Protein AF-0000000084532686 (afdb_homodimer)

InterPro domains:
  IPR003342 ArnT-like, N-terminal domain [PF02366] (97-217)

Foldseek 3Di:
DVVVVVQCPDPVPLVVLLVVLLVVQLVLLLVLLPPQQAAQDPQAQLQLCQLLLVLLVAAHFDRQVQANFFNLLSNQLSVLVNVDLALRSSQSSSLSSLSNQLSLQLVLLLVQLVVLPHDNLLSNLQSSLLSLQQLSSVPSSGSALLSNLLVLVSLLLSLLLQLLDDDDLVRNLVSLLSNLLSLLSSVSRGVLSVVSLVLNVVVLVVCCVVVSGDVVSSVSNVVSNCVSVVVSVVSSVVSCVSDDGHHDCLVVLLVVLVPDVVCVLQLVLLLLLQVLLLCLSLLNLLLLLLQVLVVLLVDPVDDPSSNSSSVSLNCSSSVQSSSLSSNDDPPLELLSSNFHRRNSSSNSVSNSSSLSCLQDPDLVVLVVSSVVSLVSSVVSLVSNCVSCPCSQPPGHYDQSRRLSLCLQLVHSDGGDSVSSSVSSNVLSVVSSVCCNVPNNVCSSVNSVVSSVVSSVSNSVSSVSPVNVSSVVCCCLAVVCCVQVVPDQAAAEEEEPPADSSSLSRCCSNSPNYHYHYDQVQPDPDDPSHFKYKAFADPDPPDDSCVSRVVDDPQKDFDDDDVVRGMTMIGGD/DVVVVVQCPDPVPLVVLLVVLLVVQLVLLLVLLPPQQAAQDPQAQLQLCQLLCVLLVAAHFDRQVQANFFNLLSNQLSVLVNVDLALRSSQSSSLSSLSNQLSLQLVLLLLQLVVLPHDNLLSNLQSSLLSLQQLSSVPSSGSALLSNLLVLVSLLLSLLLQLLDDDDLVRNLVSLLSNLLSLLSSVSRGVLSVVSLVLNVVVLVVCCVVVSGDVNSSVSNVVSNCVSNVVSVVSSVVSCVSDDGHHDCLVVLLVVLVPDVVCVLQLVLLLLLQVLLLCLSLLNLLLLLLQVLVVLLVDPVDDPSSNSSSVSLNCSLSVQSSSLSSNDDPPLELLSSNFHRRNSSSSSVSNSSSLSCLQDPDLVVLVVSSVVSLVSSVVSLVSNCVSCPCSQPPGHYDQSRRLSLCLQLVHSDGGDSVSSSVSSNVLSVVSSVCCNVPNNVCSSVNSVVSSVVSSVSNSVSSVSPVNVSSVVCCCLAVVCCVQVVPDLAAAEEEEPPADSSSLSRVCSNNPNYHYHYDQVQPDPDDPSHFKYKAFADPDPPDDRCVSRVPDDPQKDFDDDDVVRGMTMIGGD

Solvent-accessible surface area (backbone atoms only — not comparable to full-atom values): 56724 Å² total; per-residue (Å²): 113,69,64,60,55,58,51,63,68,39,84,64,39,60,63,51,50,50,52,51,50,40,50,50,47,24,50,52,47,54,60,71,45,60,88,60,56,64,88,60,53,75,38,61,25,39,34,39,50,42,54,11,38,36,72,46,71,43,76,64,56,48,52,59,73,53,42,44,65,51,47,41,41,22,58,71,44,10,63,31,57,66,73,39,84,47,58,47,60,23,46,45,44,35,46,50,51,28,23,58,50,39,30,45,31,22,63,52,37,22,51,45,26,41,73,65,68,38,55,69,68,50,14,52,44,45,7,48,28,44,41,41,29,40,68,55,46,59,47,25,72,46,64,48,48,63,19,47,43,32,39,37,46,41,49,21,52,46,18,46,36,47,32,53,38,90,74,55,66,66,58,21,22,52,18,19,27,46,20,14,36,28,24,9,46,34,31,12,28,30,74,70,16,49,53,45,38,52,51,50,50,51,51,46,50,49,33,57,76,69,59,71,49,63,62,68,28,46,48,40,15,51,50,26,26,49,52,22,41,49,50,25,50,50,51,40,51,55,53,45,68,66,47,90,50,50,67,63,55,62,69,55,38,27,54,51,30,70,66,37,67,91,46,40,68,58,24,52,37,16,20,38,16,22,52,33,39,52,20,43,64,44,30,38,38,22,26,38,26,48,55,49,25,62,51,31,59,77,35,86,86,46,56,64,38,58,23,52,48,35,37,50,52,50,48,49,48,53,48,47,27,40,42,49,31,29,43,53,76,91,76,58,46,34,31,63,42,36,38,46,69,86,58,34,38,48,44,52,50,30,36,44,48,17,50,43,46,68,73,64,48,54,64,70,60,45,53,51,42,50,50,50,28,52,52,52,45,52,50,29,48,50,51,30,51,67,71,54,44,67,47,61,72,69,36,44,77,49,57,84,43,38,52,59,50,22,59,51,40,59,31,85,82,58,82,46,67,65,53,18,46,50,43,16,45,44,50,37,51,32,55,52,39,33,39,66,45,29,38,77,62,20,47,58,33,51,28,53,34,50,34,49,48,23,51,52,50,36,55,51,40,37,63,69,41,55,50,50,52,37,58,75,40,37,55,52,42,65,42,36,42,62,74,71,62,62,53,62,80,39,15,38,32,32,27,72,82,32,60,66,68,42,57,27,40,38,46,47,68,41,56,76,20,37,36,40,82,44,41,71,80,81,38,84,74,61,88,79,50,51,31,36,40,37,44,50,44,90,49,85,87,52,57,70,58,65,62,43,72,81,56,58,89,56,50,44,81,72,48,75,39,80,90,78,41,35,31,35,32,30,68,118,113,70,66,59,54,58,51,64,69,39,85,65,39,60,62,50,49,50,52,51,51,40,49,50,46,25,51,52,47,53,61,70,46,61,88,60,56,62,86,60,55,76,37,60,26,38,33,38,50,42,51,11,36,36,71,48,70,44,75,65,56,46,52,59,72,54,40,43,64,50,46,42,39,22,58,72,45,9,62,30,58,64,73,40,84,46,57,46,60,22,45,45,43,34,46,50,51,28,23,59,51,39,32,44,32,22,65,53,37,23,52,46,27,43,72,67,68,37,55,68,69,51,15,51,44,45,9,48,28,46,42,40,30,38,69,54,46,59,47,25,73,46,64,46,48,63,19,48,44,32,38,36,47,40,49,21,52,46,17,47,35,45,31,53,39,89,75,55,66,66,59,21,23,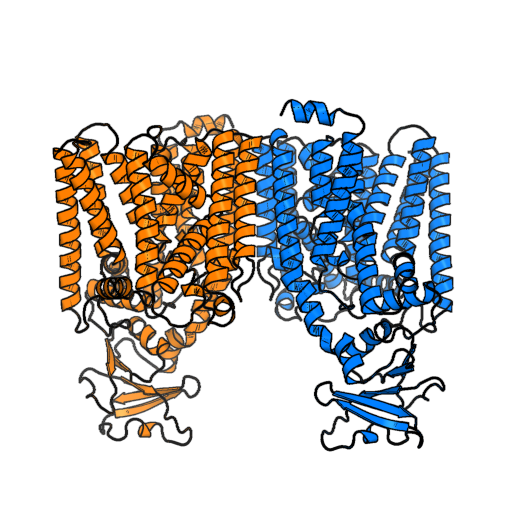51,17,20,28,46,20,14,36,27,23,9,47,34,32,12,30,31,75,71,15,50,54,46,39,52,50,50,50,50,52,44,50,50,33,56,75,68,58,70,48,64,62,68,27,46,49,38,15,50,50,28,26,49,52,22,41,48,51,24,51,50,50,40,53,55,53,44,70,67,48,90,48,50,65,63,55,63,68,56,37,27,54,52,29,71,68,37,68,90,47,41,67,59,21,50,38,16,19,40,17,22,51,33,40,53,21,43,64,42,31,38,38,22,25,36,26,48,54,50,26,62,52,30,58,78,34,87,87,46,56,66,38,59,23,52,49,34,36,49,53,51,50,50,50,55,49,47,28,39,42,49,31,30,43,52,75,89,76,56,44,35,31,64,41,35,38,45,70,85,57,34,40,49,46,53,51,29,37,46,47,17,50,42,45,70,74,64,49,54,66,70,59,44,52,52,43,49,51,51,28,52,52,52,44,51,50,30,50,50,50,30,51,67,71,55,44,66,48,61,74,71,35,46,78,48,58,86,43,38,50,59,51,23,56,50,42,59,31,84,82,57,82,48,68,66,52,18,46,51,44,16,44,41,51,37,50,32,56,52,39,34,38,67,46,28,38,78,62,21,46,59,33,50,29,53,35,49,34,49,47,23,51,52,49,37,54,51,40,38,63,70,40,54,49,50,51,36,58,75,41,38,56,50,45,63,43,37,41,63,74,72,63,61,52,60,78,39,16,37,31,32,25,74,84,32,61,64,67,41,58,27,40,39,46,47,68,40,56,78,21,36,37,42,81,44,42,71,79,82,38,84,75,63,87,78,50,49,30,37,39,36,45,49,45,89,50,85,87,51,57,70,58,65,64,43,72,82,57,57,88,54,51,44,83,71,48,74,38,81,89,79,40,31,32,36,31,31,67,116

Nearest PDB structures (foldseek):
  5f15-assembly1_A  TM=5.894E-01  e=6.248E-10  Cupriavidus metallidurans CH34
  5ezm-assembly1_A  TM=6.067E-01  e=1.596E-09  Cupriavidus metallidurans CH34
  6p25-assembly1_B  TM=7.201E-01  e=2.537E-04  Saccharomyces cerevisiae W303
  5n2r-assembly1_A  TM=1.045E-01  e=9.083E-01  Homo sapiens
  5f15-assembly1_A  TM=5.950E-01  e=4.902E-10  Cupriavidus metallidurans CH34

Secondary structure (DSSP, 8-state):
-HHHHHHHTSTTHHHHHHHHHHHHHHHHHHHHTTT--S--STTHHHHHHHHHHHHTTPPP---TTSSBPP-HHHHHHHHHHHH-S-HHHHHHHHHHHHHHHHTTHHHHHHHHHHHTT--HHHHHHHHHHHHH-HHHHGGGGSSSGGGTHHHHHHHHHHHHHHHHSSS-HHHHHHHHHHHHHHHHHHHHH-THHHHHHHHHHHHHHHHHHHT-S-HHHHHHHHHHHHHHHHHHHHHHHHHHTT-SSPBP-HHHHHHHHHH-GGGHHHHHHHHHHHHHHHHHHTTTHHHHHHHHHHHHTT-TTS-HHHHHHHHHHHHHHHHHHHHHHHHS----BSGGGS--STTGGGHHHHHHHHHHHHHHS-HHHHHHHHHHHHHHHHHHHHHHHHHHTTHHHHSB--GGG-HHHHHHTT-SSS--HHHHHHHHHHHHHHHHHHHHHHGGGGHHHHHHHHHHHHHHHHHHHIIIIIHHHHHTTTIIIIIHHHHHT--TT--EEE-TTS-HHHHHHHHHHS-SS-EEE--TTTSPPPTT--EEEEEPPSSTTS-GGGGSTT--TTEEEEEEETTTTEEEEEE-/-HHHHHHHTSTTHHHHHHHHHHHHHHHHHHHHTTT--S--STTHHHHHHHHHHHHTTPPP---TTSSBPP-HHHHHHHHHHHH-S-HHHHHHHHHHHHHHHHTTHHHHHHHHHHHTT--HHHHHHHHHHHHH-HHHHGGGGSSSGGGTHHHHHHHHHHHHHHHHSSS-HHHHHHHHHHHHHHHHHHHHH-THHHHHHHHHHHHHHHHHHHT-S-HHHHHHHHHHHHHHHHHHHHHHHHHHTT-SSPBP-HHHHHHHHHH-GGGHHHHHHHHHHHHHHHHHHTTTHHHHHHHHHHHHTT-TTS-HHHHHHHHHHHHHHHHHHHHHHHHS----BGGGGS--STTGGGHHHHHHHHHHHHHHS-HHHHHHHHHHHHHHHHHHHHHHHHHHTTHHHHSB--GGG-HHHHHHTT-SSS--HHHHHHHHHHHHHHHHHHHHHHGGGGHHHHHHHHHHHHHHHHHHHIIIIIHHHHHTTTIIIIIHHHHHT--TT--EEE-TTS-HHHHHHHHHHS-SS-EEE--TTTSPPPTT--EEEEEPPSSTTS-GGGGSTT--TTEEEEEEETTTTEEEEEE-

Radius of gyration: 34.55 Å; Cα contacts (8 Å, |Δi|>4): 1970; chains: 2; bounding box: 85×90×76 Å

Structure (mmCIF, N/CA/C/O backbone):
data_AF-0000000084532686-model_v1
#
loop_
_entity.id
_entity.type
_entity.pdbx_description
1 polymer 'Glycosyl transferase family 39/83 domain-containing protein'
#
loop_
_atom_site.group_PDB
_atom_site.id
_atom_site.type_symbol
_atom_site.label_atom_id
_atom_site.label_alt_id
_atom_site.label_comp_id
_atom_site.label_asym_id
_atom_site.label_entity_id
_atom_site.label_seq_id
_atom_site.pdbx_PDB_ins_code
_atom_site.Cartn_x
_atom_site.Cartn_y
_atom_site.Cartn_z
_atom_site.occupancy
_atom_site.B_iso_or_equiv
_atom_site.auth_seq_id
_atom_site.auth_comp_id
_atom_site.auth_asym_id
_atom_site.auth_atom_id
_atom_site.pdbx_PDB_model_num
ATOM 1 N N . MET A 1 1 ? 33.688 -8.32 8.867 1 61.5 1 MET A N 1
ATOM 2 C CA . MET A 1 1 ? 33.75 -8.43 7.414 1 61.5 1 MET A CA 1
ATOM 3 C C . MET A 1 1 ? 34.812 -9.438 6.996 1 61.5 1 MET A C 1
ATOM 5 O O . MET A 1 1 ? 34.594 -10.258 6.105 1 61.5 1 MET A O 1
ATOM 9 N N . ARG A 1 2 ? 36.062 -9.547 7.766 1 61.72 2 ARG A N 1
ATOM 10 C CA . ARG A 1 2 ? 37.125 -10.477 7.438 1 61.72 2 ARG A CA 1
ATOM 11 C C . ARG A 1 2 ? 36.75 -11.914 7.754 1 61.72 2 ARG A C 1
ATOM 13 O O . ARG A 1 2 ? 37 -12.82 6.961 1 61.72 2 ARG A O 1
ATOM 20 N N . ARG A 1 3 ? 36.062 -12.07 8.828 1 68.31 3 ARG A N 1
ATOM 21 C CA . ARG A 1 3 ? 35.656 -13.414 9.227 1 68.31 3 ARG A CA 1
ATOM 22 C C . ARG A 1 3 ? 34.625 -14 8.266 1 68.31 3 ARG A C 1
ATOM 24 O O . ARG A 1 3 ? 34.688 -15.188 7.934 1 68.31 3 ARG A O 1
ATOM 31 N N . PHE A 1 4 ? 33.656 -13.148 7.785 1 77.94 4 PHE A N 1
ATOM 32 C CA . PHE A 1 4 ? 32.656 -13.602 6.816 1 77.94 4 PHE A CA 1
ATOM 33 C C . PHE A 1 4 ? 33.344 -14.016 5.508 1 77.94 4 PHE A C 1
ATOM 35 O O . PHE A 1 4 ? 32.938 -15.008 4.895 1 77.94 4 PHE A O 1
ATOM 42 N N . ASP A 1 5 ? 34.312 -13.398 5.219 1 79.75 5 ASP A N 1
ATOM 43 C CA . ASP A 1 5 ? 35.062 -13.695 3.996 1 79.75 5 ASP A CA 1
ATOM 44 C C . ASP A 1 5 ? 35.781 -15.031 4.117 1 79.75 5 ASP A C 1
ATOM 46 O O . ASP A 1 5 ? 35.906 -15.773 3.143 1 79.75 5 ASP A O 1
ATOM 50 N N . GLU A 1 6 ? 36.312 -15.273 5.23 1 83.62 6 GLU A N 1
ATOM 51 C CA . GLU A 1 6 ? 37 -16.531 5.457 1 83.62 6 GLU A CA 1
ATOM 52 C C . GLU A 1 6 ? 36.031 -17.719 5.453 1 83.62 6 GLU A C 1
ATOM 54 O O . GLU A 1 6 ? 36.312 -18.766 4.887 1 83.62 6 GLU A O 1
ATOM 59 N N . ILE A 1 7 ? 34.938 -17.5 6.051 1 85 7 ILE A N 1
ATOM 60 C CA . ILE A 1 7 ? 33.969 -18.578 6.199 1 85 7 ILE A CA 1
ATOM 61 C C . ILE A 1 7 ? 33.312 -18.875 4.852 1 85 7 ILE A C 1
ATOM 63 O O . ILE A 1 7 ? 33.031 -20.031 4.543 1 85 7 ILE A O 1
ATOM 67 N N . ARG A 1 8 ? 33.125 -17.922 4.035 1 85.69 8 ARG A N 1
ATOM 68 C CA . ARG A 1 8 ? 32.438 -18.109 2.768 1 85.69 8 ARG A CA 1
ATOM 69 C C . ARG A 1 8 ? 33.281 -18.844 1.754 1 85.69 8 ARG A C 1
ATOM 71 O O . ARG A 1 8 ? 32.781 -19.344 0.743 1 85.69 8 ARG A O 1
ATOM 78 N N . THR A 1 9 ? 34.531 -18.953 2.043 1 87.06 9 THR A N 1
ATOM 79 C CA . THR A 1 9 ? 35.438 -19.641 1.132 1 87.06 9 THR A CA 1
ATOM 80 C C . THR A 1 9 ? 35.5 -21.125 1.437 1 87.06 9 THR A C 1
ATOM 82 O O . THR A 1 9 ? 36.031 -21.906 0.65 1 87.06 9 THR A O 1
ATOM 85 N N . ARG A 1 10 ? 34.906 -21.438 2.523 1 90 10 ARG A N 1
ATOM 86 C CA . ARG A 1 10 ? 34.906 -22.859 2.869 1 90 10 ARG A CA 1
ATOM 87 C C . ARG A 1 10 ? 33.969 -23.641 1.931 1 90 10 ARG A C 1
ATOM 89 O O . ARG A 1 10 ? 32.938 -23.125 1.496 1 90 10 ARG A O 1
ATOM 96 N N . ARG A 1 11 ? 34.219 -24.875 1.67 1 90.31 11 ARG A N 1
ATOM 97 C CA . ARG A 1 11 ? 33.531 -25.688 0.676 1 90.31 11 ARG A CA 1
ATOM 98 C C . ARG A 1 11 ? 32.125 -26 1.119 1 90.31 11 ARG A C 1
ATOM 100 O O . ARG A 1 11 ? 31.234 -26.188 0.285 1 90.31 11 ARG A O 1
ATOM 107 N N . TRP A 1 12 ? 31.891 -26.109 2.445 1 92.56 12 TRP A N 1
ATOM 108 C CA . TRP A 1 12 ? 30.578 -26.516 2.951 1 92.56 12 TRP A CA 1
ATOM 109 C C . TRP A 1 12 ? 29.641 -25.312 3.043 1 92.56 12 TRP A C 1
ATOM 111 O O . TRP A 1 12 ? 28.438 -25.469 3.213 1 92.56 12 TRP A O 1
ATOM 121 N N . PHE A 1 13 ? 30.094 -24.156 2.961 1 93.12 13 PHE A N 1
ATOM 122 C CA . PHE A 1 13 ? 29.344 -22.938 3.281 1 93.12 13 PHE A CA 1
ATOM 123 C C . PHE A 1 13 ? 28.172 -22.766 2.32 1 93.12 13 PHE A C 1
ATOM 125 O O . PHE A 1 13 ? 27.031 -22.594 2.752 1 93.12 13 PHE A O 1
ATOM 132 N N . TRP A 1 14 ? 28.391 -22.781 1.083 1 94 14 TRP A N 1
ATOM 133 C CA . TRP A 1 14 ? 27.359 -22.438 0.099 1 94 14 TRP A CA 1
ATOM 134 C C . TRP A 1 14 ? 26.281 -23.516 0.041 1 94 14 TRP A C 1
ATOM 136 O O . TRP A 1 14 ? 25.094 -23.203 -0.009 1 94 14 TRP A O 1
ATOM 146 N N . PRO A 1 15 ? 26.625 -24.844 0.061 1 95.75 15 PRO A N 1
ATOM 147 C CA . PRO A 1 15 ? 25.562 -25.859 0.152 1 95.75 15 PRO A CA 1
ATOM 148 C C . PRO A 1 15 ? 24.703 -25.688 1.401 1 95.75 15 PRO A C 1
ATOM 150 O O . PRO A 1 15 ? 23.484 -25.828 1.332 1 95.75 15 PRO A O 1
ATOM 153 N N . VAL A 1 16 ? 25.328 -25.438 2.512 1 96.56 16 VAL A N 1
ATOM 154 C CA . VAL A 1 16 ? 24.594 -25.234 3.754 1 96.56 16 VAL A CA 1
ATOM 155 C C . VAL A 1 16 ? 23.719 -23.984 3.648 1 96.56 16 VAL A C 1
ATOM 157 O O . VAL A 1 16 ? 22.562 -23.984 4.074 1 96.56 16 VAL A O 1
ATOM 160 N N . ALA A 1 17 ? 24.281 -22.906 3.078 1 97.19 17 ALA A N 1
ATOM 161 C CA . ALA A 1 17 ? 23.547 -21.656 2.893 1 97.19 17 ALA A CA 1
ATOM 162 C C . ALA A 1 17 ? 22.312 -21.891 2.02 1 97.19 17 ALA A C 1
ATOM 164 O O . ALA A 1 17 ? 21.234 -21.328 2.289 1 97.19 17 ALA A O 1
ATOM 165 N N . LEU A 1 18 ? 22.438 -22.656 0.98 1 98.19 18 LEU A N 1
ATOM 166 C CA . LEU A 1 18 ? 21.328 -22.938 0.077 1 98.19 18 LEU A CA 1
ATOM 167 C C . LEU A 1 18 ? 20.25 -23.75 0.782 1 98.19 18 LEU A C 1
ATOM 169 O O . LEU A 1 18 ? 19.062 -23.5 0.591 1 98.19 18 LEU A O 1
ATOM 173 N N . VAL A 1 19 ? 20.641 -24.703 1.573 1 98.38 19 VAL A N 1
ATOM 174 C CA . VAL A 1 19 ? 19.688 -25.531 2.314 1 98.38 19 VAL A CA 1
ATOM 175 C C . VAL A 1 19 ? 18.938 -24.672 3.334 1 98.38 19 VAL A C 1
ATOM 177 O O . VAL A 1 19 ? 17.719 -24.781 3.475 1 98.38 19 VAL A O 1
ATOM 180 N N . VAL A 1 20 ? 19.688 -23.828 4.023 1 98.38 20 VAL A N 1
ATOM 181 C CA . VAL A 1 20 ? 19.094 -22.953 5.023 1 98.38 20 VAL A CA 1
ATOM 182 C C . VAL A 1 20 ? 18.141 -21.969 4.34 1 98.38 20 VAL A C 1
ATOM 184 O O . VAL A 1 20 ? 17.031 -21.719 4.828 1 98.38 20 VAL A O 1
ATOM 187 N N . GLY A 1 21 ? 18.625 -21.359 3.203 1 98.69 21 GLY A N 1
ATOM 188 C CA . GLY A 1 21 ? 17.75 -20.469 2.445 1 98.69 21 GLY A CA 1
ATOM 189 C C . GLY A 1 21 ? 16.484 -21.141 1.972 1 98.69 21 GLY A C 1
ATOM 190 O O . GLY A 1 21 ? 15.398 -20.562 2.057 1 98.69 21 GLY A O 1
ATOM 191 N N . TYR A 1 22 ? 16.656 -22.344 1.455 1 98.75 22 TYR A N 1
ATOM 192 C CA . TYR A 1 22 ? 15.508 -23.125 1.017 1 98.75 22 TYR A CA 1
ATOM 193 C C . TYR A 1 22 ? 14.555 -23.391 2.176 1 98.75 22 TYR A C 1
ATOM 195 O O . TYR A 1 22 ? 13.336 -23.234 2.035 1 98.75 22 TYR A O 1
ATOM 203 N N . ALA A 1 23 ? 15.062 -23.781 3.326 1 98.81 23 ALA A N 1
ATOM 204 C CA . ALA A 1 23 ? 14.25 -24.047 4.512 1 98.81 23 ALA A CA 1
ATOM 205 C C . ALA A 1 23 ? 13.5 -22.797 4.965 1 98.81 23 ALA A C 1
ATOM 207 O O . ALA A 1 23 ? 12.344 -22.875 5.387 1 98.81 23 ALA A O 1
ATOM 208 N N . LEU A 1 24 ? 14.164 -21.641 4.891 1 98.75 24 LEU A N 1
ATOM 209 C CA . LEU A 1 24 ? 13.523 -20.375 5.262 1 98.75 24 LEU A CA 1
ATOM 210 C C . LEU A 1 24 ? 12.391 -20.047 4.301 1 98.75 24 LEU A C 1
ATOM 212 O O . LEU A 1 24 ? 11.336 -19.547 4.723 1 98.75 24 LEU A O 1
ATOM 216 N N . GLU A 1 25 ? 12.656 -20.312 2.982 1 98.81 25 GLU A N 1
ATOM 217 C CA . GLU A 1 25 ? 11.617 -20.125 1.976 1 98.81 25 GLU A CA 1
ATOM 218 C C . GLU A 1 25 ? 10.398 -21 2.252 1 98.81 25 GLU A C 1
ATOM 220 O O . GLU A 1 25 ? 9.258 -20.547 2.139 1 98.81 25 GLU A O 1
ATOM 225 N N . VAL A 1 26 ? 10.609 -22.203 2.592 1 98.81 26 VAL A N 1
ATOM 226 C CA . VAL A 1 26 ? 9.547 -23.156 2.904 1 98.81 26 VAL A CA 1
ATOM 227 C C . VAL A 1 26 ? 8.805 -22.703 4.16 1 98.81 26 VAL A C 1
ATOM 229 O O . VAL A 1 26 ? 7.574 -22.656 4.18 1 98.81 26 VAL A O 1
ATOM 232 N N . ALA A 1 27 ? 9.547 -22.359 5.215 1 98.81 27 ALA A N 1
ATOM 233 C CA . ALA A 1 27 ? 8.953 -21.922 6.48 1 98.81 27 ALA A CA 1
ATOM 234 C C . ALA A 1 27 ? 8.07 -20.703 6.293 1 98.81 27 ALA A C 1
ATOM 236 O O . ALA A 1 27 ? 6.992 -20.609 6.883 1 98.81 27 ALA A O 1
ATOM 237 N N . PHE A 1 28 ? 8.57 -19.781 5.523 1 98.81 28 PHE A N 1
ATOM 238 C CA . PHE A 1 28 ? 7.805 -18.562 5.277 1 98.81 28 PHE A CA 1
ATOM 239 C C . PHE A 1 28 ? 6.477 -18.875 4.598 1 98.81 28 PHE A C 1
ATOM 241 O O . PHE A 1 28 ? 5.438 -18.344 4.969 1 98.81 28 PHE A O 1
ATOM 248 N N . ARG A 1 29 ? 6.492 -19.766 3.578 1 98.81 29 ARG A N 1
ATOM 249 C CA . ARG A 1 29 ? 5.273 -20.188 2.887 1 98.81 29 ARG A CA 1
ATOM 250 C C . ARG A 1 29 ? 4.312 -20.891 3.84 1 98.81 29 ARG A C 1
ATOM 252 O O . ARG A 1 29 ? 3.1 -20.703 3.756 1 98.81 29 ARG A O 1
ATOM 259 N N . LEU A 1 30 ? 4.859 -21.656 4.746 1 98.69 30 LEU A N 1
ATOM 260 C CA . LEU A 1 30 ? 4.023 -22.375 5.707 1 98.69 30 LEU A CA 1
ATOM 261 C C . LEU A 1 30 ? 3.365 -21.406 6.684 1 98.69 30 LEU A C 1
ATOM 263 O O . LEU A 1 30 ? 2.223 -21.609 7.094 1 98.69 30 LEU A O 1
ATOM 267 N N . VAL A 1 31 ? 4.078 -20.344 7.039 1 98.38 31 VAL A N 1
ATOM 268 C CA . VAL A 1 31 ? 3.518 -19.344 7.926 1 98.38 31 VAL A CA 1
ATOM 269 C C . VAL A 1 31 ? 2.357 -18.625 7.23 1 98.38 31 VAL A C 1
ATOM 271 O O . VAL A 1 31 ? 1.341 -18.328 7.859 1 98.38 31 VAL A O 1
ATOM 274 N N . LEU A 1 32 ? 2.465 -18.344 5.98 1 98.5 32 LEU A N 1
ATOM 275 C CA . LEU A 1 32 ? 1.458 -17.609 5.227 1 98.5 32 LEU A CA 1
ATOM 276 C C . LEU A 1 32 ? 0.156 -18.391 5.141 1 98.5 32 LEU A C 1
ATOM 278 O O . LEU A 1 32 ? -0.929 -17.812 5.125 1 98.5 32 LEU A O 1
ATOM 282 N N . VAL A 1 33 ? 0.236 -19.75 5.113 1 98.19 33 VAL A N 1
ATOM 283 C CA . VAL A 1 33 ? -0.959 -20.531 4.82 1 98.19 33 VAL A CA 1
ATOM 284 C C . VAL A 1 33 ? -1.559 -21.062 6.121 1 98.19 33 VAL A C 1
ATOM 286 O O . VAL A 1 33 ? -2.484 -21.875 6.098 1 98.19 33 VAL A O 1
ATOM 289 N N . ARG A 1 34 ? -1.01 -20.578 7.238 1 96.12 34 ARG A N 1
ATOM 290 C CA . ARG A 1 34 ? -1.62 -20.938 8.516 1 96.12 34 ARG A CA 1
ATOM 291 C C . ARG A 1 34 ? -3.072 -20.469 8.57 1 96.12 34 ARG A C 1
ATOM 293 O O . ARG A 1 34 ? -3.385 -19.344 8.203 1 96.12 34 ARG A O 1
ATOM 300 N N . GLY A 1 35 ? -3.912 -21.344 8.906 1 93.75 35 GLY A N 1
ATOM 301 C CA . GLY A 1 35 ? -5.316 -21 9.055 1 93.75 35 GLY A CA 1
ATOM 302 C C . GLY A 1 35 ? -6.141 -21.297 7.816 1 93.75 35 GLY A C 1
ATOM 303 O O . GLY A 1 35 ? -7.359 -21.125 7.82 1 93.75 35 GLY A O 1
ATOM 304 N N . LEU A 1 36 ? -5.516 -21.672 6.711 1 96.38 36 LEU A N 1
ATOM 305 C CA . LEU A 1 36 ? -6.25 -22.125 5.535 1 96.38 36 LEU A CA 1
ATOM 306 C C . LEU A 1 36 ? -6.578 -23.625 5.641 1 96.38 36 LEU A C 1
ATOM 308 O O . LEU A 1 36 ? -5.727 -24.469 5.359 1 96.38 36 LEU A O 1
ATOM 312 N N . ASP A 1 37 ? -7.84 -23.953 5.867 1 95.31 37 ASP A N 1
ATOM 313 C CA . ASP A 1 37 ? -8.172 -25.281 6.336 1 95.31 37 ASP A CA 1
ATOM 314 C C . ASP A 1 37 ? -8.922 -26.078 5.262 1 95.31 37 ASP A C 1
ATOM 316 O O . ASP A 1 37 ? -9.203 -27.266 5.438 1 95.31 37 ASP A O 1
ATOM 320 N N . PHE A 1 38 ? -9.312 -25.484 4.188 1 94.81 38 PHE A N 1
ATOM 321 C CA . PHE A 1 38 ? -10.086 -26.109 3.123 1 94.81 38 PHE A CA 1
ATOM 322 C C . PHE A 1 38 ? -9.875 -25.375 1.8 1 94.81 38 PHE A C 1
ATOM 324 O O . PHE A 1 38 ? -9.438 -24.234 1.78 1 94.81 38 PHE A O 1
ATOM 331 N N . PRO A 1 39 ? -10.094 -26.094 0.667 1 95.56 39 PRO A N 1
ATOM 332 C CA . PRO A 1 39 ? -9.984 -25.391 -0.62 1 95.56 39 PRO A CA 1
ATOM 333 C C . PRO A 1 39 ? -11 -24.266 -0.769 1 95.56 39 PRO A C 1
ATOM 335 O O . PRO A 1 39 ? -12.141 -24.391 -0.306 1 95.56 39 PRO A O 1
ATOM 338 N N . SER A 1 40 ? -10.609 -23.172 -1.444 1 94.62 40 SER A N 1
ATOM 339 C CA . SER A 1 40 ? -11.477 -22.016 -1.501 1 94.62 40 SER A CA 1
ATOM 340 C C . SER A 1 40 ? -11.633 -21.5 -2.932 1 94.62 40 SER A C 1
ATOM 342 O O . SER A 1 40 ? -12.516 -20.703 -3.219 1 94.62 40 SER A O 1
ATOM 344 N N . VAL A 1 41 ? -10.875 -21.969 -3.885 1 94.88 41 VAL A N 1
ATOM 345 C CA . VAL A 1 41 ? -10.953 -21.516 -5.27 1 94.88 41 VAL A CA 1
ATOM 346 C C . VAL A 1 41 ? -11.68 -22.562 -6.113 1 94.88 41 VAL A C 1
ATOM 348 O O . VAL A 1 41 ? -11.055 -23.484 -6.652 1 94.88 41 VAL A O 1
ATOM 351 N N . HIS A 1 42 ? -12.969 -22.375 -6.344 1 92.12 42 HIS A N 1
ATOM 352 C CA . HIS A 1 42 ? -13.82 -23.328 -7.035 1 92.12 42 HIS A CA 1
ATOM 353 C C . HIS A 1 42 ? -13.977 -22.969 -8.508 1 92.12 42 HIS A C 1
ATOM 355 O O . HIS A 1 42 ? -13.953 -21.781 -8.867 1 92.12 42 HIS A O 1
ATOM 361 N N . PRO A 1 43 ? -14.008 -23.828 -9.398 1 92.25 43 PRO A N 1
ATOM 362 C CA . PRO A 1 43 ? -13.852 -25.266 -9.141 1 92.25 43 PRO A CA 1
ATOM 363 C C . PRO A 1 43 ? -12.414 -25.75 -9.344 1 92.25 43 PRO A C 1
ATOM 365 O O . PRO A 1 43 ? -12.164 -26.953 -9.359 1 92.25 43 PRO A O 1
ATOM 368 N N . ASP A 1 44 ? -11.516 -24.875 -9.453 1 91.69 44 ASP A N 1
ATOM 369 C CA . ASP A 1 44 ? -10.156 -25.203 -9.867 1 91.69 44 ASP A CA 1
ATOM 370 C C . ASP A 1 44 ? -9.477 -26.125 -8.844 1 91.69 44 ASP A C 1
ATOM 372 O O . ASP A 1 44 ? -9.031 -27.219 -9.188 1 91.69 44 ASP A O 1
ATOM 376 N N . GLU A 1 45 ? -9.461 -25.734 -7.641 1 95.69 45 GLU A N 1
ATOM 377 C CA . GLU A 1 45 ? -8.805 -26.531 -6.605 1 95.69 45 GLU A CA 1
ATOM 378 C C . GLU A 1 45 ? -9.453 -27.906 -6.469 1 95.69 45 GLU A C 1
ATOM 380 O O . GLU A 1 45 ? -8.758 -28.922 -6.398 1 95.69 45 GLU A O 1
ATOM 385 N N . ASP A 1 46 ? -10.758 -27.891 -6.496 1 95 46 ASP A N 1
ATOM 386 C CA . ASP A 1 46 ? -11.516 -29.109 -6.254 1 95 46 ASP A CA 1
ATOM 387 C C . ASP A 1 46 ? -11.211 -30.156 -7.324 1 95 46 ASP A C 1
ATOM 389 O O . ASP A 1 46 ? -11.109 -31.359 -7.023 1 95 46 ASP A O 1
ATOM 393 N N . THR A 1 47 ? -11.094 -29.656 -8.469 1 95.31 47 THR A N 1
ATOM 394 C CA . THR A 1 47 ? -10.852 -30.578 -9.57 1 95.31 47 THR A CA 1
ATOM 395 C C . THR A 1 47 ? -9.484 -31.234 -9.43 1 95.31 47 THR A C 1
ATOM 397 O O . THR A 1 47 ? -9.359 -32.438 -9.633 1 95.31 47 THR A O 1
ATOM 400 N N . TYR A 1 48 ? -8.484 -30.5 -9.086 1 96.88 48 TYR A N 1
ATOM 401 C CA . TYR A 1 48 ? -7.168 -31.078 -8.844 1 96.88 48 TYR A CA 1
ATOM 402 C C . TYR A 1 48 ? -7.219 -32.094 -7.695 1 96.88 48 TYR A C 1
ATOM 404 O O . TYR A 1 48 ? -6.566 -33.125 -7.75 1 96.88 48 TYR A O 1
ATOM 412 N N . LEU A 1 49 ? -7.984 -31.766 -6.719 1 96.38 49 LEU A N 1
ATOM 413 C CA . LEU A 1 49 ? -8.07 -32.625 -5.535 1 96.38 49 LEU A CA 1
ATOM 414 C C . LEU A 1 49 ? -8.805 -33.906 -5.844 1 96.38 49 LEU A C 1
ATOM 416 O O . LEU A 1 49 ? -8.438 -34.969 -5.34 1 96.38 49 LEU A O 1
ATOM 420 N N . VAL A 1 50 ? -9.805 -33.875 -6.68 1 95.62 50 VAL A N 1
ATOM 421 C CA . VAL A 1 50 ? -10.555 -35.031 -7.094 1 95.62 50 VAL A CA 1
ATOM 422 C C . VAL A 1 50 ? -9.641 -36 -7.871 1 95.62 50 VAL A C 1
ATOM 424 O O . VAL A 1 50 ? -9.656 -37.188 -7.641 1 95.62 50 VAL A O 1
ATOM 427 N N . LEU A 1 51 ? -8.883 -35.438 -8.742 1 96.38 51 LEU A N 1
ATOM 428 C CA . LEU A 1 51 ? -7.953 -36.281 -9.516 1 96.38 51 LEU A CA 1
ATOM 429 C C . LEU A 1 51 ? -6.898 -36.875 -8.602 1 96.38 51 LEU A C 1
ATOM 431 O O . LEU A 1 51 ? -6.516 -38.031 -8.781 1 96.38 51 LEU A O 1
ATOM 435 N N . SER A 1 52 ? -6.457 -36.125 -7.66 1 96.44 52 SER A N 1
ATOM 436 C CA . SER A 1 52 ? -5.453 -36.625 -6.719 1 96.44 52 SER A CA 1
ATOM 437 C C . SER A 1 52 ? -5.988 -37.781 -5.895 1 96.44 52 SER A C 1
ATOM 439 O O . SER A 1 52 ? -5.246 -38.719 -5.566 1 96.44 52 SER A O 1
ATOM 441 N N . ARG A 1 53 ? -7.215 -37.688 -5.574 1 94.12 53 ARG A N 1
ATOM 442 C CA . ARG A 1 53 ? -7.879 -38.75 -4.824 1 94.12 53 ARG A CA 1
ATOM 443 C C . ARG A 1 53 ? -7.82 -40.062 -5.578 1 94.12 53 ARG A C 1
ATOM 445 O O . ARG A 1 53 ? -7.492 -41.094 -5 1 94.12 53 ARG A O 1
ATOM 452 N N . VAL A 1 54 ? -8.094 -40 -6.797 1 94.75 54 VAL A N 1
ATOM 453 C CA . VAL A 1 54 ? -8.094 -41.188 -7.641 1 94.75 54 VAL A CA 1
ATOM 454 C C . VAL A 1 54 ? -6.668 -41.719 -7.766 1 94.75 54 VAL A C 1
ATOM 456 O O . VAL A 1 54 ? -6.449 -42.938 -7.695 1 94.75 54 VAL A O 1
ATOM 459 N N . LEU A 1 55 ? -5.773 -40.875 -7.906 1 96.31 55 LEU A N 1
ATOM 460 C CA . LEU A 1 55 ? -4.367 -41.281 -8.023 1 96.31 55 LEU A CA 1
ATOM 461 C C . LEU A 1 55 ? -3.854 -41.875 -6.719 1 96.31 55 LEU A C 1
ATOM 463 O O . LEU A 1 55 ? -2.885 -42.625 -6.719 1 96.31 55 LEU A O 1
ATOM 467 N N . ALA A 1 56 ? -4.461 -41.5 -5.656 1 95.38 56 ALA A N 1
ATOM 468 C CA . ALA A 1 56 ? -4.098 -42.062 -4.352 1 95.38 56 ALA A CA 1
ATOM 469 C C . ALA A 1 56 ? -4.727 -43.438 -4.129 1 95.38 56 ALA A C 1
ATOM 471 O O . ALA A 1 56 ? -4.477 -44.062 -3.107 1 95.38 56 ALA A O 1
ATOM 472 N N . GLY A 1 57 ? -5.551 -43.844 -5.059 1 91.75 57 GLY A N 1
ATOM 473 C CA . GLY A 1 57 ? -6.156 -45.188 -4.969 1 91.75 57 GLY A CA 1
ATOM 474 C C . GLY A 1 57 ? -7.559 -45.156 -4.395 1 91.75 57 GLY A C 1
ATOM 475 O O . GLY A 1 57 ? -8.117 -46.188 -4.066 1 91.75 57 GLY A O 1
ATOM 476 N N . ARG A 1 58 ? -8.031 -44.031 -4.297 1 89.44 58 ARG A N 1
ATOM 477 C CA . ARG A 1 58 ? -9.383 -43.906 -3.764 1 89.44 58 ARG A CA 1
ATOM 478 C C . ARG A 1 58 ? -10.414 -43.844 -4.887 1 89.44 58 ARG A C 1
ATOM 480 O O . ARG A 1 58 ? -10.047 -43.812 -6.066 1 89.44 58 ARG A O 1
ATOM 487 N N . SER A 1 59 ? -11.68 -43.938 -4.492 1 86.06 59 SER A N 1
ATOM 488 C CA . SER A 1 59 ? -12.758 -44 -5.48 1 86.06 59 SER A CA 1
ATOM 489 C C . SER A 1 59 ? -12.93 -42.656 -6.191 1 86.06 59 SER A C 1
ATOM 491 O O . SER A 1 59 ? -12.688 -41.594 -5.609 1 86.06 59 SER A O 1
ATOM 493 N N . ALA A 1 60 ? -13.367 -42.781 -7.398 1 90.56 60 ALA A N 1
ATOM 494 C CA . ALA A 1 60 ? -13.68 -41.594 -8.172 1 90.56 60 ALA A CA 1
ATOM 495 C C . ALA A 1 60 ? -14.914 -40.875 -7.621 1 90.56 60 ALA A C 1
ATOM 497 O O . ALA A 1 60 ? -15.711 -41.469 -6.898 1 90.56 60 ALA A O 1
ATOM 498 N N . THR A 1 61 ? -15.016 -39.656 -7.855 1 92.06 61 THR A N 1
ATOM 499 C CA . THR A 1 61 ? -16.156 -38.812 -7.508 1 92.06 61 THR A CA 1
ATOM 500 C C . THR A 1 61 ? -16.406 -37.781 -8.602 1 92.06 61 THR A C 1
ATOM 502 O O . THR A 1 61 ? -15.781 -37.812 -9.656 1 92.06 61 THR A O 1
ATOM 505 N N . GLU A 1 62 ? -17.438 -37 -8.398 1 91.81 62 GLU A N 1
ATOM 506 C CA . GLU A 1 62 ? -17.812 -36 -9.391 1 91.81 62 GLU A CA 1
ATOM 507 C C . GLU A 1 62 ? -16.656 -35.031 -9.648 1 91.81 62 GLU A C 1
ATOM 509 O O . GLU A 1 62 ? -15.953 -34.656 -8.719 1 91.81 62 GLU A O 1
ATOM 514 N N . VAL A 1 63 ? -16.438 -34.656 -10.922 1 92.38 63 VAL A N 1
ATOM 515 C CA . VAL A 1 63 ? -15.445 -33.656 -11.305 1 92.38 63 VAL A CA 1
ATOM 516 C C . VAL A 1 63 ? -16.109 -32.312 -11.445 1 92.38 63 VAL A C 1
ATOM 518 O O . VAL A 1 63 ? -16.844 -32.062 -12.414 1 92.38 63 VAL A O 1
ATOM 521 N N . PRO A 1 64 ? -15.766 -31.391 -10.641 1 90.62 64 PRO A N 1
ATOM 522 C CA . PRO A 1 64 ? -16.516 -30.125 -10.586 1 90.62 64 PRO A CA 1
ATOM 523 C C . PRO A 1 64 ? -16.406 -29.312 -11.875 1 90.62 64 PRO A C 1
ATOM 525 O O . PRO A 1 64 ? -17.375 -28.719 -12.32 1 90.62 64 PRO A O 1
ATOM 528 N N . VAL A 1 65 ? -15.242 -29.234 -12.5 1 88.56 65 VAL A N 1
ATOM 529 C CA . VAL A 1 65 ? -15.047 -28.438 -13.703 1 88.56 65 VAL A CA 1
ATOM 530 C C . VAL A 1 65 ? -15.719 -29.125 -14.891 1 88.56 65 VAL A C 1
ATOM 532 O O . VAL A 1 65 ? -15.984 -28.484 -15.914 1 88.56 65 VAL A O 1
ATOM 535 N N . GLY A 1 66 ? -15.969 -30.438 -14.797 1 88.69 66 GLY A N 1
ATOM 536 C CA . GLY A 1 66 ? -16.688 -31.172 -15.828 1 88.69 66 GLY A CA 1
ATOM 537 C C . GLY A 1 66 ? -15.781 -31.75 -16.891 1 88.69 66 GLY A C 1
ATOM 538 O O . GLY A 1 66 ? -16.25 -32.25 -17.922 1 88.69 66 GLY A O 1
ATOM 539 N N . VAL A 1 67 ? -14.5 -31.625 -16.734 1 91.06 67 VAL A N 1
ATOM 540 C CA . VAL A 1 67 ? -13.523 -32.188 -17.641 1 91.06 67 VAL A CA 1
ATOM 541 C C . VAL A 1 67 ? -12.344 -32.75 -16.859 1 91.06 67 VAL A C 1
ATOM 543 O O . VAL A 1 67 ? -12.102 -32.344 -15.719 1 91.06 67 VAL A O 1
ATOM 546 N N . VAL A 1 68 ? -11.688 -33.688 -17.484 1 93.44 68 VAL A N 1
ATOM 547 C CA . VAL A 1 68 ? -10.461 -34.188 -16.891 1 93.44 68 VAL A CA 1
ATOM 548 C C . VAL A 1 68 ? -9.289 -33.312 -17.281 1 93.44 68 VAL A C 1
ATOM 550 O O . VAL A 1 68 ? -8.984 -33.156 -18.469 1 93.44 68 VAL A O 1
ATOM 553 N N . ILE A 1 69 ? -8.711 -32.719 -16.344 1 93.81 69 ILE A N 1
ATOM 554 C CA . ILE A 1 69 ? -7.562 -31.844 -16.578 1 93.81 69 ILE A CA 1
ATOM 555 C C . ILE A 1 69 ? -6.266 -32.625 -16.391 1 93.81 69 ILE A C 1
ATOM 557 O O . ILE A 1 69 ? -6.285 -33.75 -15.898 1 93.81 69 ILE A O 1
ATOM 561 N N . PRO A 1 70 ? -5.094 -32.062 -16.797 1 94.69 70 PRO A N 1
ATOM 562 C CA . PRO A 1 70 ? -3.824 -32.781 -16.703 1 94.69 70 PRO A CA 1
ATOM 563 C C . PRO A 1 70 ? -3.506 -33.219 -15.266 1 94.69 70 PRO A C 1
ATOM 565 O O . PRO A 1 70 ? -3.768 -32.469 -14.32 1 94.69 70 PRO A O 1
ATOM 568 N N . GLY A 1 71 ? -2.842 -34.375 -15.133 1 97 71 GLY A N 1
ATOM 569 C CA . GLY A 1 71 ? -2.752 -35.031 -13.828 1 97 71 GLY A CA 1
ATOM 570 C C . GLY A 1 71 ? -1.393 -34.844 -13.172 1 97 71 GLY A C 1
ATOM 571 O O . GLY A 1 71 ? -1.158 -35.375 -12.078 1 97 71 GLY A O 1
ATOM 572 N N . GLY A 1 72 ? -0.487 -34.125 -13.844 1 97.94 72 GLY A N 1
ATOM 573 C CA . GLY A 1 72 ? 0.864 -34 -13.312 1 97.94 72 GLY A CA 1
ATOM 574 C C . GLY A 1 72 ? 0.908 -33.438 -11.906 1 97.94 72 GLY A C 1
ATOM 575 O O . GLY A 1 72 ? 1.64 -33.938 -11.055 1 97.94 72 GLY A O 1
ATOM 576 N N . TYR A 1 73 ? 0.21 -32.375 -11.594 1 98.19 73 TYR A N 1
ATOM 577 C CA . TYR A 1 73 ? 0.164 -31.781 -10.258 1 98.19 73 TYR A CA 1
ATOM 578 C C . TYR A 1 73 ? -0.593 -32.688 -9.289 1 98.19 73 TYR A C 1
ATOM 580 O O . TYR A 1 73 ? -0.109 -32.969 -8.195 1 98.19 73 TYR A O 1
ATOM 588 N N . PRO A 1 74 ? -1.79 -33.188 -9.641 1 98.19 74 PRO A N 1
ATOM 589 C CA . PRO A 1 74 ? -2.48 -34.156 -8.781 1 98.19 74 PRO A CA 1
ATOM 590 C C . PRO A 1 74 ? -1.591 -35.312 -8.367 1 98.19 74 PRO A C 1
ATOM 592 O O . PRO A 1 74 ? -1.685 -35.812 -7.234 1 98.19 74 PRO A O 1
ATOM 595 N N . LEU A 1 75 ? -0.822 -35.75 -9.273 1 98.12 75 LEU A N 1
ATOM 596 C CA . LEU A 1 75 ? 0.096 -36.844 -8.969 1 98.12 75 LEU A CA 1
ATOM 597 C C . LEU A 1 75 ? 1.034 -36.469 -7.828 1 98.12 75 LEU A C 1
ATOM 599 O O . LEU A 1 75 ? 1.303 -37.281 -6.945 1 98.12 75 LEU A O 1
ATOM 603 N N . LEU A 1 76 ? 1.548 -35.281 -7.809 1 98.25 76 LEU A N 1
ATOM 604 C CA . LEU A 1 76 ? 2.516 -34.844 -6.816 1 98.25 76 LEU A CA 1
ATOM 605 C C . LEU A 1 76 ? 1.868 -34.719 -5.441 1 98.25 76 LEU A C 1
ATOM 607 O O . LEU A 1 76 ? 2.523 -34.906 -4.422 1 98.25 76 LEU A O 1
ATOM 611 N N . ILE A 1 77 ? 0.604 -34.375 -5.383 1 98.19 77 ILE A N 1
ATOM 612 C CA . ILE A 1 77 ? -0.017 -34.094 -4.09 1 98.19 77 ILE A CA 1
ATOM 613 C C . ILE A 1 77 ? -0.77 -35.344 -3.623 1 98.19 77 ILE A C 1
ATOM 615 O O . ILE A 1 77 ? -1.208 -35.406 -2.473 1 98.19 77 ILE A O 1
ATOM 619 N N . SER A 1 78 ? -0.898 -36.406 -4.402 1 97.38 78 SER A N 1
ATOM 620 C CA . SER A 1 78 ? -1.679 -37.625 -4.113 1 97.38 78 SER A CA 1
ATOM 621 C C . SER A 1 78 ? -1.158 -38.312 -2.871 1 97.38 78 SER A C 1
ATOM 623 O O . SER A 1 78 ? -1.929 -38.938 -2.135 1 97.38 78 SER A O 1
ATOM 625 N N . PRO A 1 79 ? 0.164 -38.281 -2.58 1 97.19 79 PRO A N 1
ATOM 626 C CA . PRO A 1 79 ? 0.63 -38.938 -1.36 1 97.19 79 PRO A CA 1
ATOM 627 C C . PRO A 1 79 ? -0.022 -38.375 -0.097 1 97.19 79 PRO A C 1
ATOM 629 O O . PRO A 1 79 ? -0.195 -39.125 0.885 1 97.19 79 PRO A O 1
ATOM 632 N N . ALA A 1 80 ? -0.363 -37.125 -0.121 1 96.75 80 ALA A N 1
ATOM 633 C CA . ALA A 1 80 ? -1.022 -36.5 1.031 1 96.75 80 ALA A CA 1
ATOM 634 C C . ALA A 1 80 ? -2.342 -37.219 1.343 1 96.75 80 ALA A C 1
ATOM 636 O O . ALA A 1 80 ? -2.715 -37.344 2.51 1 96.75 80 ALA A O 1
ATOM 637 N N . MET A 1 81 ? -2.98 -37.656 0.355 1 93.44 81 MET A N 1
ATOM 638 C CA . MET A 1 81 ? -4.301 -38.25 0.493 1 93.44 81 MET A CA 1
ATOM 639 C C . MET A 1 81 ? -4.188 -39.688 0.979 1 93.44 81 MET A C 1
ATOM 641 O O . MET A 1 81 ? -5.168 -40.281 1.441 1 93.44 81 MET A O 1
ATOM 645 N N . ARG A 1 82 ? -3.014 -40.219 0.982 1 93.5 82 ARG A N 1
ATOM 646 C CA . ARG A 1 82 ? -2.773 -41.562 1.507 1 93.5 82 ARG A CA 1
ATOM 647 C C . ARG A 1 82 ? -2.412 -41.531 2.986 1 93.5 82 ARG A C 1
ATOM 649 O O . ARG A 1 82 ? -2.572 -42.5 3.703 1 93.5 82 ARG A O 1
ATOM 656 N N . LEU A 1 83 ? -2.012 -40.438 3.43 1 94 83 LEU A N 1
ATOM 657 C CA . LEU A 1 83 ? -1.438 -40.312 4.766 1 94 83 LEU A CA 1
ATOM 658 C C . LEU A 1 83 ? -2.523 -40.031 5.801 1 94 83 LEU A C 1
ATOM 660 O O . LEU A 1 83 ? -2.338 -40.312 6.988 1 94 83 LEU A O 1
ATOM 664 N N . SER A 1 84 ? -3.596 -39.406 5.398 1 91.19 84 SER A N 1
ATOM 665 C CA . SER A 1 84 ? -4.676 -39.094 6.332 1 91.19 84 SER A CA 1
ATOM 666 C C . SER A 1 84 ? -6.035 -39.219 5.652 1 91.19 84 SER A C 1
ATOM 668 O O . SER A 1 84 ? -6.133 -39.125 4.426 1 91.19 84 SER A O 1
ATOM 670 N N . SER A 1 85 ? -7.031 -39.438 6.434 1 87.06 85 SER A N 1
ATOM 671 C CA . SER A 1 85 ? -8.406 -39.469 5.938 1 87.06 85 SER A CA 1
ATOM 672 C C . SER A 1 85 ? -9.188 -38.25 6.383 1 87.06 85 SER A C 1
ATOM 674 O O . SER A 1 85 ? -10.359 -38.094 6.027 1 87.06 85 SER A O 1
ATOM 676 N N . ASP A 1 86 ? -8.578 -37.375 7.168 1 89.31 86 ASP A N 1
ATOM 677 C CA . ASP A 1 86 ? -9.188 -36.125 7.562 1 89.31 86 ASP A CA 1
ATOM 678 C C . ASP A 1 86 ? -8.945 -35.062 6.5 1 89.31 86 ASP A C 1
ATOM 680 O O . ASP A 1 86 ? -7.801 -34.688 6.207 1 89.31 86 ASP A O 1
ATOM 684 N N . PRO A 1 87 ? -10.008 -34.594 5.941 1 91.25 87 PRO A N 1
ATOM 685 C CA . PRO A 1 87 ? -9.852 -33.625 4.836 1 91.25 87 PRO A CA 1
ATOM 686 C C . PRO A 1 87 ? -9.016 -32.406 5.215 1 91.25 87 PRO A C 1
ATOM 688 O O . PRO A 1 87 ? -8.227 -31.922 4.402 1 91.25 87 PRO A O 1
ATOM 691 N N . THR A 1 88 ? -9.211 -31.844 6.434 1 93.12 88 THR A N 1
ATOM 692 C CA . THR A 1 88 ? -8.453 -30.672 6.867 1 93.12 88 THR A CA 1
ATOM 693 C C . THR A 1 88 ? -6.961 -31 6.949 1 93.12 88 THR A C 1
ATOM 695 O O . THR A 1 88 ? -6.129 -30.219 6.473 1 93.12 88 THR A O 1
ATOM 698 N N . THR A 1 89 ? -6.641 -32.125 7.559 1 95.19 89 THR A N 1
ATOM 699 C CA . THR A 1 89 ? -5.25 -32.531 7.668 1 95.19 89 THR A CA 1
ATOM 700 C C . THR A 1 89 ? -4.645 -32.781 6.289 1 95.19 89 THR A C 1
ATOM 702 O O . THR A 1 89 ? -3.502 -32.375 6.031 1 95.19 89 THR A O 1
ATOM 705 N N . VAL A 1 90 ? -5.395 -33.469 5.391 1 95.62 90 VAL A N 1
ATOM 706 C CA . VAL A 1 90 ? -4.926 -33.75 4.035 1 95.62 90 VAL A CA 1
ATOM 707 C C . VAL A 1 90 ? -4.629 -32.438 3.32 1 95.62 90 VAL A C 1
ATOM 709 O O . VAL A 1 90 ? -3.592 -32.281 2.666 1 95.62 90 VAL A O 1
ATOM 712 N N . TYR A 1 91 ? -5.562 -31.484 3.465 1 96.75 91 TYR A N 1
ATOM 713 C CA . TYR A 1 91 ? -5.375 -30.188 2.812 1 96.75 91 TYR A CA 1
ATOM 714 C C . TYR A 1 91 ? -4.117 -29.5 3.326 1 96.75 91 TYR A C 1
ATOM 716 O O . TYR A 1 91 ? -3.359 -28.922 2.547 1 96.75 91 TYR A O 1
ATOM 724 N N . HIS A 1 92 ? -3.861 -29.562 4.668 1 97.94 92 HIS A N 1
ATOM 725 C CA . HIS A 1 92 ? -2.654 -28.984 5.242 1 97.94 92 HIS A CA 1
ATOM 726 C C . HIS A 1 92 ? -1.401 -29.656 4.688 1 97.94 92 HIS A C 1
ATOM 728 O O . HIS A 1 92 ? -0.398 -28.984 4.43 1 97.94 92 HIS A O 1
ATOM 734 N N . LEU A 1 93 ? -1.465 -30.938 4.551 1 98.12 93 LEU A N 1
ATOM 735 C CA . LEU A 1 93 ? -0.343 -31.672 3.977 1 98.12 93 LEU A CA 1
ATOM 736 C C . LEU A 1 93 ? -0.086 -31.234 2.537 1 98.12 93 LEU A C 1
ATOM 738 O O . LEU A 1 93 ? 1.066 -31.109 2.121 1 98.12 93 LEU A O 1
ATOM 742 N N . ILE A 1 94 ? -1.133 -31.062 1.798 1 98.44 94 ILE A N 1
ATOM 743 C CA . ILE A 1 94 ? -1.018 -30.609 0.413 1 98.44 94 ILE A CA 1
ATOM 744 C C . ILE A 1 94 ? -0.357 -29.234 0.367 1 98.44 94 ILE A C 1
ATOM 746 O O . ILE A 1 94 ? 0.538 -29 -0.448 1 98.44 94 ILE A O 1
ATOM 750 N N . LEU A 1 95 ? -0.773 -28.328 1.242 1 98.56 95 LEU A N 1
ATOM 751 C CA . LEU A 1 95 ? -0.158 -27 1.305 1 98.56 95 LEU A CA 1
ATOM 752 C C . LEU A 1 95 ? 1.312 -27.109 1.697 1 98.56 95 LEU A C 1
ATOM 754 O O . LEU A 1 95 ? 2.135 -26.297 1.246 1 98.56 95 LEU A O 1
ATOM 758 N N . GLY A 1 96 ? 1.604 -28.062 2.559 1 98.62 96 GLY A N 1
ATOM 759 C CA . GLY A 1 96 ? 2.998 -28.344 2.865 1 98.62 96 GLY A CA 1
ATOM 760 C C . GLY A 1 96 ? 3.795 -28.797 1.656 1 98.62 96 GLY A C 1
ATOM 761 O O . GLY A 1 96 ? 4.914 -28.328 1.434 1 98.62 96 GLY A O 1
ATOM 762 N N . ILE A 1 97 ? 3.238 -29.688 0.854 1 98.69 97 ILE A N 1
ATOM 763 C CA . ILE A 1 97 ? 3.867 -30.141 -0.379 1 98.69 97 ILE A CA 1
ATOM 764 C C . ILE A 1 97 ? 4.059 -28.969 -1.332 1 98.69 97 ILE A C 1
ATOM 766 O O . ILE A 1 97 ? 5.113 -28.828 -1.955 1 98.69 97 ILE A O 1
ATOM 770 N N . ASN A 1 98 ? 3 -28.125 -1.414 1 98.81 98 ASN A N 1
ATOM 771 C CA . ASN A 1 98 ? 3.1 -26.922 -2.229 1 98.81 98 ASN A CA 1
ATOM 772 C C . ASN A 1 98 ? 4.289 -26.062 -1.813 1 98.81 98 ASN A C 1
ATOM 774 O O . ASN A 1 98 ? 5.031 -25.562 -2.664 1 98.81 98 ASN A O 1
ATOM 778 N N . ALA A 1 99 ? 4.426 -25.859 -0.497 1 98.81 99 ALA A N 1
ATOM 779 C CA . ALA A 1 99 ? 5.523 -25.047 0.019 1 98.81 99 ALA A CA 1
ATOM 780 C C . ALA A 1 99 ? 6.875 -25.625 -0.378 1 98.81 99 ALA A C 1
ATOM 782 O O . ALA A 1 99 ? 7.766 -24.891 -0.816 1 98.81 99 ALA A O 1
ATOM 783 N N . LEU A 1 100 ? 7.031 -26.922 -0.27 1 98.75 100 LEU A N 1
ATOM 784 C CA . LEU A 1 100 ? 8.273 -27.625 -0.605 1 98.75 100 LEU A CA 1
ATOM 785 C C . LEU A 1 100 ? 8.586 -27.484 -2.092 1 98.75 100 LEU A C 1
ATOM 787 O O . LEU A 1 100 ? 9.727 -27.188 -2.465 1 98.75 100 LEU A O 1
ATOM 791 N N . LEU A 1 101 ? 7.598 -27.672 -2.898 1 98.75 101 LEU A N 1
ATOM 792 C CA . LEU A 1 101 ? 7.797 -27.656 -4.344 1 98.75 101 LEU A CA 1
ATOM 793 C C . LEU A 1 101 ? 8.031 -26.25 -4.852 1 98.75 101 LEU A C 1
ATOM 795 O O . LEU A 1 101 ? 8.961 -26 -5.617 1 98.75 101 LEU A O 1
ATOM 799 N N . ASN A 1 102 ? 7.164 -25.297 -4.422 1 98.88 102 ASN A N 1
ATOM 800 C CA . ASN A 1 102 ? 7.246 -23.922 -4.91 1 98.88 102 ASN A CA 1
ATOM 801 C C . ASN A 1 102 ? 8.555 -23.266 -4.492 1 98.88 102 ASN A C 1
ATOM 803 O O . ASN A 1 102 ? 9.109 -22.453 -5.234 1 98.88 102 ASN A O 1
ATOM 807 N N . ALA A 1 103 ? 9.078 -23.609 -3.295 1 98.88 103 ALA A N 1
ATOM 808 C CA . ALA A 1 103 ? 10.305 -23.016 -2.766 1 98.88 103 ALA A CA 1
ATOM 809 C C . ALA A 1 103 ? 11.508 -23.422 -3.609 1 98.88 103 ALA A C 1
ATOM 811 O O . ALA A 1 103 ? 12.57 -22.797 -3.514 1 98.88 103 ALA A O 1
ATOM 812 N N . LEU A 1 104 ? 11.336 -24.391 -4.496 1 98.88 104 LEU A N 1
ATOM 813 C CA . LEU A 1 104 ? 12.43 -24.828 -5.363 1 98.88 104 LEU A CA 1
ATOM 814 C C . LEU A 1 104 ? 12.797 -23.734 -6.359 1 98.88 104 LEU A C 1
ATOM 816 O O . LEU A 1 104 ? 13.867 -23.781 -6.98 1 98.88 104 LEU A O 1
ATOM 820 N N . VAL A 1 105 ? 11.969 -22.719 -6.473 1 98.88 105 VAL A N 1
ATOM 821 C CA . VAL A 1 105 ? 12.297 -21.562 -7.301 1 98.88 105 VAL A CA 1
ATOM 822 C C . VAL A 1 105 ? 13.602 -20.938 -6.816 1 98.88 105 VAL A C 1
ATOM 824 O O . VAL A 1 105 ? 14.406 -20.469 -7.621 1 98.88 105 VAL A O 1
ATOM 827 N N . PHE A 1 106 ? 13.859 -21 -5.508 1 98.88 106 PHE A N 1
ATOM 828 C CA . PHE A 1 106 ? 15.016 -20.344 -4.906 1 98.88 106 PHE A CA 1
ATOM 829 C C . PHE A 1 106 ? 16.312 -20.984 -5.402 1 98.88 106 PHE A C 1
ATOM 831 O O . PHE A 1 106 ? 17.125 -20.328 -6.055 1 98.88 106 PHE A O 1
ATOM 838 N N . PRO A 1 107 ? 16.594 -22.281 -5.191 1 98.75 107 PRO A N 1
ATOM 839 C CA . PRO A 1 107 ? 17.844 -22.844 -5.676 1 98.75 107 PRO A CA 1
ATOM 840 C C . PRO A 1 107 ? 17.969 -22.812 -7.199 1 98.75 107 PRO A C 1
ATOM 842 O O . PRO A 1 107 ? 19.078 -22.656 -7.73 1 98.75 107 PRO A O 1
ATOM 845 N N . LEU A 1 108 ? 16.859 -22.938 -7.93 1 98.81 108 LEU A N 1
ATOM 846 C CA . LEU A 1 108 ? 16.938 -22.875 -9.383 1 98.81 108 LEU A CA 1
ATOM 847 C C . LEU A 1 108 ? 17.281 -21.469 -9.852 1 98.81 108 LEU A C 1
ATOM 849 O O . LEU A 1 108 ? 18.047 -21.297 -10.805 1 98.81 108 LEU A O 1
ATOM 853 N N . ALA A 1 109 ? 16.672 -20.484 -9.195 1 98.88 109 ALA A N 1
ATOM 854 C CA . ALA A 1 109 ? 17 -19.094 -9.523 1 98.88 109 ALA A CA 1
ATOM 855 C C . ALA A 1 109 ? 18.469 -18.797 -9.234 1 98.88 109 ALA A C 1
ATOM 857 O O . ALA A 1 109 ? 19.141 -18.094 -10 1 98.88 109 ALA A O 1
ATOM 858 N N . TYR A 1 110 ? 18.953 -19.281 -8.07 1 98.75 110 TYR A N 1
ATOM 859 C CA . TYR A 1 110 ? 20.359 -19.141 -7.73 1 98.75 110 TYR A CA 1
ATOM 860 C C . TYR A 1 110 ? 21.25 -19.703 -8.836 1 98.75 110 TYR A C 1
ATOM 862 O O . TYR A 1 110 ? 22.172 -19.031 -9.297 1 98.75 110 TYR A O 1
ATOM 870 N N . LEU A 1 111 ? 20.953 -20.938 -9.305 1 98.25 111 LEU A N 1
ATOM 871 C CA . LEU A 1 111 ? 21.734 -21.594 -10.344 1 98.25 111 LEU A CA 1
ATOM 872 C C . LEU A 1 111 ? 21.656 -20.828 -11.648 1 98.25 111 LEU A C 1
ATOM 874 O O . LEU A 1 111 ? 22.672 -20.688 -12.359 1 98.25 111 LEU A O 1
ATOM 878 N N . ALA A 1 112 ? 20.484 -20.359 -11.977 1 98.56 112 ALA A N 1
ATOM 879 C CA . ALA A 1 112 ? 20.312 -19.594 -13.211 1 98.56 112 ALA A CA 1
ATOM 880 C C . ALA A 1 112 ? 21.125 -18.312 -13.18 1 98.56 112 ALA A C 1
ATOM 882 O O . ALA A 1 112 ? 21.766 -17.953 -14.18 1 98.56 112 ALA A O 1
ATOM 883 N N . LEU A 1 113 ? 21.062 -17.625 -12.07 1 98.62 113 LEU A N 1
ATOM 884 C CA . LEU A 1 113 ? 21.828 -16.391 -11.945 1 98.62 113 LEU A CA 1
ATOM 885 C C . LEU A 1 113 ? 23.328 -16.672 -12.039 1 98.62 113 LEU A C 1
ATOM 887 O O . LEU A 1 113 ? 24.062 -15.906 -12.68 1 98.62 113 LEU A O 1
ATOM 891 N N . ARG A 1 114 ? 23.812 -17.734 -11.438 1 97.38 114 ARG A N 1
ATOM 892 C CA . ARG A 1 114 ? 25.219 -18.125 -11.547 1 97.38 114 ARG A CA 1
ATOM 893 C C . ARG A 1 114 ? 25.609 -18.375 -13 1 97.38 114 ARG A C 1
ATOM 895 O O . ARG A 1 114 ? 26.672 -17.953 -13.453 1 97.38 114 ARG A O 1
ATOM 902 N N . ARG A 1 115 ? 24.75 -19.047 -13.656 1 95.62 115 ARG A N 1
ATOM 903 C CA . ARG A 1 115 ? 25 -19.359 -15.055 1 95.62 115 ARG A CA 1
ATOM 904 C C . ARG A 1 115 ? 25.062 -18.094 -15.906 1 95.62 115 ARG A C 1
ATOM 906 O O . ARG A 1 115 ? 25.797 -18.047 -16.891 1 95.62 115 ARG A O 1
ATOM 913 N N . LEU A 1 116 ? 24.312 -17.125 -15.508 1 96.12 116 LEU A N 1
ATOM 914 C CA . LEU A 1 116 ? 24.281 -15.867 -16.25 1 96.12 116 LEU A CA 1
ATOM 915 C C . LEU A 1 116 ? 25.406 -14.945 -15.82 1 96.12 116 LEU A C 1
ATOM 917 O O . LEU A 1 116 ? 25.438 -13.766 -16.188 1 96.12 116 LEU A O 1
ATOM 921 N N . GLY A 1 117 ? 26.281 -15.43 -14.984 1 95.5 117 GLY A N 1
ATOM 922 C CA . GLY A 1 117 ? 27.5 -14.711 -14.68 1 95.5 117 GLY A CA 1
ATOM 923 C C . GLY A 1 117 ? 27.391 -13.828 -13.453 1 95.5 117 GLY A C 1
ATOM 924 O O . GLY A 1 117 ? 28.25 -12.969 -13.211 1 95.5 117 GLY A O 1
ATOM 925 N N . VAL A 1 118 ? 26.375 -13.992 -12.672 1 97.19 118 VAL A N 1
ATOM 926 C CA . VAL A 1 118 ? 26.188 -13.211 -11.453 1 97.19 118 VAL A CA 1
ATOM 927 C C . VAL A 1 118 ? 27.016 -13.82 -10.32 1 97.19 118 VAL A C 1
ATOM 929 O O . VAL A 1 118 ? 27.094 -15.047 -10.195 1 97.19 118 VAL A O 1
ATOM 932 N N . ARG A 1 119 ? 27.656 -13.031 -9.508 1 96 119 ARG A N 1
ATOM 933 C CA . ARG A 1 119 ? 28.484 -13.492 -8.406 1 96 119 ARG A CA 1
ATOM 934 C C . ARG A 1 119 ? 27.688 -14.289 -7.395 1 96 119 ARG A C 1
ATOM 936 O O . ARG A 1 119 ? 26.484 -14.062 -7.238 1 96 119 ARG A O 1
ATOM 943 N N . ARG A 1 120 ? 28.297 -15.141 -6.656 1 95.75 120 ARG A N 1
ATOM 944 C CA . ARG A 1 120 ? 27.656 -16.125 -5.781 1 95.75 120 ARG A CA 1
ATOM 945 C C . ARG A 1 120 ? 26.766 -15.438 -4.75 1 95.75 120 ARG A C 1
ATOM 947 O O . ARG A 1 120 ? 25.609 -15.844 -4.555 1 95.75 120 ARG A O 1
ATOM 954 N N . LEU A 1 121 ? 27.266 -14.414 -4.07 1 95.44 121 LEU A N 1
ATOM 955 C CA . LEU A 1 121 ? 26.5 -13.75 -3.021 1 95.44 121 LEU A CA 1
ATOM 956 C C . LEU A 1 121 ? 25.25 -13.094 -3.594 1 95.44 121 LEU A C 1
ATOM 958 O O . LEU A 1 121 ? 24.172 -13.195 -3.012 1 95.44 121 LEU A O 1
ATOM 962 N N . LEU A 1 122 ? 25.469 -12.398 -4.699 1 97.56 122 LEU A N 1
ATOM 963 C CA . LEU A 1 122 ? 24.344 -11.727 -5.332 1 97.56 122 LEU A CA 1
ATOM 964 C C . LEU A 1 122 ? 23.328 -12.734 -5.859 1 97.56 122 LEU A C 1
ATOM 966 O O . LEU A 1 122 ? 22.125 -12.508 -5.785 1 97.56 122 LEU A O 1
ATOM 970 N N . ALA A 1 123 ? 23.812 -13.805 -6.41 1 98.5 123 ALA A N 1
ATOM 971 C CA . ALA A 1 123 ? 22.938 -14.867 -6.883 1 98.5 123 ALA A CA 1
ATOM 972 C C . ALA A 1 123 ? 22.094 -15.438 -5.738 1 98.5 123 ALA A C 1
ATOM 974 O O . ALA A 1 123 ? 20.922 -15.75 -5.91 1 98.5 123 ALA A O 1
ATOM 975 N N . TYR A 1 124 ? 22.734 -15.633 -4.594 1 98.38 124 TYR A N 1
ATOM 976 C CA . TYR A 1 124 ? 22.031 -16.125 -3.408 1 98.38 124 TYR A CA 1
ATOM 977 C C . TYR A 1 124 ? 20.938 -15.164 -2.975 1 98.38 124 TYR A C 1
ATOM 979 O O . TYR A 1 124 ? 19.797 -15.578 -2.752 1 98.38 124 TYR A O 1
ATOM 987 N N . VAL A 1 125 ? 21.281 -13.852 -2.918 1 98.44 125 VAL A N 1
ATOM 988 C CA . VAL A 1 125 ? 20.359 -12.836 -2.438 1 98.44 125 VAL A CA 1
ATOM 989 C C . VAL A 1 125 ? 19.188 -12.695 -3.416 1 98.44 125 VAL A C 1
ATOM 991 O O . VAL A 1 125 ? 18.031 -12.781 -3.023 1 98.44 125 VAL A O 1
ATOM 994 N N . PHE A 1 126 ? 19.484 -12.578 -4.688 1 98.81 126 PHE A N 1
ATOM 995 C CA . PHE A 1 126 ? 18.438 -12.312 -5.672 1 98.81 126 PHE A CA 1
ATOM 996 C C . PHE A 1 126 ? 17.688 -13.586 -6.023 1 98.81 126 PHE A C 1
ATOM 998 O O . PHE A 1 126 ? 16.562 -13.531 -6.508 1 98.81 126 PHE A O 1
ATOM 1005 N N . GLY A 1 127 ? 18.375 -14.781 -5.902 1 98.88 127 GLY A N 1
ATOM 1006 C CA . GLY A 1 127 ? 17.594 -16 -5.941 1 98.88 127 GLY A CA 1
ATOM 1007 C C . GLY A 1 127 ? 16.5 -16.047 -4.895 1 98.88 127 GLY A C 1
ATOM 1008 O O . GLY A 1 127 ? 15.375 -16.469 -5.18 1 98.88 127 GLY A O 1
ATOM 1009 N N . GLY A 1 128 ? 16.844 -15.602 -3.676 1 98.81 128 GLY A N 1
ATOM 1010 C CA . GLY A 1 128 ? 15.852 -15.484 -2.613 1 98.81 128 GLY A CA 1
ATOM 1011 C C . GLY A 1 128 ? 14.742 -14.508 -2.93 1 98.81 128 GLY A C 1
ATOM 1012 O O . GLY A 1 128 ? 13.57 -14.789 -2.693 1 98.81 128 GLY A O 1
ATOM 1013 N N . VAL A 1 129 ? 15.102 -13.344 -3.49 1 98.81 129 VAL A N 1
ATOM 1014 C CA . VAL A 1 129 ? 14.109 -12.344 -3.871 1 98.81 129 VAL A CA 1
ATOM 1015 C C . VAL A 1 129 ? 13.141 -12.938 -4.898 1 98.81 129 VAL A C 1
ATOM 1017 O O . VAL A 1 129 ? 11.93 -12.75 -4.805 1 98.81 129 VAL A O 1
ATOM 1020 N N . THR A 1 130 ? 13.656 -13.625 -5.867 1 98.88 130 THR A N 1
ATOM 1021 C CA . THR A 1 130 ? 12.859 -14.219 -6.934 1 98.88 130 THR A CA 1
ATOM 1022 C C . THR A 1 130 ? 11.805 -15.156 -6.359 1 98.88 130 THR A C 1
ATOM 1024 O O . THR A 1 130 ? 10.641 -15.117 -6.77 1 98.88 130 THR A O 1
ATOM 1027 N N . ALA A 1 131 ? 12.266 -15.938 -5.43 1 98.88 131 ALA A N 1
ATOM 1028 C CA . ALA A 1 131 ? 11.367 -16.922 -4.84 1 98.88 131 ALA A CA 1
ATOM 1029 C C . ALA A 1 131 ? 10.336 -16.266 -3.934 1 98.88 131 ALA A C 1
ATOM 1031 O O . ALA A 1 131 ? 9.289 -16.844 -3.643 1 98.88 131 ALA A O 1
ATOM 1032 N N . LEU A 1 132 ? 10.586 -15 -3.506 1 98.81 132 LEU A N 1
ATOM 1033 C CA . LEU A 1 132 ? 9.719 -14.305 -2.562 1 98.81 132 LEU A CA 1
ATOM 1034 C C . LEU A 1 132 ? 8.719 -13.422 -3.297 1 98.81 132 LEU A C 1
ATOM 1036 O O . LEU A 1 132 ? 7.844 -12.82 -2.674 1 98.81 132 LEU A O 1
ATOM 1040 N N . LEU A 1 133 ? 8.844 -13.328 -4.625 1 98.75 133 LEU A N 1
ATOM 1041 C CA . LEU A 1 133 ? 7.934 -12.477 -5.379 1 98.75 133 LEU A CA 1
ATOM 1042 C C . LEU A 1 133 ? 6.484 -12.891 -5.145 1 98.75 133 LEU A C 1
ATOM 1044 O O . LEU A 1 133 ? 6.164 -14.078 -5.141 1 98.75 133 LEU A O 1
ATOM 1048 N N . PRO A 1 134 ? 5.645 -11.93 -5.004 1 98.38 134 PRO A N 1
ATOM 1049 C CA . PRO A 1 134 ? 4.246 -12.242 -4.699 1 98.38 134 PRO A CA 1
ATOM 1050 C C . PRO A 1 134 ? 3.602 -13.141 -5.75 1 98.38 134 PRO A C 1
ATOM 1052 O O . PRO A 1 134 ? 2.932 -14.117 -5.402 1 98.38 134 PRO A O 1
ATOM 1055 N N . PRO A 1 135 ? 3.781 -12.906 -7.047 1 97.69 135 PRO A N 1
ATOM 1056 C CA . PRO A 1 135 ? 3.139 -13.789 -8.023 1 97.69 135 PRO A CA 1
ATOM 1057 C C . PRO A 1 135 ? 3.674 -15.219 -7.969 1 97.69 135 PRO A C 1
ATOM 1059 O O . PRO A 1 135 ? 3.023 -16.141 -8.461 1 97.69 135 PRO A O 1
ATOM 1062 N N . VAL A 1 136 ? 4.848 -15.406 -7.41 1 98.38 136 VAL A N 1
ATOM 1063 C CA . VAL A 1 136 ? 5.41 -16.75 -7.277 1 98.38 136 VAL A CA 1
ATOM 1064 C C . VAL A 1 136 ? 4.746 -17.469 -6.109 1 98.38 136 VAL A C 1
ATOM 1066 O O . VAL A 1 136 ? 4.336 -18.625 -6.242 1 98.38 136 VAL A O 1
ATOM 1069 N N . ILE A 1 137 ? 4.582 -16.797 -5.012 1 98.69 137 ILE A N 1
ATOM 1070 C CA . ILE A 1 137 ? 4.125 -17.422 -3.779 1 98.69 137 ILE A CA 1
ATOM 1071 C C . ILE A 1 137 ? 2.6 -17.484 -3.762 1 98.69 137 ILE A C 1
ATOM 1073 O O . ILE A 1 137 ? 2.012 -18.438 -3.24 1 98.69 137 ILE A O 1
ATOM 1077 N N . PHE A 1 138 ? 1.896 -16.5 -4.289 1 98.44 138 PHE A N 1
ATOM 1078 C CA . PHE A 1 138 ? 0.462 -16.312 -4.109 1 98.44 138 PHE A CA 1
ATOM 1079 C C . PHE A 1 138 ? -0.308 -17.562 -4.523 1 98.44 138 PHE A C 1
ATOM 1081 O O . PHE A 1 138 ? -1.123 -18.078 -3.758 1 98.44 138 PHE A O 1
ATOM 1088 N N . TYR A 1 139 ? -0.029 -18.141 -5.641 1 96.62 139 TYR A N 1
ATOM 1089 C CA . TYR A 1 139 ? -0.811 -19.25 -6.168 1 96.62 139 TYR A CA 1
ATOM 1090 C C . TYR A 1 139 ? -0.431 -20.547 -5.48 1 96.62 139 TYR A C 1
ATOM 1092 O O . TYR A 1 139 ? -1.164 -21.547 -5.562 1 96.62 139 TYR A O 1
ATOM 1100 N N . SER A 1 140 ? 0.688 -20.562 -4.801 1 97.88 140 SER A N 1
ATOM 1101 C CA . SER A 1 140 ? 1.085 -21.75 -4.059 1 97.88 140 SER A CA 1
ATOM 1102 C C . SER A 1 140 ? 0.268 -21.906 -2.781 1 97.88 140 SER A C 1
ATOM 1104 O O . SER A 1 140 ? 0.338 -22.938 -2.113 1 97.88 140 SER A O 1
ATOM 1106 N N . GLN A 1 141 ? -0.515 -20.859 -2.455 1 98.44 141 GLN A N 1
ATOM 1107 C CA . GLN A 1 141 ? -1.359 -20.906 -1.267 1 98.44 141 GLN A CA 1
ATOM 1108 C C . GLN A 1 141 ? -2.641 -21.688 -1.53 1 98.44 141 GLN A C 1
ATOM 1110 O O . GLN A 1 141 ? -3.453 -21.891 -0.624 1 98.44 141 GLN A O 1
ATOM 1115 N N . PHE A 1 142 ? -2.805 -22.188 -2.76 1 97.81 142 PHE A N 1
ATOM 1116 C CA . PHE A 1 142 ? -3.965 -22.953 -3.191 1 97.81 142 PHE A CA 1
ATOM 1117 C C . PHE A 1 142 ? -3.531 -24.25 -3.85 1 97.81 142 PHE A C 1
ATOM 1119 O O . PHE A 1 142 ? -2.402 -24.375 -4.328 1 97.81 142 PHE A O 1
ATOM 1126 N N . ALA A 1 143 ? -4.391 -25.234 -3.84 1 97.69 143 ALA A N 1
ATOM 1127 C CA . ALA A 1 143 ? -4.094 -26.5 -4.492 1 97.69 143 ALA A CA 1
ATOM 1128 C C . ALA A 1 143 ? -4.27 -26.391 -6.004 1 97.69 143 ALA A C 1
ATOM 1130 O O . ALA A 1 143 ? -5.242 -26.906 -6.559 1 97.69 143 ALA A O 1
ATOM 1131 N N . MET A 1 144 ? -3.283 -25.859 -6.602 1 96.69 144 MET A N 1
ATOM 1132 C CA . MET A 1 144 ? -3.355 -25.625 -8.039 1 96.69 144 MET A CA 1
ATOM 1133 C C . MET A 1 144 ? -2.002 -25.875 -8.703 1 96.69 144 MET A C 1
ATOM 1135 O O . MET A 1 144 ? -0.96 -25.75 -8.055 1 96.69 144 MET A O 1
ATOM 1139 N N . ALA A 1 145 ? -2.043 -26.125 -10 1 97.38 145 ALA A N 1
ATOM 1140 C CA . ALA A 1 145 ? -0.856 -26.484 -10.773 1 97.38 145 ALA A CA 1
ATOM 1141 C C . ALA A 1 145 ? 0.111 -25.312 -10.859 1 97.38 145 ALA A C 1
ATOM 1143 O O . ALA A 1 145 ? 1.306 -25.484 -11.102 1 97.38 145 ALA A O 1
ATOM 1144 N N . ASP A 1 146 ? -0.342 -24.047 -10.617 1 96.88 146 ASP A N 1
ATOM 1145 C CA . ASP A 1 146 ? 0.467 -22.828 -10.695 1 96.88 146 ASP A CA 1
ATOM 1146 C C . ASP A 1 146 ? 1.587 -22.859 -9.656 1 96.88 146 ASP A C 1
ATOM 1148 O O . ASP A 1 146 ? 2.547 -22.094 -9.758 1 96.88 146 ASP A O 1
ATOM 1152 N N . THR A 1 147 ? 1.482 -23.781 -8.719 1 97.19 147 THR A N 1
ATOM 1153 C CA . THR A 1 147 ? 2.492 -23.953 -7.68 1 97.19 147 THR A CA 1
ATOM 1154 C C . THR A 1 147 ? 3.781 -24.516 -8.266 1 97.19 147 THR A C 1
ATOM 1156 O O . THR A 1 147 ? 4.879 -24.094 -7.898 1 97.19 147 THR A O 1
ATOM 1159 N N . VAL A 1 148 ? 3.666 -25.422 -9.219 1 97.88 148 VAL A N 1
ATOM 1160 C CA . VAL A 1 148 ? 4.809 -26.203 -9.664 1 97.88 148 VAL A CA 1
ATOM 1161 C C . VAL A 1 148 ? 5.309 -25.688 -11.008 1 97.88 148 VAL A C 1
ATOM 1163 O O . VAL A 1 148 ? 6.492 -25.797 -11.328 1 97.88 148 VAL A O 1
ATOM 1166 N N . LEU A 1 149 ? 4.457 -25.047 -11.727 1 97.88 149 LEU A N 1
ATOM 1167 C CA . LEU A 1 149 ? 4.762 -24.656 -13.094 1 97.88 149 LEU A CA 1
ATOM 1168 C C . LEU A 1 149 ? 5.965 -23.719 -13.148 1 97.88 149 LEU A C 1
ATOM 1170 O O . LEU A 1 149 ? 6.84 -23.875 -14 1 97.88 149 LEU A O 1
ATOM 1174 N N . PRO A 1 150 ? 6.035 -22.703 -12.234 1 98.12 150 PRO A N 1
ATOM 1175 C CA . PRO A 1 150 ? 7.199 -21.812 -12.305 1 98.12 150 PRO A CA 1
ATOM 1176 C C . PRO A 1 150 ? 8.516 -22.562 -12.086 1 98.12 150 PRO A C 1
ATOM 1178 O O . PRO A 1 150 ? 9.539 -22.188 -12.656 1 98.12 150 PRO A O 1
ATOM 1181 N N . VAL A 1 151 ? 8.508 -23.578 -11.297 1 98.69 151 VAL A N 1
ATOM 1182 C CA . VAL A 1 151 ? 9.688 -24.391 -11.031 1 98.69 151 VAL A CA 1
ATOM 1183 C C . VAL A 1 151 ? 10.078 -25.156 -12.297 1 98.69 151 VAL A C 1
ATOM 1185 O O . VAL A 1 151 ? 11.242 -25.141 -12.703 1 98.69 151 VAL A O 1
ATOM 1188 N N . LEU A 1 152 ? 9.109 -25.766 -12.922 1 98.69 152 LEU A N 1
ATOM 1189 C CA . LEU A 1 152 ? 9.344 -26.562 -14.117 1 98.69 152 LEU A CA 1
ATOM 1190 C C . LEU A 1 152 ? 9.852 -25.688 -15.266 1 98.69 152 LEU A C 1
ATOM 1192 O O . LEU A 1 152 ? 10.781 -26.078 -15.977 1 98.69 152 LEU A O 1
ATOM 1196 N N . ILE A 1 153 ? 9.266 -24.531 -15.375 1 98.44 153 ILE A N 1
ATOM 1197 C CA . ILE A 1 153 ? 9.609 -23.672 -16.5 1 98.44 153 ILE A CA 1
ATOM 1198 C C . ILE A 1 153 ? 11 -23.078 -16.281 1 98.44 153 ILE A C 1
ATOM 1200 O O . ILE A 1 153 ? 11.781 -22.953 -17.219 1 98.44 153 ILE A O 1
ATOM 1204 N N . LEU A 1 154 ? 11.273 -22.688 -15.07 1 98.62 154 LEU A N 1
ATOM 1205 C CA . LEU A 1 154 ? 12.617 -22.203 -14.773 1 98.62 154 LEU A CA 1
ATOM 1206 C C . LEU A 1 154 ? 13.656 -23.281 -15.023 1 98.62 154 LEU A C 1
ATOM 1208 O O . LEU A 1 154 ? 14.719 -23 -15.586 1 98.62 154 LEU A O 1
ATOM 1212 N N . ALA A 1 155 ? 13.414 -24.516 -14.602 1 98.69 155 ALA A N 1
ATOM 1213 C CA . ALA A 1 155 ? 14.305 -25.641 -14.875 1 98.69 155 ALA A CA 1
ATOM 1214 C C . ALA A 1 155 ? 14.445 -25.891 -16.375 1 98.69 155 ALA A C 1
ATOM 1216 O O . ALA A 1 155 ? 15.539 -26.156 -16.875 1 98.69 155 ALA A O 1
ATOM 1217 N N . TRP A 1 156 ? 13.305 -25.844 -17.062 1 98.75 156 TRP A N 1
ATOM 1218 C CA . TRP A 1 156 ? 13.258 -26.047 -18.5 1 98.75 156 TRP A CA 1
ATOM 1219 C C . TRP A 1 156 ? 14.164 -25.047 -19.234 1 98.75 156 TRP A C 1
ATOM 1221 O O . TRP A 1 156 ? 15.008 -25.453 -20.031 1 98.75 156 TRP A O 1
ATOM 1231 N N . LEU A 1 157 ? 14.039 -23.781 -18.891 1 98.62 157 LEU A N 1
ATOM 1232 C CA . LEU A 1 157 ? 14.844 -22.734 -19.516 1 98.62 157 LEU A CA 1
ATOM 1233 C C . LEU A 1 157 ? 16.312 -22.875 -19.125 1 98.62 157 LEU A C 1
ATOM 1235 O O . LEU A 1 157 ? 17.203 -22.641 -19.953 1 98.62 157 LEU A O 1
ATOM 1239 N N . LEU A 1 158 ? 16.562 -23.172 -17.875 1 98.25 158 LEU A N 1
ATOM 1240 C CA . LEU A 1 158 ? 17.922 -23.359 -17.406 1 98.25 158 LEU A CA 1
ATOM 1241 C C . LEU A 1 158 ? 18.609 -24.516 -18.141 1 98.25 158 LEU A C 1
ATOM 1243 O O . LEU A 1 158 ? 19.766 -24.391 -18.547 1 98.25 158 LEU A O 1
ATOM 1247 N N . CYS A 1 159 ? 17.953 -25.594 -18.312 1 98.44 159 CYS A N 1
ATOM 1248 C CA . CYS A 1 159 ? 18.484 -26.75 -19.031 1 98.44 159 CYS A CA 1
ATOM 1249 C C . CYS A 1 159 ? 18.703 -26.422 -20.5 1 98.44 159 CYS A C 1
ATOM 1251 O O . CYS A 1 159 ? 19.688 -26.859 -21.109 1 98.44 159 CYS A O 1
ATOM 1253 N N . MET A 1 160 ? 17.75 -25.719 -21.094 1 98.44 160 MET A N 1
ATOM 1254 C CA . MET A 1 160 ? 17.906 -25.297 -22.484 1 98.44 160 MET A CA 1
ATOM 1255 C C . MET A 1 160 ? 19.172 -24.469 -22.656 1 98.44 160 MET A C 1
ATOM 1257 O O . MET A 1 160 ? 19.938 -24.688 -23.594 1 98.44 160 MET A O 1
ATOM 1261 N N . HIS A 1 161 ? 19.359 -23.547 -21.781 1 97.94 161 HIS A N 1
ATOM 1262 C CA . HIS A 1 161 ? 20.547 -22.703 -21.812 1 97.94 161 HIS A CA 1
ATOM 1263 C C . HIS A 1 161 ? 21.812 -23.531 -21.656 1 97.94 161 HIS A C 1
ATOM 1265 O O . HIS A 1 161 ? 22.797 -23.312 -22.375 1 97.94 161 HIS A O 1
ATOM 1271 N N . GLY A 1 162 ? 21.828 -24.484 -20.734 1 97.19 162 GLY A N 1
ATOM 1272 C CA . GLY A 1 162 ? 22.953 -25.359 -20.516 1 97.19 162 GLY A CA 1
ATOM 1273 C C . GLY A 1 162 ? 23.266 -26.234 -21.719 1 97.19 162 GLY A C 1
ATOM 1274 O O . GLY A 1 162 ? 24.438 -26.484 -22.031 1 97.19 162 GLY A O 1
ATOM 1275 N N . TRP A 1 163 ? 22.234 -26.703 -22.344 1 97.88 163 TRP A N 1
ATOM 1276 C CA . TRP A 1 163 ? 22.375 -27.547 -23.531 1 97.88 163 TRP A CA 1
ATOM 1277 C C . TRP A 1 163 ? 23 -26.75 -24.672 1 97.88 163 TRP A C 1
ATOM 1279 O O . TRP A 1 163 ? 23.891 -27.25 -25.375 1 97.88 163 TRP A O 1
ATOM 1289 N N . LEU A 1 164 ? 22.641 -25.5 -24.812 1 97.06 164 LEU A N 1
ATOM 1290 C CA . LEU A 1 164 ? 23.078 -24.656 -25.922 1 97.06 164 LEU A CA 1
ATOM 1291 C C . LEU A 1 164 ? 24.469 -24.094 -25.656 1 97.06 164 LEU A C 1
ATOM 1293 O O . LEU A 1 164 ? 25.156 -23.641 -26.578 1 97.06 164 LEU A O 1
ATOM 1297 N N . THR A 1 165 ? 24.812 -24.031 -24.375 1 96.06 165 THR A N 1
ATOM 1298 C CA . THR A 1 165 ? 26.109 -23.484 -24 1 96.06 165 THR A CA 1
ATOM 1299 C C . THR A 1 165 ? 27.219 -24.5 -24.266 1 96.06 165 THR A C 1
ATOM 1301 O O . THR A 1 165 ? 27.078 -25.688 -23.953 1 96.06 165 THR A O 1
ATOM 1304 N N . GLU A 1 166 ? 28.344 -24.062 -24.734 1 93.88 166 GLU A N 1
ATOM 1305 C CA . GLU A 1 166 ? 29.469 -24.938 -25.047 1 93.88 166 GLU A CA 1
ATOM 1306 C C . GLU A 1 166 ? 29.984 -25.656 -23.812 1 93.88 166 GLU A C 1
ATOM 1308 O O . GLU A 1 166 ? 29.953 -25.094 -22.703 1 93.88 166 GLU A O 1
ATOM 1313 N N . GLY A 1 167 ? 30.375 -26.891 -24.031 1 93.56 167 GLY A N 1
ATOM 1314 C CA . GLY A 1 167 ? 30.891 -27.75 -22.984 1 93.56 167 GLY A CA 1
ATOM 1315 C C . GLY A 1 167 ? 31.031 -29.203 -23.391 1 93.56 167 GLY A C 1
ATOM 1316 O O . GLY A 1 167 ? 31.078 -29.516 -24.594 1 93.56 167 GLY A O 1
ATOM 1317 N N . THR A 1 168 ? 31.125 -30.062 -22.406 1 95.81 168 THR A N 1
ATOM 1318 C CA . THR A 1 168 ? 31.281 -31.484 -22.703 1 95.81 168 THR A CA 1
ATOM 1319 C C . THR A 1 168 ? 29.984 -32.062 -23.266 1 95.81 168 THR A C 1
ATOM 1321 O O . THR A 1 168 ? 28.891 -31.594 -22.922 1 95.81 168 THR A O 1
ATOM 1324 N N . VAL A 1 169 ? 30.062 -33.031 -24.062 1 95.69 169 VAL A N 1
ATOM 1325 C CA . VAL A 1 169 ? 28.922 -33.688 -24.656 1 95.69 169 VAL A CA 1
ATOM 1326 C C . VAL A 1 169 ? 28.031 -34.281 -23.578 1 95.69 169 VAL A C 1
ATOM 1328 O O . VAL A 1 169 ? 26.797 -34.219 -23.656 1 95.69 169 VAL A O 1
ATOM 1331 N N . LYS A 1 170 ? 28.656 -34.812 -22.594 1 96.69 170 LYS A N 1
ATOM 1332 C CA . LYS A 1 170 ? 27.922 -35.438 -21.5 1 96.69 170 LYS A CA 1
ATOM 1333 C C . LYS A 1 170 ? 27.062 -34.406 -20.766 1 96.69 170 LYS A C 1
ATOM 1335 O O . LYS A 1 170 ? 25.875 -34.656 -20.5 1 96.69 170 LYS A O 1
ATOM 1340 N N . ARG A 1 171 ? 27.656 -33.344 -20.469 1 96.38 171 ARG A N 1
ATOM 1341 C CA . ARG A 1 171 ? 26.938 -32.312 -19.766 1 96.38 171 ARG A CA 1
ATOM 1342 C C . ARG A 1 171 ? 25.781 -31.766 -20.609 1 96.38 171 ARG A C 1
ATOM 1344 O O . ARG A 1 171 ? 24.672 -31.578 -20.109 1 96.38 171 ARG A O 1
ATOM 1351 N N . ARG A 1 172 ? 26.078 -31.453 -21.844 1 97.12 172 ARG A N 1
ATOM 1352 C CA . ARG A 1 172 ? 25.078 -30.938 -22.75 1 97.12 172 ARG A CA 1
ATOM 1353 C C . ARG A 1 172 ? 23.938 -31.938 -22.953 1 97.12 172 ARG A C 1
ATOM 1355 O O . ARG A 1 172 ? 22.781 -31.547 -23.047 1 97.12 172 ARG A O 1
ATOM 1362 N N . ALA A 1 173 ? 24.266 -33.219 -22.984 1 97.31 173 ALA A N 1
ATOM 1363 C CA . ALA A 1 173 ? 23.25 -34.25 -23.125 1 97.31 173 ALA A CA 1
ATOM 1364 C C . ALA A 1 173 ? 22.312 -34.281 -21.922 1 97.31 173 ALA A C 1
ATOM 1366 O O . ALA A 1 173 ? 21.109 -34.406 -22.062 1 97.31 173 ALA A O 1
ATOM 1367 N N . TRP A 1 174 ? 22.891 -34.219 -20.75 1 97.81 174 TRP A N 1
ATOM 1368 C CA . TRP A 1 174 ? 22.078 -34.219 -19.547 1 97.81 174 TRP A CA 1
ATOM 1369 C C . TRP A 1 174 ? 21.172 -33 -19.484 1 97.81 174 TRP A C 1
ATOM 1371 O O . TRP A 1 174 ? 20.016 -33.062 -19.031 1 97.81 174 TRP A O 1
ATOM 1381 N N . CYS A 1 175 ? 21.672 -31.859 -19.922 1 98.19 175 CYS A N 1
ATOM 1382 C CA . CYS A 1 175 ? 20.859 -30.656 -19.984 1 98.19 175 CYS A CA 1
ATOM 1383 C C . CYS A 1 175 ? 19.734 -30.812 -21 1 98.19 175 CYS A C 1
ATOM 1385 O O . CYS A 1 175 ? 18.594 -30.406 -20.75 1 98.19 175 CYS A O 1
ATOM 1387 N N . ALA A 1 176 ? 20.047 -31.406 -22.094 1 98.31 176 ALA A N 1
ATOM 1388 C CA . ALA A 1 176 ? 19.031 -31.656 -23.109 1 98.31 176 ALA A CA 1
ATOM 1389 C C . ALA A 1 176 ? 17.953 -32.594 -22.594 1 98.31 176 ALA A C 1
ATOM 1391 O O . ALA A 1 176 ? 16.766 -32.375 -22.844 1 98.31 176 ALA A O 1
ATOM 1392 N N . VAL A 1 177 ? 18.344 -33.625 -21.906 1 98.38 177 VAL A N 1
ATOM 1393 C CA . VAL A 1 177 ? 17.406 -34.594 -21.312 1 98.38 177 VAL A CA 1
ATOM 1394 C C . VAL A 1 177 ? 16.547 -33.875 -20.281 1 98.38 177 VAL A C 1
ATOM 1396 O O . VAL A 1 177 ? 15.32 -34.031 -20.266 1 98.38 177 VAL A O 1
ATOM 1399 N N . GLY A 1 178 ? 17.203 -33.094 -19.406 1 98.56 178 GLY A N 1
ATOM 1400 C CA . GLY A 1 178 ? 16.453 -32.312 -18.422 1 98.56 178 GLY A CA 1
ATOM 1401 C C . GLY A 1 178 ? 15.438 -31.391 -19.062 1 98.56 178 GLY A C 1
ATOM 1402 O O . GLY A 1 178 ? 14.328 -31.234 -18.547 1 98.56 178 GLY A O 1
ATOM 1403 N N . MET A 1 179 ? 15.828 -30.75 -20.125 1 98.56 179 MET A N 1
ATOM 1404 C CA . MET A 1 179 ? 14.938 -29.859 -20.859 1 98.56 179 MET A CA 1
ATOM 1405 C C . MET A 1 179 ? 13.727 -30.625 -21.391 1 98.56 179 MET A C 1
ATOM 1407 O O . MET A 1 179 ? 12.586 -30.188 -21.203 1 98.56 179 MET A O 1
ATOM 1411 N N . GLY A 1 180 ? 13.977 -31.734 -22.016 1 98.06 180 GLY A N 1
ATOM 1412 C CA . GLY A 1 180 ? 12.898 -32.562 -22.562 1 98.06 180 GLY A CA 1
ATOM 1413 C C . GLY A 1 180 ? 11.953 -33.062 -21.484 1 98.06 180 GLY A C 1
ATOM 1414 O O . GLY A 1 180 ? 10.734 -33.031 -21.656 1 98.06 180 GLY A O 1
ATOM 1415 N N . LEU A 1 181 ? 12.523 -33.531 -20.391 1 98.38 181 LEU A N 1
ATOM 1416 C CA . LEU A 1 181 ? 11.703 -34.094 -19.312 1 98.38 181 LEU A CA 1
ATOM 1417 C C . LEU A 1 181 ? 10.898 -32.969 -18.641 1 98.38 181 LEU A C 1
ATOM 1419 O O . LEU A 1 181 ? 9.75 -33.188 -18.266 1 98.38 181 LEU A O 1
ATOM 1423 N N . ALA A 1 182 ? 11.531 -31.844 -18.453 1 98.56 182 ALA A N 1
ATOM 1424 C CA . ALA A 1 182 ? 10.82 -30.703 -17.859 1 98.56 182 ALA A CA 1
ATOM 1425 C C . ALA A 1 182 ? 9.656 -30.266 -18.75 1 98.56 182 ALA A C 1
ATOM 1427 O O . ALA A 1 182 ? 8.57 -29.969 -18.25 1 98.56 182 ALA A O 1
ATOM 1428 N N . ALA A 1 183 ? 9.891 -30.188 -20 1 98.19 183 ALA A N 1
ATOM 1429 C CA . ALA A 1 183 ? 8.82 -29.859 -20.938 1 98.19 183 ALA A CA 1
ATOM 1430 C C . ALA A 1 183 ? 7.699 -30.891 -20.875 1 98.19 183 ALA A C 1
ATOM 1432 O O . ALA A 1 183 ? 6.523 -30.531 -20.797 1 98.19 183 ALA A O 1
ATOM 1433 N N . GLY A 1 184 ? 8.055 -32.156 -20.938 1 97.75 184 GLY A N 1
ATOM 1434 C CA . GLY A 1 184 ? 7.066 -33.219 -20.844 1 97.75 184 GLY A CA 1
ATOM 1435 C C . GLY A 1 184 ? 6.25 -33.156 -19.562 1 97.75 184 GLY A C 1
ATOM 1436 O O . GLY A 1 184 ? 5.031 -33.344 -19.594 1 97.75 184 GLY A O 1
ATOM 1437 N N . TYR A 1 185 ? 6.906 -32.938 -18.484 1 98.25 185 TYR A N 1
ATOM 1438 C CA . TYR A 1 185 ? 6.176 -32.906 -17.219 1 98.25 185 TYR A CA 1
ATOM 1439 C C . TYR A 1 185 ? 5.309 -31.656 -17.125 1 98.25 185 TYR A C 1
ATOM 1441 O O . TYR A 1 185 ? 4.27 -31.656 -16.469 1 98.25 185 TYR A O 1
ATOM 1449 N N . SER A 1 186 ? 5.805 -30.547 -17.703 1 97.75 186 SER A N 1
ATOM 1450 C CA . SER A 1 186 ? 4.938 -29.375 -17.75 1 97.75 186 SER A CA 1
ATOM 1451 C C . SER A 1 186 ? 3.637 -29.672 -18.484 1 97.75 186 SER A C 1
ATOM 1453 O O . SER A 1 186 ? 2.572 -29.188 -18.094 1 97.75 186 SER A O 1
ATOM 1455 N N . MET A 1 187 ? 3.701 -30.469 -19.531 1 96.06 187 MET A N 1
ATOM 1456 C CA . MET A 1 187 ? 2.512 -30.906 -20.25 1 96.06 187 MET A CA 1
ATOM 1457 C C . MET A 1 187 ? 1.619 -31.781 -19.375 1 96.06 187 MET A C 1
ATOM 1459 O O . MET A 1 187 ? 0.392 -31.688 -19.453 1 96.06 187 MET A O 1
ATOM 1463 N N . ALA A 1 188 ? 2.229 -32.562 -18.594 1 97.38 188 ALA A N 1
ATOM 1464 C CA . ALA A 1 188 ? 1.469 -33.406 -17.656 1 97.38 188 ALA A CA 1
ATOM 1465 C C . ALA A 1 188 ? 0.815 -32.562 -16.562 1 97.38 188 ALA A C 1
ATOM 1467 O O . ALA A 1 188 ? -0.147 -33 -15.93 1 97.38 188 ALA A O 1
ATOM 1468 N N . THR A 1 189 ? 1.311 -31.375 -16.375 1 96.88 189 THR A N 1
ATOM 1469 C CA . THR A 1 189 ? 0.899 -30.562 -15.242 1 96.88 189 THR A CA 1
ATOM 1470 C C . THR A 1 189 ? -0.221 -29.609 -15.648 1 96.88 189 THR A C 1
ATOM 1472 O O . THR A 1 189 ? -1.143 -29.359 -14.867 1 96.88 189 THR A O 1
ATOM 1475 N N . HIS A 1 190 ? -0.138 -29.047 -16.781 1 94.69 190 HIS A N 1
ATOM 1476 C CA . HIS A 1 190 ? -1.117 -28.078 -17.25 1 94.69 190 HIS A CA 1
ATOM 1477 C C . HIS A 1 190 ? -1.138 -27.984 -18.766 1 94.69 190 HIS A C 1
ATOM 1479 O O . HIS A 1 190 ? -0.13 -28.266 -19.422 1 94.69 190 HIS A O 1
ATOM 1485 N N . ASP A 1 191 ? -2.18 -27.562 -19.328 1 89.5 191 ASP A N 1
ATOM 1486 C CA . ASP A 1 191 ? -2.336 -27.469 -20.781 1 89.5 191 ASP A CA 1
ATOM 1487 C C . ASP A 1 191 ? -1.333 -26.484 -21.375 1 89.5 191 ASP A C 1
ATOM 1489 O O . ASP A 1 191 ? -0.9 -26.641 -22.516 1 89.5 191 ASP A O 1
ATOM 1493 N N . ARG A 1 192 ? -0.896 -25.516 -20.672 1 89.31 192 ARG A N 1
ATOM 1494 C CA . ARG A 1 192 ? 0.144 -24.594 -21.109 1 89.31 192 ARG A CA 1
ATOM 1495 C C . ARG A 1 192 ? 1.44 -25.328 -21.406 1 89.31 192 ARG A C 1
ATOM 1497 O O . ARG A 1 192 ? 2.244 -24.875 -22.234 1 89.31 192 ARG A O 1
ATOM 1504 N N . GLY A 1 193 ? 1.557 -26.453 -20.766 1 91.44 193 GLY A N 1
ATOM 1505 C CA . GLY A 1 193 ? 2.74 -27.266 -20.984 1 91.44 193 GLY A CA 1
ATOM 1506 C C . GLY A 1 193 ? 2.811 -27.828 -22.391 1 91.44 193 GLY A C 1
ATOM 1507 O O . GLY A 1 193 ? 3.895 -28.156 -22.891 1 91.44 193 GLY A O 1
ATOM 1508 N N . GLY A 1 194 ? 1.621 -27.953 -23.062 1 88.56 194 GLY A N 1
ATOM 1509 C CA . GLY A 1 194 ? 1.634 -28.375 -24.453 1 88.56 194 GLY A CA 1
ATOM 1510 C C . GLY A 1 194 ? 2.391 -27.406 -25.359 1 88.56 194 GLY A C 1
ATOM 1511 O O . GLY A 1 194 ? 3.096 -27.844 -26.266 1 88.56 194 GLY A O 1
ATOM 1512 N N . VAL A 1 195 ? 2.281 -26.172 -25.047 1 88.88 195 VAL A N 1
ATOM 1513 C CA . VAL A 1 195 ? 3 -25.156 -25.797 1 88.88 195 VAL A CA 1
ATOM 1514 C C . VAL A 1 195 ? 4.5 -25.281 -25.531 1 88.88 195 VAL A C 1
ATOM 1516 O O . VAL A 1 195 ? 5.312 -25.125 -26.453 1 88.88 195 VAL A O 1
ATOM 1519 N N . VAL A 1 196 ? 4.844 -25.562 -24.328 1 94.75 196 VAL A N 1
ATOM 1520 C CA . VAL A 1 196 ? 6.242 -25.719 -23.953 1 94.75 196 VAL A CA 1
ATOM 1521 C C . VAL A 1 196 ? 6.855 -26.891 -24.719 1 94.75 196 VAL A C 1
ATOM 1523 O O . VAL A 1 196 ? 7.977 -26.797 -25.219 1 94.75 196 VAL A O 1
ATOM 1526 N N . VAL A 1 197 ? 6.102 -27.938 -24.828 1 95.06 197 VAL A N 1
ATOM 1527 C CA . VAL A 1 197 ? 6.559 -29.109 -25.562 1 95.06 197 VAL A CA 1
ATOM 1528 C C . VAL A 1 197 ? 6.746 -28.766 -27.047 1 95.06 197 VAL A C 1
ATOM 1530 O O . VAL A 1 197 ? 7.766 -29.109 -27.641 1 95.06 197 VAL A O 1
ATOM 1533 N N . ALA A 1 198 ? 5.758 -28.062 -27.609 1 91.5 198 ALA A N 1
ATOM 1534 C CA . ALA A 1 198 ? 5.836 -27.672 -29.016 1 91.5 198 ALA A CA 1
ATOM 1535 C C . ALA A 1 198 ? 7.043 -26.766 -29.266 1 91.5 198 ALA A C 1
ATOM 1537 O O . ALA A 1 198 ? 7.785 -26.969 -30.234 1 91.5 198 ALA A O 1
ATOM 1538 N N . VAL A 1 199 ? 7.23 -25.812 -28.406 1 94.56 199 VAL A N 1
ATOM 1539 C CA . VAL A 1 199 ? 8.344 -24.875 -28.547 1 94.56 199 VAL A CA 1
ATOM 1540 C C . VAL A 1 199 ? 9.664 -25.625 -28.391 1 94.56 199 VAL A C 1
ATOM 1542 O O . VAL A 1 199 ? 10.633 -25.359 -29.125 1 94.56 199 VAL A O 1
ATOM 1545 N N . THR A 1 200 ? 9.727 -26.547 -27.453 1 96.31 200 THR A N 1
ATOM 1546 C CA . THR A 1 200 ? 10.922 -27.359 -27.266 1 96.31 200 THR A CA 1
ATOM 1547 C C . THR A 1 200 ? 11.242 -28.141 -28.547 1 96.31 200 THR A C 1
ATOM 1549 O O . THR A 1 200 ? 12.398 -28.219 -28.969 1 96.31 200 THR A O 1
ATOM 1552 N N . GLY A 1 201 ? 10.156 -28.719 -29.125 1 95.88 201 GLY A N 1
ATOM 1553 C CA . GLY A 1 201 ? 10.344 -29.438 -30.375 1 95.88 201 GLY A CA 1
ATOM 1554 C C . GLY A 1 201 ? 10.898 -28.562 -31.484 1 95.88 201 GLY A C 1
ATOM 1555 O O . GLY A 1 201 ? 11.828 -28.953 -32.188 1 95.88 201 GLY A O 1
ATOM 1556 N N . VAL A 1 202 ? 10.367 -27.375 -31.609 1 95.06 202 VAL A N 1
ATOM 1557 C CA . VAL A 1 202 ? 10.797 -26.438 -32.656 1 95.06 202 VAL A CA 1
ATOM 1558 C C . VAL A 1 202 ? 12.258 -26.062 -32.406 1 95.06 202 VAL A C 1
ATOM 1560 O O . VAL A 1 202 ? 13.047 -26.016 -33.375 1 95.06 202 VAL A O 1
ATOM 1563 N N . VAL A 1 203 ? 12.633 -25.781 -31.203 1 96.69 203 VAL A N 1
ATOM 1564 C CA . VAL A 1 203 ? 14.008 -25.391 -30.891 1 96.69 203 VAL A CA 1
ATOM 1565 C C . VAL A 1 203 ? 14.961 -26.547 -31.172 1 96.69 203 VAL A C 1
ATOM 1567 O O . VAL A 1 203 ? 16.016 -26.359 -31.766 1 96.69 203 VAL A O 1
ATOM 1570 N N . LEU A 1 204 ? 14.609 -27.75 -30.797 1 96.56 204 LEU A N 1
ATOM 1571 C CA . LEU A 1 204 ? 15.453 -28.922 -31.016 1 96.56 204 LEU A CA 1
ATOM 1572 C C . LEU A 1 204 ? 15.641 -29.203 -32.5 1 96.56 204 LEU A C 1
ATOM 1574 O O . LEU A 1 204 ? 16.766 -29.438 -32.938 1 96.56 204 LEU A O 1
ATOM 1578 N N . VAL A 1 205 ? 14.586 -29.141 -33.219 1 95.75 205 VAL A N 1
ATOM 1579 C CA . VAL A 1 205 ? 14.656 -29.391 -34.656 1 95.75 205 VAL A CA 1
ATOM 1580 C C . VAL A 1 205 ? 15.445 -28.281 -35.344 1 95.75 205 VAL A C 1
ATOM 1582 O O . VAL A 1 205 ? 16.281 -28.547 -36.219 1 95.75 205 VAL A O 1
ATOM 1585 N N . GLY A 1 206 ? 15.133 -27.078 -35 1 95.62 206 GLY A N 1
ATOM 1586 C CA . GLY A 1 206 ? 15.883 -25.969 -35.562 1 95.62 206 GLY A CA 1
ATOM 1587 C C . GLY A 1 206 ? 17.375 -26.062 -35.312 1 95.62 206 GLY A C 1
ATOM 1588 O O . GLY A 1 206 ? 18.172 -25.844 -36.219 1 95.62 206 GLY A O 1
ATOM 1589 N N . VAL A 1 207 ? 17.719 -26.391 -34.094 1 95.31 207 VAL A N 1
ATOM 1590 C CA . VAL A 1 207 ? 19.125 -26.5 -33.719 1 95.31 207 VAL A CA 1
ATOM 1591 C C . VAL A 1 207 ? 19.766 -27.672 -34.438 1 95.31 207 VAL A C 1
ATOM 1593 O O . VAL A 1 207 ? 20.938 -27.609 -34.844 1 95.31 207 VAL A O 1
ATOM 1596 N N . LEU A 1 208 ? 19.016 -28.734 -34.656 1 93.75 208 LEU A N 1
ATOM 1597 C CA . LEU A 1 208 ? 19.5 -29.891 -35.406 1 93.75 208 LEU A CA 1
ATOM 1598 C C . LEU A 1 208 ? 19.781 -29.516 -36.875 1 93.75 208 LEU A C 1
ATOM 1600 O O . LEU A 1 208 ? 20.828 -29.859 -37.406 1 93.75 208 LEU A O 1
ATOM 1604 N N . VAL A 1 209 ? 18.891 -28.766 -37.469 1 95.31 209 VAL A N 1
ATOM 1605 C CA . VAL A 1 209 ? 19 -28.391 -38.875 1 95.31 209 VAL A CA 1
ATOM 1606 C C . VAL A 1 209 ? 20.125 -27.375 -39.062 1 95.31 209 VAL A C 1
ATOM 1608 O O . VAL A 1 209 ? 20.875 -27.453 -40.031 1 95.31 209 VAL A O 1
ATOM 1611 N N . LEU A 1 210 ? 20.25 -26.5 -38.125 1 94.69 210 LEU A N 1
ATOM 1612 C CA . LEU A 1 210 ? 21.234 -25.422 -38.25 1 94.69 210 LEU A CA 1
ATOM 1613 C C . LEU A 1 210 ? 22.578 -25.859 -37.656 1 94.69 210 LEU A C 1
ATOM 1615 O O . LEU A 1 210 ? 23.578 -25.141 -37.781 1 94.69 210 LEU A O 1
ATOM 1619 N N . ARG A 1 211 ? 22.656 -27 -36.969 1 93.5 211 ARG A N 1
ATOM 1620 C CA . ARG A 1 211 ? 23.875 -27.594 -36.438 1 93.5 211 ARG A CA 1
ATOM 1621 C C . ARG A 1 211 ? 24.516 -26.703 -35.375 1 93.5 211 ARG A C 1
ATOM 1623 O O . ARG A 1 211 ? 25.719 -26.438 -35.438 1 93.5 211 ARG A O 1
ATOM 1630 N N . TRP A 1 212 ? 23.672 -26.172 -34.531 1 93.19 212 TRP A N 1
ATOM 1631 C CA . TRP A 1 212 ? 24.141 -25.266 -33.5 1 93.19 212 TRP A CA 1
ATOM 1632 C C . TRP A 1 212 ? 24.594 -26.031 -32.281 1 93.19 212 TRP A C 1
ATOM 1634 O O . TRP A 1 212 ? 25.25 -25.469 -31.375 1 93.19 212 TRP A O 1
ATOM 1644 N N . ALA A 1 213 ? 24.281 -27.344 -32.125 1 93.69 213 ALA A N 1
ATOM 1645 C CA . ALA A 1 213 ? 24.703 -28.25 -31.031 1 93.69 213 ALA A CA 1
ATOM 1646 C C . ALA A 1 213 ? 24.984 -29.656 -31.562 1 93.69 213 ALA A C 1
ATOM 1648 O O . ALA A 1 213 ? 24.531 -30 -32.656 1 93.69 213 ALA A O 1
ATOM 1649 N N . PRO A 1 214 ? 25.781 -30.406 -30.844 1 94.81 214 PRO A N 1
ATOM 1650 C CA . PRO A 1 214 ? 26.031 -31.781 -31.312 1 94.81 214 PRO A CA 1
ATOM 1651 C C . PRO A 1 214 ? 24.75 -32.594 -31.484 1 94.81 214 PRO A C 1
ATOM 1653 O O . PRO A 1 214 ? 23.859 -32.531 -30.625 1 94.81 214 PRO A O 1
ATOM 1656 N N . TRP A 1 215 ? 24.672 -33.344 -32.562 1 94.81 215 TRP A N 1
ATOM 1657 C CA . TRP A 1 215 ? 23.453 -34.062 -32.906 1 94.81 215 TRP A CA 1
ATOM 1658 C C . TRP A 1 215 ? 23.094 -35.094 -31.859 1 94.81 215 TRP A C 1
ATOM 1660 O O . TRP A 1 215 ? 21.906 -35.375 -31.609 1 94.81 215 TRP A O 1
ATOM 1670 N N . ARG A 1 216 ? 24 -35.719 -31.156 1 95.56 216 ARG A N 1
ATOM 1671 C CA . ARG A 1 216 ? 23.75 -36.719 -30.141 1 95.56 216 ARG A CA 1
ATOM 1672 C C . ARG A 1 216 ? 23.016 -36.125 -28.938 1 95.56 216 ARG A C 1
ATOM 1674 O O . ARG A 1 216 ? 22.141 -36.781 -28.359 1 95.56 216 ARG A O 1
ATOM 1681 N N . THR A 1 217 ? 23.453 -34.938 -28.609 1 97.19 217 THR A N 1
ATOM 1682 C CA . THR A 1 217 ? 22.797 -34.281 -27.484 1 97.19 217 THR A CA 1
ATOM 1683 C C . THR A 1 217 ? 21.391 -33.844 -27.859 1 97.19 217 THR A C 1
ATOM 1685 O O . THR A 1 217 ? 20.469 -33.938 -27.047 1 97.19 217 THR A O 1
ATOM 1688 N N . THR A 1 218 ? 21.219 -33.375 -29.078 1 97.12 218 THR A N 1
ATOM 1689 C CA . THR A 1 218 ? 19.906 -32.969 -29.578 1 97.12 218 THR A CA 1
ATOM 1690 C C . THR A 1 218 ? 18.953 -34.156 -29.641 1 97.12 218 THR A C 1
ATOM 1692 O O . THR A 1 218 ? 17.781 -34.062 -29.297 1 97.12 218 THR A O 1
ATOM 1695 N N . LEU A 1 219 ? 19.438 -35.312 -30.062 1 96.31 219 LEU A N 1
ATOM 1696 C CA . LEU A 1 219 ? 18.625 -36.5 -30.125 1 96.31 219 LEU A CA 1
ATOM 1697 C C . LEU A 1 219 ? 18.25 -36.969 -28.719 1 96.31 219 LEU A C 1
ATOM 1699 O O . LEU A 1 219 ? 17.156 -37.5 -28.516 1 96.31 219 LEU A O 1
ATOM 1703 N N . ALA A 1 220 ? 19.188 -36.844 -27.812 1 97.44 220 ALA A N 1
ATOM 1704 C CA . ALA A 1 220 ? 18.875 -37.188 -26.422 1 97.44 220 ALA A CA 1
ATOM 1705 C C . ALA A 1 220 ? 17.734 -36.312 -25.906 1 97.44 220 ALA A C 1
ATOM 1707 O O . ALA A 1 220 ? 16.859 -36.812 -25.172 1 97.44 220 ALA A O 1
ATOM 1708 N N . GLY A 1 221 ? 17.828 -35.031 -26.234 1 97.94 221 GLY A N 1
ATOM 1709 C CA . GLY A 1 221 ? 16.75 -34.125 -25.859 1 97.94 221 GLY A CA 1
ATOM 1710 C C . GLY A 1 221 ? 15.414 -34.5 -26.5 1 97.94 221 GLY A C 1
ATOM 1711 O O . GLY A 1 221 ? 14.375 -34.469 -25.844 1 97.94 221 GLY A O 1
ATOM 1712 N N . LEU A 1 222 ? 15.43 -34.844 -27.766 1 97.19 222 LEU A N 1
ATOM 1713 C CA . LEU A 1 222 ? 14.227 -35.25 -28.484 1 97.19 222 LEU A CA 1
ATOM 1714 C C . LEU A 1 222 ? 13.656 -36.531 -27.891 1 97.19 222 LEU A C 1
ATOM 1716 O O . LEU A 1 222 ? 12.438 -36.656 -27.766 1 97.19 222 LEU A O 1
ATOM 1720 N N . GLY A 1 223 ? 14.539 -37.469 -27.625 1 97.62 223 GLY A N 1
ATOM 1721 C CA . GLY A 1 223 ? 14.102 -38.688 -26.969 1 97.62 223 GLY A CA 1
ATOM 1722 C C . GLY A 1 223 ? 13.453 -38.438 -25.609 1 97.62 223 GLY A C 1
ATOM 1723 O O . GLY A 1 223 ? 12.406 -39.031 -25.312 1 97.62 223 GLY A O 1
ATOM 1724 N N . ALA A 1 224 ? 14.109 -37.625 -24.797 1 98.44 224 ALA A N 1
ATOM 1725 C CA . ALA A 1 224 ? 13.562 -37.281 -23.484 1 98.44 224 ALA A CA 1
ATOM 1726 C C . ALA A 1 224 ? 12.219 -36.594 -23.609 1 98.44 224 ALA A C 1
ATOM 1728 O O . ALA A 1 224 ? 11.312 -36.781 -22.812 1 98.44 224 ALA A O 1
ATOM 1729 N N . LEU A 1 225 ? 12.148 -35.656 -24.578 1 98.12 225 LEU A N 1
ATOM 1730 C CA . LEU A 1 225 ? 10.891 -34.969 -24.859 1 98.12 225 LEU A CA 1
ATOM 1731 C C . LEU A 1 225 ? 9.797 -35.969 -25.219 1 98.12 225 LEU A C 1
ATOM 1733 O O . LEU A 1 225 ? 8.664 -35.875 -24.75 1 98.12 225 LEU A O 1
ATOM 1737 N N . GLY A 1 226 ? 10.07 -36.875 -26.094 1 97.69 226 GLY A N 1
ATOM 1738 C CA . GLY A 1 226 ? 9.133 -37.906 -26.469 1 97.69 226 GLY A CA 1
ATOM 1739 C C . GLY A 1 226 ? 8.672 -38.75 -25.297 1 97.69 226 GLY A C 1
ATOM 1740 O O . GLY A 1 226 ? 7.48 -39.031 -25.156 1 97.69 226 GLY A O 1
ATOM 1741 N N . VAL A 1 227 ? 9.633 -39.188 -24.5 1 97.94 227 VAL A N 1
ATOM 1742 C CA . VAL A 1 227 ? 9.32 -39.969 -23.312 1 97.94 227 VAL A CA 1
ATOM 1743 C C . VAL A 1 227 ? 8.438 -39.188 -22.359 1 97.94 227 VAL A C 1
ATOM 1745 O O . VAL A 1 227 ? 7.438 -39.688 -21.844 1 97.94 227 VAL A O 1
ATOM 1748 N N . GLY A 1 228 ? 8.883 -37.938 -22.125 1 97.69 228 GLY A N 1
ATOM 1749 C CA . GLY A 1 228 ? 8.102 -37.094 -21.25 1 97.69 228 GLY A CA 1
ATOM 1750 C C . GLY A 1 228 ? 6.695 -36.844 -21.75 1 97.69 228 GLY A C 1
ATOM 1751 O O . GLY A 1 228 ? 5.727 -36.969 -21 1 97.69 228 GLY A O 1
ATOM 1752 N N . ALA A 1 229 ? 6.582 -36.438 -22.984 1 97.31 229 ALA A N 1
ATOM 1753 C CA . ALA A 1 229 ? 5.277 -36.156 -23.594 1 97.31 229 ALA A CA 1
ATOM 1754 C C . ALA A 1 229 ? 4.434 -37.438 -23.641 1 97.31 229 ALA A C 1
ATOM 1756 O O . ALA A 1 229 ? 3.223 -37.406 -23.422 1 97.31 229 ALA A O 1
ATOM 1757 N N . GLY A 1 230 ? 5.031 -38.531 -24 1 97.38 230 GLY A N 1
ATOM 1758 C CA . GLY A 1 230 ? 4.332 -39.812 -23.984 1 97.38 230 GLY A CA 1
ATOM 1759 C C . GLY A 1 230 ? 3.807 -40.188 -22.609 1 97.38 230 GLY A C 1
ATOM 1760 O O . GLY A 1 230 ? 2.676 -40.656 -22.484 1 97.38 230 GLY A O 1
ATOM 1761 N N . ALA A 1 231 ? 4.656 -40.031 -21.641 1 97.81 231 ALA A N 1
ATOM 1762 C CA . ALA A 1 231 ? 4.234 -40.312 -20.266 1 97.81 231 ALA A CA 1
ATOM 1763 C C . ALA A 1 231 ? 3.076 -39.406 -19.859 1 97.81 231 ALA A C 1
ATOM 1765 O O . ALA A 1 231 ? 2.164 -39.844 -19.141 1 97.81 231 ALA A O 1
ATOM 1766 N N . ALA A 1 232 ? 3.197 -38.156 -20.219 1 97.31 232 ALA A N 1
ATOM 1767 C CA . ALA A 1 232 ? 2.117 -37.219 -19.938 1 97.31 232 ALA A CA 1
ATOM 1768 C C . ALA A 1 232 ? 0.809 -37.688 -20.578 1 97.31 232 ALA A C 1
ATOM 1770 O O . ALA A 1 232 ? -0.248 -37.625 -19.938 1 97.31 232 ALA A O 1
ATOM 1771 N N . LYS A 1 233 ? 0.871 -38.094 -21.797 1 95.88 233 LYS A N 1
ATOM 1772 C CA . LYS A 1 233 ? -0.311 -38.562 -22.516 1 95.88 233 LYS A CA 1
ATOM 1773 C C . LYS A 1 233 ? -0.841 -39.844 -21.906 1 95.88 233 LYS A C 1
ATOM 1775 O O . LYS A 1 233 ? -2.053 -40.062 -21.844 1 95.88 233 LYS A O 1
ATOM 1780 N N . ALA A 1 234 ? 0.048 -40.719 -21.516 1 97.38 234 ALA A N 1
ATOM 1781 C CA . ALA A 1 234 ? -0.354 -41.969 -20.875 1 97.38 234 ALA A CA 1
ATOM 1782 C C . ALA A 1 234 ? -1.087 -41.688 -19.562 1 97.38 234 ALA A C 1
ATOM 1784 O O . ALA A 1 234 ? -2.092 -42.344 -19.266 1 97.38 234 ALA A O 1
ATOM 1785 N N . LEU A 1 235 ? -0.534 -40.781 -18.812 1 97 235 LEU A N 1
ATOM 1786 C CA . LEU A 1 235 ? -1.179 -40.406 -17.562 1 97 235 LEU A CA 1
ATOM 1787 C C . LEU A 1 235 ? -2.564 -39.844 -17.812 1 97 235 LEU A C 1
ATOM 1789 O O . LEU A 1 235 ? -3.521 -40.188 -17.109 1 97 235 LEU A O 1
ATOM 1793 N N . ALA A 1 236 ? -2.635 -38.969 -18.75 1 95.12 236 ALA A N 1
ATOM 1794 C CA . ALA A 1 236 ? -3.92 -38.375 -19.109 1 95.12 236 ALA A CA 1
ATOM 1795 C C . ALA A 1 236 ? -4.918 -39.438 -19.547 1 95.12 236 ALA A C 1
ATOM 1797 O O . ALA A 1 236 ? -6.082 -39.406 -19.156 1 95.12 236 ALA A O 1
ATOM 1798 N N . TRP A 1 237 ? -4.445 -40.312 -20.359 1 94.69 237 TRP A N 1
ATOM 1799 C CA . TRP A 1 237 ? -5.27 -41.406 -20.859 1 94.69 237 TRP A CA 1
ATOM 1800 C C . TRP A 1 237 ? -5.785 -42.25 -19.719 1 94.69 237 TRP A C 1
ATOM 1802 O O . TRP A 1 237 ? -6.965 -42.625 -19.688 1 94.69 237 TRP A O 1
ATOM 1812 N N . TRP A 1 238 ? -4.93 -42.562 -18.891 1 96.12 238 TRP A N 1
ATOM 1813 C CA . TRP A 1 238 ? -5.312 -43.375 -17.734 1 96.12 238 TRP A CA 1
ATOM 1814 C C . TRP A 1 238 ? -6.352 -42.625 -16.891 1 96.12 238 TRP A C 1
ATOM 1816 O O . TRP A 1 238 ? -7.344 -43.25 -16.469 1 96.12 238 TRP A O 1
ATOM 1826 N N . LEU A 1 239 ? -6.156 -41.438 -16.594 1 95.62 239 LEU A N 1
ATOM 1827 C CA . LEU A 1 239 ? -7.07 -40.625 -15.766 1 95.62 239 LEU A CA 1
ATOM 1828 C C . LEU A 1 239 ? -8.43 -40.5 -16.438 1 95.62 239 LEU A C 1
ATOM 1830 O O . LEU A 1 239 ? -9.469 -40.531 -15.781 1 95.62 239 LEU A O 1
ATOM 1834 N N . GLU A 1 240 ? -8.391 -40.25 -17.719 1 94.56 240 GLU A N 1
ATOM 1835 C CA . GLU A 1 240 ? -9.625 -40.094 -18.484 1 94.56 240 GLU A CA 1
ATOM 1836 C C . GLU A 1 240 ? -10.5 -41.312 -18.391 1 94.56 240 GLU A C 1
ATOM 1838 O O . GLU A 1 240 ? -11.727 -41.219 -18.453 1 94.56 240 GLU A O 1
ATOM 1843 N N . ARG A 1 241 ? -9.953 -42.406 -18.188 1 94.06 241 ARG A N 1
ATOM 1844 C CA . ARG A 1 241 ? -10.688 -43.656 -18.109 1 94.06 241 ARG A CA 1
ATOM 1845 C C . ARG A 1 241 ? -11.305 -43.844 -16.734 1 94.06 241 ARG A C 1
ATOM 1847 O O . ARG A 1 241 ? -12.148 -44.719 -16.547 1 94.06 241 ARG A O 1
ATOM 1854 N N . GLN A 1 242 ? -10.797 -43.094 -15.812 1 93.19 242 GLN A N 1
ATOM 1855 C CA . GLN A 1 242 ? -11.328 -43.219 -14.453 1 93.19 242 GLN A CA 1
ATOM 1856 C C . GLN A 1 242 ? -12.617 -42.406 -14.289 1 93.19 242 GLN A C 1
ATOM 1858 O O . GLN A 1 242 ? -13.344 -42.594 -13.312 1 93.19 242 GLN A O 1
ATOM 1863 N N . PHE A 1 243 ? -12.898 -41.594 -15.219 1 92.94 243 PHE A N 1
ATOM 1864 C CA . PHE A 1 243 ? -14.039 -40.688 -15.109 1 92.94 243 PHE A CA 1
ATOM 1865 C C . PHE A 1 243 ? -14.922 -40.75 -16.344 1 92.94 243 PHE A C 1
ATOM 1867 O O . PHE A 1 243 ? -14.531 -41.344 -17.359 1 92.94 243 PHE A O 1
ATOM 1874 N N . THR A 1 244 ? -16.141 -40.156 -16.266 1 86.81 244 THR A N 1
ATOM 1875 C CA . THR A 1 244 ? -17.109 -40.188 -17.375 1 86.81 244 THR A CA 1
ATOM 1876 C C . THR A 1 244 ? -17.141 -38.844 -18.094 1 86.81 244 THR A C 1
ATOM 1878 O O . THR A 1 244 ? -17.797 -38.719 -19.141 1 86.81 244 THR A O 1
ATOM 1881 N N . VAL A 1 245 ? -16.469 -37.969 -17.562 1 87.81 245 VAL A N 1
ATOM 1882 C CA . VAL A 1 245 ? -16.469 -36.625 -18.172 1 87.81 245 VAL A CA 1
ATOM 1883 C C . VAL A 1 245 ? -15.414 -36.562 -19.281 1 87.81 245 VAL A C 1
ATOM 1885 O O . VAL A 1 245 ? -14.469 -37.344 -19.297 1 87.81 245 VAL A O 1
ATOM 1888 N N . PRO A 1 246 ? -15.609 -35.594 -20.188 1 86.38 246 PRO A N 1
ATOM 1889 C CA . PRO A 1 246 ? -14.664 -35.469 -21.312 1 86.38 246 PRO A CA 1
ATOM 1890 C C . PRO A 1 246 ? -13.312 -34.906 -20.891 1 86.38 246 PRO A C 1
ATOM 1892 O O . PRO A 1 246 ? -13.164 -34.406 -19.766 1 86.38 246 PRO A O 1
ATOM 1895 N N . PRO A 1 247 ? -12.305 -35.031 -21.812 1 85.44 247 PRO A N 1
ATOM 1896 C CA . PRO A 1 247 ? -11 -34.438 -21.547 1 85.44 247 PRO A CA 1
ATOM 1897 C C . PRO A 1 247 ? -11.023 -32.906 -21.641 1 85.44 247 PRO A C 1
ATOM 1899 O O . PRO A 1 247 ? -12.016 -32.344 -22.094 1 85.44 247 PRO A O 1
ATOM 1902 N N . SER A 1 248 ? -9.914 -32.312 -21.266 1 83.81 248 SER A N 1
ATOM 1903 C CA . SER A 1 248 ? -9.773 -30.844 -21.281 1 83.81 248 SER A CA 1
ATOM 1904 C C . SER A 1 248 ? -10.008 -30.281 -22.672 1 83.81 248 SER A C 1
ATOM 1906 O O . SER A 1 248 ? -9.578 -30.875 -23.672 1 83.81 248 SER A O 1
ATOM 1908 N N . GLN A 1 249 ? -10.664 -29.141 -22.719 1 73.81 249 GLN A N 1
ATOM 1909 C CA . GLN A 1 249 ? -11.047 -28.531 -23.984 1 73.81 249 GLN A CA 1
ATOM 1910 C C . GLN A 1 249 ? -10.32 -27.203 -24.203 1 73.81 249 GLN A C 1
ATOM 1912 O O . GLN A 1 249 ? -10.75 -26.375 -25.016 1 73.81 249 GLN A O 1
ATOM 1917 N N . VAL A 1 250 ? -9.328 -26.969 -23.484 1 74.12 250 VAL A N 1
ATOM 1918 C CA . VAL A 1 250 ? -8.617 -25.703 -23.547 1 74.12 250 VAL A CA 1
ATOM 1919 C C . VAL A 1 250 ? -8.055 -25.484 -24.953 1 74.12 250 VAL A C 1
ATOM 1921 O O . VAL A 1 250 ? -8.125 -24.375 -25.5 1 74.12 250 VAL A O 1
ATOM 1924 N N . GLY A 1 251 ? -7.488 -26.484 -25.531 1 71.81 251 GLY A N 1
ATOM 1925 C CA . GLY A 1 251 ? -6.969 -26.391 -26.891 1 71.81 251 GLY A CA 1
ATOM 1926 C C . GLY A 1 251 ? -8.023 -26 -27.906 1 71.81 251 GLY A C 1
ATOM 1927 O O . GLY A 1 251 ? -7.766 -25.203 -28.797 1 71.81 251 GLY A O 1
ATOM 1928 N N . THR A 1 252 ? -9.148 -26.562 -27.734 1 70.5 252 THR A N 1
ATOM 1929 C CA . THR A 1 252 ? -10.25 -26.25 -28.625 1 70.5 252 THR A CA 1
ATOM 1930 C C . THR A 1 252 ? -10.695 -24.797 -28.453 1 70.5 252 THR A C 1
ATOM 1932 O O . THR A 1 252 ? -10.914 -24.094 -29.438 1 70.5 252 THR A O 1
ATOM 1935 N N . PHE A 1 253 ? -10.789 -24.453 -27.281 1 73.25 253 PHE A N 1
ATOM 1936 C CA . PHE A 1 253 ? -11.188 -23.062 -27.016 1 73.25 253 PHE A CA 1
ATOM 1937 C C . PHE A 1 253 ? -10.172 -22.094 -27.594 1 73.25 253 PHE A C 1
ATOM 1939 O O . PHE A 1 253 ? -10.547 -21.031 -28.109 1 73.25 253 PHE A O 1
ATOM 1946 N N . LEU A 1 254 ? -8.977 -22.438 -27.469 1 75.31 254 LEU A N 1
ATOM 1947 C CA . LEU A 1 254 ? -7.902 -21.609 -28.016 1 75.31 254 LEU A CA 1
ATOM 1948 C C . LEU A 1 254 ? -8.039 -21.469 -29.531 1 75.31 254 LEU A C 1
ATOM 1950 O O . LEU A 1 254 ? -8.008 -20.359 -30.062 1 75.31 254 LEU A O 1
ATOM 1954 N N . MET A 1 255 ? -8.273 -22.562 -30.203 1 77.88 255 MET A N 1
ATOM 1955 C CA . MET A 1 255 ? -8.352 -22.547 -31.656 1 77.88 255 MET A CA 1
ATOM 1956 C C . MET A 1 255 ? -9.602 -21.812 -32.125 1 77.88 255 MET A C 1
ATOM 1958 O O . MET A 1 255 ? -9.562 -21.062 -33.094 1 77.88 255 MET A O 1
ATOM 1962 N N . ASP A 1 256 ? -10.633 -22 -31.422 1 79.25 256 ASP A N 1
ATOM 1963 C CA . ASP A 1 256 ? -11.867 -21.312 -31.75 1 79.25 256 ASP A CA 1
ATOM 1964 C C . ASP A 1 256 ? -11.719 -19.797 -31.531 1 79.25 256 ASP A C 1
ATOM 1966 O O . ASP A 1 256 ? -12.211 -19 -32.344 1 79.25 256 ASP A O 1
ATOM 1970 N N . GLY A 1 257 ? -11.055 -19.5 -30.531 1 77.44 257 GLY A N 1
ATOM 1971 C CA . GLY A 1 257 ? -10.828 -18.094 -30.25 1 77.44 257 GLY A CA 1
ATOM 1972 C C . GLY A 1 257 ? -9.945 -17.406 -31.266 1 77.44 257 GLY A C 1
ATOM 1973 O O . GLY A 1 257 ? -10.227 -16.281 -31.688 1 77.44 257 GLY A O 1
ATOM 1974 N N . LEU A 1 258 ? -9.008 -18.062 -31.688 1 78.69 258 LEU A N 1
ATOM 1975 C CA . LEU A 1 258 ? -8.062 -17.484 -32.625 1 78.69 258 LEU A CA 1
ATOM 1976 C C . LEU A 1 258 ? -8.695 -17.359 -34.031 1 78.69 258 LEU A C 1
ATOM 1978 O O . LEU A 1 258 ? -8.336 -16.469 -34.781 1 78.69 258 LEU A O 1
ATOM 1982 N N . LYS A 1 259 ? -9.695 -18.156 -34.219 1 80.75 259 LYS A N 1
ATOM 1983 C CA . LYS A 1 259 ? -10.352 -18.141 -35.531 1 80.75 259 LYS A CA 1
ATOM 1984 C C . LYS A 1 259 ? -11.477 -17.109 -35.562 1 80.75 259 LYS A C 1
ATOM 1986 O O . LYS A 1 259 ? -11.938 -16.734 -36.656 1 80.75 259 LYS A O 1
ATOM 1991 N N . ASP A 1 260 ? -11.898 -16.781 -34.406 1 82.75 260 ASP A N 1
ATOM 1992 C CA . ASP A 1 260 ? -13.008 -15.828 -34.344 1 82.75 260 ASP A CA 1
ATOM 1993 C C . ASP A 1 260 ? -12.5 -14.391 -34.406 1 82.75 260 ASP A C 1
ATOM 1995 O O . ASP A 1 260 ? -12.172 -13.789 -33.375 1 82.75 260 ASP A O 1
ATOM 1999 N N . PHE A 1 261 ? -12.555 -13.773 -35.531 1 81.25 261 PHE A N 1
ATOM 2000 C CA . PHE A 1 261 ? -12.016 -12.438 -35.75 1 81.25 261 PHE A CA 1
ATOM 2001 C C . PHE A 1 261 ? -12.922 -11.375 -35.156 1 81.25 261 PHE A C 1
ATOM 2003 O O . PHE A 1 261 ? -12.508 -10.227 -34.969 1 81.25 261 PHE A O 1
ATOM 2010 N N . SER A 1 262 ? -14.141 -11.773 -34.781 1 80.62 262 SER A N 1
ATOM 2011 C CA . SER A 1 262 ? -15.062 -10.805 -34.219 1 80.62 262 SER A CA 1
ATOM 2012 C C . SER A 1 262 ? -14.617 -10.375 -32.812 1 80.62 262 SER A C 1
ATOM 2014 O O . SER A 1 262 ? -14.992 -9.297 -32.344 1 80.62 262 SER A O 1
ATOM 2016 N N . ILE A 1 263 ? -13.766 -11.234 -32.281 1 86.81 263 ILE A N 1
ATOM 2017 C CA . ILE A 1 263 ? -13.359 -10.891 -30.906 1 86.81 263 ILE A CA 1
ATOM 2018 C C . ILE A 1 263 ? -11.883 -10.516 -30.906 1 86.81 263 ILE A C 1
ATOM 2020 O O . ILE A 1 263 ? -11.242 -10.516 -29.844 1 86.81 263 ILE A O 1
ATOM 2024 N N . LEU A 1 264 ? -11.383 -10.273 -32 1 87.88 264 LEU A N 1
ATOM 2025 C CA . LEU A 1 264 ? -9.953 -10 -32.156 1 87.88 264 LEU A CA 1
ATOM 2026 C C . LEU A 1 264 ? -9.539 -8.812 -31.312 1 87.88 264 LEU A C 1
ATOM 2028 O O . LEU A 1 264 ? -8.484 -8.852 -30.656 1 87.88 264 LEU A O 1
ATOM 2032 N N . ARG A 1 265 ? -10.297 -7.746 -31.344 1 89.31 265 ARG A N 1
ATOM 2033 C CA . ARG A 1 265 ? -9.961 -6.562 -30.562 1 89.31 265 ARG A CA 1
ATOM 2034 C C . ARG A 1 265 ? -9.891 -6.891 -29.078 1 89.31 265 ARG A C 1
ATOM 2036 O O . ARG A 1 265 ? -8.969 -6.465 -28.391 1 89.31 265 ARG A O 1
ATOM 2043 N N . ARG A 1 266 ? -10.805 -7.586 -28.609 1 92.25 266 ARG A N 1
ATOM 2044 C CA . ARG A 1 266 ? -10.836 -8 -27.203 1 92.25 266 ARG A CA 1
ATOM 2045 C C . ARG A 1 266 ? -9.641 -8.883 -26.875 1 92.25 266 ARG A C 1
ATOM 2047 O O . ARG A 1 266 ? -9 -8.703 -25.828 1 92.25 266 ARG A O 1
ATOM 2054 N N . THR A 1 267 ? -9.406 -9.844 -27.766 1 92.75 267 THR A N 1
ATOM 2055 C CA . THR A 1 267 ? -8.297 -10.773 -27.562 1 92.75 267 THR A CA 1
ATOM 2056 C C . THR A 1 267 ? -6.973 -10.031 -27.484 1 92.75 267 THR A C 1
ATOM 2058 O O . THR A 1 267 ? -6.152 -10.289 -26.609 1 92.75 267 THR A O 1
ATOM 2061 N N . LEU A 1 268 ? -6.789 -9.094 -28.344 1 94.25 268 LEU A N 1
ATOM 2062 C CA . LEU A 1 268 ? -5.547 -8.336 -28.375 1 94.25 268 LEU A CA 1
ATOM 2063 C C . LEU A 1 268 ? -5.434 -7.438 -27.141 1 94.25 268 LEU A C 1
ATOM 2065 O O . LEU A 1 268 ? -4.352 -7.301 -26.562 1 94.25 268 LEU A O 1
ATOM 2069 N N . THR A 1 269 ? -6.516 -6.82 -26.75 1 96 269 THR A N 1
ATOM 2070 C CA . THR A 1 269 ? -6.516 -5.969 -25.562 1 96 269 THR A CA 1
ATOM 2071 C C . THR A 1 269 ? -6.172 -6.781 -24.312 1 96 269 THR A C 1
ATOM 2073 O O . THR A 1 269 ? -5.371 -6.344 -23.484 1 96 269 THR A O 1
ATOM 2076 N N . ARG A 1 270 ? -6.754 -7.93 -24.234 1 96.19 270 ARG A N 1
ATOM 2077 C CA . ARG A 1 270 ? -6.488 -8.805 -23.094 1 96.19 270 ARG A CA 1
ATOM 2078 C C . ARG A 1 270 ? -5.043 -9.281 -23.094 1 96.19 270 ARG A C 1
ATOM 2080 O O . ARG A 1 270 ? -4.438 -9.461 -22.031 1 96.19 270 ARG A O 1
ATOM 2087 N N . THR A 1 271 ? -4.531 -9.531 -24.25 1 96.12 271 THR A N 1
ATOM 2088 C CA . THR A 1 271 ? -3.129 -9.922 -24.375 1 96.12 271 THR A CA 1
ATOM 2089 C C . THR A 1 271 ? -2.217 -8.812 -23.859 1 96.12 271 THR A C 1
ATOM 2091 O O . THR A 1 271 ? -1.325 -9.062 -23.047 1 96.12 271 THR A O 1
ATOM 2094 N N . VAL A 1 272 ? -2.475 -7.609 -24.328 1 97.25 272 VAL A N 1
ATOM 2095 C CA . VAL A 1 272 ? -1.717 -6.434 -23.922 1 97.25 272 VAL A CA 1
ATOM 2096 C C . VAL A 1 272 ? -1.838 -6.238 -22.406 1 97.25 272 VAL A C 1
ATOM 2098 O O . VAL A 1 272 ? -0.853 -5.926 -21.734 1 97.25 272 VAL A O 1
ATOM 2101 N N . GLY A 1 273 ? -3.006 -6.426 -21.922 1 98.25 273 GLY A N 1
ATOM 2102 C CA . GLY A 1 273 ? -3.244 -6.273 -20.5 1 98.25 273 GLY A CA 1
ATOM 2103 C C . GLY A 1 273 ? -2.471 -7.266 -19.656 1 98.25 273 GLY A C 1
ATOM 2104 O O . GLY A 1 273 ? -1.959 -6.918 -18.594 1 98.25 273 GLY A O 1
ATOM 2105 N N . GLN A 1 274 ? -2.393 -8.5 -20.109 1 98 274 GLN A N 1
ATOM 2106 C CA . GLN A 1 274 ? -1.667 -9.531 -19.375 1 98 274 GLN A CA 1
ATOM 2107 C C . GLN A 1 274 ? -0.168 -9.242 -19.359 1 98 274 GLN A C 1
ATOM 2109 O O . GLN A 1 274 ? 0.506 -9.484 -18.359 1 98 274 GLN A O 1
ATOM 2114 N N . VAL A 1 275 ? 0.345 -8.742 -20.406 1 98.31 275 VAL A N 1
ATOM 2115 C CA . VAL A 1 275 ? 1.76 -8.391 -20.469 1 98.31 275 VAL A CA 1
ATOM 2116 C C . VAL A 1 275 ? 2.039 -7.199 -19.547 1 98.31 275 VAL A C 1
ATOM 2118 O O . VAL A 1 275 ? 3.057 -7.168 -18.859 1 98.31 275 VAL A O 1
ATOM 2121 N N . TRP A 1 276 ? 1.159 -6.215 -19.609 1 98.62 276 TRP A N 1
ATOM 2122 C CA . TRP A 1 276 ? 1.278 -5.09 -18.688 1 98.62 276 TRP A CA 1
ATOM 2123 C C . TRP A 1 276 ? 1.339 -5.574 -17.234 1 98.62 276 TRP A C 1
ATOM 2125 O O . TRP A 1 276 ? 2.227 -5.176 -16.484 1 98.62 276 TRP A O 1
ATOM 2135 N N . TYR A 1 277 ? 0.368 -6.426 -16.859 1 98.62 277 TYR A N 1
ATOM 2136 C CA . TYR A 1 277 ? 0.307 -6.945 -15.508 1 98.62 277 TYR A CA 1
ATOM 2137 C C . TYR A 1 277 ? 1.597 -7.668 -15.141 1 98.62 277 TYR A C 1
ATOM 2139 O O . TYR A 1 277 ? 2.1 -7.527 -14.023 1 98.62 277 TYR A O 1
ATOM 2147 N N . PHE A 1 278 ? 2.104 -8.43 -16.109 1 98.38 278 PHE A N 1
ATOM 2148 C CA . PHE A 1 278 ? 3.336 -9.188 -15.938 1 98.38 278 PHE A CA 1
ATOM 2149 C C . PHE A 1 278 ? 4.492 -8.273 -15.562 1 98.38 278 PHE A C 1
ATOM 2151 O O . PHE A 1 278 ? 5.238 -8.547 -14.625 1 98.38 278 PHE A O 1
ATOM 2158 N N . ILE A 1 279 ? 4.621 -7.156 -16.219 1 98.69 279 ILE A N 1
ATOM 2159 C CA . ILE A 1 279 ? 5.711 -6.211 -16 1 98.69 279 ILE A CA 1
ATOM 2160 C C . ILE A 1 279 ? 5.535 -5.527 -14.641 1 98.69 279 ILE A C 1
ATOM 2162 O O . ILE A 1 279 ? 6.48 -5.449 -13.852 1 98.69 279 ILE A O 1
ATOM 2166 N N . VAL A 1 280 ? 4.336 -5.109 -14.344 1 98.5 280 VAL A N 1
ATOM 2167 C CA . VAL A 1 280 ? 4.051 -4.359 -13.125 1 98.5 280 VAL A CA 1
ATOM 2168 C C . VAL A 1 280 ? 4.215 -5.266 -11.906 1 98.5 280 VAL A C 1
ATOM 2170 O O . VAL A 1 280 ? 4.723 -4.836 -10.867 1 98.5 280 VAL A O 1
ATOM 2173 N N . SER A 1 281 ? 3.883 -6.551 -12.016 1 98.06 281 SER A N 1
ATOM 2174 C CA . SER A 1 281 ? 3.945 -7.48 -10.898 1 98.06 281 SER A CA 1
ATOM 2175 C C . SER A 1 281 ? 5.387 -7.855 -10.57 1 98.06 281 SER A C 1
ATOM 2177 O O . SER A 1 281 ? 5.664 -8.398 -9.492 1 98.06 281 SER A O 1
ATOM 2179 N N . THR A 1 282 ? 6.305 -7.531 -11.445 1 98.25 282 THR A N 1
ATOM 2180 C CA . THR A 1 282 ? 7.727 -7.742 -11.203 1 98.25 282 THR A CA 1
ATOM 2181 C C . THR A 1 282 ? 8.43 -6.418 -10.922 1 98.25 282 THR A C 1
ATOM 2183 O O . THR A 1 282 ? 9.648 -6.312 -11.07 1 98.25 282 THR A O 1
ATOM 2186 N N . TRP A 1 283 ? 7.641 -5.391 -10.672 1 98.44 283 TRP A N 1
ATOM 2187 C CA . TRP A 1 283 ? 8.094 -4.055 -10.297 1 98.44 283 TRP A CA 1
ATOM 2188 C C . TRP A 1 283 ? 8.961 -3.445 -11.391 1 98.44 283 TRP A C 1
ATOM 2190 O O . TRP A 1 283 ? 9.891 -2.689 -11.109 1 98.44 283 TRP A O 1
ATOM 2200 N N . GLY A 1 284 ? 8.789 -3.922 -12.648 1 98.38 284 GLY A N 1
ATOM 2201 C CA . GLY A 1 284 ? 9.508 -3.387 -13.797 1 98.38 284 GLY A CA 1
ATOM 2202 C C . GLY A 1 284 ? 10.766 -4.16 -14.125 1 98.38 284 GLY A C 1
ATOM 2203 O O . GLY A 1 284 ? 11.289 -4.066 -15.242 1 98.38 284 GLY A O 1
ATOM 2204 N N . ILE A 1 285 ? 11.281 -4.965 -13.227 1 98.5 285 ILE A N 1
ATOM 2205 C CA . ILE A 1 285 ? 12.531 -5.691 -13.43 1 98.5 285 ILE A CA 1
ATOM 2206 C C . ILE A 1 285 ? 12.336 -6.777 -14.484 1 98.5 285 ILE A C 1
ATOM 2208 O O . ILE A 1 285 ? 13.195 -6.988 -15.336 1 98.5 285 ILE A O 1
ATOM 2212 N N . GLY A 1 286 ? 11.172 -7.492 -14.414 1 98.25 286 GLY A N 1
ATOM 2213 C CA . GLY A 1 286 ? 10.844 -8.422 -15.477 1 98.25 286 GLY A CA 1
ATOM 2214 C C . GLY A 1 286 ? 10.672 -7.746 -16.828 1 98.25 286 GLY A C 1
ATOM 2215 O O . GLY A 1 286 ? 10.953 -8.344 -17.875 1 98.25 286 GLY A O 1
ATOM 2216 N N . GLY A 1 287 ? 10.172 -6.469 -16.812 1 98.31 287 GLY A N 1
ATOM 2217 C CA . GLY A 1 287 ? 10.047 -5.699 -18.031 1 98.31 287 GLY A CA 1
ATOM 2218 C C . GLY A 1 287 ? 11.375 -5.383 -18.688 1 98.31 287 GLY A C 1
ATOM 2219 O O . GLY A 1 287 ? 11.484 -5.371 -19.906 1 98.31 287 GLY A O 1
ATOM 2220 N N . LEU A 1 288 ? 12.406 -5.172 -17.844 1 98.19 288 LEU A N 1
ATOM 2221 C CA . LEU A 1 288 ? 13.758 -4.98 -18.344 1 98.19 288 LEU A CA 1
ATOM 2222 C C . LEU A 1 288 ? 14.203 -6.184 -19.172 1 98.19 288 LEU A C 1
ATOM 2224 O O . LEU A 1 288 ? 14.789 -6.023 -20.25 1 98.19 288 LEU A O 1
ATOM 2228 N N . ALA A 1 289 ? 13.898 -7.359 -18.625 1 98.25 289 ALA A N 1
ATOM 2229 C CA . ALA A 1 289 ? 14.25 -8.594 -19.312 1 98.25 289 ALA A CA 1
ATOM 2230 C C . ALA A 1 289 ? 13.523 -8.703 -20.656 1 98.25 289 ALA A C 1
ATOM 2232 O O . ALA A 1 289 ? 14.133 -9.062 -21.672 1 98.25 289 ALA A O 1
ATOM 2233 N N . ILE A 1 290 ? 12.266 -8.375 -20.672 1 98.12 290 ILE A N 1
ATOM 2234 C CA . ILE A 1 290 ? 11.453 -8.492 -21.875 1 98.12 290 ILE A CA 1
ATOM 2235 C C . ILE A 1 290 ? 12.008 -7.566 -22.953 1 98.12 290 ILE A C 1
ATOM 2237 O O . ILE A 1 290 ? 12.25 -7.996 -24.078 1 98.12 290 ILE A O 1
ATOM 2241 N N . VAL A 1 291 ? 12.258 -6.332 -22.609 1 97.69 291 VAL A N 1
ATOM 2242 C CA . VAL A 1 291 ? 12.695 -5.32 -23.562 1 97.69 291 VAL A CA 1
ATOM 2243 C C . VAL A 1 291 ? 14.062 -5.699 -24.125 1 97.69 291 VAL A C 1
ATOM 2245 O O . VAL A 1 291 ? 14.273 -5.668 -25.344 1 97.69 291 VAL A O 1
ATOM 2248 N N . VAL A 1 292 ? 14.969 -6.109 -23.297 1 97.5 292 VAL A N 1
ATOM 2249 C CA . VAL A 1 292 ? 16.328 -6.414 -23.719 1 97.5 292 VAL A CA 1
ATOM 2250 C C . VAL A 1 292 ? 16.328 -7.707 -24.531 1 97.5 292 VAL A C 1
ATOM 2252 O O . VAL A 1 292 ? 17.047 -7.82 -25.531 1 97.5 292 VAL A O 1
ATOM 2255 N N . CYS A 1 293 ? 15.547 -8.695 -24.141 1 97.19 293 CYS A N 1
ATOM 2256 C CA . CYS A 1 293 ? 15.508 -9.961 -24.859 1 97.19 293 CYS A CA 1
ATOM 2257 C C . CYS A 1 293 ? 14.906 -9.781 -26.25 1 97.19 293 CYS A C 1
ATOM 2259 O O . CYS A 1 293 ? 15.312 -10.453 -27.203 1 97.19 293 CYS A O 1
ATOM 2261 N N . ILE A 1 294 ? 13.961 -8.844 -26.391 1 96.19 294 ILE A N 1
ATOM 2262 C CA . ILE A 1 294 ? 13.398 -8.539 -27.703 1 96.19 294 ILE A CA 1
ATOM 2263 C C . ILE A 1 294 ? 14.492 -7.969 -28.609 1 96.19 294 ILE A C 1
ATOM 2265 O O . ILE A 1 294 ? 14.617 -8.375 -29.766 1 96.19 294 ILE A O 1
ATOM 2269 N N . VAL A 1 295 ? 15.305 -7.145 -28.047 1 94.5 295 VAL A N 1
ATOM 2270 C CA . VAL A 1 295 ? 16.375 -6.527 -28.828 1 94.5 295 VAL A CA 1
ATOM 2271 C C . VAL A 1 295 ? 17.484 -7.551 -29.078 1 94.5 295 VAL A C 1
ATOM 2273 O O . VAL A 1 295 ? 18.078 -7.582 -30.156 1 94.5 295 VAL A O 1
ATOM 2276 N N . ALA A 1 296 ? 17.734 -8.391 -28.141 1 94.19 296 ALA A N 1
ATOM 2277 C CA . ALA A 1 296 ? 18.844 -9.352 -28.188 1 94.19 296 ALA A CA 1
ATOM 2278 C C . ALA A 1 296 ? 18.641 -10.352 -29.312 1 94.19 296 ALA A C 1
ATOM 2280 O O . ALA A 1 296 ? 19.625 -10.82 -29.922 1 94.19 296 ALA A O 1
ATOM 2281 N N . VAL A 1 297 ? 17.453 -10.703 -29.625 1 92.44 297 VAL A N 1
ATOM 2282 C CA . VAL A 1 297 ? 17.156 -11.688 -30.672 1 92.44 297 VAL A CA 1
ATOM 2283 C C . VAL A 1 297 ? 17.719 -11.203 -32 1 92.44 297 VAL A C 1
ATOM 2285 O O . VAL A 1 297 ? 18.141 -12.008 -32.844 1 92.44 297 VAL A O 1
ATOM 2288 N N . PHE A 1 298 ? 17.828 -9.891 -32.125 1 91.56 298 PHE A N 1
ATOM 2289 C CA . PHE A 1 298 ? 18.234 -9.328 -33.406 1 91.56 298 PHE A CA 1
ATOM 2290 C C . PHE A 1 298 ? 19.656 -8.758 -33.344 1 91.56 298 PHE A C 1
ATOM 2292 O O . PHE A 1 298 ? 20.109 -8.102 -34.281 1 91.56 298 PHE A O 1
ATOM 2299 N N . SER A 1 299 ? 20.266 -8.969 -32.25 1 91.94 299 SER A N 1
ATOM 2300 C CA . SER A 1 299 ? 21.594 -8.383 -32.062 1 91.94 299 SER A CA 1
ATOM 2301 C C . SER A 1 299 ? 22.672 -9.461 -31.969 1 91.94 299 SER A C 1
ATOM 2303 O O . SER A 1 299 ? 22.547 -10.398 -31.172 1 91.94 299 SER A O 1
ATOM 2305 N N . SER A 1 300 ? 23.719 -9.336 -32.625 1 90.56 300 SER A N 1
ATOM 2306 C CA . SER A 1 300 ? 24.812 -10.297 -32.625 1 90.56 300 SER A CA 1
ATOM 2307 C C . SER A 1 300 ? 25.766 -10.047 -31.453 1 90.56 300 SER A C 1
ATOM 2309 O O . SER A 1 300 ? 26.703 -10.812 -31.25 1 90.56 300 SER A O 1
ATOM 2311 N N . ARG A 1 301 ? 25.406 -9.062 -30.609 1 88.56 301 ARG A N 1
ATOM 2312 C CA . ARG A 1 301 ? 26.25 -8.742 -29.453 1 88.56 301 ARG A CA 1
ATOM 2313 C C . ARG A 1 301 ? 26.016 -9.734 -28.312 1 88.56 301 ARG A C 1
ATOM 2315 O O . ARG A 1 301 ? 26.859 -9.867 -27.422 1 88.56 301 ARG A O 1
ATOM 2322 N N . PHE A 1 302 ? 24.891 -10.375 -28.375 1 92.69 302 PHE A N 1
ATOM 2323 C CA . PHE A 1 302 ? 24.562 -11.359 -27.359 1 92.69 302 PHE A CA 1
ATOM 2324 C C . PHE A 1 302 ? 24.953 -12.758 -27.812 1 92.69 302 PHE A C 1
ATOM 2326 O O . PHE A 1 302 ? 24.922 -13.062 -29 1 92.69 302 PHE A O 1
ATOM 2333 N N . ARG A 1 303 ? 25.391 -13.547 -26.891 1 91.81 303 ARG A N 1
ATOM 2334 C CA . ARG A 1 303 ? 25.734 -14.93 -27.203 1 91.81 303 ARG A CA 1
ATOM 2335 C C . ARG A 1 303 ? 24.516 -15.711 -27.688 1 91.81 303 ARG A C 1
ATOM 2337 O O . ARG A 1 303 ? 23.406 -15.445 -27.266 1 91.81 303 ARG A O 1
ATOM 2344 N N . ARG A 1 304 ? 24.641 -16.656 -28.453 1 93.06 304 ARG A N 1
ATOM 2345 C CA . ARG A 1 304 ? 23.578 -17.406 -29.094 1 93.06 304 ARG A CA 1
ATOM 2346 C C . ARG A 1 304 ? 22.641 -18.031 -28.062 1 93.06 304 ARG A C 1
ATOM 2348 O O . ARG A 1 304 ? 21.422 -17.922 -28.172 1 93.06 304 ARG A O 1
ATOM 2355 N N . PRO A 1 305 ? 23.141 -18.812 -26.984 1 95.19 305 PRO A N 1
ATOM 2356 C CA . PRO A 1 305 ? 22.219 -19.375 -26 1 95.19 305 PRO A CA 1
ATOM 2357 C C . PRO A 1 305 ? 21.328 -18.312 -25.344 1 95.19 305 PRO A C 1
ATOM 2359 O O . PRO A 1 305 ? 20.156 -18.578 -25.078 1 95.19 305 PRO A O 1
ATOM 2362 N N . ASP A 1 306 ? 21.938 -17.109 -25.078 1 95.81 306 ASP A N 1
ATOM 2363 C CA . ASP A 1 306 ? 21.172 -16.016 -24.469 1 95.81 306 ASP A CA 1
ATOM 2364 C C . ASP A 1 306 ? 20.062 -15.531 -25.406 1 95.81 306 ASP A C 1
ATOM 2366 O O . ASP A 1 306 ? 18.953 -15.25 -24.969 1 95.81 306 ASP A O 1
ATOM 2370 N N . ARG A 1 307 ? 20.359 -15.453 -26.656 1 95.62 307 ARG A N 1
ATOM 2371 C CA . ARG A 1 307 ? 19.391 -14.984 -27.641 1 95.62 307 ARG A CA 1
ATOM 2372 C C . ARG A 1 307 ? 18.25 -15.977 -27.797 1 95.62 307 ARG A C 1
ATOM 2374 O O . ARG A 1 307 ? 17.078 -15.586 -27.828 1 95.62 307 ARG A O 1
ATOM 2381 N N . ILE A 1 308 ? 18.625 -17.234 -27.906 1 95.56 308 ILE A N 1
ATOM 2382 C CA . ILE A 1 308 ? 17.625 -18.266 -28.141 1 95.56 308 ILE A CA 1
ATOM 2383 C C . ILE A 1 308 ? 16.734 -18.406 -26.906 1 95.56 308 ILE A C 1
ATOM 2385 O O . ILE A 1 308 ? 15.508 -18.344 -27.016 1 95.56 308 ILE A O 1
ATOM 2389 N N . VAL A 1 309 ? 17.312 -18.562 -25.703 1 97.56 309 VAL A N 1
ATOM 2390 C CA . VAL A 1 309 ? 16.547 -18.766 -24.469 1 97.56 309 VAL A CA 1
ATOM 2391 C C . VAL A 1 309 ? 15.727 -17.531 -24.156 1 97.56 309 VAL A C 1
ATOM 2393 O O . VAL A 1 309 ? 14.57 -17.625 -23.75 1 97.56 309 VAL A O 1
ATOM 2396 N N . GLY A 1 310 ? 16.359 -16.312 -24.328 1 97.5 310 GLY A N 1
ATOM 2397 C CA . GLY A 1 310 ? 15.609 -15.078 -24.156 1 97.5 310 GLY A CA 1
ATOM 2398 C C . GLY A 1 310 ? 14.453 -14.945 -25.125 1 97.5 310 GLY A C 1
ATOM 2399 O O . GLY A 1 310 ? 13.359 -14.516 -24.75 1 97.5 310 GLY A O 1
ATOM 2400 N N . GLY A 1 311 ? 14.703 -15.266 -26.391 1 96.88 311 GLY A N 1
ATOM 2401 C CA . GLY A 1 311 ? 13.648 -15.25 -27.391 1 96.88 311 GLY A CA 1
ATOM 2402 C C . GLY A 1 311 ? 12.523 -16.219 -27.078 1 96.88 311 GLY A C 1
ATOM 2403 O O . GLY A 1 311 ? 11.344 -15.883 -27.25 1 96.88 311 GLY A O 1
ATOM 2404 N N . VAL A 1 312 ? 12.859 -17.406 -26.625 1 97.56 312 VAL A N 1
ATOM 2405 C CA . VAL A 1 312 ? 11.875 -18.438 -26.281 1 97.56 312 VAL A CA 1
ATOM 2406 C C . VAL A 1 312 ? 11.031 -17.953 -25.094 1 97.56 312 VAL A C 1
ATOM 2408 O O . VAL A 1 312 ? 9.812 -18.125 -25.094 1 97.56 312 VAL A O 1
ATOM 2411 N N . MET A 1 313 ? 11.656 -17.359 -24.078 1 97.69 313 MET A N 1
ATOM 2412 C CA . MET A 1 313 ? 10.953 -16.844 -22.922 1 97.69 313 MET A CA 1
ATOM 2413 C C . MET A 1 313 ? 9.938 -15.781 -23.328 1 97.69 313 MET A C 1
ATOM 2415 O O . MET A 1 313 ? 8.789 -15.812 -22.891 1 97.69 313 MET A O 1
ATOM 2419 N N . VAL A 1 314 ? 10.344 -14.812 -24.172 1 97.25 314 VAL A N 1
ATOM 2420 C CA . VAL A 1 314 ? 9.484 -13.719 -24.625 1 97.25 314 VAL A CA 1
ATOM 2421 C C . VAL A 1 314 ? 8.359 -14.266 -25.5 1 97.25 314 VAL A C 1
ATOM 2423 O O . VAL A 1 314 ? 7.203 -13.867 -25.344 1 97.25 314 VAL A O 1
ATOM 2426 N N . ALA A 1 315 ? 8.695 -15.211 -26.406 1 95 315 ALA A N 1
ATOM 2427 C CA . ALA A 1 315 ? 7.68 -15.828 -27.266 1 95 315 ALA A CA 1
ATOM 2428 C C . ALA A 1 315 ? 6.645 -16.578 -26.438 1 95 315 ALA A C 1
ATOM 2430 O O . ALA A 1 315 ? 5.449 -16.531 -26.734 1 95 315 ALA A O 1
ATOM 2431 N N . LEU A 1 316 ? 7.117 -17.266 -25.469 1 96.19 316 LEU A N 1
ATOM 2432 C CA . LEU A 1 316 ? 6.211 -18.016 -24.594 1 96.19 316 LEU A CA 1
ATOM 2433 C C . LEU A 1 316 ? 5.312 -17.062 -23.812 1 96.19 316 LEU A C 1
ATOM 2435 O O . LEU A 1 316 ? 4.137 -17.344 -23.594 1 96.19 316 LEU A O 1
ATOM 2439 N N . LEU A 1 317 ? 5.863 -15.914 -23.312 1 96.38 317 LEU A N 1
ATOM 2440 C CA . LEU A 1 317 ? 5.07 -14.914 -22.609 1 96.38 317 LEU A CA 1
ATOM 2441 C C . LEU A 1 317 ? 3.943 -14.391 -23.484 1 96.38 317 LEU A C 1
ATOM 2443 O O . LEU A 1 317 ? 2.773 -14.445 -23.109 1 96.38 317 LEU A O 1
ATOM 2447 N N . PHE A 1 318 ? 4.258 -13.953 -24.672 1 94.25 318 PHE A N 1
ATOM 2448 C CA . PHE A 1 318 ? 3.268 -13.375 -25.578 1 94.25 318 PHE A CA 1
ATOM 2449 C C . PHE A 1 318 ? 2.324 -14.445 -26.109 1 94.25 318 PHE A C 1
ATOM 2451 O O . PHE A 1 318 ? 1.124 -14.203 -26.25 1 94.25 318 PHE A O 1
ATOM 2458 N N . GLY A 1 319 ? 2.879 -15.617 -26.391 1 90.38 319 GLY A N 1
ATOM 2459 C CA . GLY A 1 319 ? 2.045 -16.719 -26.844 1 90.38 319 GLY A CA 1
ATOM 2460 C C . GLY A 1 319 ? 1.035 -17.172 -25.812 1 90.38 319 GLY A C 1
ATOM 2461 O O . GLY A 1 319 ? -0.13 -17.406 -26.141 1 90.38 319 GLY A O 1
ATOM 2462 N N . THR A 1 320 ? 1.481 -17.297 -24.578 1 92.88 320 THR A N 1
ATOM 2463 C CA . THR A 1 320 ? 0.583 -17.688 -23.5 1 92.88 320 THR A CA 1
ATOM 2464 C C . THR A 1 320 ? -0.465 -16.609 -23.25 1 92.88 320 THR A C 1
ATOM 2466 O O . THR A 1 320 ? -1.641 -16.922 -23.031 1 92.88 320 THR A O 1
ATOM 2469 N N . ALA A 1 321 ? -0.033 -15.352 -23.25 1 94.06 321 ALA A N 1
ATOM 2470 C CA . ALA A 1 321 ? -0.974 -14.25 -23.062 1 94.06 321 ALA A CA 1
ATOM 2471 C C . ALA A 1 321 ? -2.045 -14.258 -24.141 1 94.06 321 ALA A C 1
ATOM 2473 O O . ALA A 1 321 ? -3.23 -14.07 -23.859 1 94.06 321 ALA A O 1
ATOM 2474 N N . LEU A 1 322 ? -1.63 -14.484 -25.359 1 90.5 322 LEU A N 1
ATOM 2475 C CA . LEU A 1 322 ? -2.559 -14.516 -26.484 1 90.5 322 LEU A CA 1
ATOM 2476 C C . LEU A 1 322 ? -3.51 -15.703 -26.375 1 90.5 322 LEU A C 1
ATOM 2478 O O . LEU A 1 322 ? -4.719 -15.555 -26.578 1 90.5 322 LEU A O 1
ATOM 2482 N N . ALA A 1 323 ? -2.965 -16.844 -26.078 1 87.94 323 ALA A N 1
ATOM 2483 C CA . ALA A 1 323 ? -3.773 -18.047 -25.969 1 87.94 323 ALA A CA 1
ATOM 2484 C C . ALA A 1 323 ? -4.805 -17.922 -24.844 1 87.94 323 ALA A C 1
ATOM 2486 O O . ALA A 1 323 ? -5.969 -18.297 -25.031 1 87.94 323 ALA A O 1
ATOM 2487 N N . SER A 1 324 ? -4.363 -17.469 -23.75 1 89.5 324 SER A N 1
ATOM 2488 C CA . SER A 1 324 ? -5.27 -17.297 -22.625 1 89.5 324 SER A CA 1
ATOM 2489 C C . SER A 1 324 ? -6.328 -16.234 -22.922 1 89.5 324 SER A C 1
ATOM 2491 O O . SER A 1 324 ? -7.492 -16.391 -22.547 1 89.5 324 SER A O 1
ATOM 2493 N N . ALA A 1 325 ? -5.93 -15.156 -23.562 1 90.75 325 ALA A N 1
ATOM 2494 C CA . ALA A 1 325 ? -6.855 -14.086 -23.922 1 90.75 325 ALA A CA 1
ATOM 2495 C C . ALA A 1 325 ? -7.945 -14.602 -24.875 1 90.75 325 ALA A C 1
ATOM 2497 O O . ALA A 1 325 ? -9.102 -14.18 -24.781 1 90.75 325 ALA A O 1
ATOM 2498 N N . ALA A 1 326 ? -7.551 -15.516 -25.719 1 86.94 326 ALA A N 1
ATOM 2499 C CA . ALA A 1 326 ? -8.484 -16.062 -26.703 1 86.94 326 ALA A CA 1
ATOM 2500 C C . ALA A 1 326 ? -9.414 -17.094 -26.062 1 86.94 326 ALA A C 1
ATOM 2502 O O . ALA A 1 326 ? -10.562 -17.234 -26.469 1 86.94 326 ALA A O 1
ATOM 2503 N N . ALA A 1 327 ? -8.914 -17.734 -25.094 1 83.88 327 ALA A N 1
ATOM 2504 C CA . ALA A 1 327 ? -9.656 -18.844 -24.5 1 83.88 327 ALA A CA 1
ATOM 2505 C C . ALA A 1 327 ? -10.594 -18.359 -23.406 1 83.88 327 ALA A C 1
ATOM 2507 O O . ALA A 1 327 ? -11.609 -19 -23.109 1 83.88 327 ALA A O 1
ATOM 2508 N N . LEU A 1 328 ? -10.297 -17.25 -22.766 1 83.31 328 LEU A N 1
ATOM 2509 C CA . LEU A 1 328 ? -11.117 -16.75 -21.656 1 83.31 328 LEU A CA 1
ATOM 2510 C C . LEU A 1 328 ? -12.492 -16.312 -22.156 1 83.31 328 LEU A C 1
ATOM 2512 O O . LEU A 1 328 ? -12.594 -15.648 -23.188 1 83.31 328 LEU A O 1
ATOM 2516 N N . PRO A 1 329 ? -13.492 -16.719 -21.422 1 82.31 329 PRO A N 1
ATOM 2517 C CA . PRO A 1 329 ? -14.852 -16.344 -21.828 1 82.31 329 PRO A CA 1
ATOM 2518 C C . PRO A 1 329 ? -15.156 -14.875 -21.562 1 82.31 329 PRO A C 1
ATOM 2520 O O . PRO A 1 329 ? -14.359 -14.18 -20.938 1 82.31 329 PRO A O 1
ATOM 2523 N N . ASP A 1 330 ? -16.188 -14.422 -22.156 1 83 330 ASP A N 1
ATOM 2524 C CA . ASP A 1 330 ? -16.656 -13.062 -21.922 1 83 330 ASP A CA 1
ATOM 2525 C C . ASP A 1 330 ? -17.609 -13.016 -20.719 1 83 330 ASP A C 1
ATOM 2527 O O . ASP A 1 330 ? -18.828 -12.867 -20.891 1 83 330 ASP A O 1
ATOM 2531 N N . ASP A 1 331 ? -17.172 -13.055 -19.562 1 87.19 331 ASP A N 1
ATOM 2532 C CA . ASP A 1 331 ? -17.969 -13.117 -18.344 1 87.19 331 ASP A CA 1
ATOM 2533 C C . ASP A 1 331 ? -18.109 -11.742 -17.688 1 87.19 331 ASP A C 1
ATOM 2535 O O . ASP A 1 331 ? -18.5 -11.633 -16.531 1 87.19 331 ASP A O 1
ATOM 2539 N N . ALA A 1 332 ? -17.703 -10.703 -18.391 1 91.88 332 ALA A N 1
ATOM 2540 C CA . ALA A 1 332 ? -17.859 -9.328 -17.938 1 91.88 332 ALA A CA 1
ATOM 2541 C C . ALA A 1 332 ? -17.109 -9.102 -16.625 1 91.88 332 ALA A C 1
ATOM 2543 O O . ALA A 1 332 ? -17.672 -8.562 -15.664 1 91.88 332 ALA A O 1
ATOM 2544 N N . ARG A 1 333 ? -15.922 -9.602 -16.578 1 94.31 333 ARG A N 1
ATOM 2545 C CA . ARG A 1 333 ? -15.055 -9.414 -15.422 1 94.31 333 ARG A CA 1
ATOM 2546 C C . ARG A 1 333 ? -13.914 -8.453 -15.742 1 94.31 333 ARG A C 1
ATOM 2548 O O . ARG A 1 333 ? -13.336 -8.5 -16.828 1 94.31 333 ARG A O 1
ATOM 2555 N N . ILE A 1 334 ? -13.633 -7.594 -14.82 1 95.5 334 ILE A N 1
ATOM 2556 C CA . ILE A 1 334 ? -12.578 -6.594 -14.992 1 95.5 334 ILE A CA 1
ATOM 2557 C C . ILE A 1 334 ? -11.219 -7.285 -15.078 1 95.5 334 ILE A C 1
ATOM 2559 O O . ILE A 1 334 ? -10.359 -6.883 -15.859 1 95.5 334 ILE A O 1
ATOM 2563 N N . ASP A 1 335 ? -10.961 -8.352 -14.258 1 94.62 335 ASP A N 1
ATOM 2564 C CA . ASP A 1 335 ? -9.656 -9 -14.188 1 94.62 335 ASP A CA 1
ATOM 2565 C C . ASP A 1 335 ? -9.312 -9.703 -15.5 1 94.62 335 ASP A C 1
ATOM 2567 O O . ASP A 1 335 ? -8.141 -9.953 -15.789 1 94.62 335 ASP A O 1
ATOM 2571 N N . ASP A 1 336 ? -10.281 -9.977 -16.344 1 94.31 336 ASP A N 1
ATOM 2572 C CA . ASP A 1 336 ? -10.031 -10.641 -17.625 1 94.31 336 ASP A CA 1
ATOM 2573 C C . ASP A 1 336 ? -9.211 -9.75 -18.547 1 94.31 336 ASP A C 1
ATOM 2575 O O . ASP A 1 336 ? -8.555 -10.242 -19.469 1 94.31 336 ASP A O 1
ATOM 2579 N N . TRP A 1 337 ? -9.273 -8.445 -18.312 1 95.31 337 TRP A N 1
ATOM 2580 C CA . TRP A 1 337 ? -8.562 -7.504 -19.188 1 95.31 337 TRP A CA 1
ATOM 2581 C C . TRP A 1 337 ? -7.074 -7.492 -18.875 1 95.31 337 TRP A C 1
ATOM 2583 O O . TRP A 1 337 ? -6.258 -7.129 -19.719 1 95.31 337 TRP A O 1
ATOM 2593 N N . VAL A 1 338 ? -6.73 -7.824 -17.594 1 95.88 338 VAL A N 1
ATOM 2594 C CA . VAL A 1 338 ? -5.336 -7.773 -17.156 1 95.88 338 VAL A CA 1
ATOM 2595 C C . VAL A 1 338 ? -4.98 -9.055 -16.406 1 95.88 338 VAL A C 1
ATOM 2597 O O . VAL A 1 338 ? -4.195 -9.031 -15.461 1 95.88 338 VAL A O 1
ATOM 2600 N N . TYR A 1 339 ? -5.438 -10.117 -16.688 1 91 339 TYR A N 1
ATOM 2601 C CA . TYR A 1 339 ? -5.43 -11.383 -15.961 1 91 339 TYR A CA 1
ATOM 2602 C C . TYR A 1 339 ? -4.02 -11.734 -15.5 1 91 339 TYR A C 1
ATOM 2604 O O . TYR A 1 339 ? -3.09 -11.773 -16.312 1 91 339 TYR A O 1
ATOM 2612 N N . ALA A 1 340 ? -3.824 -12.078 -14.273 1 89.75 340 ALA A N 1
ATOM 2613 C CA . ALA A 1 340 ? -2.543 -12.211 -13.586 1 89.75 340 ALA A CA 1
ATOM 2614 C C . ALA A 1 340 ? -1.997 -13.625 -13.711 1 89.75 340 ALA A C 1
ATOM 2616 O O . ALA A 1 340 ? -0.794 -13.82 -13.898 1 89.75 340 ALA A O 1
ATOM 2617 N N . ARG A 1 341 ? -2.744 -14.625 -13.688 1 93.38 341 ARG A N 1
ATOM 2618 C CA . ARG A 1 341 ? -2.412 -15.992 -13.289 1 93.38 341 ARG A CA 1
ATOM 2619 C C . ARG A 1 341 ? -1.671 -16.719 -14.406 1 93.38 341 ARG A C 1
ATOM 2621 O O . ARG A 1 341 ? -0.649 -17.359 -14.164 1 93.38 341 ARG A O 1
ATOM 2628 N N . TYR A 1 342 ? -2.045 -16.578 -15.625 1 92.69 342 TYR A N 1
ATOM 2629 C CA . TYR A 1 342 ? -1.649 -17.531 -16.656 1 92.69 342 TYR A CA 1
ATOM 2630 C C . TYR A 1 342 ? -0.227 -17.25 -17.141 1 92.69 342 TYR A C 1
ATOM 2632 O O . TYR A 1 342 ? 0.461 -18.156 -17.609 1 92.69 342 TYR A O 1
ATOM 2640 N N . THR A 1 343 ? 0.225 -16.047 -16.938 1 95.62 343 THR A N 1
ATOM 2641 C CA . THR A 1 343 ? 1.599 -15.773 -17.344 1 95.62 343 THR A CA 1
ATOM 2642 C C . THR A 1 343 ? 2.535 -15.812 -16.141 1 95.62 343 THR A C 1
ATOM 2644 O O . THR A 1 343 ? 3.75 -15.664 -16.281 1 95.62 343 THR A O 1
ATOM 2647 N N . SER A 1 344 ? 2.049 -16.047 -14.977 1 96.75 344 SER A N 1
ATOM 2648 C CA . SER A 1 344 ? 2.812 -15.922 -13.734 1 96.75 344 SER A CA 1
ATOM 2649 C C . SER A 1 344 ? 3.941 -16.953 -13.68 1 96.75 344 SER A C 1
ATOM 2651 O O . SER A 1 344 ? 4.953 -16.734 -13.008 1 96.75 344 SER A O 1
ATOM 2653 N N . TYR A 1 345 ? 3.809 -18.078 -14.375 1 97.38 345 TYR A N 1
ATOM 2654 C CA . TYR A 1 345 ? 4.805 -19.141 -14.289 1 97.38 345 TYR A CA 1
ATOM 2655 C C . TYR A 1 345 ? 6.125 -18.703 -14.914 1 97.38 345 TYR A C 1
ATOM 2657 O O . TYR A 1 345 ? 7.164 -19.328 -14.695 1 97.38 345 TYR A O 1
ATOM 2665 N N . LEU A 1 346 ? 6.121 -17.594 -15.648 1 98.12 346 LEU A N 1
ATOM 2666 C CA . LEU A 1 346 ? 7.328 -17.094 -16.297 1 98.12 346 LEU A CA 1
ATOM 2667 C C . LEU A 1 346 ? 8.016 -16.031 -15.438 1 98.12 346 LEU A C 1
ATOM 2669 O O . LEU A 1 346 ? 9.117 -15.594 -15.758 1 98.12 346 LEU A O 1
ATOM 2673 N N . ILE A 1 347 ? 7.426 -15.633 -14.367 1 98.5 347 ILE A N 1
ATOM 2674 C CA . ILE A 1 347 ? 7.879 -14.508 -13.555 1 98.5 347 ILE A CA 1
ATOM 2675 C C . ILE A 1 347 ? 9.273 -14.797 -13.008 1 98.5 347 ILE A C 1
ATOM 2677 O O . ILE A 1 347 ? 10.164 -13.945 -13.078 1 98.5 347 ILE A O 1
ATOM 2681 N N . PRO A 1 348 ? 9.531 -16.016 -12.438 1 98.69 348 PRO A N 1
ATOM 2682 C CA . PRO A 1 348 ? 10.891 -16.234 -11.938 1 98.69 348 PRO A CA 1
ATOM 2683 C C . PRO A 1 348 ? 11.953 -16.109 -13.023 1 98.69 348 PRO A C 1
ATOM 2685 O O . PRO A 1 348 ? 13.008 -15.516 -12.789 1 98.69 348 PRO A O 1
ATOM 2688 N N . ALA A 1 349 ? 11.672 -16.594 -14.211 1 98.62 349 ALA A N 1
ATOM 2689 C CA . ALA A 1 349 ? 12.641 -16.547 -15.305 1 98.62 349 ALA A CA 1
ATOM 2690 C C . ALA A 1 349 ? 12.906 -15.102 -15.727 1 98.62 349 ALA A C 1
ATOM 2692 O O . ALA A 1 349 ? 14.062 -14.711 -15.906 1 98.62 349 ALA A O 1
ATOM 2693 N N . ALA A 1 350 ? 11.844 -14.352 -15.859 1 98.62 350 ALA A N 1
ATOM 2694 C CA . ALA A 1 350 ? 11.984 -12.961 -16.281 1 98.62 350 ALA A CA 1
ATOM 2695 C C . ALA A 1 350 ? 12.711 -12.133 -15.211 1 98.62 350 ALA A C 1
ATOM 2697 O O . ALA A 1 350 ? 13.523 -11.273 -15.539 1 98.62 350 ALA A O 1
ATOM 2698 N N . PHE A 1 351 ? 12.359 -12.383 -13.953 1 98.81 351 PHE A N 1
ATOM 2699 C CA . PHE A 1 351 ? 12.992 -11.625 -12.875 1 98.81 351 PHE A CA 1
ATOM 2700 C C . PHE A 1 351 ? 14.469 -11.969 -12.766 1 98.81 351 PHE A C 1
ATOM 2702 O O . PHE A 1 351 ? 15.305 -11.094 -12.531 1 98.81 351 PHE A O 1
ATOM 2709 N N . VAL A 1 352 ? 14.836 -13.219 -12.938 1 98.69 352 VAL A N 1
ATOM 2710 C CA . VAL A 1 352 ? 16.219 -13.672 -12.945 1 98.69 352 VAL A CA 1
ATOM 2711 C C . VAL A 1 352 ? 16.984 -12.984 -14.078 1 98.69 352 VAL A C 1
ATOM 2713 O O . VAL A 1 352 ? 18.078 -12.461 -13.867 1 98.69 352 VAL A O 1
ATOM 2716 N N . ALA A 1 353 ? 16.391 -13.008 -15.234 1 98.56 353 ALA A N 1
ATOM 2717 C CA . ALA A 1 353 ? 17.031 -12.352 -16.375 1 98.56 353 ALA A CA 1
ATOM 2718 C C . ALA A 1 353 ? 17.188 -10.859 -16.125 1 98.56 353 ALA A C 1
ATOM 2720 O O . ALA A 1 353 ? 18.234 -10.273 -16.438 1 98.56 353 ALA A O 1
ATOM 2721 N N . GLY A 1 354 ? 16.109 -10.242 -15.602 1 98.56 354 GLY A N 1
ATOM 2722 C CA . GLY A 1 354 ? 16.188 -8.836 -15.258 1 98.56 354 GLY A CA 1
ATOM 2723 C C . GLY A 1 354 ? 17.281 -8.523 -14.242 1 98.56 354 GLY A C 1
ATOM 2724 O O . GLY A 1 354 ? 17.984 -7.523 -14.367 1 98.56 354 GLY A O 1
ATOM 2725 N N . THR A 1 355 ? 17.422 -9.359 -13.258 1 98.38 355 THR A N 1
ATOM 2726 C CA . THR A 1 355 ? 18.438 -9.203 -12.227 1 98.38 355 THR A CA 1
ATOM 2727 C C . THR A 1 355 ? 19.828 -9.328 -12.836 1 98.38 355 THR A C 1
ATOM 2729 O O . THR A 1 355 ? 20.734 -8.562 -12.477 1 98.38 355 THR A O 1
ATOM 2732 N N . ALA A 1 356 ? 20.031 -10.297 -13.727 1 97.94 356 ALA A N 1
ATOM 2733 C CA . ALA A 1 356 ? 21.312 -10.453 -14.406 1 97.94 356 ALA A CA 1
ATOM 2734 C C . ALA A 1 356 ? 21.672 -9.195 -15.195 1 97.94 356 ALA A C 1
ATOM 2736 O O . ALA A 1 356 ? 22.844 -8.789 -15.242 1 97.94 356 ALA A O 1
ATOM 2737 N N . LEU A 1 357 ? 20.672 -8.617 -15.836 1 97.31 357 LEU A N 1
ATOM 2738 C CA . LEU A 1 357 ? 20.906 -7.395 -16.594 1 97.31 357 LEU A CA 1
ATOM 2739 C C . LEU A 1 357 ? 21.297 -6.246 -15.672 1 97.31 357 LEU A C 1
ATOM 2741 O O . LEU A 1 357 ? 22.203 -5.465 -15.992 1 97.31 357 LEU A O 1
ATOM 2745 N N . LEU A 1 358 ? 20.641 -6.156 -14.516 1 97.5 358 LEU A N 1
ATOM 2746 C CA . LEU A 1 358 ? 21 -5.141 -13.531 1 97.5 358 LEU A CA 1
ATOM 2747 C C . LEU A 1 358 ? 22.453 -5.297 -13.094 1 97.5 358 LEU A C 1
ATOM 2749 O O . LEU A 1 358 ? 23.141 -4.305 -12.867 1 97.5 358 LEU A O 1
ATOM 2753 N N . ALA A 1 359 ? 22.906 -6.508 -13.016 1 96.25 359 ALA A N 1
ATOM 2754 C CA . ALA A 1 359 ? 24.25 -6.809 -12.5 1 96.25 359 ALA A CA 1
ATOM 2755 C C . ALA A 1 359 ? 25.297 -6.617 -13.578 1 96.25 359 ALA A C 1
ATOM 2757 O O . ALA A 1 359 ? 26.469 -6.32 -13.273 1 96.25 359 ALA A O 1
ATOM 2758 N N . ARG A 1 360 ? 24.922 -6.691 -14.852 1 93.44 360 ARG A N 1
ATOM 2759 C CA . ARG A 1 360 ? 25.969 -6.852 -15.852 1 93.44 360 ARG A CA 1
ATOM 2760 C C . ARG A 1 360 ? 25.969 -5.695 -16.844 1 93.44 360 ARG A C 1
ATOM 2762 O O . ARG A 1 360 ? 26.984 -5.383 -17.453 1 93.44 360 ARG A O 1
ATOM 2769 N N . LEU A 1 361 ? 24.859 -5.074 -17.062 1 94 361 LEU A N 1
ATOM 2770 C CA . LEU A 1 361 ? 24.797 -4.008 -18.047 1 94 361 LEU A CA 1
ATOM 2771 C C . LEU A 1 361 ? 25.562 -2.775 -17.578 1 94 361 LEU A C 1
ATOM 2773 O O . LEU A 1 361 ? 25.531 -2.432 -16.391 1 94 361 LEU A O 1
ATOM 2777 N N . PRO A 1 362 ? 26.266 -2.178 -18.547 1 94.44 362 PRO A N 1
ATOM 2778 C CA . PRO A 1 362 ? 26.844 -0.878 -18.203 1 94.44 362 PRO A CA 1
ATOM 2779 C C . PRO A 1 362 ? 25.797 0.166 -17.844 1 94.44 362 PRO A C 1
ATOM 2781 O O . PRO A 1 362 ? 24.656 0.079 -18.312 1 94.44 362 PRO A O 1
ATOM 2784 N N . ARG A 1 363 ? 26.172 1.152 -17.125 1 93 363 ARG A N 1
ATOM 2785 C CA . ARG A 1 363 ? 25.266 2.141 -16.547 1 93 363 ARG A CA 1
ATOM 2786 C C . ARG A 1 363 ? 24.422 2.822 -17.609 1 93 363 ARG A C 1
ATOM 2788 O O . ARG A 1 363 ? 23.203 2.963 -17.453 1 93 363 ARG A O 1
ATOM 2795 N N . ARG A 1 364 ? 25 3.225 -18.719 1 93.56 364 ARG A N 1
ATOM 2796 C CA . ARG A 1 364 ? 24.297 3.953 -19.75 1 93.56 364 ARG A CA 1
ATOM 2797 C C . ARG A 1 364 ? 23.234 3.072 -20.406 1 93.56 364 ARG A C 1
ATOM 2799 O O . ARG A 1 364 ? 22.109 3.518 -20.656 1 93.56 364 ARG A O 1
ATOM 2806 N N . ARG A 1 365 ? 23.578 1.84 -20.672 1 94.88 365 ARG A N 1
ATOM 2807 C CA . ARG A 1 365 ? 22.641 0.911 -21.312 1 94.88 365 ARG A CA 1
ATOM 2808 C C . ARG A 1 365 ? 21.516 0.544 -20.359 1 94.88 365 ARG A C 1
ATOM 2810 O O . ARG A 1 365 ? 20.375 0.327 -20.797 1 94.88 365 ARG A O 1
ATOM 2817 N N . LEU A 1 366 ? 21.891 0.463 -19.125 1 96.06 366 LEU A N 1
ATOM 2818 C CA . LEU A 1 366 ? 20.859 0.183 -18.125 1 96.06 366 LEU A CA 1
ATOM 2819 C C . LEU A 1 366 ? 19.828 1.309 -18.062 1 96.06 366 LEU A C 1
ATOM 2821 O O . LEU A 1 366 ? 18.641 1.054 -17.969 1 96.06 366 LEU A O 1
ATOM 2825 N N . GLY A 1 367 ? 20.312 2.582 -18.109 1 96.12 367 GLY A N 1
ATOM 2826 C CA . GLY A 1 367 ? 19.406 3.723 -18.141 1 96.12 367 GLY A CA 1
ATOM 2827 C C . GLY A 1 367 ? 18.469 3.701 -19.328 1 96.12 367 GLY A C 1
ATOM 2828 O O . GLY A 1 367 ? 17.266 3.916 -19.172 1 96.12 367 GLY A O 1
ATOM 2829 N N . TYR A 1 368 ? 19.016 3.355 -20.516 1 96.25 368 TYR A N 1
ATOM 2830 C CA . TYR A 1 368 ? 18.203 3.293 -21.719 1 96.25 368 TYR A CA 1
ATOM 2831 C C . TYR A 1 368 ? 17.172 2.17 -21.625 1 96.25 368 TYR A C 1
ATOM 2833 O O . TYR A 1 368 ? 16.016 2.344 -22.031 1 96.25 368 TYR A O 1
ATOM 2841 N N . ALA A 1 369 ? 17.625 1.042 -21.141 1 97.44 369 ALA A N 1
ATOM 2842 C CA . ALA A 1 369 ? 16.734 -0.098 -21 1 97.44 369 ALA A CA 1
ATOM 2843 C C . ALA A 1 369 ? 15.594 0.217 -20.031 1 97.44 369 ALA A C 1
ATOM 2845 O O . ALA A 1 369 ? 14.445 -0.186 -20.25 1 97.44 369 ALA A O 1
ATOM 2846 N N . ALA A 1 370 ? 15.906 0.916 -18.953 1 98 370 ALA A N 1
ATOM 2847 C CA . ALA A 1 370 ? 14.891 1.278 -17.953 1 98 370 ALA A CA 1
ATOM 2848 C C . ALA A 1 370 ? 13.867 2.234 -18.547 1 98 370 ALA A C 1
ATOM 2850 O O . ALA A 1 370 ? 12.664 2.09 -18.312 1 98 370 ALA A O 1
ATOM 2851 N N . VAL A 1 371 ? 14.312 3.217 -19.328 1 97.88 371 VAL A N 1
ATOM 2852 C CA . VAL A 1 371 ? 13.422 4.184 -19.953 1 97.88 371 VAL A CA 1
ATOM 2853 C C . VAL A 1 371 ? 12.547 3.479 -20.984 1 97.88 371 VAL A C 1
ATOM 2855 O O . VAL A 1 371 ? 11.344 3.738 -21.078 1 97.88 371 VAL A O 1
ATOM 2858 N N . ALA A 1 372 ? 13.164 2.605 -21.766 1 98.06 372 ALA A N 1
ATOM 2859 C CA . ALA A 1 372 ? 12.406 1.837 -22.75 1 98.06 372 ALA A CA 1
ATOM 2860 C C . ALA A 1 372 ? 11.344 0.973 -22.062 1 98.06 372 ALA A C 1
ATOM 2862 O O . ALA A 1 372 ? 10.234 0.841 -22.578 1 98.06 372 ALA A O 1
ATOM 2863 N N . THR A 1 373 ? 11.703 0.334 -20.984 1 98.5 373 THR A N 1
ATOM 2864 C CA . THR A 1 373 ? 10.766 -0.488 -20.219 1 98.5 373 THR A CA 1
ATOM 2865 C C . THR A 1 373 ? 9.602 0.356 -19.703 1 98.5 373 THR A C 1
ATOM 2867 O O . THR A 1 373 ? 8.445 -0.06 -19.781 1 98.5 373 THR A O 1
ATOM 2870 N N . ALA A 1 374 ? 9.93 1.535 -19.156 1 98.31 374 ALA A N 1
ATOM 2871 C CA . ALA A 1 374 ? 8.898 2.436 -18.656 1 98.31 374 ALA A CA 1
ATOM 2872 C C . ALA A 1 374 ? 7.953 2.865 -19.781 1 98.31 374 ALA A C 1
ATOM 2874 O O . ALA A 1 374 ? 6.73 2.855 -19.609 1 98.31 374 ALA A O 1
ATOM 2875 N N . ALA A 1 375 ? 8.516 3.256 -20.922 1 98.31 375 ALA A N 1
ATOM 2876 C CA . ALA A 1 375 ? 7.711 3.682 -22.062 1 98.31 375 ALA A CA 1
ATOM 2877 C C . ALA A 1 375 ? 6.828 2.543 -22.562 1 98.31 375 ALA A C 1
ATOM 2879 O O . ALA A 1 375 ? 5.652 2.748 -22.875 1 98.31 375 ALA A O 1
ATOM 2880 N N . PHE A 1 376 ? 7.43 1.339 -22.656 1 98.31 376 PHE A N 1
ATOM 2881 C CA . PHE A 1 376 ? 6.699 0.161 -23.109 1 98.31 376 PHE A CA 1
ATOM 2882 C C . PHE A 1 376 ? 5.543 -0.151 -22.172 1 98.31 376 PHE A C 1
ATOM 2884 O O . PHE A 1 376 ? 4.426 -0.418 -22.609 1 98.31 376 PHE A O 1
ATOM 2891 N N . THR A 1 377 ? 5.789 -0.082 -20.875 1 98.56 377 THR A N 1
ATOM 2892 C CA . THR A 1 377 ? 4.773 -0.365 -19.859 1 98.56 377 THR A CA 1
ATOM 2893 C C . THR A 1 377 ? 3.627 0.636 -19.953 1 98.56 377 THR A C 1
ATOM 2895 O O . THR A 1 377 ? 2.457 0.257 -19.859 1 98.56 377 THR A O 1
ATOM 2898 N N . LEU A 1 378 ? 3.955 1.955 -20.109 1 98.5 378 LEU A N 1
ATOM 2899 C CA . LEU A 1 378 ? 2.947 3.004 -20.219 1 98.5 378 LEU A CA 1
ATOM 2900 C C . LEU A 1 378 ? 2.115 2.826 -21.5 1 98.5 378 LEU A C 1
ATOM 2902 O O . LEU A 1 378 ? 0.904 3.057 -21.484 1 98.5 378 LEU A O 1
ATOM 2906 N N . LEU A 1 379 ? 2.785 2.439 -22.578 1 98.19 379 LEU A N 1
ATOM 2907 C CA . LEU A 1 379 ? 2.076 2.195 -23.828 1 98.19 379 LEU A CA 1
ATOM 2908 C C . LEU A 1 379 ? 1.074 1.057 -23.672 1 98.19 379 LEU A C 1
ATOM 2910 O O . LEU A 1 379 ? -0.047 1.136 -24.172 1 98.19 379 LEU A O 1
ATOM 2914 N N . LEU A 1 380 ? 1.474 -0.008 -23.031 1 98.44 380 LEU A N 1
ATOM 2915 C CA . LEU A 1 380 ? 0.582 -1.137 -22.781 1 98.44 380 LEU A CA 1
ATOM 2916 C C . LEU A 1 380 ? -0.606 -0.717 -21.922 1 98.44 380 LEU A C 1
ATOM 2918 O O . LEU A 1 380 ? -1.752 -1.05 -22.234 1 98.44 380 LEU A O 1
ATOM 2922 N N . ALA A 1 381 ? -0.319 -0.007 -20.828 1 98.31 381 ALA A N 1
ATOM 2923 C CA . ALA A 1 381 ? -1.383 0.441 -19.938 1 98.31 381 ALA A CA 1
ATOM 2924 C C . ALA A 1 381 ? -2.393 1.314 -20.672 1 98.31 381 ALA A C 1
ATOM 2926 O O . ALA A 1 381 ? -3.602 1.112 -20.562 1 98.31 381 ALA A O 1
ATOM 2927 N N . GLN A 1 382 ? -1.884 2.299 -21.422 1 97.5 382 GLN A N 1
ATOM 2928 C CA . GLN A 1 382 ? -2.748 3.213 -22.172 1 97.5 382 GLN A CA 1
ATOM 2929 C C . GLN A 1 382 ? -3.553 2.467 -23.234 1 97.5 382 GLN A C 1
ATOM 2931 O O . GLN A 1 382 ? -4.703 2.82 -23.5 1 97.5 382 GLN A O 1
ATOM 2936 N N . GLY A 1 383 ? -2.906 1.473 -23.844 1 97.44 383 GLY A N 1
ATOM 2937 C CA . GLY A 1 383 ? -3.621 0.649 -24.812 1 97.44 383 GLY A CA 1
ATOM 2938 C C . GLY A 1 383 ? -4.832 -0.046 -24.219 1 97.44 383 GLY A C 1
ATOM 2939 O O . GLY A 1 383 ? -5.906 -0.065 -24.812 1 97.44 383 GLY A O 1
ATOM 2940 N N . VAL A 1 384 ? -4.73 -0.589 -23.031 1 98 384 VAL A N 1
ATOM 2941 C CA . VAL A 1 384 ? -5.836 -1.27 -22.359 1 98 384 VAL A CA 1
ATOM 2942 C C . VAL A 1 384 ? -6.906 -0.255 -21.969 1 98 384 VAL A C 1
ATOM 2944 O O . VAL A 1 384 ? -8.102 -0.488 -22.172 1 98 384 VAL A O 1
ATOM 2947 N N . ILE A 1 385 ? -6.492 0.902 -21.391 1 97.19 385 ILE A N 1
ATOM 2948 C CA . ILE A 1 385 ? -7.414 1.919 -20.906 1 97.19 385 ILE A CA 1
ATOM 2949 C C . ILE A 1 385 ? -8.234 2.479 -22.062 1 97.19 385 ILE A C 1
ATOM 2951 O O . ILE A 1 385 ? -9.445 2.668 -21.938 1 97.19 385 ILE A O 1
ATOM 2955 N N . TRP A 1 386 ? -7.574 2.68 -23.172 1 96.25 386 TRP A N 1
ATOM 2956 C CA . TRP A 1 386 ? -8.258 3.246 -24.328 1 96.25 386 TRP A CA 1
ATOM 2957 C C . TRP A 1 386 ? -9.195 2.227 -24.953 1 96.25 386 TRP A C 1
ATOM 2959 O O . TRP A 1 386 ? -10.312 2.568 -25.359 1 96.25 386 TRP A O 1
ATOM 2969 N N . SER A 1 387 ? -8.797 0.993 -25.047 1 95.31 387 SER A N 1
ATOM 2970 C CA . SER A 1 387 ? -9.57 -0.034 -25.734 1 95.31 387 SER A CA 1
ATOM 2971 C C . SER A 1 387 ? -10.727 -0.532 -24.891 1 95.31 387 SER A C 1
ATOM 2973 O O . SER A 1 387 ? -11.867 -0.605 -25.359 1 95.31 387 SER A O 1
ATOM 2975 N N . ALA A 1 388 ? -10.5 -0.875 -23.625 1 95 388 ALA A N 1
ATOM 2976 C CA . ALA A 1 388 ? -11.547 -1.39 -22.75 1 95 388 ALA A CA 1
ATOM 2977 C C . ALA A 1 388 ? -12.453 -0.262 -22.25 1 95 388 ALA A C 1
ATOM 2979 O O . ALA A 1 388 ? -13.648 -0.463 -22.047 1 95 388 ALA A O 1
ATOM 2980 N N . GLY A 1 389 ? -11.93 0.946 -21.969 1 94 389 GLY A N 1
ATOM 2981 C CA . GLY A 1 389 ? -12.695 2.131 -21.609 1 94 389 GLY A CA 1
ATOM 2982 C C . GLY A 1 389 ? -13.484 1.969 -20.328 1 94 389 GLY A C 1
ATOM 2983 O O . GLY A 1 389 ? -12.922 1.592 -19.297 1 94 389 GLY A O 1
ATOM 2984 N N . SER A 1 390 ? -14.742 2.158 -20.422 1 92.94 390 SER A N 1
ATOM 2985 C CA . SER A 1 390 ? -15.617 2.186 -19.25 1 92.94 390 SER A CA 1
ATOM 2986 C C . SER A 1 390 ? -15.805 0.788 -18.672 1 92.94 390 SER A C 1
ATOM 2988 O O . SER A 1 390 ? -16.219 0.64 -17.531 1 92.94 390 SER A O 1
ATOM 2990 N N . LYS A 1 391 ? -15.508 -0.24 -19.422 1 94.25 391 LYS A N 1
ATOM 2991 C CA . LYS A 1 391 ? -15.656 -1.615 -18.953 1 94.25 391 LYS A CA 1
ATOM 2992 C C . LYS A 1 391 ? -14.742 -1.894 -17.766 1 94.25 391 LYS A C 1
ATOM 2994 O O . LYS A 1 391 ? -15 -2.801 -16.969 1 94.25 391 LYS A O 1
ATOM 2999 N N . LEU A 1 392 ? -13.711 -1.094 -17.641 1 95.19 392 LEU A N 1
ATOM 3000 C CA . LEU A 1 392 ? -12.766 -1.249 -16.531 1 95.19 392 LEU A CA 1
ATOM 3001 C C . LEU A 1 392 ? -13.383 -0.771 -15.227 1 95.19 392 LEU A C 1
ATOM 3003 O O . LEU A 1 392 ? -12.836 -1.042 -14.148 1 95.19 392 LEU A O 1
ATOM 3007 N N . ARG A 1 393 ? -14.516 -0.176 -15.266 1 92.19 393 ARG A N 1
ATOM 3008 C CA . ARG A 1 393 ? -15.141 0.361 -14.062 1 92.19 393 ARG A CA 1
ATOM 3009 C C . ARG A 1 393 ? -16.531 -0.223 -13.859 1 92.19 393 ARG A C 1
ATOM 3011 O O . ARG A 1 393 ? -17.078 -0.185 -12.758 1 92.19 393 ARG A O 1
ATOM 3018 N N . THR A 1 394 ? -17.125 -0.787 -14.906 1 92.81 394 THR A N 1
ATOM 3019 C CA . THR A 1 394 ? -18.516 -1.175 -14.828 1 92.81 394 THR A CA 1
ATOM 3020 C C . THR A 1 394 ? -18.656 -2.688 -14.672 1 92.81 394 THR A C 1
ATOM 3022 O O . THR A 1 394 ? -19.688 -3.178 -14.203 1 92.81 394 THR A O 1
ATOM 3025 N N . GLN A 1 395 ? -17.656 -3.387 -15.078 1 94.81 395 GLN A N 1
ATOM 3026 C CA . GLN A 1 395 ? -17.734 -4.84 -15 1 94.81 395 GLN A CA 1
ATOM 3027 C C . GLN A 1 395 ? -17.438 -5.336 -13.586 1 94.81 395 GLN A C 1
ATOM 3029 O O . GLN A 1 395 ? -17.141 -4.539 -12.695 1 94.81 395 GLN A O 1
ATOM 3034 N N . VAL A 1 396 ? -17.609 -6.613 -13.461 1 93.19 396 VAL A N 1
ATOM 3035 C CA . VAL A 1 396 ? -17.516 -7.215 -12.133 1 93.19 396 VAL A CA 1
ATOM 3036 C C . VAL A 1 396 ? -16.062 -7.219 -11.68 1 93.19 396 VAL A C 1
ATOM 3038 O O . VAL A 1 396 ? -15.172 -7.645 -12.422 1 93.19 396 VAL A O 1
ATOM 3041 N N . PHE A 1 397 ? -15.836 -6.777 -10.5 1 93.94 397 PHE A N 1
ATOM 3042 C CA . PHE A 1 397 ? -14.5 -6.727 -9.906 1 93.94 397 PHE A CA 1
ATOM 3043 C C . PHE A 1 397 ? -14.211 -7.996 -9.117 1 93.94 397 PHE A C 1
ATOM 3045 O O . PHE A 1 397 ? -14.875 -8.281 -8.125 1 93.94 397 PHE A O 1
ATOM 3052 N N . VAL A 1 398 ? -13.219 -8.773 -9.562 1 93.38 398 VAL A N 1
ATOM 3053 C CA . VAL A 1 398 ? -12.789 -9.992 -8.891 1 93.38 398 VAL A CA 1
ATOM 3054 C C . VAL A 1 398 ? -11.367 -9.82 -8.359 1 93.38 398 VAL A C 1
ATOM 3056 O O . VAL A 1 398 ? -10.398 -10.039 -9.094 1 93.38 398 VAL A O 1
ATOM 3059 N N . LEU A 1 399 ? -11.227 -9.594 -7.086 1 94.62 399 LEU A N 1
ATOM 3060 C CA . LEU A 1 399 ? -9.969 -9.25 -6.434 1 94.62 399 LEU A CA 1
ATOM 3061 C C . LEU A 1 399 ? -8.953 -10.383 -6.57 1 94.62 399 LEU A C 1
ATOM 3063 O O . LEU A 1 399 ? -7.762 -10.133 -6.766 1 94.62 399 LEU A O 1
ATOM 3067 N N . TRP A 1 400 ? -9.359 -11.625 -6.484 1 94.25 400 TRP A N 1
ATOM 3068 C CA . TRP A 1 400 ? -8.484 -12.789 -6.539 1 94.25 400 TRP A CA 1
ATOM 3069 C C . TRP A 1 400 ? -7.723 -12.836 -7.859 1 94.25 400 TRP A C 1
ATOM 3071 O O . TRP A 1 400 ? -6.602 -13.352 -7.918 1 94.25 400 TRP A O 1
ATOM 3081 N N . GLY A 1 401 ? -8.266 -12.266 -8.914 1 94.19 401 GLY A N 1
ATOM 3082 C CA . GLY A 1 401 ? -7.66 -12.328 -10.234 1 94.19 401 GLY A CA 1
ATOM 3083 C C . GLY A 1 401 ? -6.605 -11.258 -10.453 1 94.19 401 GLY A C 1
ATOM 3084 O O . GLY A 1 401 ? -5.93 -11.25 -11.484 1 94.19 401 GLY A O 1
ATOM 3085 N N . MET A 1 402 ? -6.457 -10.289 -9.492 1 95.75 402 MET A N 1
ATOM 3086 C CA . MET A 1 402 ? -5.488 -9.211 -9.68 1 95.75 402 MET A CA 1
ATOM 3087 C C . MET A 1 402 ? -4.887 -8.781 -8.344 1 95.75 402 MET A C 1
ATOM 3089 O O . MET A 1 402 ? -4.91 -7.602 -8 1 95.75 402 MET A O 1
ATOM 3093 N N . PRO A 1 403 ? -4.297 -9.703 -7.562 1 97.06 403 PRO A N 1
ATOM 3094 C CA . PRO A 1 403 ? -3.848 -9.375 -6.207 1 97.06 403 PRO A CA 1
ATOM 3095 C C . PRO A 1 403 ? -2.676 -8.398 -6.195 1 97.06 403 PRO A C 1
ATOM 3097 O O . PRO A 1 403 ? -2.631 -7.492 -5.359 1 97.06 403 PRO A O 1
ATOM 3100 N N . ASP A 1 404 ? -1.699 -8.523 -7.117 1 97.88 404 ASP A N 1
ATOM 3101 C CA . ASP A 1 404 ? -0.481 -7.719 -7.094 1 97.88 404 ASP A CA 1
ATOM 3102 C C . ASP A 1 404 ? -0.79 -6.25 -7.371 1 97.88 404 ASP A C 1
ATOM 3104 O O . ASP A 1 404 ? -0.269 -5.363 -6.691 1 97.88 404 ASP A O 1
ATOM 3108 N N . VAL A 1 405 ? -1.644 -6.031 -8.359 1 97.69 405 VAL A N 1
ATOM 3109 C CA . VAL A 1 405 ? -1.958 -4.668 -8.766 1 97.69 405 VAL A CA 1
ATOM 3110 C C . VAL A 1 405 ? -2.814 -3.994 -7.695 1 97.69 405 VAL A C 1
ATOM 3112 O O . VAL A 1 405 ? -2.689 -2.791 -7.457 1 97.69 405 VAL A O 1
ATOM 3115 N N . ALA A 1 406 ? -3.697 -4.805 -7.051 1 97.75 406 ALA A N 1
ATOM 3116 C CA . ALA A 1 406 ? -4.477 -4.258 -5.941 1 97.75 406 ALA A CA 1
ATOM 3117 C C . ALA A 1 406 ? -3.568 -3.779 -4.816 1 97.75 406 ALA A C 1
ATOM 3119 O O . ALA A 1 406 ? -3.775 -2.699 -4.258 1 97.75 406 ALA A O 1
ATOM 3120 N N . PHE A 1 407 ? -2.535 -4.539 -4.5 1 98.25 407 PHE A N 1
ATOM 3121 C CA . PHE A 1 407 ? -1.575 -4.16 -3.471 1 98.25 407 PHE A CA 1
ATOM 3122 C C . PHE A 1 407 ? -0.783 -2.93 -3.896 1 98.25 407 PHE A C 1
ATOM 3124 O O . PHE A 1 407 ? -0.658 -1.97 -3.133 1 98.25 407 PHE A O 1
ATOM 3131 N N . LEU A 1 408 ? -0.218 -2.941 -5.121 1 98.12 408 LEU A N 1
ATOM 3132 C CA . LEU A 1 408 ? 0.642 -1.867 -5.602 1 98.12 408 LEU A CA 1
ATOM 3133 C C . LEU A 1 408 ? -0.127 -0.552 -5.688 1 98.12 408 LEU A C 1
ATOM 3135 O O . LEU A 1 408 ? 0.434 0.517 -5.434 1 98.12 408 LEU A O 1
ATOM 3139 N N . SER A 1 409 ? -1.399 -0.599 -6.035 1 97.19 409 SER A N 1
ATOM 3140 C CA . SER A 1 409 ? -2.191 0.622 -6.141 1 97.19 409 SER A CA 1
ATOM 3141 C C . SER A 1 409 ? -2.789 1.014 -4.797 1 97.19 409 SER A C 1
ATOM 3143 O O . SER A 1 409 ? -3.449 2.049 -4.68 1 97.19 409 SER A O 1
ATOM 3145 N N . ALA A 1 410 ? -2.566 0.142 -3.73 1 96.06 410 ALA A N 1
ATOM 3146 C CA . ALA A 1 410 ? -3.15 0.342 -2.406 1 96.06 410 ALA A CA 1
ATOM 3147 C C . ALA A 1 410 ? -4.668 0.49 -2.492 1 96.06 410 ALA A C 1
ATOM 3149 O O . ALA A 1 410 ? -5.246 1.378 -1.863 1 96.06 410 ALA A O 1
ATOM 3150 N N . ASP A 1 411 ? -5.305 -0.25 -3.346 1 96.12 411 ASP A N 1
ATOM 3151 C CA . ASP A 1 411 ? -6.75 -0.233 -3.545 1 96.12 411 ASP A CA 1
ATOM 3152 C C . ASP A 1 411 ? -7.289 -1.643 -3.773 1 96.12 411 ASP A C 1
ATOM 3154 O O . ASP A 1 411 ? -6.988 -2.271 -4.789 1 96.12 411 ASP A O 1
ATOM 3158 N N . TRP A 1 412 ? -8.055 -2.121 -2.852 1 96.75 412 TRP A N 1
ATOM 3159 C CA . TRP A 1 412 ? -8.539 -3.498 -2.893 1 96.75 412 TRP A CA 1
ATOM 3160 C C . TRP A 1 412 ? -9.93 -3.568 -3.508 1 96.75 412 TRP A C 1
ATOM 3162 O O . TRP A 1 412 ? -10.547 -4.637 -3.543 1 96.75 412 TRP A O 1
ATOM 3172 N N . THR A 1 413 ? -10.516 -2.418 -4.043 1 94.44 413 THR A N 1
ATOM 3173 C CA . THR A 1 413 ? -11.922 -2.387 -4.422 1 94.44 413 THR A CA 1
ATOM 3174 C C . THR A 1 413 ? -12.078 -2.043 -5.902 1 94.44 413 THR A C 1
ATOM 3176 O O . THR A 1 413 ? -13.141 -2.24 -6.484 1 94.44 413 THR A O 1
ATOM 3179 N N . LYS A 1 414 ? -11.031 -1.511 -6.488 1 95.25 414 LYS A N 1
ATOM 3180 C CA . LYS A 1 414 ? -11.109 -1.161 -7.902 1 95.25 414 LYS A CA 1
ATOM 3181 C C . LYS A 1 414 ? -9.742 -1.289 -8.57 1 95.25 414 LYS A C 1
ATOM 3183 O O . LYS A 1 414 ? -8.711 -1.281 -7.895 1 95.25 414 LYS A O 1
ATOM 3188 N N . LEU A 1 415 ? -9.781 -1.396 -9.883 1 96.94 415 LEU A N 1
ATOM 3189 C CA . LEU A 1 415 ? -8.555 -1.483 -10.664 1 96.94 415 LEU A CA 1
ATOM 3190 C C . LEU A 1 415 ? -8.031 -0.094 -11.008 1 96.94 415 LEU A C 1
ATOM 3192 O O . LEU A 1 415 ? -8.727 0.704 -11.641 1 96.94 415 LEU A O 1
ATOM 3196 N N . ASN A 1 416 ? -6.879 0.242 -10.508 1 96.81 416 ASN A N 1
ATOM 3197 C CA . ASN A 1 416 ? -6.176 1.474 -10.859 1 96.81 416 ASN A CA 1
ATOM 3198 C C . ASN A 1 416 ? -4.852 1.186 -11.555 1 96.81 416 ASN A C 1
ATOM 3200 O O . ASN A 1 416 ? -3.801 1.154 -10.914 1 96.81 416 ASN A O 1
ATOM 3204 N N . MET A 1 417 ? -4.871 1.125 -12.852 1 97.75 417 MET A N 1
ATOM 3205 C CA . MET A 1 417 ? -3.725 0.687 -13.641 1 97.75 417 MET A CA 1
ATOM 3206 C C . MET A 1 417 ? -2.588 1.701 -13.562 1 97.75 417 MET A C 1
ATOM 3208 O O . MET A 1 417 ? -1.424 1.326 -13.414 1 97.75 417 MET A O 1
ATOM 3212 N N . MET A 1 418 ? -2.902 2.967 -13.586 1 97.44 418 MET A N 1
ATOM 3213 C CA . MET A 1 418 ? -1.86 3.988 -13.617 1 97.44 418 MET A CA 1
ATOM 3214 C C . MET A 1 418 ? -1.177 4.105 -12.258 1 97.44 418 MET A C 1
ATOM 3216 O O . MET A 1 418 ? 0.034 4.32 -12.188 1 97.44 418 MET A O 1
ATOM 3220 N N . ARG A 1 419 ? -1.922 4.047 -11.188 1 97.38 419 ARG A N 1
ATOM 3221 C CA . ARG A 1 419 ? -1.312 4.094 -9.867 1 97.38 419 ARG A CA 1
ATOM 3222 C C . ARG A 1 419 ? -0.409 2.891 -9.633 1 97.38 419 ARG A C 1
ATOM 3224 O O . ARG A 1 419 ? 0.663 3.018 -9.031 1 97.38 419 ARG A O 1
ATOM 3231 N N . ALA A 1 420 ? -0.901 1.675 -10.039 1 98.31 420 ALA A N 1
ATOM 3232 C CA . ALA A 1 420 ? -0.06 0.486 -9.93 1 98.31 420 ALA A CA 1
ATOM 3233 C C . ALA A 1 420 ? 1.225 0.644 -10.734 1 98.31 420 ALA A C 1
ATOM 3235 O O . ALA A 1 420 ? 2.301 0.245 -10.281 1 98.31 420 ALA A O 1
ATOM 3236 N N . THR A 1 421 ? 1.098 1.199 -11.938 1 98.56 421 THR A N 1
ATOM 3237 C CA . THR A 1 421 ? 2.26 1.461 -12.781 1 98.56 421 THR A CA 1
ATOM 3238 C C . THR A 1 421 ? 3.225 2.42 -12.086 1 98.56 421 THR A C 1
ATOM 3240 O O . THR A 1 421 ? 4.438 2.197 -12.086 1 98.56 421 THR A O 1
ATOM 3243 N N . ALA A 1 422 ? 2.662 3.475 -11.469 1 98.19 422 ALA A N 1
ATOM 3244 C CA . ALA A 1 422 ? 3.484 4.449 -10.758 1 98.19 422 ALA A CA 1
ATOM 3245 C C . ALA A 1 422 ? 4.258 3.787 -9.617 1 98.19 422 ALA A C 1
ATOM 3247 O O . ALA A 1 422 ? 5.43 4.098 -9.391 1 98.19 422 ALA A O 1
ATOM 3248 N N . ALA A 1 423 ? 3.611 2.916 -8.883 1 98.25 423 ALA A N 1
ATOM 3249 C CA . ALA A 1 423 ? 4.266 2.205 -7.785 1 98.25 423 ALA A CA 1
ATOM 3250 C C . ALA A 1 423 ? 5.434 1.362 -8.297 1 98.25 423 ALA A C 1
ATOM 3252 O O . ALA A 1 423 ? 6.516 1.369 -7.707 1 98.25 423 ALA A O 1
ATOM 3253 N N . ALA A 1 424 ? 5.219 0.59 -9.383 1 98.31 424 ALA A N 1
ATOM 3254 C CA . ALA A 1 424 ? 6.277 -0.225 -9.984 1 98.31 424 ALA A CA 1
ATOM 3255 C C . ALA A 1 424 ? 7.441 0.643 -10.445 1 98.31 424 ALA A C 1
ATOM 3257 O O . ALA A 1 424 ? 8.602 0.248 -10.32 1 98.31 424 ALA A O 1
ATOM 3258 N N . PHE A 1 425 ? 7.129 1.862 -10.961 1 97.69 425 PHE A N 1
ATOM 3259 C CA . PHE A 1 425 ? 8.148 2.783 -11.445 1 97.69 425 PHE A CA 1
ATOM 3260 C C . PHE A 1 425 ? 8.992 3.322 -10.297 1 97.69 425 PHE A C 1
ATOM 3262 O O . PHE A 1 425 ? 10.188 3.568 -10.461 1 97.69 425 PHE A O 1
ATOM 3269 N N . VAL A 1 426 ? 8.359 3.521 -9.133 1 97.5 426 VAL A N 1
ATOM 3270 C CA . VAL A 1 426 ? 9.117 3.979 -7.973 1 97.5 426 VAL A CA 1
ATOM 3271 C C . VAL A 1 426 ? 10.188 2.947 -7.617 1 97.5 426 VAL A C 1
ATOM 3273 O O . VAL A 1 426 ? 11.344 3.305 -7.352 1 97.5 426 VAL A O 1
ATOM 3276 N N . VAL A 1 427 ? 9.844 1.658 -7.668 1 97.81 427 VAL A N 1
ATOM 3277 C CA . VAL A 1 427 ? 10.789 0.596 -7.344 1 97.81 427 VAL A CA 1
ATOM 3278 C C . VAL A 1 427 ? 11.859 0.505 -8.43 1 97.81 427 VAL A C 1
ATOM 3280 O O . VAL A 1 427 ? 13.055 0.512 -8.125 1 97.81 427 VAL A O 1
ATOM 3283 N N . LEU A 1 428 ? 11.422 0.481 -9.703 1 98.06 428 LEU A N 1
ATOM 3284 C CA . LEU A 1 428 ? 12.359 0.342 -10.812 1 98.06 428 LEU A CA 1
ATOM 3285 C C . LEU A 1 428 ? 13.336 1.519 -10.852 1 98.06 428 LEU A C 1
ATOM 3287 O O . LEU A 1 428 ? 14.547 1.325 -10.961 1 98.06 428 LEU A O 1
ATOM 3291 N N . ALA A 1 429 ? 12.781 2.738 -10.773 1 97.25 429 ALA A N 1
ATOM 3292 C CA . ALA A 1 429 ? 13.617 3.938 -10.789 1 97.25 429 ALA A CA 1
ATOM 3293 C C . ALA A 1 429 ? 14.578 3.951 -9.609 1 97.25 429 ALA A C 1
ATOM 3295 O O . ALA A 1 429 ? 15.742 4.332 -9.758 1 97.25 429 ALA A O 1
ATOM 3296 N N . GLY A 1 430 ? 14.055 3.535 -8.414 1 97.44 430 GLY A N 1
ATOM 3297 C CA . GLY A 1 430 ? 14.922 3.459 -7.254 1 97.44 430 GLY A CA 1
ATOM 3298 C C . GLY A 1 430 ? 16.094 2.52 -7.445 1 97.44 430 GLY A C 1
ATOM 3299 O O . GLY A 1 430 ? 17.25 2.883 -7.168 1 97.44 430 GLY A O 1
ATOM 3300 N N . VAL A 1 431 ? 15.812 1.342 -7.969 1 97.88 431 VAL A N 1
ATOM 3301 C CA . VAL A 1 431 ? 16.844 0.34 -8.188 1 97.88 431 VAL A CA 1
ATOM 3302 C C . VAL A 1 431 ? 17.891 0.873 -9.172 1 97.88 431 VAL A C 1
ATOM 3304 O O . VAL A 1 431 ? 19.094 0.787 -8.93 1 97.88 431 VAL A O 1
ATOM 3307 N N . VAL A 1 432 ? 17.453 1.486 -10.242 1 97.38 432 VAL A N 1
ATOM 3308 C CA . VAL A 1 432 ? 18.344 1.958 -11.305 1 97.38 432 VAL A CA 1
ATOM 3309 C C . VAL A 1 432 ? 19.172 3.145 -10.797 1 97.38 432 VAL A C 1
ATOM 3311 O O . VAL A 1 432 ? 20.375 3.201 -11.008 1 97.38 432 VAL A O 1
ATOM 3314 N N . LEU A 1 433 ? 18.547 4.078 -10.094 1 96.56 433 LEU A N 1
ATOM 3315 C CA . LEU A 1 433 ? 19.25 5.246 -9.57 1 96.56 433 LEU A CA 1
ATOM 3316 C C . LEU A 1 433 ? 20.312 4.836 -8.57 1 96.56 433 LEU A C 1
ATOM 3318 O O . LEU A 1 433 ? 21.422 5.387 -8.578 1 96.56 433 LEU A O 1
ATOM 3322 N N . LEU A 1 434 ? 20.016 3.902 -7.766 1 96.81 434 LEU A N 1
ATOM 3323 C CA . LEU A 1 434 ? 20.969 3.439 -6.758 1 96.81 434 LEU A CA 1
ATOM 3324 C C . LEU A 1 434 ? 22.156 2.742 -7.41 1 96.81 434 LEU A C 1
ATOM 3326 O O . LEU A 1 434 ? 23.281 2.887 -6.957 1 96.81 434 LEU A O 1
ATOM 3330 N N . LEU A 1 435 ? 21.875 2.01 -8.445 1 96.56 435 LEU A N 1
ATOM 3331 C CA . LEU A 1 435 ? 22.969 1.349 -9.156 1 96.56 435 LEU A CA 1
ATOM 3332 C C . LEU A 1 435 ? 23.828 2.365 -9.906 1 96.56 435 LEU A C 1
ATOM 3334 O O . LEU A 1 435 ? 25.047 2.197 -10.008 1 96.56 435 LEU A O 1
ATOM 3338 N N . LEU A 1 436 ? 23.188 3.375 -10.445 1 94.19 436 LEU A N 1
ATOM 3339 C CA . LEU A 1 436 ? 23.938 4.43 -11.109 1 94.19 436 LEU A CA 1
ATOM 3340 C C . LEU A 1 436 ? 24.812 5.184 -10.117 1 94.19 436 LEU A C 1
ATOM 3342 O O . LEU A 1 436 ? 25.938 5.582 -10.453 1 94.19 436 LEU A O 1
ATOM 3346 N N . ALA A 1 437 ? 24.344 5.309 -8.938 1 94.06 437 ALA A N 1
ATOM 3347 C CA . ALA A 1 437 ? 25.031 6.086 -7.914 1 94.06 437 ALA A CA 1
ATOM 3348 C C . ALA A 1 437 ? 26.109 5.246 -7.227 1 94.06 437 ALA A C 1
ATOM 3350 O O . ALA A 1 437 ? 27.234 5.723 -7 1 94.06 437 ALA A O 1
ATOM 3351 N N . GLY A 1 438 ? 25.75 3.998 -6.871 1 93.88 438 GLY A N 1
ATOM 3352 C CA . GLY A 1 438 ? 26.625 3.223 -6.008 1 93.88 438 GLY A CA 1
ATOM 3353 C C . GLY A 1 438 ? 27.328 2.09 -6.738 1 93.88 438 GLY A C 1
ATOM 3354 O O . GLY A 1 438 ? 28.25 1.473 -6.195 1 93.88 438 GLY A O 1
ATOM 3355 N N . GLY A 1 439 ? 26.953 1.831 -7.934 1 92.19 439 GLY A N 1
ATOM 3356 C CA . GLY A 1 439 ? 27.547 0.728 -8.672 1 92.19 439 GLY A CA 1
ATOM 3357 C C . GLY A 1 439 ? 27.172 -0.633 -8.117 1 92.19 439 GLY A C 1
ATOM 3358 O O . GLY A 1 439 ? 26.141 -0.775 -7.457 1 92.19 439 GLY A O 1
ATOM 3359 N N . ARG A 1 440 ? 27.984 -1.623 -8.344 1 89.88 440 ARG A N 1
ATOM 3360 C CA . ARG A 1 440 ? 27.672 -3.01 -8.016 1 89.88 440 ARG A CA 1
ATOM 3361 C C . ARG A 1 440 ? 27.797 -3.254 -6.512 1 89.88 440 ARG A C 1
ATOM 3363 O O . ARG A 1 440 ? 27.25 -4.23 -5.988 1 89.88 440 ARG A O 1
ATOM 3370 N N . LYS A 1 441 ? 28.438 -2.34 -5.855 1 92.12 441 LYS A N 1
ATOM 3371 C CA . LYS A 1 441 ? 28.688 -2.51 -4.426 1 92.12 441 LYS A CA 1
ATOM 3372 C C . LYS A 1 441 ? 27.375 -2.408 -3.633 1 92.12 441 LYS A C 1
ATOM 3374 O O . LYS A 1 441 ? 27.281 -2.922 -2.516 1 92.12 441 LYS A O 1
ATOM 3379 N N . VAL A 1 442 ? 26.359 -1.768 -4.184 1 96.25 442 VAL A N 1
ATOM 3380 C CA . VAL A 1 442 ? 25.125 -1.56 -3.43 1 96.25 442 VAL A CA 1
ATOM 3381 C C . VAL A 1 442 ? 24.109 -2.637 -3.793 1 96.25 442 VAL A C 1
ATOM 3383 O O . VAL A 1 442 ? 23.016 -2.686 -3.225 1 96.25 442 VAL A O 1
ATOM 3386 N N . MET A 1 443 ? 24.422 -3.541 -4.66 1 96.62 443 MET A N 1
ATOM 3387 C CA . MET A 1 443 ? 23.453 -4.484 -5.215 1 96.62 443 MET A CA 1
ATOM 3388 C C . MET A 1 443 ? 22.938 -5.434 -4.137 1 96.62 443 MET A C 1
ATOM 3390 O O . MET A 1 443 ? 21.766 -5.809 -4.141 1 96.62 443 MET A O 1
ATOM 3394 N N . TRP A 1 444 ? 23.891 -5.879 -3.279 1 96.38 444 TRP A N 1
ATOM 3395 C CA . TRP A 1 444 ? 23.422 -6.789 -2.242 1 96.38 444 TRP A CA 1
ATOM 3396 C C . TRP A 1 444 ? 22.406 -6.102 -1.332 1 96.38 444 TRP A C 1
ATOM 3398 O O . TRP A 1 444 ? 21.422 -6.715 -0.901 1 96.38 444 TRP A O 1
ATOM 3408 N N . ALA A 1 445 ? 22.562 -4.762 -0.989 1 97.56 445 ALA A N 1
ATOM 3409 C CA . ALA A 1 445 ? 21.641 -3.996 -0.164 1 97.56 445 ALA A CA 1
ATOM 3410 C C . ALA A 1 445 ? 20.297 -3.807 -0.876 1 97.56 445 ALA A C 1
ATOM 3412 O O . ALA A 1 445 ? 19.234 -3.848 -0.245 1 97.56 445 ALA A O 1
ATOM 3413 N N . ILE A 1 446 ? 20.375 -3.568 -2.205 1 98.25 446 ILE A N 1
ATOM 3414 C CA . ILE A 1 446 ? 19.156 -3.49 -3.016 1 98.25 446 ILE A CA 1
ATOM 3415 C C . ILE A 1 446 ? 18.391 -4.805 -2.916 1 98.25 446 ILE A C 1
ATOM 3417 O O . ILE A 1 446 ? 17.172 -4.801 -2.695 1 98.25 446 ILE A O 1
ATOM 3421 N N . GLY A 1 447 ? 19.094 -5.945 -3.031 1 98.5 447 GLY A N 1
ATOM 3422 C CA . GLY A 1 447 ? 18.469 -7.254 -2.969 1 98.5 447 GLY A CA 1
ATOM 3423 C C . GLY A 1 447 ? 17.797 -7.527 -1.643 1 98.5 447 GLY A C 1
ATOM 3424 O O . GLY A 1 447 ? 16.656 -7.996 -1.61 1 98.5 447 GLY A O 1
ATOM 3425 N N . ILE A 1 448 ? 18.453 -7.199 -0.557 1 98.19 448 ILE A N 1
ATOM 3426 C CA . ILE A 1 448 ? 17.875 -7.43 0.768 1 98.19 448 ILE A CA 1
ATOM 3427 C C . ILE A 1 448 ? 16.656 -6.551 0.963 1 98.19 448 ILE A C 1
ATOM 3429 O O . ILE A 1 448 ? 15.641 -6.996 1.517 1 98.19 448 ILE A O 1
ATOM 3433 N N . THR A 1 449 ? 16.719 -5.297 0.515 1 98 449 THR A N 1
ATOM 3434 C CA . THR A 1 449 ? 15.578 -4.383 0.614 1 98 449 THR A CA 1
ATOM 3435 C C . THR A 1 449 ? 14.391 -4.902 -0.189 1 98 449 THR A C 1
ATOM 3437 O O . THR A 1 449 ? 13.25 -4.867 0.282 1 98 449 THR A O 1
ATOM 3440 N N . LEU A 1 450 ? 14.672 -5.398 -1.406 1 98.5 450 LEU A N 1
ATOM 3441 C CA . LEU A 1 450 ? 13.609 -5.953 -2.24 1 98.5 450 LEU A CA 1
ATOM 3442 C C . LEU A 1 450 ? 13.016 -7.207 -1.605 1 98.5 450 LEU A C 1
ATOM 3444 O O . LEU A 1 450 ? 11.82 -7.469 -1.739 1 98.5 450 LEU A O 1
ATOM 3448 N N . ALA A 1 451 ? 13.875 -8.031 -0.93 1 98.62 451 ALA A N 1
ATOM 3449 C CA . ALA A 1 451 ? 13.383 -9.211 -0.231 1 98.62 451 ALA A CA 1
ATOM 3450 C C . ALA A 1 451 ? 12.406 -8.828 0.877 1 98.62 451 ALA A C 1
ATOM 3452 O O . ALA A 1 451 ? 11.344 -9.445 1.021 1 98.62 451 ALA A O 1
ATOM 3453 N N . PHE A 1 452 ? 12.742 -7.762 1.651 1 98.25 452 PHE A N 1
ATOM 3454 C CA . PHE A 1 452 ? 11.852 -7.277 2.699 1 98.25 452 PHE A CA 1
ATOM 3455 C C . PHE A 1 452 ? 10.547 -6.766 2.105 1 98.25 452 PHE A C 1
ATOM 3457 O O . PHE A 1 452 ? 9.469 -7.016 2.65 1 98.25 452 PHE A O 1
ATOM 3464 N N . PHE A 1 453 ? 10.664 -6.047 1.011 1 98.44 453 PHE A N 1
ATOM 3465 C CA . PHE A 1 453 ? 9.469 -5.512 0.359 1 98.44 453 PHE A CA 1
ATOM 3466 C C . PHE A 1 453 ? 8.586 -6.641 -0.166 1 98.44 453 PHE A C 1
ATOM 3468 O O . PHE A 1 453 ? 7.363 -6.574 -0.057 1 98.44 453 PHE A O 1
ATOM 3475 N N . ALA A 1 454 ? 9.203 -7.688 -0.744 1 98.69 454 ALA A N 1
ATOM 3476 C CA . ALA A 1 454 ? 8.461 -8.836 -1.245 1 98.69 454 ALA A CA 1
ATOM 3477 C C . ALA A 1 454 ? 7.719 -9.547 -0.114 1 98.69 454 ALA A C 1
ATOM 3479 O O . ALA A 1 454 ? 6.547 -9.906 -0.258 1 98.69 454 ALA A O 1
ATOM 3480 N N . CYS A 1 455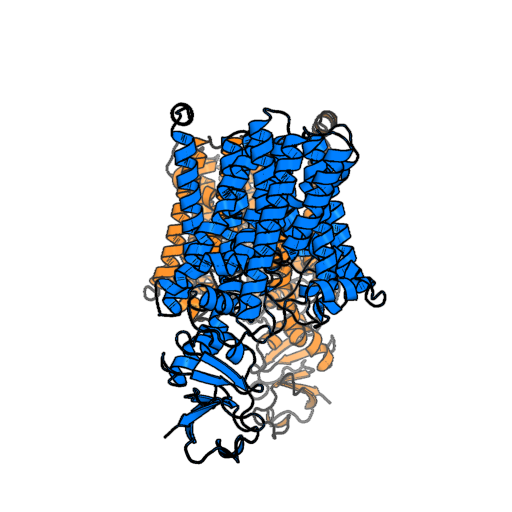 ? 8.398 -9.75 1.031 1 98.5 455 CYS A N 1
ATOM 3481 C CA . CYS A 1 455 ? 7.77 -10.383 2.189 1 98.5 455 CYS A CA 1
ATOM 3482 C C . CYS A 1 455 ? 6.59 -9.555 2.686 1 98.5 455 CYS A C 1
ATOM 3484 O O . CYS A 1 455 ? 5.531 -10.109 2.996 1 98.5 455 CYS A O 1
ATOM 3486 N N . PHE A 1 456 ? 6.828 -8.258 2.713 1 98.31 456 PHE A N 1
ATOM 3487 C CA . PHE A 1 456 ? 5.762 -7.371 3.146 1 98.31 456 PHE A CA 1
ATOM 3488 C C . PHE A 1 456 ? 4.574 -7.445 2.193 1 98.31 456 PHE A C 1
ATOM 3490 O O . PHE A 1 456 ? 3.424 -7.535 2.631 1 98.31 456 PHE A O 1
ATOM 3497 N N . SER A 1 457 ? 4.867 -7.371 0.912 1 98.25 457 SER A N 1
ATOM 3498 C CA . SER A 1 457 ? 3.84 -7.363 -0.123 1 98.25 457 SER A CA 1
ATOM 3499 C C . SER A 1 457 ? 2.998 -8.633 -0.074 1 98.25 457 SER A C 1
ATOM 3501 O O . SER A 1 457 ? 1.77 -8.57 0.012 1 98.25 457 SER A O 1
ATOM 3503 N N . ILE A 1 458 ? 3.637 -9.805 -0.045 1 98.62 458 ILE A N 1
ATOM 3504 C CA . ILE A 1 458 ? 2.902 -11.062 -0.125 1 98.62 458 ILE A CA 1
ATOM 3505 C C . ILE A 1 458 ? 2.158 -11.312 1.186 1 98.62 458 ILE A C 1
ATOM 3507 O O . ILE A 1 458 ? 1.059 -11.867 1.187 1 98.62 458 ILE A O 1
ATOM 3511 N N . SER A 1 459 ? 2.719 -10.922 2.336 1 98.44 459 SER A N 1
ATOM 3512 C CA . SER A 1 459 ? 2.006 -11.039 3.604 1 98.44 459 SER A CA 1
ATOM 3513 C C . SER A 1 459 ? 0.74 -10.195 3.609 1 98.44 459 SER A C 1
ATOM 3515 O O . SER A 1 459 ? -0.302 -10.625 4.105 1 98.44 459 SER A O 1
ATOM 3517 N N . THR A 1 460 ? 0.855 -9.008 3.033 1 98.31 460 THR A N 1
ATOM 3518 C CA . THR A 1 460 ? -0.29 -8.102 2.955 1 98.31 460 THR A CA 1
ATOM 3519 C C . THR A 1 460 ? -1.343 -8.648 1.996 1 98.31 460 THR A C 1
ATOM 3521 O O . THR A 1 460 ? -2.539 -8.609 2.291 1 98.31 460 THR A O 1
ATOM 3524 N N . ILE A 1 461 ? -0.93 -9.172 0.872 1 98.38 461 ILE A N 1
ATOM 3525 C CA . ILE A 1 461 ? -1.833 -9.758 -0.112 1 98.38 461 ILE A CA 1
ATOM 3526 C C . ILE A 1 461 ? -2.557 -10.953 0.5 1 98.38 461 ILE A C 1
ATOM 3528 O O . ILE A 1 461 ? -3.766 -11.117 0.322 1 98.38 461 ILE A O 1
ATOM 3532 N N . THR A 1 462 ? -1.816 -11.766 1.228 1 98.38 462 THR A N 1
ATOM 3533 C CA . THR A 1 462 ? -2.406 -12.93 1.872 1 98.38 462 THR A CA 1
ATOM 3534 C C . THR A 1 462 ? -3.5 -12.516 2.85 1 98.38 462 THR A C 1
ATOM 3536 O O . THR A 1 462 ? -4.578 -13.117 2.877 1 98.38 462 THR A O 1
ATOM 3539 N N . GLU A 1 463 ? -3.324 -11.477 3.557 1 96.81 463 GLU A N 1
ATOM 3540 C CA . GLU A 1 463 ? -4.27 -11.016 4.566 1 96.81 463 GLU A CA 1
ATOM 3541 C C . GLU A 1 463 ? -5.504 -10.391 3.924 1 96.81 463 GLU A C 1
ATOM 3543 O O . GLU A 1 463 ? -6.598 -10.438 4.488 1 96.81 463 GLU A O 1
ATOM 3548 N N . HIS A 1 464 ? -5.316 -9.812 2.717 1 97 464 HIS A N 1
ATOM 3549 C CA . HIS A 1 464 ? -6.422 -9.086 2.107 1 97 464 HIS A CA 1
ATOM 3550 C C . HIS A 1 464 ? -7.141 -9.938 1.067 1 97 464 HIS A C 1
ATOM 3552 O O . HIS A 1 464 ? -8.266 -9.633 0.68 1 97 464 HIS A O 1
ATOM 3558 N N . VAL A 1 465 ? -6.457 -10.953 0.621 1 96.94 465 VAL A N 1
ATOM 3559 C CA . VAL A 1 465 ? -7.039 -11.68 -0.5 1 96.94 465 VAL A CA 1
ATOM 3560 C C . VAL A 1 465 ? -7.254 -13.141 -0.11 1 96.94 465 VAL A C 1
ATOM 3562 O O . VAL A 1 465 ? -8.391 -13.594 0.02 1 96.94 465 VAL A O 1
ATOM 3565 N N . SER A 1 466 ? -6.234 -13.859 0.28 1 97.31 466 SER A N 1
ATOM 3566 C CA . SER A 1 466 ? -6.305 -15.305 0.495 1 97.31 466 SER A CA 1
ATOM 3567 C C . SER A 1 466 ? -7.152 -15.641 1.716 1 97.31 466 SER A C 1
ATOM 3569 O O . SER A 1 466 ? -8.047 -16.484 1.641 1 97.31 466 SER A O 1
ATOM 3571 N N . LYS A 1 467 ? -6.895 -15 2.809 1 95.75 467 LYS A N 1
ATOM 3572 C CA . LYS A 1 467 ? -7.562 -15.359 4.059 1 95.75 467 LYS A CA 1
ATOM 3573 C C . LYS A 1 467 ? -9.039 -14.977 4.023 1 95.75 467 LYS A C 1
ATOM 3575 O O . LYS A 1 467 ? -9.906 -15.805 4.324 1 95.75 467 LYS A O 1
ATOM 3580 N N . PRO A 1 468 ? -9.328 -13.727 3.588 1 94 468 PRO A N 1
ATOM 3581 C CA . PRO A 1 468 ? -10.75 -13.422 3.482 1 94 468 PRO A CA 1
ATOM 3582 C C . PRO A 1 468 ? -11.469 -14.297 2.461 1 94 468 PRO A C 1
ATOM 3584 O O . PRO A 1 468 ? -12.633 -14.672 2.666 1 94 468 PRO A O 1
ATOM 3587 N N . PHE A 1 469 ? -10.812 -14.594 1.367 1 91.62 469 PHE A N 1
ATOM 3588 C CA . PHE A 1 469 ? -11.383 -15.445 0.333 1 91.62 469 PHE A CA 1
ATOM 3589 C C . PHE A 1 469 ? -11.742 -16.812 0.898 1 91.62 469 PHE A C 1
ATOM 3591 O O . PHE A 1 469 ? -12.812 -17.359 0.596 1 91.62 469 PHE A O 1
ATOM 3598 N N . SER A 1 470 ? -10.945 -17.359 1.719 1 92.88 470 SER A N 1
ATOM 3599 C CA . SER A 1 470 ? -11.188 -18.641 2.383 1 92.88 470 SER A CA 1
ATOM 3600 C C . SER A 1 470 ? -12.258 -18.516 3.459 1 92.88 470 SER A C 1
ATOM 3602 O O . SER A 1 470 ? -13.156 -19.359 3.559 1 92.88 470 SER A O 1
ATOM 3604 N N . HIS A 1 471 ? -12.203 -17.438 4.215 1 91.81 471 HIS A N 1
ATOM 3605 C CA . HIS A 1 471 ? -13.133 -17.25 5.324 1 91.81 471 HIS A CA 1
ATOM 3606 C C . HIS A 1 471 ? -14.57 -17.156 4.832 1 91.81 471 HIS A C 1
ATOM 3608 O O . HIS A 1 471 ? -15.484 -17.703 5.457 1 91.81 471 HIS A O 1
ATOM 3614 N N . TRP A 1 472 ? -14.727 -16.531 3.734 1 90.38 472 TRP A N 1
ATOM 3615 C CA . TRP A 1 472 ? -16.062 -16.328 3.18 1 90.38 472 TRP A CA 1
ATOM 3616 C C . TRP A 1 472 ? -16.656 -17.656 2.725 1 90.38 472 TRP A C 1
ATOM 3618 O O . TRP A 1 472 ? -17.875 -17.781 2.568 1 90.38 472 TRP A O 1
ATOM 3628 N N . ARG A 1 473 ? -15.898 -18.656 2.574 1 91.44 473 ARG A N 1
ATOM 3629 C CA . ARG A 1 473 ? -16.359 -19.922 2.014 1 91.44 473 ARG A CA 1
ATOM 3630 C C . ARG A 1 473 ? -16.375 -21.016 3.078 1 91.44 473 ARG A C 1
ATOM 3632 O O . ARG A 1 473 ? -16.594 -22.188 2.766 1 91.44 473 ARG A O 1
ATOM 3639 N N . LYS A 1 474 ? -16.141 -20.641 4.293 1 90.69 474 LYS A N 1
ATOM 3640 C CA . LYS A 1 474 ? -16.094 -21.594 5.402 1 90.69 474 LYS A CA 1
ATOM 3641 C C . LYS A 1 474 ? -17.438 -22.266 5.598 1 90.69 474 LYS A C 1
ATOM 3643 O O . LYS A 1 474 ? -17.516 -23.469 5.832 1 90.69 474 LYS A O 1
ATOM 3648 N N . SER A 1 475 ? -18.531 -21.531 5.457 1 89.44 475 SER A N 1
ATOM 3649 C CA . SER A 1 475 ? -19.859 -22.062 5.695 1 89.44 475 SER A CA 1
ATOM 3650 C C . SER A 1 475 ? -20.219 -23.156 4.688 1 89.44 475 SER A C 1
ATOM 3652 O O . SER A 1 475 ? -20.797 -24.172 5.051 1 89.44 475 SER A O 1
ATOM 3654 N N . ALA A 1 476 ? -19.828 -22.922 3.457 1 89.69 476 ALA A N 1
ATOM 3655 C CA . ALA A 1 476 ? -20.125 -23.906 2.412 1 89.69 476 ALA A CA 1
ATOM 3656 C C . ALA A 1 476 ? -19.188 -25.094 2.496 1 89.69 476 ALA A C 1
ATOM 3658 O O . ALA A 1 476 ? -19.578 -26.219 2.162 1 89.69 476 ALA A O 1
ATOM 3659 N N . ALA A 1 477 ? -18.031 -24.875 2.939 1 91 477 ALA A N 1
ATOM 3660 C CA . ALA A 1 477 ? -17.031 -25.953 3.021 1 91 477 ALA A CA 1
ATOM 3661 C C . ALA A 1 477 ? -17.234 -26.781 4.285 1 91 477 ALA A C 1
ATOM 3663 O O . ALA A 1 477 ? -18.156 -27.609 4.352 1 91 477 ALA A O 1
ATOM 3664 N N . THR A 1 478 ? -16.672 -26.516 5.352 1 87.38 478 THR A N 1
ATOM 3665 C CA . THR A 1 478 ? -16.719 -27.344 6.551 1 87.38 478 THR A CA 1
ATOM 3666 C C . THR A 1 478 ? -17.984 -27.078 7.355 1 87.38 478 THR A C 1
ATOM 3668 O O . THR A 1 478 ? -18.453 -27.953 8.094 1 87.38 478 THR A O 1
ATOM 3671 N N . GLY A 1 479 ? -18.484 -25.922 7.203 1 88.19 479 GLY A N 1
ATOM 3672 C CA . GLY A 1 479 ? -19.719 -25.609 7.91 1 88.19 479 GLY A CA 1
ATOM 3673 C C . GLY A 1 479 ? -20.891 -26.469 7.469 1 88.19 479 GLY A C 1
ATOM 3674 O O . GLY A 1 479 ? -21.688 -26.922 8.297 1 88.19 479 GLY A O 1
ATOM 3675 N N . PHE A 1 480 ? -21.047 -26.672 6.207 1 91.31 480 PHE A N 1
ATOM 3676 C CA . PHE A 1 480 ? -22.141 -27.484 5.645 1 91.31 480 PHE A CA 1
ATOM 3677 C C . PHE A 1 480 ? -22.062 -28.906 6.156 1 91.31 480 PHE A C 1
ATOM 3679 O O . PHE A 1 480 ? -23.062 -29.453 6.629 1 91.31 480 PHE A O 1
ATOM 3686 N N . THR A 1 481 ? -20.953 -29.578 6.07 1 90.62 481 THR A N 1
ATOM 3687 C CA . THR A 1 481 ? -20.828 -30.969 6.461 1 90.62 481 THR A CA 1
ATOM 3688 C C . THR A 1 481 ? -21.203 -31.156 7.926 1 90.62 481 THR A C 1
ATOM 3690 O O . THR A 1 481 ? -21.844 -32.156 8.289 1 90.62 481 THR A O 1
ATOM 3693 N N . LYS A 1 482 ? -20.828 -30.125 8.688 1 89.94 482 LYS A N 1
ATOM 3694 C CA . LYS A 1 482 ? -21.156 -30.188 10.109 1 89.94 482 LYS A CA 1
ATOM 3695 C C . LYS A 1 482 ? -22.641 -30 10.336 1 89.94 482 LYS A C 1
ATOM 3697 O O . LYS A 1 482 ? -23.281 -30.797 11.031 1 89.94 482 LYS A O 1
ATOM 3702 N N . THR A 1 483 ? -23.172 -29.031 9.703 1 92.56 483 THR A N 1
ATOM 3703 C CA . THR A 1 483 ? -24.578 -28.688 9.922 1 92.56 483 THR A CA 1
ATOM 3704 C C . THR A 1 483 ? -25.5 -29.703 9.281 1 92.56 483 THR A C 1
ATOM 3706 O O . THR A 1 483 ? -26.578 -30 9.805 1 92.56 483 THR A O 1
ATOM 3709 N N . ALA A 1 484 ? -25.141 -30.25 8.156 1 93.38 484 ALA A N 1
ATOM 3710 C CA . ALA A 1 484 ? -25.938 -31.219 7.418 1 93.38 484 ALA A CA 1
ATOM 3711 C C . ALA A 1 484 ? -25.781 -32.625 7.996 1 93.38 484 ALA A C 1
ATOM 3713 O O . ALA A 1 484 ? -26.547 -33.531 7.668 1 93.38 484 ALA A O 1
ATOM 3714 N N . GLY A 1 485 ? -24.797 -32.781 8.867 1 91.94 485 GLY A N 1
ATOM 3715 C CA . GLY A 1 485 ? -24.594 -34.094 9.492 1 91.94 485 GLY A CA 1
ATOM 3716 C C . GLY A 1 485 ? -24 -35.125 8.539 1 91.94 485 GLY A C 1
ATOM 3717 O O . GLY A 1 485 ? -24.375 -36.281 8.602 1 91.94 485 GLY A O 1
ATOM 3718 N N . ILE A 1 486 ? -23.297 -34.688 7.617 1 91.31 486 ILE A N 1
ATOM 3719 C CA . ILE A 1 486 ? -22.656 -35.625 6.676 1 91.31 486 ILE A CA 1
ATOM 3720 C C . ILE A 1 486 ? -21.562 -36.406 7.391 1 91.31 486 ILE A C 1
ATOM 3722 O O . ILE A 1 486 ? -20.672 -35.812 8.008 1 91.31 486 ILE A O 1
ATOM 3726 N N . LYS A 1 487 ? -21.625 -37.625 7.297 1 87.5 487 LYS A N 1
ATOM 3727 C CA . LYS A 1 487 ? -20.641 -38.531 7.895 1 87.5 487 LYS A CA 1
ATOM 3728 C C . LYS A 1 487 ? -19.625 -39 6.855 1 87.5 487 LYS A C 1
ATOM 3730 O O . LYS A 1 487 ? -19.875 -38.938 5.652 1 87.5 487 LYS A O 1
ATOM 3735 N N . PRO A 1 488 ? -18.5 -39.531 7.246 1 82 488 PRO A N 1
ATOM 3736 C CA . PRO A 1 488 ? -17.422 -39.906 6.332 1 82 488 PRO A CA 1
ATOM 3737 C C . PRO A 1 488 ? -17.859 -41 5.344 1 82 488 PRO A C 1
ATOM 3739 O O . PRO A 1 488 ? -17.359 -41.031 4.211 1 82 488 PRO A O 1
ATOM 3742 N N . LYS A 1 489 ? -18.781 -41.781 5.695 1 83.19 489 LYS A N 1
ATOM 3743 C CA . LYS A 1 489 ? -19.156 -42.906 4.82 1 83.19 489 LYS A CA 1
ATOM 3744 C C . LYS A 1 489 ? -20.359 -42.531 3.953 1 83.19 489 LYS A C 1
ATOM 3746 O O . LYS A 1 489 ? -20.812 -43.344 3.131 1 83.19 489 LYS A O 1
ATOM 3751 N N . ASP A 1 490 ? -20.766 -41.344 4.082 1 91.75 490 ASP A N 1
ATOM 3752 C CA . ASP A 1 490 ? -21.922 -40.906 3.303 1 91.75 490 ASP A CA 1
ATOM 3753 C C . ASP A 1 490 ? -21.562 -40.719 1.832 1 91.75 490 ASP A C 1
ATOM 3755 O O . ASP A 1 490 ? -20.469 -40.25 1.513 1 91.75 490 ASP A O 1
ATOM 3759 N N . ASN A 1 491 ? -22.391 -41.219 1.009 1 94.75 491 ASN A N 1
ATOM 3760 C CA . ASN A 1 491 ? -22.391 -40.906 -0.417 1 94.75 491 ASN A CA 1
ATOM 3761 C C . ASN A 1 491 ? -23.484 -39.906 -0.769 1 94.75 491 ASN A C 1
ATOM 3763 O O . ASN A 1 491 ? -24.672 -40.188 -0.586 1 94.75 491 ASN A O 1
ATOM 3767 N N . LEU A 1 492 ? -23.062 -38.844 -1.336 1 95.44 492 LEU A N 1
ATOM 3768 C CA . LEU A 1 492 ? -23.953 -37.688 -1.42 1 95.44 492 LEU A CA 1
ATOM 3769 C C . LEU A 1 492 ? -24.328 -37.406 -2.869 1 95.44 492 LEU A C 1
ATOM 3771 O O . LEU A 1 492 ? -23.453 -37.312 -3.732 1 95.44 492 LEU A O 1
ATOM 3775 N N . VAL A 1 493 ? -25.562 -37.344 -3.156 1 96.62 493 VAL A N 1
ATOM 3776 C CA . VAL A 1 493 ? -26.078 -36.844 -4.434 1 96.62 493 VAL A CA 1
ATOM 3777 C C . VAL A 1 493 ? -26.5 -35.375 -4.285 1 96.62 493 VAL A C 1
ATOM 3779 O O . VAL A 1 493 ? -27.266 -35.031 -3.385 1 96.62 493 VAL A O 1
ATOM 3782 N N . ILE A 1 494 ? -26 -34.531 -5.156 1 96.38 494 ILE A N 1
ATOM 3783 C CA . ILE A 1 494 ? -26.312 -33.125 -5.078 1 96.38 494 ILE A CA 1
ATOM 3784 C C . ILE A 1 494 ? -27.094 -32.688 -6.32 1 96.38 494 ILE A C 1
ATOM 3786 O O . ILE A 1 494 ? -26.625 -32.875 -7.445 1 96.38 494 ILE A O 1
ATOM 3790 N N . ALA A 1 495 ? -28.188 -32.062 -6.059 1 95.19 495 ALA A N 1
ATOM 3791 C CA . ALA A 1 495 ? -28.984 -31.531 -7.164 1 95.19 495 ALA A CA 1
ATOM 3792 C C . ALA A 1 495 ? -28.266 -30.375 -7.863 1 95.19 495 ALA A C 1
ATOM 3794 O O . ALA A 1 495 ? -27.547 -29.609 -7.227 1 95.19 495 ALA A O 1
ATOM 3795 N N . TRP A 1 496 ? -28.484 -30.172 -9.125 1 89.25 496 TRP A N 1
ATOM 3796 C CA . TRP A 1 496 ? -27.75 -29.219 -9.953 1 89.25 496 TRP A CA 1
ATOM 3797 C C . TRP A 1 496 ? -28.109 -27.781 -9.586 1 89.25 496 TRP A C 1
ATOM 3799 O O . TRP A 1 496 ? -27.328 -26.859 -9.844 1 89.25 496 TRP A O 1
ATOM 3809 N N . ASP A 1 497 ? -29.234 -27.547 -9.023 1 90.62 497 ASP A N 1
ATOM 3810 C CA . ASP A 1 497 ? -29.688 -26.188 -8.742 1 90.62 497 ASP A CA 1
ATOM 3811 C C . ASP A 1 497 ? -29.219 -25.734 -7.359 1 90.62 497 ASP A C 1
ATOM 3813 O O . ASP A 1 497 ? -29.578 -24.641 -6.91 1 90.62 497 ASP A O 1
ATOM 3817 N N . VAL A 1 498 ? -28.531 -26.625 -6.707 1 93.25 498 VAL A N 1
ATOM 3818 C CA . VAL A 1 498 ? -27.875 -26.203 -5.473 1 93.25 498 VAL A CA 1
ATOM 3819 C C . VAL A 1 498 ? -26.75 -25.219 -5.793 1 93.25 498 VAL A C 1
ATOM 3821 O O . VAL A 1 498 ? -26.25 -25.172 -6.918 1 93.25 498 VAL A O 1
ATOM 3824 N N . ASP A 1 499 ? -26.484 -24.344 -4.816 1 92 499 ASP A N 1
ATOM 3825 C CA . ASP A 1 499 ? -25.438 -23.344 -4.988 1 92 499 ASP A CA 1
ATOM 3826 C C . ASP A 1 499 ? -24.172 -23.969 -5.566 1 92 499 ASP A C 1
ATOM 3828 O O . ASP A 1 499 ? -23.719 -25.016 -5.105 1 92 499 ASP A O 1
ATOM 3832 N N . TRP A 1 500 ? -23.656 -23.297 -6.547 1 90.06 500 TRP A N 1
ATOM 3833 C CA . TRP A 1 500 ? -22.531 -23.797 -7.316 1 90.06 500 TRP A CA 1
ATOM 3834 C C . TRP A 1 500 ? -21.312 -24 -6.422 1 90.06 500 TRP A C 1
ATOM 3836 O O . TRP A 1 500 ? -20.609 -25.016 -6.531 1 90.06 500 TRP A O 1
ATOM 3846 N N . GLY A 1 501 ? -20.953 -23.047 -5.582 1 90.69 501 GLY A N 1
ATOM 3847 C CA . GLY A 1 501 ? -19.812 -23.156 -4.684 1 90.69 501 GLY A CA 1
ATOM 3848 C C . GLY A 1 501 ? -19.938 -24.297 -3.691 1 90.69 501 GLY A C 1
ATOM 3849 O O . GLY A 1 501 ? -18.969 -25 -3.418 1 90.69 501 GLY A O 1
ATOM 3850 N N . LEU A 1 502 ? -21.125 -24.438 -3.225 1 92.25 502 LEU A N 1
ATOM 3851 C CA . LEU A 1 502 ? -21.391 -25.531 -2.299 1 92.25 502 LEU A CA 1
ATOM 3852 C C . LEU A 1 502 ? -21.234 -26.875 -2.986 1 92.25 502 LEU A C 1
ATOM 3854 O O . LEU A 1 502 ? -20.656 -27.797 -2.416 1 92.25 502 LEU A O 1
ATOM 3858 N N . ARG A 1 503 ? -21.703 -26.938 -4.148 1 92.94 503 ARG A N 1
ATOM 3859 C CA . ARG A 1 503 ? -21.578 -28.188 -4.902 1 92.94 503 ARG A CA 1
ATOM 3860 C C . ARG A 1 503 ? -20.109 -28.531 -5.148 1 92.94 503 ARG A C 1
ATOM 3862 O O . ARG A 1 503 ? -19.672 -29.656 -4.898 1 92.94 503 ARG A O 1
ATOM 3869 N N . ALA A 1 504 ? -19.359 -27.578 -5.574 1 93.12 504 ALA A N 1
ATOM 3870 C CA . ALA A 1 504 ? -17.969 -27.797 -5.957 1 93.12 504 ALA A CA 1
ATOM 3871 C C . ALA A 1 504 ? -17.141 -28.219 -4.75 1 93.12 504 ALA A C 1
ATOM 3873 O O . ALA A 1 504 ? -16.312 -29.125 -4.844 1 93.12 504 ALA A O 1
ATOM 3874 N N . THR A 1 505 ? -17.344 -27.609 -3.699 1 92.44 505 THR A N 1
ATOM 3875 C CA . THR A 1 505 ? -16.5 -27.812 -2.525 1 92.44 505 THR A CA 1
ATOM 3876 C C . THR A 1 505 ? -16.734 -29.188 -1.923 1 92.44 505 THR A C 1
ATOM 3878 O O . THR A 1 505 ? -15.812 -29.781 -1.354 1 92.44 505 THR A O 1
ATOM 3881 N N . GLN A 1 506 ? -17.875 -29.734 -2.084 1 92.94 506 GLN A N 1
ATOM 3882 C CA . GLN A 1 506 ? -18.203 -31 -1.421 1 92.94 506 GLN A CA 1
ATOM 3883 C C . GLN A 1 506 ? -17.516 -32.188 -2.105 1 92.94 506 GLN A C 1
ATOM 3885 O O . GLN A 1 506 ? -17.375 -33.25 -1.513 1 92.94 506 GLN A O 1
ATOM 3890 N N . THR A 1 507 ? -17.109 -31.969 -3.293 1 92.69 507 THR A N 1
ATOM 3891 C CA . THR A 1 507 ? -16.375 -33.031 -3.963 1 92.69 507 THR A CA 1
ATOM 3892 C C . THR A 1 507 ? -15.078 -33.375 -3.229 1 92.69 507 THR A C 1
ATOM 3894 O O . THR A 1 507 ? -14.531 -34.469 -3.363 1 92.69 507 THR A O 1
ATOM 3897 N N . TYR A 1 508 ? -14.625 -32.406 -2.512 1 92.19 508 TYR A N 1
ATOM 3898 C CA . TYR A 1 508 ? -13.438 -32.625 -1.696 1 92.19 508 TYR A CA 1
ATOM 3899 C C . TYR A 1 508 ? -13.812 -32.938 -0.247 1 92.19 508 TYR A C 1
ATOM 3901 O O . TYR A 1 508 ? -13.242 -33.812 0.387 1 92.19 508 TYR A O 1
ATOM 3909 N N . GLU A 1 509 ? -14.797 -32.25 0.255 1 91 509 GLU A N 1
ATOM 3910 C CA . GLU A 1 509 ? -15.102 -32.312 1.683 1 91 509 GLU A CA 1
ATOM 3911 C C . GLU A 1 509 ? -15.734 -33.656 2.053 1 91 509 GLU A C 1
ATOM 3913 O O . GLU A 1 509 ? -15.594 -34.125 3.182 1 91 509 GLU A O 1
ATOM 3918 N N . VAL A 1 510 ? -16.484 -34.156 1.077 1 88.88 510 VAL A N 1
ATOM 3919 C CA . VAL A 1 510 ? -16.953 -35.531 1.247 1 88.88 510 VAL A CA 1
ATOM 3920 C C . VAL A 1 510 ? -15.875 -36.5 0.799 1 88.88 510 VAL A C 1
ATOM 3922 O O . VAL A 1 510 ? -15.867 -36.938 -0.353 1 88.88 510 VAL A O 1
ATOM 3925 N N . TYR A 1 511 ? -15.023 -36.875 1.567 1 81.38 511 TYR A N 1
ATOM 3926 C CA . TYR A 1 511 ? -13.711 -37.375 1.16 1 81.38 511 TYR A CA 1
ATOM 3927 C C . TYR A 1 511 ? -13.711 -38.875 1.066 1 81.38 511 TYR A C 1
ATOM 3929 O O . TYR A 1 511 ? -13.336 -39.469 0.036 1 81.38 511 TYR A O 1
ATOM 3937 N N . PRO A 1 512 ? -14.164 -39.594 2.178 1 79.44 512 PRO A N 1
ATOM 3938 C CA . PRO A 1 512 ? -14.219 -41.031 1.896 1 79.44 512 PRO A CA 1
ATOM 3939 C C . PRO A 1 512 ? -15.438 -41.406 1.061 1 79.44 512 PRO A C 1
ATOM 3941 O O . PRO A 1 512 ? -15.383 -42.375 0.304 1 79.44 512 PRO A O 1
ATOM 3944 N N . GLY A 1 513 ? -16.344 -40.625 1.068 1 87.81 513 GLY A N 1
ATOM 3945 C CA . GLY A 1 513 ? -17.547 -40.906 0.308 1 87.81 513 GLY A CA 1
ATOM 3946 C C . GLY A 1 513 ? -17.5 -40.375 -1.108 1 87.81 513 GLY A C 1
ATOM 3947 O O . GLY A 1 513 ? -16.469 -39.812 -1.531 1 87.81 513 GLY A O 1
ATOM 3948 N N . ARG A 1 514 ? -18.547 -40.625 -1.826 1 91.81 514 ARG A N 1
ATOM 3949 C CA . ARG A 1 514 ? -18.656 -40.188 -3.221 1 91.81 514 ARG A CA 1
ATOM 3950 C C . ARG A 1 514 ? -19.734 -39.125 -3.389 1 91.81 514 ARG A C 1
ATOM 3952 O O . ARG A 1 514 ? -20.719 -39.094 -2.646 1 91.81 514 ARG A O 1
ATOM 3959 N N . VAL A 1 515 ? -19.469 -38.281 -4.332 1 94.5 515 VAL A N 1
ATOM 3960 C CA . VAL A 1 515 ? -20.422 -37.219 -4.664 1 94.5 515 VAL A CA 1
ATOM 3961 C C . VAL A 1 515 ? -20.875 -37.375 -6.113 1 94.5 515 VAL A C 1
ATOM 3963 O O . VAL A 1 515 ? -20.078 -37.719 -6.992 1 94.5 515 VAL A O 1
ATOM 3966 N N . TRP A 1 516 ? -22.188 -37.219 -6.363 1 94.31 516 TRP A N 1
ATOM 3967 C CA . TRP A 1 516 ? -22.75 -37.156 -7.707 1 94.31 516 TRP A CA 1
ATOM 3968 C C . TRP A 1 516 ? -23.562 -35.906 -7.898 1 94.31 516 TRP A C 1
ATOM 3970 O O . TRP A 1 516 ? -24.266 -35.469 -6.98 1 94.31 516 TRP A O 1
ATOM 3980 N N . TYR A 1 517 ? -23.422 -35.344 -9.133 1 94.06 517 TYR A N 1
ATOM 3981 C CA . TYR A 1 517 ? -24.359 -34.281 -9.531 1 94.06 517 TYR A CA 1
ATOM 3982 C C . TYR A 1 517 ? -25.531 -34.875 -10.312 1 94.06 517 TYR A C 1
ATOM 3984 O O . TYR A 1 517 ? -25.375 -35.25 -11.484 1 94.06 517 TYR A O 1
ATOM 3992 N N . ARG A 1 518 ? -26.688 -34.938 -9.625 1 92.88 518 ARG A N 1
ATOM 3993 C CA . ARG A 1 518 ? -27.906 -35.469 -10.234 1 92.88 518 ARG A CA 1
ATOM 3994 C C . ARG A 1 518 ? -29.141 -34.812 -9.672 1 92.88 518 ARG A C 1
ATOM 3996 O O . ARG A 1 518 ? -29.219 -34.562 -8.469 1 92.88 518 ARG A O 1
ATOM 4003 N N . ASP A 1 519 ? -30 -34.5 -10.57 1 92.81 519 ASP A N 1
ATOM 4004 C CA . ASP A 1 519 ? -31.312 -34 -10.117 1 92.81 519 ASP A CA 1
ATOM 4005 C C . ASP A 1 519 ? -32.25 -35.156 -9.867 1 92.81 519 ASP A C 1
ATOM 4007 O O . ASP A 1 519 ? -32.719 -35.812 -10.805 1 92.81 519 ASP A O 1
ATOM 4011 N N . PRO A 1 520 ? -32.656 -35.312 -8.57 1 92.31 520 PRO A N 1
ATOM 4012 C CA . PRO A 1 520 ? -33.469 -36.469 -8.25 1 92.31 520 PRO A CA 1
ATOM 4013 C C . PRO A 1 520 ? -34.875 -36.406 -8.844 1 92.31 520 PRO A C 1
ATOM 4015 O O . PRO A 1 520 ? -35.594 -37.406 -8.898 1 92.31 520 PRO A O 1
ATOM 4018 N N . ARG A 1 521 ? -35.375 -35.281 -9.359 1 91.38 521 ARG A N 1
ATOM 4019 C CA . ARG A 1 521 ? -36.688 -35.125 -9.953 1 91.38 521 ARG A CA 1
ATOM 4020 C C . ARG A 1 521 ? -36.75 -35.781 -11.336 1 91.38 521 ARG A C 1
ATOM 4022 O O . ARG A 1 521 ? -37.812 -36.219 -11.781 1 91.38 521 ARG A O 1
ATOM 4029 N N . TRP A 1 522 ? -35.438 -35.906 -11.945 1 92.19 522 TRP A N 1
ATOM 4030 C CA . TRP A 1 522 ? -35.438 -36.312 -13.344 1 92.19 522 TRP A CA 1
ATOM 4031 C C . TRP A 1 522 ? -34.5 -37.469 -13.578 1 92.19 522 TRP A C 1
ATOM 4033 O O . TRP A 1 522 ? -34.562 -38.156 -14.609 1 92.19 522 TRP A O 1
ATOM 4043 N N . GLN A 1 523 ? -33.562 -37.719 -12.727 1 92.88 523 GLN A N 1
ATOM 4044 C CA . GLN A 1 523 ? -32.562 -38.781 -12.836 1 92.88 523 GLN A CA 1
ATOM 4045 C C . GLN A 1 523 ? -32.625 -39.719 -11.641 1 92.88 523 GLN A C 1
ATOM 4047 O O . GLN A 1 523 ? -32.844 -39.281 -10.508 1 92.88 523 GLN A O 1
ATOM 4052 N N . PRO A 1 524 ? -32.469 -40.906 -11.953 1 91.25 524 PRO A N 1
ATOM 4053 C CA . PRO A 1 524 ? -32.531 -41.844 -10.836 1 91.25 524 PRO A CA 1
ATOM 4054 C C . PRO A 1 524 ? -31.391 -41.656 -9.852 1 91.25 524 PRO A C 1
ATOM 4056 O O . PRO A 1 524 ? -30.25 -41.344 -10.25 1 91.25 524 PRO A O 1
ATOM 4059 N N . VAL A 1 525 ? -31.656 -41.781 -8.586 1 94.25 525 VAL A N 1
ATOM 4060 C CA . VAL A 1 525 ? -30.641 -41.719 -7.535 1 94.25 525 VAL A CA 1
ATOM 4061 C C . VAL A 1 525 ? -29.812 -43 -7.531 1 94.25 525 VAL A C 1
ATOM 4063 O O . VAL A 1 525 ? -30.375 -44.094 -7.488 1 94.25 525 VAL A O 1
ATOM 4066 N N . PRO A 1 526 ? -28.531 -42.875 -7.574 1 92.75 526 PRO A N 1
ATOM 4067 C CA . PRO A 1 526 ? -27.688 -44.062 -7.578 1 92.75 526 PRO A CA 1
ATOM 4068 C C . PRO A 1 526 ? -27.906 -44.938 -6.348 1 92.75 526 PRO A C 1
ATOM 4070 O O . PRO A 1 526 ? -28.141 -44.406 -5.25 1 92.75 526 PRO A O 1
ATOM 4073 N N . GLU A 1 527 ? -27.859 -46.25 -6.434 1 89.69 527 GLU A N 1
ATOM 4074 C CA . GLU A 1 527 ? -28.141 -47.219 -5.371 1 89.69 527 GLU A CA 1
ATOM 4075 C C . GLU A 1 527 ? -27.203 -47.031 -4.184 1 89.69 527 GLU A C 1
ATOM 4077 O O . GLU A 1 527 ? -27.594 -47.219 -3.033 1 89.69 527 GLU A O 1
ATOM 4082 N N . GLY A 1 528 ? -26.016 -46.594 -4.383 1 89.38 528 GLY A N 1
ATOM 4083 C CA . GLY A 1 528 ? -25.062 -46.406 -3.309 1 89.38 528 GLY A CA 1
ATOM 4084 C C . GLY A 1 528 ? -25.188 -45.094 -2.588 1 89.38 528 GLY A C 1
ATOM 4085 O O . GLY A 1 528 ? -24.531 -44.844 -1.574 1 89.38 528 GLY A O 1
ATOM 4086 N N . ALA A 1 529 ? -26.156 -44.281 -2.906 1 94.88 529 ALA A N 1
ATOM 4087 C CA . ALA A 1 529 ? -26.359 -42.969 -2.299 1 94.88 529 ALA A CA 1
ATOM 4088 C C . ALA A 1 529 ? -26.969 -43.094 -0.911 1 94.88 529 ALA A C 1
ATOM 4090 O O . ALA A 1 529 ? -27.922 -43.875 -0.713 1 94.88 529 ALA A O 1
ATOM 4091 N N . THR A 1 530 ? -26.438 -42.375 0.043 1 95.06 530 THR A N 1
ATOM 4092 C CA . THR A 1 530 ? -26.953 -42.406 1.407 1 95.06 530 THR A CA 1
ATOM 4093 C C . THR A 1 530 ? -27.625 -41.094 1.771 1 95.06 530 THR A C 1
ATOM 4095 O O . THR A 1 530 ? -28.375 -41.031 2.748 1 95.06 530 THR A O 1
ATOM 4098 N N . ALA A 1 531 ? -27.297 -40.125 1.031 1 95.94 531 ALA A N 1
ATOM 4099 C CA . ALA A 1 531 ? -27.891 -38.812 1.255 1 95.94 531 ALA A CA 1
ATOM 4100 C C . ALA A 1 531 ? -28.109 -38.062 -0.066 1 95.94 531 ALA A C 1
ATOM 4102 O O . ALA A 1 531 ? -27.359 -38.281 -1.031 1 95.94 531 ALA A O 1
ATOM 4103 N N . VAL A 1 532 ? -29.078 -37.219 -0.106 1 96.81 532 VAL A N 1
ATOM 4104 C CA . VAL A 1 532 ? -29.375 -36.375 -1.254 1 96.81 532 VAL A CA 1
ATOM 4105 C C . VAL A 1 532 ? -29.531 -34.938 -0.797 1 96.81 532 VAL A C 1
ATOM 4107 O O . VAL A 1 532 ? -30.25 -34.656 0.167 1 96.81 532 VAL A O 1
ATOM 4110 N N . LEU A 1 533 ? -28.797 -34.062 -1.469 1 96.75 533 LEU A N 1
ATOM 4111 C CA . LEU A 1 533 ? -28.859 -32.625 -1.18 1 96.75 533 LEU A CA 1
ATOM 4112 C C . LEU A 1 533 ? -29.656 -31.891 -2.246 1 96.75 533 LEU A C 1
ATOM 4114 O O . LEU A 1 533 ? -29.312 -31.938 -3.428 1 96.75 533 LEU A O 1
ATOM 4118 N N . THR A 1 534 ? -30.703 -31.234 -1.865 1 96.19 534 THR A N 1
ATOM 4119 C CA . THR A 1 534 ? -31.547 -30.453 -2.762 1 96.19 534 THR A CA 1
ATOM 4120 C C . THR A 1 534 ? -31.719 -29.031 -2.236 1 96.19 534 THR A C 1
ATOM 4122 O O . THR A 1 534 ? -31.438 -28.75 -1.069 1 96.19 534 THR A O 1
ATOM 4125 N N . PRO A 1 535 ? -32.031 -28.109 -3.115 1 95.38 535 PRO A N 1
ATOM 4126 C CA . PRO A 1 535 ? -32.312 -26.766 -2.615 1 95.38 535 PRO A CA 1
ATOM 4127 C C . PRO A 1 535 ? -33.656 -26.688 -1.889 1 95.38 535 PRO A C 1
ATOM 4129 O O . PRO A 1 535 ? -34.5 -27.594 -2.023 1 95.38 535 PRO A O 1
ATOM 4132 N N . LEU A 1 536 ? -33.781 -25.641 -1.09 1 93.12 536 LEU A N 1
ATOM 4133 C CA . LEU A 1 536 ? -35.125 -25.344 -0.552 1 93.12 536 LEU A CA 1
ATOM 4134 C C . LEU A 1 536 ? -36.062 -24.953 -1.669 1 93.12 536 LEU A C 1
ATOM 4136 O O . LEU A 1 536 ? -35.656 -24.375 -2.674 1 93.12 536 LEU A O 1
ATOM 4140 N N . PRO A 1 537 ? -37.344 -25.344 -1.389 1 89.06 537 PRO A N 1
ATOM 4141 C CA . PRO A 1 537 ? -38.312 -24.922 -2.4 1 89.06 537 PRO A CA 1
ATOM 4142 C C . PRO A 1 537 ? -38.375 -23.391 -2.525 1 89.06 537 PRO A C 1
ATOM 4144 O O . PRO A 1 537 ? -38.156 -22.672 -1.547 1 89.06 537 PRO A O 1
ATOM 4147 N N . SER A 1 538 ? -38.594 -22.906 -3.742 1 84.44 538 SER A N 1
ATOM 4148 C CA . SER A 1 538 ? -38.656 -21.484 -4.039 1 84.44 538 SER A CA 1
ATOM 4149 C C . SER A 1 538 ? -39.719 -20.797 -3.201 1 84.44 538 SER A C 1
ATOM 4151 O O . SER A 1 538 ? -39.562 -19.641 -2.795 1 84.44 538 SER A O 1
ATOM 4153 N N . ASP A 1 539 ? -40.844 -21.5 -2.967 1 82.69 539 ASP A N 1
ATOM 4154 C CA . ASP A 1 539 ? -41.906 -21.031 -2.092 1 82.69 539 ASP A CA 1
ATOM 4155 C C . ASP A 1 539 ? -41.562 -21.281 -0.625 1 82.69 539 ASP A C 1
ATOM 4157 O O . ASP A 1 539 ? -41.5 -22.438 -0.2 1 82.69 539 ASP A O 1
ATOM 4161 N N . PRO A 1 540 ? -41.344 -20.203 0.09 1 83.75 540 PRO A N 1
ATOM 4162 C CA . PRO A 1 540 ? -40.969 -20.375 1.498 1 83.75 540 PRO A CA 1
ATOM 4163 C C . PRO A 1 540 ? -42.062 -21.094 2.305 1 83.75 540 PRO A C 1
ATOM 4165 O O . PRO A 1 540 ? -41.781 -21.641 3.375 1 83.75 540 PRO A O 1
ATOM 4168 N N . LYS A 1 541 ? -43.312 -21.141 1.782 1 82.44 541 LYS A N 1
ATOM 4169 C CA . LYS A 1 541 ? -44.438 -21.734 2.508 1 82.44 541 LYS A CA 1
ATOM 4170 C C . LYS A 1 541 ? -44.594 -23.219 2.146 1 82.44 541 LYS A C 1
ATOM 4172 O O . LYS A 1 541 ? -45.312 -23.953 2.84 1 82.44 541 LYS A O 1
ATOM 4177 N N . ALA A 1 542 ? -43.844 -23.609 1.181 1 90.56 542 ALA A N 1
ATOM 4178 C CA . ALA A 1 542 ? -43.938 -25 0.727 1 90.56 542 ALA A CA 1
ATOM 4179 C C . ALA A 1 542 ? -43.125 -25.922 1.599 1 90.56 542 ALA A C 1
ATOM 4181 O O . ALA A 1 542 ? -42.062 -25.531 2.131 1 90.56 542 ALA A O 1
ATOM 4182 N N . ALA A 1 543 ? -43.625 -27.141 1.719 1 92.38 543 ALA A N 1
ATOM 4183 C CA . ALA A 1 543 ? -42.906 -28.156 2.475 1 92.38 543 ALA A CA 1
ATOM 4184 C C . ALA A 1 543 ? -41.625 -28.562 1.738 1 92.38 543 ALA A C 1
ATOM 4186 O O . ALA A 1 543 ? -41.594 -28.625 0.506 1 92.38 543 ALA A O 1
ATOM 4187 N N . PRO A 1 544 ? -40.562 -28.875 2.414 1 93.44 544 PRO A N 1
ATOM 4188 C CA . PRO A 1 544 ? -39.312 -29.297 1.776 1 93.44 544 PRO A CA 1
ATOM 4189 C C . PRO A 1 544 ? -39.5 -30.484 0.837 1 93.44 544 PRO A C 1
ATOM 4191 O O . PRO A 1 544 ? -38.781 -30.594 -0.165 1 93.44 544 PRO A O 1
ATOM 4194 N N . GLU A 1 545 ? -40.438 -31.25 1.092 1 93.5 545 GLU A N 1
ATOM 4195 C CA . GLU A 1 545 ? -40.688 -32.469 0.3 1 93.5 545 GLU A CA 1
ATOM 4196 C C . GLU A 1 545 ? -41.219 -32.094 -1.086 1 93.5 545 GLU A C 1
ATOM 4198 O O . GLU A 1 545 ? -41.188 -32.938 -1.996 1 93.5 545 GLU A O 1
ATOM 4203 N N . SER A 1 546 ? -41.656 -30.891 -1.264 1 93.25 546 SER A N 1
ATOM 4204 C CA . SER A 1 546 ? -42.281 -30.484 -2.527 1 93.25 546 SER A CA 1
ATOM 4205 C C . SER A 1 546 ? -41.25 -30.406 -3.641 1 93.25 546 SER A C 1
ATOM 4207 O O . SER A 1 546 ? -41.594 -30.438 -4.824 1 93.25 546 SER A O 1
ATOM 4209 N N . TYR A 1 547 ? -40 -30.297 -3.336 1 93.62 547 TYR A N 1
ATOM 4210 C CA . TYR A 1 547 ? -38.938 -30.297 -4.355 1 93.62 547 TYR A CA 1
ATOM 4211 C C . TYR A 1 547 ? -38.875 -31.641 -5.074 1 93.62 547 TYR A C 1
ATOM 4213 O O . TYR A 1 547 ? -38.594 -31.688 -6.277 1 93.62 547 TYR A O 1
ATOM 4221 N N . TRP A 1 548 ? -39.031 -32.656 -4.324 1 94 548 TRP A N 1
ATOM 4222 C CA . TRP A 1 548 ? -38.938 -34.031 -4.824 1 94 548 TRP A CA 1
ATOM 4223 C C . TRP A 1 548 ? -40.219 -34.812 -4.508 1 94 548 TRP A C 1
ATOM 4225 O O . TRP A 1 548 ? -40.188 -35.75 -3.715 1 94 548 TRP A O 1
ATOM 4235 N N . PRO A 1 549 ? -41.25 -34.469 -5.25 1 90.69 549 PRO A N 1
ATOM 4236 C CA . PRO A 1 549 ? -42.562 -35.031 -4.918 1 90.69 549 PRO A CA 1
ATOM 4237 C C . PRO A 1 549 ? -42.625 -36.531 -5.148 1 90.69 549 PRO A C 1
ATOM 4239 O O . PRO A 1 549 ? -43.375 -37.25 -4.465 1 90.69 549 PRO A O 1
ATOM 4242 N N . THR A 1 550 ? -41.969 -37.031 -6.078 1 92.06 550 THR A N 1
ATOM 4243 C CA . THR A 1 550 ? -42 -38.469 -6.445 1 92.06 550 THR A CA 1
ATOM 4244 C C . THR A 1 550 ? -40.938 -39.25 -5.699 1 92.06 550 THR A C 1
ATOM 4246 O O . THR A 1 550 ? -40.531 -40.312 -6.148 1 92.06 550 THR A O 1
ATOM 4249 N N . HIS A 1 551 ? -40.375 -38.656 -4.66 1 93.5 551 HIS A N 1
ATOM 4250 C CA . HIS A 1 551 ? -39.312 -39.344 -3.943 1 93.5 551 HIS A CA 1
ATOM 4251 C C . HIS A 1 551 ? -39.781 -40.75 -3.494 1 93.5 551 HIS A C 1
ATOM 4253 O O . HIS A 1 551 ? -40.938 -40.906 -3.1 1 93.5 551 HIS A O 1
ATOM 4259 N N . PRO A 1 552 ? -38.906 -41.719 -3.592 1 92.69 552 PRO A N 1
ATOM 4260 C CA . PRO A 1 552 ? -39.281 -43.031 -3.068 1 92.69 552 PRO A CA 1
ATOM 4261 C C . PRO A 1 552 ? -39.625 -43 -1.587 1 92.69 552 PRO A C 1
ATOM 4263 O O . PRO A 1 552 ? -39.125 -42.156 -0.836 1 92.69 552 PRO A O 1
ATOM 4266 N N . ALA A 1 553 ? -40.438 -43.969 -1.078 1 91.81 553 ALA A N 1
ATOM 4267 C CA . ALA A 1 553 ? -41.031 -44 0.266 1 91.81 553 ALA A CA 1
ATOM 4268 C C . ALA A 1 553 ? -39.938 -44.156 1.321 1 91.81 553 ALA A C 1
ATOM 4270 O O . ALA A 1 553 ? -40.094 -43.719 2.457 1 91.81 553 ALA A O 1
ATOM 4271 N N . ASN A 1 554 ? -38.875 -44.688 0.859 1 93.25 554 ASN A N 1
ATOM 4272 C CA . ASN A 1 554 ? -37.812 -44.969 1.836 1 93.25 554 ASN A CA 1
ATOM 4273 C C . ASN A 1 554 ? -36.969 -43.75 2.084 1 93.25 554 ASN A C 1
ATOM 4275 O O . ASN A 1 554 ? -36.094 -43.75 2.961 1 93.25 554 ASN A O 1
ATOM 4279 N N . TRP A 1 555 ? -37.062 -42.719 1.314 1 95.44 555 TRP A N 1
ATOM 4280 C CA . TRP A 1 555 ? -36.344 -41.469 1.513 1 95.44 555 TRP A CA 1
ATOM 4281 C C . TRP A 1 555 ? -37.156 -40.469 2.312 1 95.44 555 TRP A C 1
ATOM 4283 O O . TRP A 1 555 ? -38.375 -40.344 2.104 1 95.44 555 TRP A O 1
ATOM 4293 N N . TYR A 1 556 ? -36.531 -39.75 3.281 1 95.44 556 TYR A N 1
ATOM 4294 C CA . TYR A 1 556 ? -37.219 -38.719 4.074 1 95.44 556 TYR A CA 1
ATOM 4295 C C . TYR A 1 556 ? -36.312 -37.5 4.281 1 95.44 556 TYR A C 1
ATOM 4297 O O . TYR A 1 556 ? -35.094 -37.594 4.117 1 95.44 556 TYR A O 1
ATOM 4305 N N . VAL A 1 557 ? -36.969 -36.406 4.582 1 96.31 557 VAL A N 1
ATOM 4306 C CA . VAL A 1 557 ? -36.219 -35.188 4.895 1 96.31 557 VAL A CA 1
ATOM 4307 C C . VAL A 1 557 ? -35.594 -35.281 6.281 1 96.31 557 VAL A C 1
ATOM 4309 O O . VAL A 1 557 ? -36.312 -35.375 7.285 1 96.31 557 VAL A O 1
ATOM 4312 N N . ASP A 1 558 ? -34.344 -35.312 6.305 1 95.31 558 ASP A N 1
ATOM 4313 C CA . ASP A 1 558 ? -33.625 -35.438 7.566 1 95.31 558 ASP A CA 1
ATOM 4314 C C . ASP A 1 558 ? -33.438 -34.062 8.234 1 95.31 558 ASP A C 1
ATOM 4316 O O . ASP A 1 558 ? -33.594 -33.938 9.453 1 95.31 558 ASP A O 1
ATOM 4320 N N . ARG A 1 559 ? -32.844 -33.125 7.43 1 93.81 559 ARG A N 1
ATOM 4321 C CA . ARG A 1 559 ? -32.531 -31.781 7.949 1 93.81 559 ARG A CA 1
ATOM 4322 C C . ARG A 1 559 ? -32.719 -30.719 6.879 1 93.81 559 ARG A C 1
ATOM 4324 O O . ARG A 1 559 ? -32.594 -30.984 5.688 1 93.81 559 ARG A O 1
ATOM 4331 N N . THR A 1 560 ? -33.188 -29.609 7.359 1 93.81 560 THR A N 1
ATOM 4332 C CA . THR A 1 560 ? -33.281 -28.438 6.5 1 93.81 560 THR A CA 1
ATOM 4333 C C . THR A 1 560 ? -32.531 -27.266 7.09 1 93.81 560 THR A C 1
ATOM 4335 O O . THR A 1 560 ? -32.406 -27.141 8.312 1 93.81 560 THR A O 1
ATOM 4338 N N . ASP A 1 561 ? -31.875 -26.5 6.309 1 92.88 561 ASP A N 1
ATOM 4339 C CA . ASP A 1 561 ? -31.219 -25.281 6.742 1 92.88 561 ASP A CA 1
ATOM 4340 C C . ASP A 1 561 ? -31.703 -24.078 5.938 1 92.88 561 ASP A C 1
ATOM 4342 O O . ASP A 1 561 ? -31.344 -23.922 4.77 1 92.88 561 ASP A O 1
ATOM 4346 N N . LYS A 1 562 ? -32.406 -23.156 6.555 1 88.69 562 LYS A N 1
ATOM 4347 C CA . LYS A 1 562 ? -33.031 -22 5.883 1 88.69 562 LYS A CA 1
ATOM 4348 C C . LYS A 1 562 ? -31.953 -20.984 5.484 1 88.69 562 LYS A C 1
ATOM 4350 O O . LYS A 1 562 ? -32.062 -20.359 4.43 1 88.69 562 LYS A O 1
ATOM 4355 N N . GLN A 1 563 ? -31 -20.844 6.293 1 84.38 563 GLN A N 1
ATOM 4356 C CA . GLN A 1 563 ? -29.953 -19.875 6.012 1 84.38 563 GLN A CA 1
ATOM 4357 C C . GLN A 1 563 ? -29.078 -20.328 4.836 1 84.38 563 GLN A C 1
ATOM 4359 O O . GLN A 1 563 ? -28.703 -19.531 3.988 1 84.38 563 GLN A O 1
ATOM 4364 N N . GLY A 1 564 ? -28.875 -21.594 4.777 1 87.5 564 GLY A N 1
ATOM 4365 C CA . GLY A 1 564 ? -28.062 -22.141 3.699 1 87.5 564 GLY A CA 1
ATOM 4366 C C . GLY A 1 564 ? -28.859 -22.438 2.445 1 87.5 564 GLY A C 1
ATOM 4367 O O . GLY A 1 564 ? -28.281 -22.625 1.366 1 87.5 564 GLY A O 1
ATOM 4368 N N . GLY A 1 565 ? -30.125 -22.594 2.607 1 90.44 565 GLY A N 1
ATOM 4369 C CA . GLY A 1 565 ? -31.016 -22.797 1.477 1 90.44 565 GLY A CA 1
ATOM 4370 C C . GLY A 1 565 ? -31 -24.234 0.964 1 90.44 565 GLY A C 1
ATOM 4371 O O . GLY A 1 565 ? -31.062 -24.453 -0.244 1 90.44 565 GLY A O 1
ATOM 4372 N N . TRP A 1 566 ? -30.797 -25.203 1.809 1 94.38 566 TRP A N 1
ATOM 4373 C CA . TRP A 1 566 ? -30.672 -26.562 1.3 1 94.38 566 TRP A CA 1
ATOM 4374 C C . TRP A 1 566 ? -31.469 -27.531 2.174 1 94.38 566 TRP A C 1
ATOM 4376 O O . TRP A 1 566 ? -31.859 -27.188 3.289 1 94.38 566 TRP A O 1
ATOM 4386 N N . VAL A 1 567 ? -31.766 -28.719 1.668 1 95.81 567 VAL A N 1
ATOM 4387 C CA . VAL A 1 567 ? -32.469 -29.828 2.311 1 95.81 567 VAL A CA 1
ATOM 4388 C C . VAL A 1 567 ? -31.641 -31.109 2.15 1 95.81 567 VAL A C 1
ATOM 4390 O O . VAL A 1 567 ? -31.156 -31.406 1.06 1 95.81 567 VAL A O 1
ATOM 4393 N N . ILE A 1 568 ? -31.5 -31.812 3.234 1 96.75 568 ILE A N 1
ATOM 4394 C CA . ILE A 1 568 ? -30.844 -33.125 3.182 1 96.75 568 ILE A CA 1
ATOM 4395 C C . ILE A 1 568 ? -31.875 -34.219 3.311 1 96.75 568 ILE A C 1
ATOM 4397 O O . ILE A 1 568 ? -32.688 -34.219 4.238 1 96.75 568 ILE A O 1
ATOM 4401 N N . TRP A 1 569 ? -31.812 -35.062 2.35 1 96.25 569 TRP A N 1
ATOM 4402 C CA . TRP A 1 569 ? -32.656 -36.281 2.363 1 96.25 569 TRP A CA 1
ATOM 4403 C C . TRP A 1 569 ? -31.844 -37.5 2.775 1 96.25 569 TRP A C 1
ATOM 4405 O O . TRP A 1 569 ? -30.672 -37.625 2.406 1 96.25 569 TRP A O 1
ATOM 4415 N N . ARG A 1 570 ? -32.438 -38.438 3.537 1 96.25 570 ARG A N 1
ATOM 4416 C CA . ARG A 1 570 ? -31.812 -39.688 3.918 1 96.25 570 ARG A CA 1
ATOM 4417 C C . ARG A 1 570 ? -32.75 -40.875 3.748 1 96.25 570 ARG A C 1
ATOM 4419 O O . ARG A 1 570 ? -33.969 -40.688 3.531 1 96.25 570 ARG A O 1
ATOM 4426 N N . GLN A 1 571 ? -32.125 -42 3.822 1 92.31 571 GLN A N 1
ATOM 4427 C CA . GLN A 1 571 ? -32.906 -43.219 3.732 1 92.31 571 GLN A CA 1
ATOM 4428 C C . GLN A 1 571 ? -33.281 -43.75 5.117 1 92.31 571 GLN A C 1
ATOM 4430 O O . GLN A 1 571 ? -32.5 -43.594 6.07 1 92.31 571 GLN A O 1
ATOM 4435 N N . ARG A 1 572 ? -34.5 -44.438 5.203 1 85.06 572 ARG A N 1
ATOM 4436 C CA . ARG A 1 572 ? -34.938 -45.062 6.441 1 85.06 572 ARG A CA 1
ATOM 4437 C C . ARG A 1 572 ? -34.188 -46.375 6.695 1 85.06 572 ARG A C 1
ATOM 4439 O O . ARG A 1 572 ? -33.875 -47.094 5.754 1 85.06 572 ARG A O 1
ATOM 4446 N N . MET B 1 1 ? 28.078 14.914 -16.797 1 61.88 1 MET B N 1
ATOM 4447 C CA . MET B 1 1 ? 28.469 15.094 -15.406 1 61.88 1 MET B CA 1
ATOM 4448 C C . MET B 1 1 ? 29.375 16.312 -15.242 1 61.88 1 MET B C 1
ATOM 4450 O O . MET B 1 1 ? 29.203 17.094 -14.312 1 61.88 1 MET B O 1
ATOM 4454 N N . ARG B 1 2 ? 30.328 16.641 -16.281 1 61.53 2 ARG B N 1
ATOM 4455 C CA . ARG B 1 2 ? 31.234 17.781 -16.188 1 61.53 2 ARG B CA 1
ATOM 4456 C C . ARG B 1 2 ? 30.484 19.094 -16.375 1 61.53 2 ARG B C 1
ATOM 4458 O O . ARG B 1 2 ? 30.719 20.062 -15.648 1 61.53 2 ARG B O 1
ATOM 4465 N N . ARG B 1 3 ? 29.547 19.094 -17.25 1 68.25 3 ARG B N 1
ATOM 4466 C CA . ARG B 1 3 ? 28.797 20.312 -17.516 1 68.25 3 ARG B CA 1
ATOM 4467 C C . ARG B 1 3 ? 27.938 20.703 -16.312 1 68.25 3 ARG B C 1
ATOM 4469 O O . ARG B 1 3 ? 27.844 21.891 -15.984 1 68.25 3 ARG B O 1
ATOM 4476 N N . PHE B 1 4 ? 27.312 19.688 -15.648 1 77.88 4 PHE B N 1
ATOM 4477 C CA . PHE B 1 4 ? 26.5 19.953 -14.461 1 77.88 4 PHE B CA 1
ATOM 4478 C C . PHE B 1 4 ? 27.359 20.516 -13.336 1 77.88 4 PHE B C 1
ATOM 4480 O O . PHE B 1 4 ? 26.938 21.438 -12.625 1 77.88 4 PHE B O 1
ATOM 4487 N N . ASP B 1 5 ? 28.5 20.125 -13.305 1 79.81 5 ASP B N 1
ATOM 4488 C CA . ASP B 1 5 ? 29.438 20.609 -12.289 1 79.81 5 ASP B CA 1
ATOM 4489 C C . ASP B 1 5 ? 29.828 22.062 -12.555 1 79.81 5 ASP B C 1
ATOM 4491 O O . ASP B 1 5 ? 30.016 22.828 -11.617 1 79.81 5 ASP B O 1
ATOM 4495 N N . GLU B 1 6 ? 30.016 22.375 -13.758 1 83.56 6 GLU B N 1
ATOM 4496 C CA . GLU B 1 6 ? 30.359 23.734 -14.109 1 83.56 6 GLU B CA 1
ATOM 4497 C C . GLU B 1 6 ? 29.188 24.688 -13.844 1 83.56 6 GLU B C 1
ATOM 4499 O O . GLU B 1 6 ? 29.391 25.797 -13.344 1 83.56 6 GLU B O 1
ATOM 4504 N N . ILE B 1 7 ? 28.047 24.25 -14.172 1 85 7 ILE B N 1
ATOM 4505 C CA . ILE B 1 7 ? 26.875 25.094 -14.055 1 85 7 ILE B CA 1
ATOM 4506 C C . ILE B 1 7 ? 26.516 25.297 -12.578 1 85 7 ILE B C 1
ATOM 4508 O O . ILE B 1 7 ? 26.062 26.375 -12.18 1 85 7 ILE B O 1
ATOM 4512 N N . ARG B 1 8 ? 26.734 24.359 -11.766 1 85.62 8 ARG B N 1
ATOM 4513 C CA . ARG B 1 8 ? 26.344 24.422 -10.359 1 85.62 8 ARG B CA 1
ATOM 4514 C C . ARG B 1 8 ? 27.266 25.344 -9.57 1 85.62 8 ARG B C 1
ATOM 4516 O O . ARG B 1 8 ? 26.922 25.766 -8.461 1 85.62 8 ARG B O 1
ATOM 4523 N N . THR B 1 9 ? 28.344 25.703 -10.156 1 86.88 9 THR B N 1
ATOM 4524 C CA . THR B 1 9 ? 29.281 26.578 -9.477 1 86.88 9 THR B CA 1
ATOM 4525 C C . THR B 1 9 ? 28.953 28.047 -9.75 1 86.88 9 THR B C 1
ATOM 4527 O O . THR B 1 9 ? 29.5 28.938 -9.102 1 86.88 9 THR B O 1
ATOM 4530 N N . ARG B 1 10 ? 28.062 28.203 -10.656 1 89.81 10 ARG B N 1
ATOM 4531 C CA . ARG B 1 10 ? 27.656 29.578 -10.953 1 89.81 10 ARG B CA 1
ATOM 4532 C C . ARG B 1 10 ? 26.859 30.172 -9.805 1 89.81 10 ARG B C 1
ATOM 4534 O O . ARG B 1 10 ? 26.094 29.484 -9.141 1 89.81 10 ARG B O 1
ATOM 4541 N N . ARG B 1 11 ? 26.906 31.453 -9.578 1 90.19 11 ARG B N 1
ATOM 4542 C CA . ARG B 1 11 ? 26.328 32.156 -8.43 1 90.19 11 ARG B CA 1
ATOM 4543 C C . ARG B 1 11 ? 24.812 32.156 -8.508 1 90.19 11 ARG B C 1
ATOM 4545 O O . ARG B 1 11 ? 24.125 32.156 -7.477 1 90.19 11 ARG B O 1
ATOM 4552 N N . TRP B 1 12 ? 24.25 32.156 -9.742 1 92.5 12 TRP B N 1
ATOM 4553 C CA . TRP B 1 12 ? 22.812 32.25 -9.906 1 92.5 12 TRP B CA 1
ATOM 4554 C C . TRP B 1 12 ? 22.141 30.891 -9.789 1 92.5 12 TRP B C 1
ATOM 4556 O O . TRP B 1 12 ? 20.922 30.797 -9.656 1 92.5 12 TRP B O 1
ATOM 4566 N N . PHE B 1 13 ? 22.844 29.844 -9.836 1 93.06 13 PHE B N 1
ATOM 4567 C CA . PHE B 1 13 ? 22.297 28.5 -9.992 1 93.06 13 PHE B CA 1
ATOM 4568 C C . PHE B 1 13 ? 21.453 28.125 -8.781 1 93.06 13 PHE B C 1
ATOM 4570 O O . PHE B 1 13 ? 20.297 27.703 -8.93 1 93.06 13 PHE B O 1
ATOM 4577 N N . TRP B 1 14 ? 21.953 28.219 -7.633 1 94 14 TRP B N 1
ATOM 4578 C CA . TRP B 1 14 ? 21.297 27.703 -6.438 1 94 14 TRP B CA 1
ATOM 4579 C C . TRP B 1 14 ? 20.062 28.531 -6.094 1 94 14 TRP B C 1
ATOM 4581 O O . TRP B 1 14 ? 19.016 27.984 -5.762 1 94 14 TRP B O 1
ATOM 4591 N N . PRO B 1 15 ? 20.125 29.922 -6.168 1 95.75 15 PRO B N 1
ATOM 4592 C CA . PRO B 1 15 ? 18.891 30.672 -5.973 1 95.75 15 PRO B CA 1
ATOM 4593 C C . PRO B 1 15 ? 17.797 30.312 -6.98 1 95.75 15 PRO B C 1
ATOM 4595 O O . PRO B 1 15 ? 16.625 30.188 -6.613 1 95.75 15 PRO B O 1
ATOM 4598 N N . VAL B 1 16 ? 18.172 30.141 -8.219 1 96.5 16 VAL B N 1
ATOM 4599 C CA . VAL B 1 16 ? 17.203 29.766 -9.25 1 96.5 16 VAL B CA 1
ATOM 4600 C C . VAL B 1 16 ? 16.672 28.359 -8.969 1 96.5 16 VAL B C 1
ATOM 4602 O O . VAL B 1 16 ? 15.469 28.109 -9.102 1 96.5 16 VAL B O 1
ATOM 4605 N N . ALA B 1 17 ? 17.562 27.438 -8.578 1 97.19 17 ALA B N 1
ATOM 4606 C CA . ALA B 1 17 ? 17.156 26.078 -8.242 1 97.19 17 ALA B CA 1
ATOM 4607 C C . ALA B 1 17 ? 16.141 26.078 -7.098 1 97.19 17 ALA B C 1
ATOM 4609 O O . ALA B 1 17 ? 15.188 25.297 -7.113 1 97.19 17 ALA B O 1
ATOM 4610 N N . LEU B 1 18 ? 16.375 26.875 -6.105 1 98.19 18 LEU B N 1
ATOM 4611 C CA . LEU B 1 18 ? 15.477 26.953 -4.953 1 98.19 18 LEU B CA 1
ATOM 4612 C C . LEU B 1 18 ? 14.109 27.5 -5.352 1 98.19 18 LEU B C 1
ATOM 4614 O O . LEU B 1 18 ? 13.078 27.016 -4.887 1 98.19 18 LEU B O 1
ATOM 4618 N N . VAL B 1 19 ? 14.094 28.5 -6.188 1 98.38 19 VAL B N 1
ATOM 4619 C CA . VAL B 1 19 ? 12.844 29.094 -6.656 1 98.38 19 VAL B CA 1
ATOM 4620 C C . VAL B 1 19 ? 12.07 28.078 -7.488 1 98.38 19 VAL B C 1
ATOM 4622 O O . VAL B 1 19 ? 10.852 27.922 -7.328 1 98.38 19 VAL B O 1
ATOM 4625 N N . VAL B 1 20 ? 12.781 27.391 -8.359 1 98.38 20 VAL B N 1
ATOM 4626 C CA . VAL B 1 20 ? 12.156 26.375 -9.211 1 98.38 20 VAL B CA 1
ATOM 4627 C C . VAL B 1 20 ? 11.625 25.234 -8.344 1 98.38 20 VAL B C 1
ATOM 4629 O O . VAL B 1 20 ? 10.508 24.766 -8.555 1 98.38 20 VAL B O 1
ATOM 4632 N N . GLY B 1 21 ? 12.477 24.766 -7.375 1 98.69 21 GLY B N 1
ATOM 4633 C CA . GLY B 1 21 ? 12.016 23.75 -6.453 1 98.69 21 GLY B CA 1
ATOM 4634 C C . GLY B 1 21 ? 10.789 24.156 -5.668 1 98.69 21 GLY B C 1
ATOM 4635 O O . GLY B 1 21 ? 9.852 23.359 -5.504 1 98.69 21 GLY B O 1
ATOM 4636 N N . TYR B 1 22 ? 10.82 25.375 -5.172 1 98.75 22 TYR B N 1
ATOM 4637 C CA . TYR B 1 22 ? 9.68 25.922 -4.449 1 98.75 22 TYR B CA 1
ATOM 4638 C C . TYR B 1 22 ? 8.438 25.953 -5.34 1 98.75 22 TYR B C 1
ATOM 4640 O O . TYR B 1 22 ? 7.352 25.562 -4.914 1 98.75 22 TYR B O 1
ATOM 4648 N N . ALA B 1 23 ? 8.57 26.406 -6.57 1 98.81 23 ALA B N 1
ATOM 4649 C CA . ALA B 1 23 ? 7.461 26.469 -7.52 1 98.81 23 ALA B CA 1
ATOM 4650 C C . ALA B 1 23 ? 6.895 25.078 -7.812 1 98.81 23 ALA B C 1
ATOM 4652 O O . ALA B 1 23 ? 5.68 24.922 -7.945 1 98.81 23 ALA B O 1
ATOM 4653 N N . LEU B 1 24 ? 7.777 24.078 -7.922 1 98.75 24 LEU B N 1
ATOM 4654 C CA . LEU B 1 24 ? 7.34 22.719 -8.156 1 98.75 24 LEU B CA 1
ATOM 4655 C C . LEU B 1 24 ? 6.559 22.172 -6.965 1 98.75 24 LEU B C 1
ATOM 4657 O O . LEU B 1 24 ? 5.566 21.469 -7.133 1 98.75 24 LEU B O 1
ATOM 4661 N N . GLU B 1 25 ? 7.078 22.547 -5.734 1 98.81 25 GLU B N 1
ATOM 4662 C CA . GLU B 1 25 ? 6.375 22.156 -4.512 1 98.81 25 GLU B CA 1
ATOM 4663 C C . GLU B 1 25 ? 4.977 22.766 -4.465 1 98.81 25 GLU B C 1
ATOM 4665 O O . GLU B 1 25 ? 4.012 22.094 -4.09 1 98.81 25 GLU B O 1
ATOM 4670 N N . VAL B 1 26 ? 4.844 23.969 -4.824 1 98.81 26 VAL B N 1
ATOM 4671 C CA . VAL B 1 26 ? 3.564 24.672 -4.848 1 98.81 26 VAL B CA 1
ATOM 4672 C C . VAL B 1 26 ? 2.65 24.047 -5.898 1 98.81 26 VAL B C 1
ATOM 4674 O O . VAL B 1 26 ? 1.484 23.75 -5.625 1 98.81 26 VAL B O 1
ATOM 4677 N N . ALA B 1 27 ? 3.17 23.828 -7.117 1 98.81 27 ALA B N 1
ATOM 4678 C CA . ALA B 1 27 ? 2.393 23.266 -8.219 1 98.81 27 ALA B CA 1
ATOM 4679 C C . ALA B 1 27 ? 1.849 21.891 -7.852 1 98.81 27 ALA B C 1
ATOM 4681 O O . ALA B 1 27 ? 0.702 21.562 -8.164 1 98.81 27 ALA B O 1
ATOM 4682 N N . PHE B 1 28 ? 2.695 21.109 -7.242 1 98.81 28 PHE B N 1
ATOM 4683 C CA . PHE B 1 28 ? 2.281 19.766 -6.848 1 98.81 28 PHE B CA 1
ATOM 4684 C C . PHE B 1 28 ? 1.122 19.828 -5.859 1 98.81 28 PHE B C 1
ATOM 4686 O O . PHE B 1 28 ? 0.154 19.078 -5.984 1 98.81 28 PHE B O 1
ATOM 4693 N N . ARG B 1 29 ? 1.193 20.719 -4.855 1 98.81 29 ARG B N 1
ATOM 4694 C CA . ARG B 1 29 ? 0.122 20.891 -3.877 1 98.81 29 ARG B CA 1
ATOM 4695 C C . ARG B 1 29 ? -1.162 21.375 -4.551 1 98.81 29 ARG B C 1
ATOM 4697 O O . ARG B 1 29 ? -2.258 20.938 -4.18 1 98.81 29 ARG B O 1
ATOM 4704 N N . LEU B 1 30 ? -1.02 22.219 -5.547 1 98.69 30 LEU B N 1
ATOM 4705 C CA . LEU B 1 30 ? -2.189 22.719 -6.254 1 98.69 30 LEU B CA 1
ATOM 4706 C C . LEU B 1 30 ? -2.854 21.625 -7.07 1 98.69 30 LEU B C 1
ATOM 4708 O O . LEU B 1 30 ? -4.082 21.578 -7.184 1 98.69 30 LEU B O 1
ATOM 4712 N N . VAL B 1 31 ? -2.049 20.719 -7.609 1 98.38 31 VAL B N 1
ATOM 4713 C CA . VAL B 1 31 ? -2.592 19.594 -8.367 1 98.38 31 VAL B CA 1
ATOM 4714 C C . VAL B 1 31 ? -3.381 18.672 -7.43 1 98.38 31 VAL B C 1
ATOM 4716 O O . VAL B 1 31 ? -4.438 18.156 -7.801 1 98.38 31 VAL B O 1
ATOM 4719 N N . LEU B 1 32 ? -2.92 18.453 -6.254 1 98.5 32 LEU B N 1
ATOM 4720 C CA . LEU B 1 32 ? -3.541 17.547 -5.297 1 98.5 32 LEU B CA 1
ATOM 4721 C C . LEU B 1 32 ? -4.918 18.047 -4.879 1 98.5 32 LEU B C 1
ATOM 4723 O O . LEU B 1 32 ? -5.824 17.25 -4.617 1 98.5 32 LEU B O 1
ATOM 4727 N N . VAL B 1 33 ? -5.109 19.406 -4.824 1 98.12 33 VAL B N 1
ATOM 4728 C CA . VAL B 1 33 ? -6.332 19.938 -4.234 1 98.12 33 VAL B CA 1
ATOM 4729 C C . VAL B 1 33 ? -7.324 20.297 -5.34 1 98.12 33 VAL B C 1
ATOM 4731 O O . VAL B 1 33 ? -8.367 20.891 -5.074 1 98.12 33 VAL B O 1
ATOM 4734 N N . ARG B 1 34 ? -6.973 19.922 -6.566 1 96.19 34 ARG B N 1
ATOM 4735 C CA . ARG B 1 34 ? -7.934 20.094 -7.652 1 96.19 34 ARG B CA 1
ATOM 4736 C C . ARG B 1 34 ? -9.227 19.344 -7.367 1 96.19 34 ARG B C 1
ATOM 4738 O O . ARG B 1 34 ? -9.203 18.188 -6.957 1 96.19 34 ARG B O 1
ATOM 4745 N N . GLY B 1 35 ? -10.289 20.031 -7.469 1 93.88 35 GLY B N 1
ATOM 4746 C CA . GLY B 1 35 ? -11.586 19.391 -7.281 1 93.88 35 GLY B CA 1
ATOM 4747 C C . GLY B 1 35 ? -12.125 19.562 -5.875 1 93.88 35 GLY B C 1
ATOM 4748 O O . GLY B 1 35 ? -13.258 19.141 -5.586 1 93.88 35 GLY B O 1
ATOM 4749 N N . LEU B 1 36 ? -11.344 20.078 -4.949 1 96.31 36 LEU B N 1
ATOM 4750 C CA . LEU B 1 36 ? -11.852 20.406 -3.619 1 96.31 36 LEU B CA 1
ATOM 4751 C C . LEU B 1 36 ? -12.484 21.797 -3.607 1 96.31 36 LEU B C 1
ATOM 4753 O O . LEU B 1 36 ? -11.781 22.797 -3.531 1 96.31 36 LEU B O 1
ATOM 4757 N N . ASP B 1 37 ? -13.805 21.859 -3.506 1 95.31 37 ASP B N 1
ATOM 4758 C CA . ASP B 1 37 ? -14.508 23.094 -3.848 1 95.31 37 ASP B CA 1
ATOM 4759 C C . ASP B 1 37 ? -15.117 23.734 -2.607 1 95.31 37 ASP B C 1
ATOM 4761 O O . ASP B 1 37 ? -15.672 24.844 -2.682 1 95.31 37 ASP B O 1
ATOM 4765 N N . PHE B 1 38 ? -15.109 23.094 -1.48 1 94.88 38 PHE B N 1
ATOM 4766 C CA . PHE B 1 38 ? -15.711 23.594 -0.247 1 94.88 38 PHE B CA 1
ATOM 4767 C C . PHE B 1 38 ? -15.047 22.953 0.969 1 94.88 38 PHE B C 1
ATOM 4769 O O . PHE B 1 38 ? -14.391 21.922 0.854 1 94.88 38 PHE B O 1
ATOM 4776 N N . PRO B 1 39 ? -15.117 23.625 2.139 1 95.5 39 PRO B N 1
ATOM 4777 C CA . PRO B 1 39 ? -14.57 23 3.344 1 95.5 39 PRO B CA 1
ATOM 4778 C C . PRO B 1 39 ? -15.266 21.688 3.703 1 95.5 39 PRO B C 1
ATOM 4780 O O . PRO B 1 39 ? -16.484 21.578 3.529 1 95.5 39 PRO B O 1
ATOM 4783 N N . SER B 1 40 ? -14.5 20.734 4.223 1 94.56 40 SER B N 1
ATOM 4784 C CA . SER B 1 40 ? -15.078 19.406 4.453 1 94.56 40 SER B CA 1
ATOM 4785 C C . SER B 1 40 ? -14.781 18.922 5.867 1 94.56 40 SER B C 1
ATOM 4787 O O . SER B 1 40 ? -15.383 17.953 6.336 1 94.56 40 SER B O 1
ATOM 4789 N N . VAL B 1 41 ? -13.93 19.547 6.629 1 94.81 41 VAL B N 1
ATOM 4790 C CA . VAL B 1 41 ? -13.578 19.125 7.98 1 94.81 41 VAL B CA 1
ATOM 4791 C C . VAL B 1 41 ? -14.281 20.016 9 1 94.81 41 VAL B C 1
ATOM 4793 O O . VAL B 1 41 ? -13.75 21.062 9.391 1 94.81 41 VAL B O 1
ATOM 4796 N N . HIS B 1 42 ? -15.398 19.578 9.531 1 91.94 42 HIS B N 1
ATOM 4797 C CA . HIS B 1 42 ? -16.234 20.359 10.438 1 91.94 42 HIS B CA 1
ATOM 4798 C C . HIS B 1 42 ? -15.953 20.016 11.891 1 91.94 42 HIS B C 1
ATOM 4800 O O . HIS B 1 42 ? -15.602 18.875 12.203 1 91.94 42 HIS B O 1
ATOM 4806 N N . PRO B 1 43 ? -15.945 20.875 12.781 1 92.12 43 PRO B N 1
ATOM 4807 C CA . PRO B 1 43 ? -16.156 22.312 12.539 1 92.12 43 PRO B CA 1
ATOM 4808 C C . PRO B 1 43 ? -14.844 23.078 12.398 1 92.12 43 PRO B C 1
ATOM 4810 O O . PRO B 1 43 ? -14.844 24.312 12.375 1 92.12 43 PRO B O 1
ATOM 4813 N N . ASP B 1 44 ? -13.781 22.391 12.273 1 91.56 44 ASP B N 1
ATOM 4814 C CA . ASP B 1 44 ? -12.453 23 12.359 1 91.56 44 ASP B CA 1
ATOM 4815 C C . ASP B 1 44 ? -12.242 24.016 11.227 1 91.56 44 ASP B C 1
ATOM 4817 O O . ASP B 1 44 ? -11.953 25.188 11.477 1 91.56 44 ASP B O 1
ATOM 4821 N N . GLU B 1 45 ? -12.445 23.609 10.039 1 95.56 45 GLU B N 1
ATOM 4822 C CA . GLU B 1 45 ? -12.227 24.484 8.898 1 95.56 45 GLU B CA 1
ATOM 4823 C C . GLU B 1 45 ? -13.156 25.703 8.953 1 95.56 45 GLU B C 1
ATOM 4825 O O . GLU B 1 45 ? -12.719 26.844 8.75 1 95.56 45 GLU B O 1
ATOM 4830 N N . ASP B 1 46 ? -14.391 25.422 9.305 1 94.88 46 ASP B N 1
ATOM 4831 C CA . ASP B 1 46 ? -15.406 26.469 9.281 1 94.88 46 ASP B CA 1
ATOM 4832 C C . ASP B 1 46 ? -15.078 27.578 10.281 1 94.88 46 ASP B C 1
ATOM 4834 O O . ASP B 1 46 ? -15.289 28.766 9.992 1 94.88 46 ASP B O 1
ATOM 4838 N N . THR B 1 47 ? -14.594 27.125 11.344 1 95.12 47 THR B N 1
ATOM 4839 C CA . THR B 1 47 ? -14.281 28.109 12.375 1 95.12 47 THR B CA 1
ATOM 4840 C C . THR B 1 47 ? -13.156 29.031 11.922 1 95.12 47 THR B C 1
ATOM 4842 O O . THR B 1 47 ? -13.227 30.25 12.125 1 95.12 47 THR B O 1
ATOM 4845 N N . TYR B 1 48 ? -12.133 28.5 11.32 1 96.81 48 TYR B N 1
ATOM 4846 C CA . TYR B 1 48 ? -11.062 29.328 10.781 1 96.81 48 TYR B CA 1
ATOM 4847 C C . TYR B 1 48 ? -11.594 30.281 9.703 1 96.81 48 TYR B C 1
ATOM 4849 O O . TYR B 1 48 ? -11.172 31.438 9.625 1 96.81 48 TYR B O 1
ATOM 4857 N N . LEU B 1 49 ? -12.5 29.797 8.945 1 96.44 49 LEU B N 1
ATOM 4858 C CA . LEU B 1 49 ? -13.047 30.578 7.836 1 96.44 49 LEU B CA 1
ATOM 4859 C C . LEU B 1 49 ? -13.93 31.703 8.352 1 96.44 49 LEU B C 1
ATOM 4861 O O . LEU B 1 49 ? -13.914 32.812 7.805 1 96.44 49 LEU B O 1
ATOM 4865 N N . VAL B 1 50 ? -14.656 31.469 9.406 1 95.56 50 VAL B N 1
ATOM 4866 C CA . VAL B 1 50 ? -15.508 32.469 10.023 1 95.56 50 VAL B CA 1
ATOM 4867 C C . VAL B 1 50 ? -14.641 33.625 10.578 1 95.56 50 VAL B C 1
ATOM 4869 O O . VAL B 1 50 ? -14.961 34.781 10.398 1 95.56 50 VAL B O 1
ATOM 4872 N N . LEU B 1 51 ? -13.602 33.25 11.227 1 96.31 51 LEU B N 1
ATOM 4873 C CA . LEU B 1 51 ? -12.703 34.281 11.766 1 96.31 51 LEU B CA 1
ATOM 4874 C C . LEU B 1 51 ? -12.055 35.062 10.641 1 96.31 51 LEU B C 1
ATOM 4876 O O . LEU B 1 51 ? -11.883 36.281 10.758 1 96.31 51 LEU B O 1
ATOM 4880 N N . SER B 1 52 ? -11.703 34.406 9.602 1 96.56 52 SER B N 1
ATOM 4881 C CA . SER B 1 52 ? -11.078 35.062 8.461 1 96.56 52 SER B CA 1
ATOM 4882 C C . SER B 1 52 ? -12.023 36.062 7.816 1 96.56 52 SER B C 1
ATOM 4884 O O . SER B 1 52 ? -11.586 37.125 7.34 1 96.56 52 SER B O 1
ATOM 4886 N N . ARG B 1 53 ? -13.234 35.688 7.809 1 94.25 53 ARG B N 1
ATOM 4887 C CA . ARG B 1 53 ? -14.266 36.594 7.27 1 94.25 53 ARG B CA 1
ATOM 4888 C C . ARG B 1 53 ? -14.297 37.906 8.023 1 94.25 53 ARG B C 1
ATOM 4890 O O . ARG B 1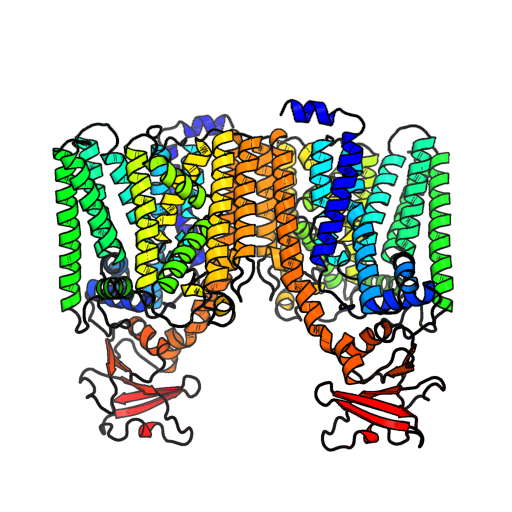 53 ? -14.328 38.969 7.406 1 94.25 53 ARG B O 1
ATOM 4897 N N . VAL B 1 54 ? -14.25 37.812 9.273 1 94.81 54 VAL B N 1
ATOM 4898 C CA . VAL B 1 54 ? -14.281 39 10.117 1 94.81 54 VAL B CA 1
ATOM 4899 C C . VAL B 1 54 ? -13.016 39.844 9.906 1 94.81 54 VAL B C 1
ATOM 4901 O O . VAL B 1 54 ? -13.07 41.062 9.82 1 94.81 54 VAL B O 1
ATOM 4904 N N . LEU B 1 55 ? -11.961 39.188 9.805 1 96.19 55 LEU B N 1
ATOM 4905 C CA . LEU B 1 55 ? -10.68 39.844 9.586 1 96.19 55 LEU B CA 1
ATOM 4906 C C . LEU B 1 55 ? -10.625 40.5 8.211 1 96.19 55 LEU B C 1
ATOM 4908 O O . LEU B 1 55 ? -9.859 41.438 7.992 1 96.19 55 LEU B O 1
ATOM 4912 N N . ALA B 1 56 ? -11.391 40 7.324 1 95.5 56 ALA B N 1
ATOM 4913 C CA . ALA B 1 56 ? -11.469 40.562 5.98 1 95.5 56 ALA B CA 1
ATOM 4914 C C . ALA B 1 56 ? -12.398 41.781 5.953 1 95.5 56 ALA B C 1
ATOM 4916 O O . ALA B 1 56 ? -12.539 42.438 4.922 1 95.5 56 ALA B O 1
ATOM 4917 N N . GLY B 1 57 ? -13.031 42.062 7.07 1 91.75 57 GLY B N 1
ATOM 4918 C CA . GLY B 1 57 ? -13.891 43.25 7.164 1 91.75 57 GLY B CA 1
ATOM 4919 C C . GLY B 1 57 ? -15.359 42.906 6.953 1 91.75 57 GLY B C 1
ATOM 4920 O O . GLY B 1 57 ? -16.188 43.812 6.805 1 91.75 57 GLY B O 1
ATOM 4921 N N . ARG B 1 58 ? -15.609 41.719 6.965 1 89.56 58 ARG B N 1
ATOM 4922 C CA . ARG B 1 58 ? -17 41.312 6.773 1 89.56 58 ARG B CA 1
ATOM 4923 C C . ARG B 1 58 ? -17.688 41.062 8.109 1 89.56 58 ARG B C 1
ATOM 4925 O O . ARG B 1 58 ? -17.047 41.125 9.164 1 89.56 58 ARG B O 1
ATOM 4932 N N . SER B 1 59 ? -19.016 40.875 8.031 1 86.31 59 SER B N 1
ATOM 4933 C CA . SER B 1 59 ? -19.797 40.75 9.25 1 86.31 59 SER B CA 1
ATOM 4934 C C . SER B 1 59 ? -19.531 39.438 9.953 1 86.31 59 SER B C 1
ATOM 4936 O O . SER B 1 59 ? -19.234 38.438 9.297 1 86.31 59 SER B O 1
ATOM 4938 N N . ALA B 1 60 ? -19.672 39.469 11.227 1 90.5 60 ALA B N 1
ATOM 4939 C CA . ALA B 1 60 ? -19.531 38.25 12.016 1 90.5 60 ALA B CA 1
ATOM 4940 C C . ALA B 1 60 ? -20.703 37.312 11.766 1 90.5 60 ALA B C 1
ATOM 4942 O O . ALA B 1 60 ? -21.766 37.719 11.297 1 90.5 60 ALA B O 1
ATOM 4943 N N . THR B 1 61 ? -20.484 36.125 11.984 1 92.06 61 THR B N 1
ATOM 4944 C CA . THR B 1 61 ? -21.484 35.062 11.898 1 92.06 61 THR B CA 1
ATOM 4945 C C . THR B 1 61 ? -21.25 34 12.992 1 92.06 61 THR B C 1
ATOM 4947 O O . THR B 1 61 ? -20.391 34.188 13.859 1 92.06 61 THR B O 1
ATOM 4950 N N . GLU B 1 62 ? -22.125 33.031 13.016 1 91.62 62 GLU B N 1
ATOM 4951 C CA . GLU B 1 62 ? -22.031 31.984 14.031 1 91.62 62 GLU B CA 1
ATOM 4952 C C . GLU B 1 62 ? -20.688 31.266 13.977 1 91.62 62 GLU B C 1
ATOM 4954 O O . GLU B 1 62 ? -20.156 31 12.891 1 91.62 62 GLU B O 1
ATOM 4959 N N . VAL B 1 63 ? -20.078 31 15.148 1 92.12 63 VAL B N 1
ATOM 4960 C CA . VAL B 1 63 ? -18.844 30.234 15.25 1 92.12 63 VAL B CA 1
ATOM 4961 C C . VAL B 1 63 ? -19.172 28.766 15.516 1 92.12 63 VAL B C 1
ATOM 4963 O O . VAL B 1 63 ? -19.578 28.406 16.625 1 92.12 63 VAL B O 1
ATOM 4966 N N . PRO B 1 64 ? -18.844 27.922 14.625 1 90.38 64 PRO B N 1
ATOM 4967 C CA . PRO B 1 64 ? -19.328 26.531 14.727 1 90.38 64 PRO B CA 1
ATOM 4968 C C . PRO B 1 64 ? -18.734 25.797 15.93 1 90.38 64 PRO B C 1
ATOM 4970 O O . PRO B 1 64 ? -19.422 25.016 16.578 1 90.38 64 PRO B O 1
ATOM 4973 N N . VAL B 1 65 ? -17.469 25.953 16.25 1 88.38 65 VAL B N 1
ATOM 4974 C CA . VAL B 1 65 ? -16.828 25.25 17.344 1 88.38 65 VAL B CA 1
ATOM 4975 C C . VAL B 1 65 ? -17.312 25.812 18.688 1 88.38 65 VAL B C 1
ATOM 4977 O O . VAL B 1 65 ? -17.203 25.156 19.719 1 88.38 65 VAL B O 1
ATOM 4980 N N . GLY B 1 66 ? -17.844 27.047 18.688 1 88.31 66 GLY B N 1
ATOM 4981 C CA . GLY B 1 66 ? -18.422 27.641 19.875 1 88.31 66 GLY B CA 1
ATOM 4982 C C . GLY B 1 66 ? -17.422 28.438 20.703 1 88.31 66 GLY B C 1
ATOM 4983 O O . GLY B 1 66 ? -17.719 28.828 21.828 1 88.31 66 GLY B O 1
ATOM 4984 N N . VAL B 1 67 ? -16.219 28.547 20.234 1 90.69 67 VAL B N 1
ATOM 4985 C CA . VAL B 1 67 ? -15.18 29.328 20.891 1 90.69 67 VAL B CA 1
ATOM 4986 C C . VAL B 1 67 ? -14.367 30.109 19.859 1 90.69 67 VAL B C 1
ATOM 4988 O O . VAL B 1 67 ? -14.336 29.734 18.688 1 90.69 67 VAL B O 1
ATOM 4991 N N . VAL B 1 68 ? -13.789 31.172 20.344 1 93.06 68 VAL B N 1
ATOM 4992 C CA . VAL B 1 68 ? -12.883 31.906 19.469 1 93.06 68 VAL B CA 1
ATOM 4993 C C . VAL B 1 68 ? -11.484 31.297 19.547 1 93.06 68 VAL B C 1
ATOM 4995 O O . VAL B 1 68 ? -10.875 31.25 20.625 1 93.06 68 VAL B O 1
ATOM 4998 N N . ILE B 1 69 ? -11.039 30.812 18.484 1 93.5 69 ILE B N 1
ATOM 4999 C CA . ILE B 1 69 ? -9.719 30.203 18.406 1 93.5 69 ILE B CA 1
ATOM 5000 C C . ILE B 1 69 ? -8.695 31.234 17.922 1 93.5 69 ILE B C 1
ATOM 5002 O O . ILE B 1 69 ? -9.062 32.312 17.484 1 93.5 69 ILE B O 1
ATOM 5006 N N . PRO B 1 70 ? -7.371 30.938 18.031 1 94.44 70 PRO B N 1
ATOM 5007 C CA . PRO B 1 70 ? -6.34 31.891 17.641 1 94.44 70 PRO B CA 1
ATOM 5008 C C . PRO B 1 70 ? -6.473 32.344 16.188 1 94.44 70 PRO B C 1
ATOM 5010 O O . PRO B 1 70 ? -6.797 31.547 15.32 1 94.44 70 PRO B O 1
ATOM 5013 N N . GLY B 1 71 ? -6.117 33.594 15.922 1 96.88 71 GLY B N 1
ATOM 5014 C CA . GLY B 1 71 ? -6.477 34.219 14.656 1 96.88 71 GLY B CA 1
ATOM 5015 C C . GLY B 1 71 ? -5.312 34.312 13.688 1 96.88 71 GLY B C 1
ATOM 5016 O O . GLY B 1 71 ? -5.457 34.844 12.586 1 96.88 71 GLY B O 1
ATOM 5017 N N . GLY B 1 72 ? -4.141 33.812 14.086 1 97.88 72 GLY B N 1
ATOM 5018 C CA . GLY B 1 72 ? -2.959 33.938 13.25 1 97.88 72 GLY B CA 1
ATOM 5019 C C . GLY B 1 72 ? -3.141 33.375 11.859 1 97.88 72 GLY B C 1
ATOM 5020 O O . GLY B 1 72 ? -2.744 34 10.867 1 97.88 72 GLY B O 1
ATOM 5021 N N . TYR B 1 73 ? -3.668 32.188 11.703 1 98.19 73 TYR B N 1
ATOM 5022 C CA . TYR B 1 73 ? -3.914 31.562 10.406 1 98.19 73 TYR B CA 1
ATOM 5023 C C . TYR B 1 73 ? -5.047 32.25 9.672 1 98.19 73 TYR B C 1
ATOM 5025 O O . TYR B 1 73 ? -4.91 32.625 8.492 1 98.19 73 TYR B O 1
ATOM 5033 N N . PRO B 1 74 ? -6.199 32.531 10.312 1 98.12 74 PRO B N 1
ATOM 5034 C CA . PRO B 1 74 ? -7.262 33.281 9.664 1 98.12 74 PRO B CA 1
ATOM 5035 C C . PRO B 1 74 ? -6.754 34.625 9.078 1 98.12 74 PRO B C 1
ATOM 5037 O O . PRO B 1 74 ? -7.219 35.031 8.016 1 98.12 74 PRO B O 1
ATOM 5040 N N . LEU B 1 75 ? -5.891 35.219 9.781 1 98 75 LEU B N 1
ATOM 5041 C CA . LEU B 1 75 ? -5.316 36.469 9.289 1 98 75 LEU B CA 1
ATOM 5042 C C . LEU B 1 75 ? -4.629 36.25 7.945 1 98 75 LEU B C 1
ATOM 5044 O O . LEU B 1 75 ? -4.754 37.094 7.047 1 98 75 LEU B O 1
ATOM 5048 N N . LEU B 1 76 ? -3.902 35.188 7.77 1 98.25 76 LEU B N 1
ATOM 5049 C CA . LEU B 1 76 ? -3.131 34.938 6.562 1 98.25 76 LEU B CA 1
ATOM 5050 C C . LEU B 1 76 ? -4.051 34.625 5.383 1 98.25 76 LEU B C 1
ATOM 5052 O O . LEU B 1 76 ? -3.723 34.938 4.238 1 98.25 76 LEU B O 1
ATOM 5056 N N . ILE B 1 77 ? -5.195 34.031 5.629 1 98.19 77 ILE B N 1
ATOM 5057 C CA . ILE B 1 77 ? -6.047 33.625 4.52 1 98.19 77 ILE B CA 1
ATOM 5058 C C . ILE B 1 77 ? -7.125 34.688 4.277 1 98.19 77 ILE B C 1
ATOM 5060 O O . ILE B 1 77 ? -7.828 34.625 3.262 1 98.19 77 ILE B O 1
ATOM 5064 N N . SER B 1 78 ? -7.281 35.719 5.098 1 97.38 78 SER B N 1
ATOM 5065 C CA . SER B 1 78 ? -8.336 36.719 5.035 1 97.38 78 SER B CA 1
ATOM 5066 C C . SER B 1 78 ? -8.281 37.5 3.721 1 97.38 78 SER B C 1
ATOM 5068 O O . SER B 1 78 ? -9.312 37.938 3.205 1 97.38 78 SER B O 1
ATOM 5070 N N . PRO B 1 79 ? -7.086 37.719 3.109 1 97.19 79 PRO B N 1
ATOM 5071 C CA . PRO B 1 79 ? -7.074 38.438 1.83 1 97.19 79 PRO B CA 1
ATOM 5072 C C . PRO B 1 79 ? -7.887 37.719 0.75 1 97.19 79 PRO B C 1
ATOM 5074 O O . PRO B 1 79 ? -8.438 38.375 -0.143 1 97.19 79 PRO B O 1
ATOM 5077 N N . ALA B 1 80 ? -7.961 36.406 0.835 1 96.81 80 ALA B N 1
ATOM 5078 C CA . ALA B 1 80 ? -8.742 35.656 -0.139 1 96.81 80 ALA B CA 1
ATOM 5079 C C . ALA B 1 80 ? -10.211 36.062 -0.112 1 96.81 80 ALA B C 1
ATOM 5081 O O . ALA B 1 80 ? -10.867 36.125 -1.153 1 96.81 80 ALA B O 1
ATOM 5082 N N . MET B 1 81 ? -10.672 36.406 1.018 1 93.5 81 MET B N 1
ATOM 5083 C CA . MET B 1 81 ? -12.078 36.75 1.211 1 93.5 81 MET B CA 1
ATOM 5084 C C . MET B 1 81 ? -12.359 38.156 0.76 1 93.5 81 MET B C 1
ATOM 5086 O O . MET B 1 81 ? -13.523 38.531 0.567 1 93.5 81 MET B O 1
ATOM 5090 N N . ARG B 1 82 ? -11.352 38.938 0.485 1 93.5 82 ARG B N 1
ATOM 5091 C CA . ARG B 1 82 ? -11.5 40.281 -0.048 1 93.5 82 ARG B CA 1
ATOM 5092 C C . ARG B 1 82 ? -11.5 40.25 -1.573 1 93.5 82 ARG B C 1
ATOM 5094 O O . ARG B 1 82 ? -12.031 41.188 -2.205 1 93.5 82 ARG B O 1
ATOM 5101 N N . LEU B 1 83 ? -11 39.25 -2.127 1 94.19 83 LEU B N 1
ATOM 5102 C CA . LEU B 1 83 ? -10.75 39.219 -3.564 1 94.19 83 LEU B CA 1
ATOM 5103 C C . LEU B 1 83 ? -11.969 38.688 -4.316 1 94.19 83 LEU B C 1
ATOM 5105 O O . LEU B 1 83 ? -12.133 38.969 -5.508 1 94.19 83 LEU B O 1
ATOM 5109 N N . SER B 1 84 ? -12.766 37.875 -3.68 1 91.25 84 SER B N 1
ATOM 5110 C CA . SER B 1 84 ? -13.953 37.344 -4.336 1 91.25 84 SER B CA 1
ATOM 5111 C C . SER B 1 84 ? -15.102 37.188 -3.352 1 91.25 84 SER B C 1
ATOM 5113 O O . SER B 1 84 ? -14.891 37.125 -2.137 1 91.25 84 SER B O 1
ATOM 5115 N N . SER B 1 85 ? -16.281 37.156 -3.873 1 87.19 85 SER B N 1
ATOM 5116 C CA . SER B 1 85 ? -17.469 36.938 -3.064 1 87.19 85 SER B CA 1
ATOM 5117 C C . SER B 1 85 ? -18.078 35.562 -3.334 1 87.19 85 SER B C 1
ATOM 5119 O O . SER B 1 85 ? -19.062 35.188 -2.705 1 87.19 85 SER B O 1
ATOM 5121 N N . ASP B 1 86 ? -17.516 34.844 -4.27 1 89.62 86 ASP B N 1
ATOM 5122 C CA . ASP B 1 86 ? -17.922 33.469 -4.539 1 89.62 86 ASP B CA 1
ATOM 5123 C C . ASP B 1 86 ? -17.234 32.5 -3.594 1 89.62 86 ASP B C 1
ATOM 5125 O O . ASP B 1 86 ? -16 32.375 -3.586 1 89.62 86 ASP B O 1
ATOM 5129 N N . PRO B 1 87 ? -18.016 31.828 -2.812 1 91.38 87 PRO B N 1
ATOM 5130 C CA . PRO B 1 87 ? -17.422 30.969 -1.8 1 91.38 87 PRO B CA 1
ATOM 5131 C C . PRO B 1 87 ? -16.469 29.938 -2.398 1 91.38 87 PRO B C 1
ATOM 5133 O O . PRO B 1 87 ? -15.43 29.625 -1.809 1 91.38 87 PRO B O 1
ATOM 5136 N N . THR B 1 88 ? -16.828 29.297 -3.537 1 93.25 88 THR B N 1
ATOM 5137 C CA . THR B 1 88 ? -15.977 28.297 -4.168 1 93.25 88 THR B CA 1
ATOM 5138 C C . THR B 1 88 ? -14.641 28.906 -4.594 1 93.25 88 THR B C 1
ATOM 5140 O O . THR B 1 88 ? -13.578 28.328 -4.352 1 93.25 88 THR B O 1
ATOM 5143 N N . THR B 1 89 ? -14.711 30.047 -5.238 1 95.31 89 THR B N 1
ATOM 5144 C CA . THR B 1 89 ? -13.508 30.75 -5.668 1 95.31 89 THR B CA 1
ATOM 5145 C C . THR B 1 89 ? -12.648 31.141 -4.465 1 95.31 89 THR B C 1
ATOM 5147 O O . THR B 1 89 ? -11.43 31 -4.496 1 95.31 89 THR B O 1
ATOM 5150 N N . VAL B 1 90 ? -13.289 31.688 -3.4 1 95.88 90 VAL B N 1
ATOM 5151 C CA . VAL B 1 90 ? -12.578 32.094 -2.189 1 95.88 90 VAL B CA 1
ATOM 5152 C C . VAL B 1 90 ? -11.852 30.875 -1.599 1 95.88 90 VAL B C 1
ATOM 5154 O O . VAL B 1 90 ? -10.688 30.969 -1.213 1 95.88 90 VAL B O 1
ATOM 5157 N N . TYR B 1 91 ? -12.586 29.766 -1.54 1 96.75 91 TYR B N 1
ATOM 5158 C CA . TYR B 1 91 ? -11.984 28.547 -0.983 1 96.75 91 TYR B CA 1
ATOM 5159 C C . TYR B 1 91 ? -10.773 28.109 -1.8 1 96.75 91 TYR B C 1
ATOM 5161 O O . TYR B 1 91 ? -9.75 27.719 -1.238 1 96.75 91 TYR B O 1
ATOM 5169 N N . HIS B 1 92 ? -10.875 28.188 -3.16 1 97.94 92 HIS B N 1
ATOM 5170 C CA . HIS B 1 92 ? -9.75 27.859 -4.023 1 97.94 92 HIS B CA 1
ATOM 5171 C C . HIS B 1 92 ? -8.562 28.781 -3.77 1 97.94 92 HIS B C 1
ATOM 5173 O O . HIS B 1 92 ? -7.41 28.328 -3.773 1 97.94 92 HIS B O 1
ATOM 5179 N N . LEU B 1 93 ? -8.844 30.031 -3.584 1 98.12 93 LEU B N 1
ATOM 5180 C CA . LEU B 1 93 ? -7.793 31 -3.277 1 98.12 93 LEU B CA 1
ATOM 5181 C C . LEU B 1 93 ? -7.117 30.656 -1.953 1 98.12 93 LEU B C 1
ATOM 5183 O O . LEU B 1 93 ? -5.895 30.766 -1.827 1 98.12 93 LEU B O 1
ATOM 5187 N N . ILE B 1 94 ? -7.895 30.281 -0.994 1 98.44 94 ILE B N 1
ATOM 5188 C CA . ILE B 1 94 ? -7.363 29.906 0.311 1 98.44 94 ILE B CA 1
ATOM 5189 C C . ILE B 1 94 ? -6.445 28.688 0.162 1 98.44 94 ILE B C 1
ATOM 5191 O O . ILE B 1 94 ? -5.355 28.656 0.734 1 98.44 94 ILE B O 1
ATOM 5195 N N . LEU B 1 95 ? -6.867 27.688 -0.615 1 98.56 95 LEU B N 1
ATOM 5196 C CA . LEU B 1 95 ? -6.027 26.516 -0.856 1 98.56 95 LEU B CA 1
ATOM 5197 C C . LEU B 1 95 ? -4.746 26.906 -1.586 1 98.56 95 LEU B C 1
ATOM 5199 O O . LEU B 1 95 ? -3.695 26.297 -1.364 1 98.56 95 LEU B O 1
ATOM 5203 N N . GLY B 1 96 ? -4.875 27.875 -2.475 1 98.62 96 GLY B N 1
ATOM 5204 C CA . GLY B 1 96 ? -3.682 28.422 -3.098 1 98.62 96 GLY B CA 1
ATOM 5205 C C . GLY B 1 96 ? -2.725 29.062 -2.104 1 98.62 96 GLY B C 1
ATOM 5206 O O . GLY B 1 96 ? -1.516 28.828 -2.168 1 98.62 96 GLY B O 1
ATOM 5207 N N . ILE B 1 97 ? -3.24 29.828 -1.164 1 98.62 97 ILE B N 1
ATOM 5208 C CA . ILE B 1 97 ? -2.441 30.438 -0.107 1 98.62 97 ILE B CA 1
ATOM 5209 C C . ILE B 1 97 ? -1.793 29.359 0.743 1 98.62 97 ILE B C 1
ATOM 5211 O O . ILE B 1 97 ? -0.615 29.453 1.094 1 98.62 97 ILE B O 1
ATOM 5215 N N . ASN B 1 98 ? -2.598 28.312 1.049 1 98.81 98 ASN B N 1
ATOM 5216 C CA . ASN B 1 98 ? -2.062 27.172 1.785 1 98.81 98 ASN B CA 1
ATOM 5217 C C . ASN B 1 98 ? -0.86 26.562 1.073 1 98.81 98 ASN B C 1
ATOM 5219 O O . ASN B 1 98 ? 0.146 26.234 1.709 1 98.81 98 ASN B O 1
ATOM 5223 N N . ALA B 1 99 ? -1.017 26.359 -0.241 1 98.81 99 ALA B N 1
ATOM 5224 C CA . ALA B 1 99 ? 0.065 25.781 -1.025 1 98.81 99 ALA B CA 1
ATOM 5225 C C . ALA B 1 99 ? 1.327 26.625 -0.951 1 98.81 99 ALA B C 1
ATOM 5227 O O . ALA B 1 99 ? 2.428 26.109 -0.761 1 98.81 99 ALA B O 1
ATOM 5228 N N . LEU B 1 100 ? 1.19 27.938 -1.06 1 98.75 100 LEU B N 1
ATOM 5229 C CA . LEU B 1 100 ? 2.309 28.875 -1.017 1 98.75 100 LEU B CA 1
ATOM 5230 C C . LEU B 1 100 ? 2.992 28.844 0.346 1 98.75 100 LEU B C 1
ATOM 5232 O O . LEU B 1 100 ? 4.223 28.797 0.428 1 98.75 100 LEU B O 1
ATOM 5236 N N . LEU B 1 101 ? 2.205 28.844 1.377 1 98.75 101 LEU B N 1
ATOM 5237 C CA . LEU B 1 101 ? 2.742 28.922 2.73 1 98.75 101 LEU B CA 1
ATOM 5238 C C . LEU B 1 101 ? 3.373 27.594 3.135 1 98.75 101 LEU B C 1
ATOM 5240 O O . LEU B 1 101 ? 4.496 27.562 3.643 1 98.75 101 LEU B O 1
ATOM 5244 N N . ASN B 1 102 ? 2.646 26.469 2.893 1 98.88 102 ASN B N 1
ATOM 5245 C CA . ASN B 1 102 ? 3.123 25.156 3.314 1 98.88 102 ASN B CA 1
ATOM 5246 C C . ASN B 1 102 ? 4.398 24.766 2.574 1 98.88 102 ASN B C 1
ATOM 5248 O O . ASN B 1 102 ? 5.27 24.109 3.143 1 98.88 102 ASN B O 1
ATOM 5252 N N . ALA B 1 103 ? 4.531 25.172 1.3 1 98.88 103 ALA B N 1
ATOM 5253 C CA . ALA B 1 103 ? 5.688 24.844 0.477 1 98.88 103 ALA B CA 1
ATOM 5254 C C . ALA B 1 103 ? 6.953 25.5 1.015 1 98.88 103 ALA B C 1
ATOM 5256 O O . ALA B 1 103 ? 8.07 25.109 0.65 1 98.88 103 ALA B O 1
ATOM 5257 N N . LEU B 1 104 ? 6.809 26.453 1.934 1 98.88 104 LEU B N 1
ATOM 5258 C CA . LEU B 1 104 ? 7.965 27.109 2.52 1 98.88 104 LEU B CA 1
ATOM 5259 C C . LEU B 1 104 ? 8.781 26.141 3.369 1 98.88 104 LEU B C 1
ATOM 5261 O O . LEU B 1 104 ? 9.93 26.422 3.715 1 98.88 104 LEU B O 1
ATOM 5265 N N . VAL B 1 105 ? 8.227 24.984 3.656 1 98.88 105 VAL B N 1
ATOM 5266 C CA . VAL B 1 105 ? 8.977 23.938 4.352 1 98.88 105 VAL B CA 1
ATOM 5267 C C . VAL B 1 105 ? 10.227 23.578 3.549 1 98.88 105 VAL B C 1
ATOM 5269 O O . VAL B 1 105 ? 11.281 23.297 4.121 1 98.88 105 VAL B O 1
ATOM 5272 N N . PHE B 1 106 ? 10.133 23.656 2.219 1 98.88 106 PHE B N 1
ATOM 5273 C CA . PHE B 1 106 ? 11.227 23.25 1.34 1 98.88 106 PHE B CA 1
ATOM 5274 C C . PHE B 1 106 ? 12.438 24.141 1.526 1 98.88 106 PHE B C 1
ATOM 5276 O O . PHE B 1 106 ? 13.5 23.688 1.945 1 98.88 106 PHE B O 1
ATOM 5283 N N . PRO B 1 107 ? 12.383 25.469 1.287 1 98.75 107 PRO B N 1
ATOM 5284 C CA . PRO B 1 107 ? 13.578 26.297 1.469 1 98.75 107 PRO B CA 1
ATOM 5285 C C . PRO B 1 107 ? 14.062 26.312 2.916 1 98.75 107 PRO B C 1
ATOM 5287 O O . PRO B 1 107 ? 15.273 26.406 3.162 1 98.75 107 PRO B O 1
ATOM 5290 N N . LEU B 1 108 ? 13.172 26.234 3.9 1 98.81 108 LEU B N 1
ATOM 5291 C CA . LEU B 1 108 ? 13.594 26.219 5.297 1 98.81 108 LEU B CA 1
ATOM 5292 C C . LEU B 1 108 ? 14.336 24.938 5.625 1 98.81 108 LEU B C 1
ATOM 5294 O O . LEU B 1 108 ? 15.32 24.938 6.363 1 98.81 108 LEU B O 1
ATOM 5298 N N . ALA B 1 109 ? 13.805 23.828 5.105 1 98.88 109 ALA B N 1
ATOM 5299 C CA . ALA B 1 109 ? 14.477 22.547 5.312 1 98.88 109 ALA B CA 1
ATOM 5300 C C . ALA B 1 109 ? 15.859 22.547 4.664 1 98.88 109 ALA B C 1
ATOM 5302 O O . ALA B 1 109 ? 16.812 22 5.227 1 98.88 109 ALA B O 1
ATOM 5303 N N . TYR B 1 110 ? 15.938 23.094 3.436 1 98.75 110 TYR B N 1
ATOM 5304 C CA . TYR B 1 110 ? 17.219 23.25 2.762 1 98.75 110 TYR B CA 1
ATOM 5305 C C . TYR B 1 110 ? 18.219 24 3.637 1 98.75 110 TYR B C 1
ATOM 5307 O O . TYR B 1 110 ? 19.344 23.547 3.84 1 98.75 110 TYR B O 1
ATOM 5315 N N . LEU B 1 111 ? 17.797 25.156 4.191 1 98.31 111 LEU B N 1
ATOM 5316 C CA . LEU B 1 111 ? 18.656 25.984 5.023 1 98.31 111 LEU B CA 1
ATOM 5317 C C . LEU B 1 111 ? 19.062 25.25 6.293 1 98.31 111 LEU B C 1
ATOM 5319 O O . LEU B 1 111 ? 20.203 25.344 6.734 1 98.31 111 LEU B O 1
ATOM 5323 N N . ALA B 1 112 ? 18.125 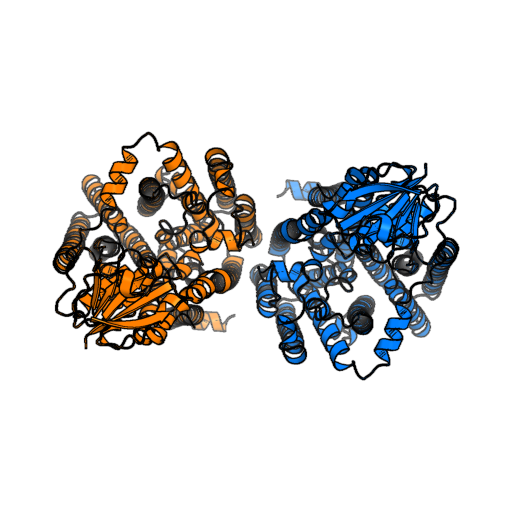24.547 6.879 1 98.56 112 ALA B N 1
ATOM 5324 C CA . ALA B 1 112 ? 18.406 23.797 8.102 1 98.56 112 ALA B CA 1
ATOM 5325 C C . ALA B 1 112 ? 19.438 22.703 7.844 1 98.56 112 ALA B C 1
ATOM 5327 O O . ALA B 1 112 ? 20.359 22.516 8.648 1 98.56 112 ALA B O 1
ATOM 5328 N N . LEU B 1 113 ? 19.25 22.016 6.758 1 98.62 113 LEU B N 1
ATOM 5329 C CA . LEU B 1 113 ? 20.203 20.953 6.418 1 98.62 113 LEU B CA 1
ATOM 5330 C C . LEU B 1 113 ? 21.594 21.531 6.156 1 98.62 113 LEU B C 1
ATOM 5332 O O . LEU B 1 113 ? 22.594 20.953 6.578 1 98.62 113 LEU B O 1
ATOM 5336 N N . ARG B 1 114 ? 21.688 22.672 5.473 1 97.38 114 ARG B N 1
ATOM 5337 C CA . ARG B 1 114 ? 22.969 23.328 5.25 1 97.38 114 ARG B CA 1
ATOM 5338 C C . ARG B 1 114 ? 23.625 23.703 6.574 1 97.38 114 ARG B C 1
ATOM 5340 O O . ARG B 1 114 ? 24.828 23.516 6.746 1 9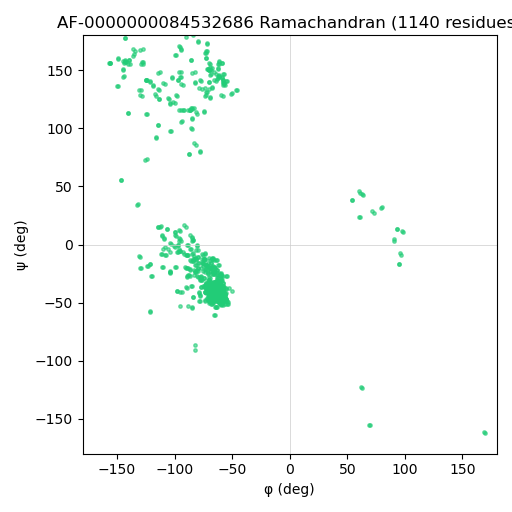7.38 114 ARG B O 1
ATOM 5347 N N . ARG B 1 115 ? 22.828 24.188 7.441 1 95.62 115 ARG B N 1
ATOM 5348 C CA . ARG B 1 115 ? 23.344 24.578 8.75 1 95.62 115 ARG B CA 1
ATOM 5349 C C . ARG B 1 115 ? 23.875 23.391 9.523 1 95.62 115 ARG B C 1
ATOM 5351 O O . ARG B 1 115 ? 24.828 23.5 10.297 1 95.62 115 ARG B O 1
ATOM 5358 N N . LEU B 1 116 ? 23.266 22.266 9.289 1 96.19 116 LEU B N 1
ATOM 5359 C CA . LEU B 1 116 ? 23.656 21.047 9.992 1 96.19 116 LEU B CA 1
ATOM 5360 C C . LEU B 1 116 ? 24.828 20.359 9.289 1 96.19 116 LEU B C 1
ATOM 5362 O O . LEU B 1 116 ? 25.172 19.219 9.609 1 96.19 116 LEU B O 1
ATOM 5366 N N . GLY B 1 117 ? 25.359 21 8.273 1 95.5 117 GLY B N 1
ATOM 5367 C CA . GLY B 1 117 ? 26.594 20.531 7.66 1 95.5 117 GLY B CA 1
ATOM 5368 C C . GLY B 1 117 ? 26.359 19.609 6.477 1 95.5 117 GLY B C 1
ATOM 5369 O O . GLY B 1 117 ? 27.297 18.938 6.016 1 95.5 117 GLY B O 1
ATOM 5370 N N . VAL B 1 118 ? 25.172 19.547 5.977 1 97.19 118 VAL B N 1
ATOM 5371 C CA . VAL B 1 118 ? 24.875 18.719 4.816 1 97.19 118 VAL B CA 1
ATOM 5372 C C . VAL B 1 118 ? 25.25 19.453 3.535 1 97.19 118 VAL B C 1
ATOM 5374 O O . VAL B 1 118 ? 25.047 20.672 3.428 1 97.19 118 VAL B O 1
ATOM 5377 N N . ARG B 1 119 ? 25.812 18.797 2.564 1 96 119 ARG B N 1
ATOM 5378 C CA . ARG B 1 119 ? 26.25 19.391 1.308 1 96 119 ARG B CA 1
ATOM 5379 C C . ARG B 1 119 ? 25.078 19.984 0.538 1 96 119 ARG B C 1
ATOM 5381 O O . ARG B 1 119 ? 23.953 19.5 0.667 1 96 119 ARG B O 1
ATOM 5388 N N . ARG B 1 120 ? 25.297 20.922 -0.307 1 95.75 120 ARG B N 1
ATOM 5389 C CA . ARG B 1 120 ? 24.281 21.719 -0.979 1 95.75 120 ARG B CA 1
ATOM 5390 C C . ARG B 1 120 ? 23.328 20.844 -1.778 1 95.75 120 ARG B C 1
ATOM 5392 O O . ARG B 1 120 ? 22.109 21 -1.681 1 95.75 120 ARG B O 1
ATOM 5399 N N . LEU B 1 121 ? 23.859 19.938 -2.578 1 95.5 121 LEU B N 1
ATOM 5400 C CA . LEU B 1 121 ? 23.016 19.094 -3.428 1 95.5 121 LEU B CA 1
ATOM 5401 C C . LEU B 1 121 ? 22.109 18.203 -2.588 1 95.5 121 LEU B C 1
ATOM 5403 O O . LEU B 1 121 ? 20.922 18.078 -2.889 1 95.5 121 LEU B O 1
ATOM 5407 N N . LEU B 1 122 ? 22.719 17.609 -1.58 1 97.56 122 LEU B N 1
ATOM 5408 C CA . LEU B 1 122 ? 21.938 16.734 -0.713 1 97.56 122 LEU B CA 1
ATOM 5409 C C . LEU B 1 122 ? 20.906 17.531 0.068 1 97.56 122 LEU B C 1
ATOM 5411 O O . LEU B 1 122 ? 19.781 17.062 0.284 1 97.56 122 LEU B O 1
ATOM 5415 N N . ALA B 1 123 ? 21.266 18.688 0.517 1 98.5 123 ALA B N 1
ATOM 5416 C CA . ALA B 1 123 ? 20.328 19.562 1.215 1 98.5 123 ALA B CA 1
ATOM 5417 C C . ALA B 1 123 ? 19.141 19.922 0.32 1 98.5 123 ALA B C 1
ATOM 5419 O O . ALA B 1 123 ? 18 19.984 0.784 1 98.5 123 ALA B O 1
ATOM 5420 N N . TYR B 1 124 ? 19.422 20.203 -0.948 1 98.38 124 TYR B N 1
ATOM 5421 C CA . TYR B 1 124 ? 18.375 20.516 -1.916 1 98.38 124 TYR B CA 1
ATOM 5422 C C . TYR B 1 124 ? 17.438 19.344 -2.098 1 98.38 124 TYR B C 1
ATOM 5424 O O . TYR B 1 124 ? 16.219 19.5 -2.029 1 98.38 124 TYR B O 1
ATOM 5432 N N . VAL B 1 125 ? 18.016 18.125 -2.264 1 98.44 125 VAL B N 1
ATOM 5433 C CA . VAL B 1 125 ? 17.219 16.922 -2.531 1 98.44 125 VAL B CA 1
ATOM 5434 C C . VAL B 1 125 ? 16.391 16.578 -1.304 1 98.44 125 VAL B C 1
ATOM 5436 O O . VAL B 1 125 ? 15.172 16.406 -1.403 1 98.44 125 VAL B O 1
ATOM 5439 N N . PHE B 1 126 ? 17 16.562 -0.14 1 98.81 126 PHE B N 1
ATOM 5440 C CA . PHE B 1 126 ? 16.297 16.109 1.059 1 98.81 126 PHE B CA 1
ATOM 5441 C C . PHE B 1 126 ? 15.406 17.219 1.613 1 98.81 126 PHE B C 1
ATOM 5443 O O . PHE B 1 126 ? 14.461 16.938 2.354 1 98.81 126 PHE B O 1
ATOM 5450 N N . GLY B 1 127 ? 15.781 18.516 1.361 1 98.88 127 GLY B N 1
ATOM 5451 C CA . GLY B 1 127 ? 14.797 19.562 1.618 1 98.88 127 GLY B CA 1
ATOM 5452 C C . GLY B 1 127 ? 13.5 19.344 0.867 1 98.88 127 GLY B C 1
ATOM 5453 O O . GLY B 1 127 ? 12.414 19.547 1.424 1 98.88 127 GLY B O 1
ATOM 5454 N N . GLY B 1 128 ? 13.625 18.953 -0.415 1 98.81 128 GLY B N 1
ATOM 5455 C CA . GLY B 1 128 ? 12.461 18.609 -1.214 1 98.81 128 GLY B CA 1
ATOM 5456 C C . GLY B 1 128 ? 11.68 17.422 -0.665 1 98.81 128 GLY B C 1
ATOM 5457 O O . GLY B 1 128 ? 10.453 17.469 -0.607 1 98.81 128 GLY B O 1
ATOM 5458 N N . VAL B 1 129 ? 12.383 16.391 -0.232 1 98.81 129 VAL B N 1
ATOM 5459 C CA . VAL B 1 129 ? 11.734 15.219 0.349 1 98.81 129 VAL B CA 1
ATOM 5460 C C . VAL B 1 129 ? 10.945 15.625 1.592 1 98.81 129 VAL B C 1
ATOM 5462 O O . VAL B 1 129 ? 9.812 15.188 1.785 1 98.81 129 VAL B O 1
ATOM 5465 N N . THR B 1 130 ? 11.531 16.422 2.43 1 98.88 130 THR B N 1
ATOM 5466 C CA . THR B 1 130 ? 10.914 16.875 3.67 1 98.88 130 THR B CA 1
ATOM 5467 C C . THR B 1 130 ? 9.578 17.562 3.391 1 98.88 130 THR B C 1
ATOM 5469 O O . THR B 1 130 ? 8.586 17.297 4.066 1 98.88 130 THR B O 1
ATOM 5472 N N . ALA B 1 131 ? 9.633 18.391 2.398 1 98.88 131 ALA B N 1
ATOM 5473 C CA . ALA B 1 131 ? 8.438 19.172 2.064 1 98.88 131 ALA B CA 1
ATOM 5474 C C . ALA B 1 131 ? 7.379 18.281 1.418 1 98.88 131 ALA B C 1
ATOM 5476 O O . ALA B 1 131 ? 6.195 18.625 1.403 1 98.88 131 ALA B O 1
ATOM 5477 N N . LEU B 1 132 ? 7.77 17.078 0.906 1 98.81 132 LEU B N 1
ATOM 5478 C CA . LEU B 1 132 ? 6.855 16.203 0.185 1 98.81 132 LEU B CA 1
ATOM 5479 C C . LEU B 1 132 ? 6.266 15.148 1.117 1 98.81 132 LEU B C 1
ATOM 5481 O O . LEU B 1 132 ? 5.406 14.367 0.71 1 98.81 132 LEU B O 1
ATOM 5485 N N . LEU B 1 133 ? 6.723 15.125 2.375 1 98.69 133 LEU B N 1
ATOM 5486 C CA . LEU B 1 133 ? 6.215 14.125 3.303 1 98.69 133 LEU B CA 1
ATOM 5487 C C . LEU B 1 133 ? 4.699 14.227 3.441 1 98.69 133 LEU B C 1
ATOM 5489 O O . LEU B 1 133 ? 4.152 15.328 3.539 1 98.69 133 LEU B O 1
ATOM 5493 N N . PRO B 1 134 ? 4.066 13.117 3.48 1 98.38 134 PRO B N 1
ATOM 5494 C CA . PRO B 1 134 ? 2.604 13.125 3.529 1 98.38 134 PRO B CA 1
ATOM 5495 C C . PRO B 1 134 ? 2.059 13.906 4.723 1 98.38 134 PRO B C 1
ATOM 5497 O O . PRO B 1 134 ? 1.138 14.711 4.57 1 98.38 134 PRO B O 1
ATOM 5500 N N . PRO B 1 135 ? 2.59 13.742 5.938 1 97.69 135 PRO B N 1
ATOM 5501 C CA . PRO B 1 135 ? 2.033 14.508 7.059 1 97.69 135 PRO B CA 1
ATOM 5502 C C . PRO B 1 135 ? 2.236 16.016 6.91 1 97.69 135 PRO B C 1
ATOM 5504 O O . PRO B 1 135 ? 1.543 16.797 7.559 1 97.69 135 PRO B O 1
ATOM 5507 N N . VAL B 1 136 ? 3.18 16.406 6.09 1 98.38 136 VAL B N 1
ATOM 5508 C CA . VAL B 1 136 ? 3.412 17.828 5.855 1 98.38 136 VAL B CA 1
ATOM 5509 C C . VAL B 1 136 ? 2.354 18.375 4.895 1 98.38 136 VAL B C 1
ATOM 5511 O O . VAL B 1 136 ? 1.766 19.438 5.145 1 98.38 136 VAL B O 1
ATOM 5514 N N . ILE B 1 137 ? 2.062 17.656 3.859 1 98.69 137 ILE B N 1
ATOM 5515 C CA . ILE B 1 137 ? 1.204 18.141 2.787 1 98.69 137 ILE B CA 1
ATOM 5516 C C . ILE B 1 137 ? -0.259 17.891 3.139 1 98.69 137 ILE B C 1
ATOM 5518 O O . ILE B 1 137 ? -1.136 18.688 2.799 1 98.69 137 ILE B O 1
ATOM 5522 N N . PHE B 1 138 ? -0.598 16.797 3.799 1 98.38 138 PHE B N 1
ATOM 5523 C CA . PHE B 1 138 ? -1.963 16.312 3.967 1 98.38 138 PHE B CA 1
ATOM 5524 C C . PHE B 1 138 ? -2.846 17.391 4.59 1 98.38 138 PHE B C 1
ATOM 5526 O O . PHE B 1 138 ? -3.91 17.703 4.055 1 98.38 138 PHE B O 1
ATOM 5533 N N . TYR B 1 139 ? -2.424 18.031 5.617 1 96.5 139 TYR B N 1
ATOM 5534 C CA . TYR B 1 139 ? -3.262 18.984 6.348 1 96.5 139 TYR B CA 1
ATOM 5535 C C . TYR B 1 139 ? -3.336 20.312 5.621 1 96.5 139 TYR B C 1
ATOM 5537 O O . TYR B 1 139 ? -4.215 21.141 5.902 1 96.5 139 TYR B O 1
ATOM 5545 N N . SER B 1 140 ? -2.443 20.531 4.688 1 97.88 140 SER B N 1
ATOM 5546 C CA . SER B 1 140 ? -2.49 21.766 3.9 1 97.88 140 SER B CA 1
ATOM 5547 C C . SER B 1 140 ? -3.605 21.703 2.861 1 97.88 140 SER B C 1
ATOM 5549 O O . SER B 1 140 ? -3.908 22.719 2.219 1 97.88 140 SER B O 1
ATOM 5551 N N . GLN B 1 141 ? -4.219 20.531 2.719 1 98.38 141 GLN B N 1
ATOM 5552 C CA . GLN B 1 141 ? -5.316 20.375 1.771 1 98.38 141 GLN B CA 1
ATOM 5553 C C . GLN B 1 141 ? -6.625 20.891 2.355 1 98.38 141 GLN B C 1
ATOM 5555 O O . GLN B 1 141 ? -7.656 20.891 1.676 1 98.38 141 GLN B O 1
ATOM 5560 N N . PHE B 1 142 ? -6.582 21.359 3.604 1 97.75 142 PHE B N 1
ATOM 5561 C CA . PHE B 1 142 ? -7.734 21.891 4.32 1 97.75 142 PHE B CA 1
ATOM 5562 C C . PHE B 1 142 ? -7.43 23.266 4.887 1 97.75 142 PHE B C 1
ATOM 5564 O O . PHE B 1 142 ? -6.266 23.625 5.078 1 97.75 142 PHE B O 1
ATOM 5571 N N . ALA B 1 143 ? -8.445 24.047 5.105 1 97.62 143 ALA B N 1
ATOM 5572 C CA . ALA B 1 143 ? -8.266 25.375 5.699 1 97.62 143 ALA B CA 1
ATOM 5573 C C . ALA B 1 143 ? -8.047 25.281 7.203 1 97.62 143 ALA B C 1
ATOM 5575 O O . ALA B 1 143 ? -8.938 25.578 7.992 1 97.62 143 ALA B O 1
ATOM 5576 N N . MET B 1 144 ? -6.855 24.969 7.539 1 96.62 144 MET B N 1
ATOM 5577 C CA . MET B 1 144 ? -6.527 24.75 8.945 1 96.62 144 MET B CA 1
ATOM 5578 C C . MET B 1 144 ? -5.133 25.281 9.266 1 96.62 144 MET B C 1
ATOM 5580 O O . MET B 1 144 ? -4.277 25.359 8.391 1 96.62 144 MET B O 1
ATOM 5584 N N . ALA B 1 145 ? -4.918 25.578 10.547 1 97.31 145 ALA B N 1
ATOM 5585 C CA . ALA B 1 145 ? -3.674 26.172 11.023 1 97.31 145 ALA B CA 1
ATOM 5586 C C . ALA B 1 145 ? -2.496 25.219 10.844 1 97.31 145 ALA B C 1
ATOM 5588 O O . ALA B 1 145 ? -1.342 25.656 10.797 1 97.31 145 ALA B O 1
ATOM 5589 N N . ASP B 1 146 ? -2.734 23.891 10.672 1 96.75 146 ASP B N 1
ATOM 5590 C CA . ASP B 1 146 ? -1.702 22.875 10.523 1 96.75 146 ASP B CA 1
ATOM 5591 C C . ASP B 1 146 ? -0.892 23.094 9.242 1 96.75 146 ASP B C 1
ATOM 5593 O O . ASP B 1 146 ? 0.201 22.547 9.094 1 96.75 146 ASP B O 1
ATOM 5597 N N . THR B 1 147 ? -1.411 23.953 8.383 1 97.19 147 THR B N 1
ATOM 5598 C CA . THR B 1 147 ? -0.738 24.297 7.141 1 97.19 147 THR B CA 1
ATOM 5599 C C . THR B 1 147 ? 0.512 25.141 7.414 1 97.19 147 THR B C 1
ATOM 5601 O O . THR B 1 147 ? 1.551 24.922 6.781 1 97.19 147 THR B O 1
ATOM 5604 N N . VAL B 1 148 ? 0.457 26.031 8.383 1 97.81 148 VAL B N 1
ATOM 5605 C CA . VAL B 1 148 ? 1.493 27.047 8.562 1 97.81 148 VAL B CA 1
ATOM 5606 C C . VAL B 1 148 ? 2.395 26.656 9.734 1 97.81 148 VAL B C 1
ATOM 5608 O O . VAL B 1 148 ? 3.572 27.016 9.758 1 97.81 148 VAL B O 1
ATOM 5611 N N . LEU B 1 149 ? 1.883 25.875 10.617 1 97.81 149 LEU B N 1
ATOM 5612 C CA . LEU B 1 149 ? 2.578 25.594 11.867 1 97.81 149 LEU B CA 1
ATOM 5613 C C . LEU B 1 149 ? 3.92 24.922 11.609 1 97.81 149 LEU B C 1
ATOM 5615 O O . LEU B 1 149 ? 4.926 25.266 12.227 1 97.81 149 LEU B O 1
ATOM 5619 N N . PRO B 1 150 ? 3.977 23.906 10.68 1 98.12 150 PRO B N 1
ATOM 5620 C CA . PRO B 1 150 ? 5.277 23.281 10.445 1 98.12 150 PRO B CA 1
ATOM 5621 C C . PRO B 1 150 ? 6.324 24.266 9.93 1 98.12 150 PRO B C 1
ATOM 5623 O O . PRO B 1 150 ? 7.516 24.125 10.227 1 98.12 150 PRO B O 1
ATOM 5626 N N . VAL B 1 151 ? 5.922 25.234 9.195 1 98.69 151 VAL B N 1
ATOM 5627 C CA . VAL B 1 151 ? 6.812 26.266 8.68 1 98.69 151 VAL B CA 1
ATOM 5628 C C . VAL B 1 151 ? 7.336 27.125 9.828 1 98.69 151 VAL B C 1
ATOM 5630 O O . VAL B 1 151 ? 8.539 27.359 9.938 1 98.69 151 VAL B O 1
ATOM 5633 N N . LEU B 1 152 ? 6.441 27.547 10.688 1 98.69 152 LEU B N 1
ATOM 5634 C CA . LEU B 1 152 ? 6.797 28.406 11.812 1 98.69 152 LEU B CA 1
ATOM 5635 C C . LEU B 1 152 ? 7.73 27.688 12.773 1 98.69 152 LEU B C 1
ATOM 5637 O O . LEU B 1 152 ? 8.703 28.266 13.25 1 98.69 152 LEU B O 1
ATOM 5641 N N . ILE B 1 153 ? 7.434 26.438 12.992 1 98.44 153 ILE B N 1
ATOM 5642 C CA . ILE B 1 153 ? 8.203 25.688 13.977 1 98.44 153 ILE B CA 1
ATOM 5643 C C . ILE B 1 153 ? 9.594 25.375 13.414 1 98.44 153 ILE B C 1
ATOM 5645 O O . ILE B 1 153 ? 10.586 25.438 14.141 1 98.44 153 ILE B O 1
ATOM 5649 N N . LEU B 1 154 ? 9.641 25.031 12.172 1 98.62 154 LEU B N 1
ATOM 5650 C CA . LEU B 1 154 ? 10.945 24.812 11.547 1 98.62 154 LEU B CA 1
ATOM 5651 C C . LEU B 1 154 ? 11.773 26.094 11.562 1 98.62 154 LEU B C 1
ATOM 5653 O O . LEU B 1 154 ? 12.977 26.047 11.844 1 98.62 154 LEU B O 1
ATOM 5657 N N . ALA B 1 155 ? 11.188 27.25 11.242 1 98.69 155 ALA B N 1
ATOM 5658 C CA . ALA B 1 155 ? 11.867 28.531 11.312 1 98.69 155 ALA B CA 1
ATOM 5659 C C . ALA B 1 155 ? 12.312 28.844 12.742 1 98.69 155 ALA B C 1
ATOM 5661 O O . ALA B 1 155 ? 13.414 29.344 12.961 1 98.69 155 ALA B O 1
ATOM 5662 N N . TRP B 1 156 ? 11.414 28.578 13.688 1 98.75 156 TRP B N 1
ATOM 5663 C CA . TRP B 1 156 ? 11.672 28.812 15.109 1 98.75 156 TRP B CA 1
ATOM 5664 C C . TRP B 1 156 ? 12.906 28.031 15.562 1 98.75 156 TRP B C 1
ATOM 5666 O O . TRP B 1 156 ? 13.828 28.609 16.156 1 98.75 156 TRP B O 1
ATOM 5676 N N . LEU B 1 157 ? 12.969 26.75 15.227 1 98.62 157 LEU B N 1
ATOM 5677 C CA . LEU B 1 157 ? 14.102 25.922 15.617 1 98.62 157 LEU B CA 1
ATOM 5678 C C . LEU B 1 157 ? 15.367 26.328 14.891 1 98.62 157 LEU B C 1
ATOM 5680 O O . LEU B 1 157 ? 16.453 26.312 15.469 1 98.62 157 LEU B O 1
ATOM 5684 N N . LEU B 1 158 ? 15.234 26.656 13.625 1 98.25 158 LEU B N 1
ATOM 5685 C CA . LEU B 1 158 ? 16.375 27.109 12.836 1 98.25 158 LEU B CA 1
ATOM 5686 C C . LEU B 1 158 ? 16.969 28.391 13.422 1 98.25 158 LEU B C 1
ATOM 5688 O O . LEU B 1 158 ? 18.188 28.516 13.531 1 98.25 158 LEU B O 1
ATOM 5692 N N . CYS B 1 159 ? 16.156 29.328 13.781 1 98.44 159 CYS B N 1
ATOM 5693 C CA . CYS B 1 159 ? 16.609 30.578 14.367 1 98.44 159 CYS B CA 1
ATOM 5694 C C . CYS B 1 159 ? 17.234 30.344 15.742 1 98.44 159 CYS B C 1
ATOM 5696 O O . CYS B 1 159 ? 18.234 30.969 16.094 1 98.44 159 CYS B O 1
ATOM 5698 N N . MET B 1 160 ? 16.625 29.469 16.531 1 98.44 160 MET B N 1
ATOM 5699 C CA . MET B 1 160 ? 17.188 29.125 17.828 1 98.44 160 MET B CA 1
ATOM 5700 C C . MET B 1 160 ? 18.609 28.562 17.656 1 98.44 160 MET B C 1
ATOM 5702 O O . MET B 1 160 ? 19.516 28.953 18.391 1 98.44 160 MET B O 1
ATOM 5706 N N . HIS B 1 161 ? 18.75 27.672 16.734 1 98 161 HIS B N 1
ATOM 5707 C CA . HIS B 1 161 ? 20.062 27.094 16.453 1 98 161 HIS B CA 1
ATOM 5708 C C . HIS B 1 161 ? 21.062 28.172 16.031 1 98 161 HIS B C 1
ATOM 5710 O O . HIS B 1 161 ? 22.219 28.172 16.469 1 98 161 HIS B O 1
ATOM 5716 N N . GLY B 1 162 ? 20.641 29.078 15.156 1 97.25 162 GLY B N 1
ATOM 5717 C CA . GLY B 1 162 ? 21.484 30.172 14.695 1 97.25 162 GLY B CA 1
ATOM 5718 C C . GLY B 1 162 ? 21.891 31.125 15.805 1 97.25 162 GLY B C 1
ATOM 5719 O O . GLY B 1 162 ? 23.031 31.609 15.828 1 97.25 162 GLY B O 1
ATOM 5720 N N . TRP B 1 163 ? 20.969 31.375 16.688 1 97.88 163 TRP B N 1
ATOM 5721 C CA . TRP B 1 163 ? 21.234 32.25 17.828 1 97.88 163 TRP B CA 1
ATOM 5722 C C . TRP B 1 163 ? 22.266 31.641 18.766 1 97.88 163 TRP B C 1
ATOM 5724 O O . TRP B 1 163 ? 23.172 32.312 19.234 1 97.88 163 TRP B O 1
ATOM 5734 N N . LEU B 1 164 ? 22.203 30.344 18.938 1 97 164 LEU B N 1
ATOM 5735 C CA . LEU B 1 164 ? 23.062 29.641 19.891 1 97 164 LEU B CA 1
ATOM 5736 C C . LEU B 1 164 ? 24.438 29.344 19.281 1 97 164 LEU B C 1
ATOM 5738 O O . LEU B 1 164 ? 25.391 29.078 20 1 97 164 LEU B O 1
ATOM 5742 N N . THR B 1 165 ? 24.453 29.344 17.953 1 96.06 165 THR B N 1
ATOM 5743 C CA . THR B 1 165 ? 25.719 29.062 17.266 1 96.06 165 THR B CA 1
ATOM 5744 C C . THR B 1 165 ? 26.625 30.281 17.281 1 96.06 165 THR B C 1
ATOM 5746 O O . THR B 1 165 ? 26.172 31.406 17.047 1 96.06 165 THR B O 1
ATOM 5749 N N . GLU B 1 166 ? 27.891 30.094 17.453 1 93.88 166 GLU B N 1
ATOM 5750 C CA . GLU B 1 166 ? 28.859 31.188 17.516 1 93.88 166 GLU B CA 1
ATOM 5751 C C . GLU B 1 166 ? 28.906 31.953 16.188 1 93.88 166 GLU B C 1
ATOM 5753 O O . GLU B 1 166 ? 28.719 31.375 15.125 1 93.88 166 GLU B O 1
ATOM 5758 N N . GLY B 1 167 ? 29.062 33.25 16.359 1 93.56 167 GLY B N 1
ATOM 5759 C CA . GLY B 1 167 ? 29.125 34.156 15.227 1 93.56 167 GLY B CA 1
ATOM 5760 C C . GLY B 1 167 ? 29.062 35.625 15.633 1 93.56 167 GLY B C 1
ATOM 5761 O O . GLY B 1 167 ? 29.359 35.969 16.781 1 93.56 167 GLY B O 1
ATOM 5762 N N . THR B 1 168 ? 28.75 36.469 14.656 1 95.81 168 THR B N 1
ATOM 5763 C CA . THR B 1 168 ? 28.672 37.906 14.953 1 95.81 168 THR B CA 1
ATOM 5764 C C . THR B 1 168 ? 27.453 38.219 15.82 1 95.81 168 THR B C 1
ATOM 5766 O O . THR B 1 168 ? 26.438 37.531 15.742 1 95.81 168 THR B O 1
ATOM 5769 N N . VAL B 1 169 ? 27.531 39.188 16.594 1 95.69 169 VAL B N 1
ATOM 5770 C CA . VAL B 1 169 ? 26.453 39.625 17.484 1 95.69 169 VAL B CA 1
ATOM 5771 C C . VAL B 1 169 ? 25.219 40 16.656 1 95.69 169 VAL B C 1
ATOM 5773 O O . VAL B 1 169 ? 24.094 39.688 17.031 1 95.69 169 VAL B O 1
ATOM 5776 N N . LYS B 1 170 ? 25.469 40.625 15.57 1 96.75 170 LYS B N 1
ATOM 5777 C CA . LYS B 1 170 ? 24.375 41.062 14.703 1 96.75 170 LYS B CA 1
ATOM 5778 C C . LYS B 1 170 ? 23.594 39.844 14.172 1 96.75 170 LYS B C 1
ATOM 5780 O O . LYS B 1 170 ? 22.359 39.844 14.219 1 96.75 170 LYS B O 1
ATOM 5785 N N . ARG B 1 171 ? 24.312 38.938 13.711 1 96.38 171 ARG B N 1
ATOM 5786 C CA . ARG B 1 171 ? 23.672 37.719 13.18 1 96.38 171 ARG B CA 1
ATOM 5787 C C . ARG B 1 171 ? 22.891 37 14.266 1 96.38 171 ARG B C 1
ATOM 5789 O O . ARG B 1 171 ? 21.75 36.562 14.055 1 96.38 171 ARG B O 1
ATOM 5796 N N . ARG B 1 172 ? 23.547 36.781 15.383 1 97.12 172 ARG B N 1
ATOM 5797 C CA . ARG B 1 172 ? 22.922 36.094 16.5 1 97.12 172 ARG B CA 1
ATOM 5798 C C . ARG B 1 172 ? 21.688 36.844 16.984 1 97.12 172 ARG B C 1
ATOM 5800 O O . ARG B 1 172 ? 20.688 36.219 17.359 1 97.12 172 ARG B O 1
ATOM 5807 N N . ALA B 1 173 ? 21.734 38.156 16.969 1 97.31 173 ALA B N 1
ATOM 5808 C CA . ALA B 1 173 ? 20.594 39 17.391 1 97.31 173 ALA B CA 1
ATOM 5809 C C . ALA B 1 173 ? 19.422 38.812 16.438 1 97.31 173 ALA B C 1
ATOM 5811 O O . ALA B 1 173 ? 18.281 38.688 16.875 1 97.31 173 ALA B O 1
ATOM 5812 N N . TRP B 1 174 ? 19.688 38.812 15.164 1 97.81 174 TRP B N 1
ATOM 5813 C CA . TRP B 1 174 ? 18.625 38.625 14.18 1 97.81 174 TRP B CA 1
ATOM 5814 C C . TRP B 1 174 ? 18 37.25 14.328 1 97.81 174 TRP B C 1
ATOM 5816 O O . TRP B 1 174 ? 16.781 37.062 14.172 1 97.81 174 TRP B O 1
ATOM 5826 N N . CYS B 1 175 ? 18.812 36.25 14.594 1 98.25 175 CYS B N 1
ATOM 5827 C CA . CYS B 1 175 ? 18.297 34.906 14.828 1 98.25 175 CYS B CA 1
ATOM 5828 C C . CYS B 1 175 ? 17.438 34.844 16.094 1 98.25 175 CYS B C 1
ATOM 5830 O O . CYS B 1 175 ? 16.391 34.219 16.109 1 98.25 175 CYS B O 1
ATOM 5832 N N . ALA B 1 176 ? 17.891 35.531 17.078 1 98.31 176 ALA B N 1
ATOM 5833 C CA . ALA B 1 176 ? 17.125 35.594 18.328 1 98.31 176 ALA B CA 1
ATOM 5834 C C . ALA B 1 176 ? 15.773 36.281 18.109 1 98.31 176 ALA B C 1
ATOM 5836 O O . ALA B 1 176 ? 14.75 35.844 18.625 1 98.31 176 ALA B O 1
ATOM 5837 N N . VAL B 1 177 ? 15.789 37.344 17.375 1 98.38 177 VAL B N 1
ATOM 5838 C CA . VAL B 1 177 ? 14.562 38.094 17.047 1 98.38 177 VAL B CA 1
ATOM 5839 C C . VAL B 1 177 ? 13.633 37.188 16.234 1 98.38 177 VAL B C 1
ATOM 5841 O O . VAL B 1 177 ? 12.43 37.094 16.516 1 98.38 177 VAL B O 1
ATOM 5844 N N . GLY B 1 178 ? 14.203 36.531 15.203 1 98.56 178 GLY B N 1
ATOM 5845 C CA . GLY B 1 178 ? 13.414 35.594 14.414 1 98.56 178 GLY B CA 1
ATOM 5846 C C . GLY B 1 178 ? 12.797 34.5 15.25 1 98.56 178 GLY B C 1
ATOM 5847 O O . GLY B 1 178 ? 11.648 34.094 15.023 1 98.56 178 GLY B O 1
ATOM 5848 N N . MET B 1 179 ? 13.547 33.969 16.172 1 98.56 179 MET B N 1
ATOM 5849 C CA . MET B 1 179 ? 13.062 32.938 17.078 1 98.56 179 MET B CA 1
ATOM 5850 C C . MET B 1 179 ? 11.875 33.438 17.906 1 98.56 179 MET B C 1
ATOM 5852 O O . MET B 1 179 ? 10.852 32.781 18 1 98.56 179 MET B O 1
ATOM 5856 N N . GLY B 1 180 ? 12.047 34.625 18.484 1 98.06 180 GLY B N 1
ATOM 5857 C CA . GLY B 1 180 ? 10.984 35.188 19.281 1 98.06 180 GLY B CA 1
ATOM 5858 C C . GLY B 1 180 ? 9.727 35.5 18.484 1 98.06 180 GLY B C 1
ATOM 5859 O O . GLY B 1 180 ? 8.617 35.188 18.953 1 98.06 180 GLY B O 1
ATOM 5860 N N . LEU B 1 181 ? 9.898 36.031 17.297 1 98.31 181 LEU B N 1
ATOM 5861 C CA . LEU B 1 181 ? 8.75 36.375 16.469 1 98.31 181 LEU B CA 1
ATOM 5862 C C . LEU B 1 181 ? 8.047 35.125 15.969 1 98.31 181 LEU B C 1
ATOM 5864 O O . LEU B 1 181 ? 6.82 35.062 15.891 1 98.31 181 LEU B O 1
ATOM 5868 N N . ALA B 1 182 ? 8.844 34.125 15.617 1 98.56 182 ALA B N 1
ATOM 5869 C CA . ALA B 1 182 ? 8.25 32.844 15.18 1 98.56 182 ALA B CA 1
ATOM 5870 C C . ALA B 1 182 ? 7.449 32.219 16.297 1 98.56 182 ALA B C 1
ATOM 5872 O O . ALA B 1 182 ? 6.359 31.672 16.078 1 98.56 182 ALA B O 1
ATOM 5873 N N . ALA B 1 183 ? 7.988 32.219 17.469 1 98.19 183 ALA B N 1
ATOM 5874 C CA . ALA B 1 183 ? 7.266 31.688 18.625 1 98.19 183 ALA B CA 1
ATOM 5875 C C . ALA B 1 183 ? 5.977 32.469 18.859 1 98.19 183 ALA B C 1
ATOM 5877 O O . ALA B 1 183 ? 4.914 31.891 19.062 1 98.19 183 ALA B O 1
ATOM 5878 N N . GLY B 1 184 ? 6.074 33.781 18.875 1 97.75 184 GLY B N 1
ATOM 5879 C CA . GLY B 1 184 ? 4.898 34.625 19.047 1 97.75 184 GLY B CA 1
ATOM 5880 C C . GLY B 1 184 ? 3.826 34.375 18 1 97.75 184 GLY B C 1
ATOM 5881 O O . GLY B 1 184 ? 2.639 34.312 18.328 1 97.75 184 GLY B O 1
ATOM 5882 N N . TYR B 1 185 ? 4.227 34.281 16.781 1 98.19 185 TYR B N 1
ATOM 5883 C CA . TYR B 1 185 ? 3.24 34.062 15.734 1 98.19 185 TYR B CA 1
ATOM 5884 C C . TYR B 1 185 ? 2.648 32.656 15.82 1 98.19 185 TYR B C 1
ATOM 5886 O O . TYR B 1 185 ? 1.5 32.438 15.43 1 98.19 185 TYR B O 1
ATOM 5894 N N . SER B 1 186 ? 3.488 31.672 16.234 1 97.69 186 SER B N 1
ATOM 5895 C CA . SER B 1 186 ? 2.92 30.344 16.469 1 97.69 186 SER B CA 1
ATOM 5896 C C . SER B 1 186 ? 1.796 30.406 17.5 1 97.69 186 SER B C 1
ATOM 5898 O O . SER B 1 186 ? 0.791 29.703 17.359 1 97.69 186 SER B O 1
ATOM 5900 N N . MET B 1 187 ? 1.95 31.219 18.516 1 95.88 187 MET B N 1
ATOM 5901 C CA . MET B 1 187 ? 0.91 31.406 19.516 1 95.88 187 MET B CA 1
ATOM 5902 C C . MET B 1 187 ? -0.324 32.062 18.906 1 95.88 187 MET B C 1
ATOM 5904 O O . MET B 1 187 ? -1.453 31.734 19.281 1 95.88 187 MET B O 1
ATOM 5908 N N . ALA B 1 188 ? -0.106 32.969 18 1 97.31 188 ALA B N 1
ATOM 5909 C CA . ALA B 1 188 ? -1.218 33.594 17.312 1 97.31 188 ALA B CA 1
ATOM 5910 C C . ALA B 1 188 ? -1.929 32.594 16.391 1 97.31 188 ALA B C 1
ATOM 5912 O O . ALA B 1 188 ? -3.086 32.812 16.016 1 97.31 188 ALA B O 1
ATOM 5913 N N . THR B 1 189 ? -1.264 31.547 16.047 1 96.81 189 THR B N 1
ATOM 5914 C CA . THR B 1 189 ? -1.762 30.625 15.023 1 96.81 189 THR B CA 1
ATOM 5915 C C . THR B 1 189 ? -2.535 29.484 15.672 1 96.81 189 THR B C 1
ATOM 5917 O O . THR B 1 189 ? -3.547 29.031 15.133 1 96.81 189 THR B O 1
ATOM 5920 N N . HIS B 1 190 ? -2.066 28.984 16.734 1 94.56 190 HIS B N 1
ATOM 5921 C CA . HIS B 1 190 ? -2.684 27.844 17.391 1 94.56 190 HIS B CA 1
ATOM 5922 C C . HIS B 1 190 ? -2.318 27.797 18.875 1 94.56 190 HIS B C 1
ATOM 5924 O O . HIS B 1 190 ? -1.259 28.281 19.281 1 94.56 190 HIS B O 1
ATOM 5930 N N . ASP B 1 191 ? -3.09 27.188 19.672 1 89.25 191 ASP B N 1
ATOM 5931 C CA . ASP B 1 191 ? -2.869 27.094 21.109 1 89.25 191 ASP B CA 1
ATOM 5932 C C . ASP B 1 191 ? -1.573 26.344 21.422 1 89.25 191 ASP B C 1
ATOM 5934 O O . ASP B 1 191 ? -0.92 26.625 22.422 1 89.25 191 ASP B O 1
ATOM 5938 N N . ARG B 1 192 ? -1.137 25.469 20.594 1 88.81 192 ARG B N 1
ATOM 5939 C CA . ARG B 1 192 ? 0.143 24.781 20.75 1 88.81 192 ARG B CA 1
ATOM 5940 C C . ARG B 1 192 ? 1.299 25.781 20.75 1 88.81 192 ARG B C 1
ATOM 5942 O O . ARG B 1 192 ? 2.354 25.516 21.328 1 88.81 192 ARG B O 1
ATOM 5949 N N . GLY B 1 193 ? 1.025 26.875 20.125 1 91.19 193 GLY B N 1
ATOM 5950 C CA . GLY B 1 193 ? 2.037 27.922 20.094 1 91.19 193 GLY B CA 1
ATOM 5951 C C . GLY B 1 193 ? 2.33 28.531 21.453 1 91.19 193 GLY B C 1
ATOM 5952 O O . GLY B 1 193 ? 3.406 29.078 21.672 1 91.19 193 GLY B O 1
ATOM 5953 N N . GLY B 1 194 ? 1.338 28.422 22.375 1 88.31 194 GLY B N 1
ATOM 5954 C CA . GLY B 1 194 ? 1.602 28.859 23.75 1 88.31 194 GLY B CA 1
ATOM 5955 C C . GLY B 1 194 ? 2.73 28.094 24.406 1 88.31 194 GLY B C 1
ATOM 5956 O O . GLY B 1 194 ? 3.535 28.672 25.141 1 88.31 194 GLY B O 1
ATOM 5957 N N . VAL B 1 195 ? 2.805 26.859 24.094 1 88.56 195 VAL B N 1
ATOM 5958 C CA . VAL B 1 195 ? 3.877 26.016 24.625 1 88.56 195 VAL B CA 1
ATOM 5959 C C . VAL B 1 195 ? 5.211 26.438 24.016 1 88.56 195 VAL B C 1
ATOM 5961 O O . VAL B 1 195 ? 6.23 26.484 24.703 1 88.56 195 VAL B O 1
ATOM 5964 N N . VAL B 1 196 ? 5.184 26.75 22.781 1 94.56 196 VAL B N 1
ATOM 5965 C CA . VAL B 1 196 ? 6.391 27.188 22.078 1 94.56 196 VAL B CA 1
ATOM 5966 C C . VAL B 1 196 ? 6.914 28.484 22.703 1 94.56 196 VAL B C 1
ATOM 5968 O O . VAL B 1 196 ? 8.125 28.625 22.906 1 94.56 196 VAL B O 1
ATOM 5971 N N . VAL B 1 197 ? 6.02 29.359 23.016 1 94.94 197 VAL B N 1
ATOM 5972 C CA . VAL B 1 197 ? 6.387 30.609 23.656 1 94.94 197 VAL B CA 1
ATOM 5973 C C . VAL B 1 197 ? 6.996 30.344 25.031 1 94.94 197 VAL B C 1
ATOM 5975 O O . VAL B 1 197 ? 8.031 30.906 25.375 1 94.94 197 VAL B O 1
ATOM 5978 N N . ALA B 1 198 ? 6.34 29.469 25.797 1 91.38 198 ALA B N 1
ATOM 5979 C CA . ALA B 1 198 ? 6.832 29.141 27.125 1 91.38 198 ALA B CA 1
ATOM 5980 C C . ALA B 1 198 ? 8.227 28.516 27.062 1 91.38 198 ALA B C 1
ATOM 5982 O O . ALA B 1 198 ? 9.117 28.891 27.828 1 91.38 198 ALA B O 1
ATOM 5983 N N . VAL B 1 199 ? 8.383 27.594 26.156 1 94.44 199 VAL B N 1
ATOM 5984 C CA . VAL B 1 199 ? 9.672 26.906 26 1 94.44 199 VAL B CA 1
ATOM 5985 C C . VAL B 1 199 ? 10.727 27.922 25.547 1 94.44 199 VAL B C 1
ATOM 5987 O O . VAL B 1 199 ? 11.875 27.859 26.016 1 94.44 199 VAL B O 1
ATOM 5990 N N . THR B 1 200 ? 10.375 28.797 24.641 1 96.25 200 THR B N 1
ATOM 5991 C CA . THR B 1 200 ? 11.297 29.828 24.203 1 96.25 200 THR B CA 1
ATOM 5992 C C . THR B 1 200 ? 11.742 30.703 25.375 1 96.25 200 THR B C 1
ATOM 5994 O O . THR B 1 200 ? 12.93 31.016 25.5 1 96.25 200 THR B O 1
ATOM 5997 N N . GLY B 1 201 ? 10.742 31.047 26.234 1 95.88 201 GLY B N 1
ATOM 5998 C CA . GLY B 1 201 ? 11.07 31.812 27.422 1 95.88 201 GLY B CA 1
ATOM 5999 C C . GLY B 1 201 ? 12.047 31.109 28.328 1 95.88 201 GLY B C 1
ATOM 6000 O O . GLY B 1 201 ? 13.016 31.703 28.797 1 95.88 201 GLY B O 1
ATOM 6001 N N . VAL B 1 202 ? 11.812 29.844 28.547 1 95 202 VAL B N 1
ATOM 6002 C CA . VAL B 1 202 ? 12.656 29.047 29.422 1 95 202 VAL B CA 1
ATOM 6003 C C . VAL B 1 202 ? 14.07 28.969 28.844 1 95 202 VAL B C 1
ATOM 6005 O O . VAL B 1 202 ? 15.055 29.109 29.578 1 95 202 VAL B O 1
ATOM 6008 N N . VAL B 1 203 ? 14.195 28.734 27.562 1 96.62 203 VAL B N 1
ATOM 6009 C CA . VAL B 1 203 ? 15.492 28.625 26.906 1 96.62 203 VAL B CA 1
ATOM 6010 C C . VAL B 1 203 ? 16.234 29.953 26.984 1 96.62 203 VAL B C 1
ATOM 6012 O O . VAL B 1 203 ? 17.422 30 27.297 1 96.62 203 VAL B O 1
ATOM 6015 N N . LEU B 1 204 ? 15.562 31.062 26.75 1 96.56 204 LEU B N 1
ATOM 6016 C CA . LEU B 1 204 ? 16.172 32.375 26.766 1 96.56 204 LEU B CA 1
ATOM 6017 C C . LEU B 1 204 ? 16.656 32.75 28.172 1 96.56 204 LEU B C 1
ATOM 6019 O O . LEU B 1 204 ? 17.781 33.219 28.344 1 96.56 204 LEU B O 1
ATOM 6023 N N . VAL B 1 205 ? 15.844 32.469 29.141 1 95.81 205 VAL B N 1
ATOM 6024 C CA . VAL B 1 205 ? 16.203 32.781 30.531 1 95.81 205 VAL B CA 1
ATOM 6025 C C . VAL B 1 205 ? 17.344 31.859 30.969 1 95.81 205 VAL B C 1
ATOM 6027 O O . VAL B 1 205 ? 18.297 32.312 31.625 1 95.81 205 VAL B O 1
ATOM 6030 N N . GLY B 1 206 ? 17.203 30.609 30.672 1 95.62 206 GLY B N 1
ATOM 6031 C CA . GLY B 1 206 ? 18.281 29.688 31 1 95.62 206 GLY B CA 1
ATOM 6032 C C . GLY B 1 206 ? 19.609 30.078 30.406 1 95.62 206 GLY B C 1
ATOM 6033 O O . GLY B 1 206 ? 20.641 30.047 31.078 1 95.62 206 GLY B O 1
ATOM 6034 N N . VAL B 1 207 ? 19.578 30.438 29.141 1 95.19 207 VAL B N 1
ATOM 6035 C CA . VAL B 1 207 ? 20.812 30.812 28.438 1 95.19 207 VAL B CA 1
ATOM 6036 C C . VAL B 1 207 ? 21.359 32.125 29.031 1 95.19 207 VAL B C 1
ATOM 6038 O O . VAL B 1 207 ? 22.578 32.281 29.125 1 95.19 207 VAL B O 1
ATOM 6041 N N . LEU B 1 208 ? 20.469 33 29.469 1 93.81 208 LEU B N 1
ATOM 6042 C CA . LEU B 1 208 ? 20.891 34.25 30.094 1 93.81 208 LEU B CA 1
ATOM 6043 C C . LEU B 1 208 ? 21.578 34 31.422 1 93.81 208 LEU B C 1
ATOM 6045 O O . LEU B 1 208 ? 22.625 34.562 31.719 1 93.81 208 LEU B O 1
ATOM 6049 N N . VAL B 1 209 ? 21.031 33.094 32.219 1 95.31 209 VAL B N 1
ATOM 6050 C CA . VAL B 1 209 ? 21.547 32.781 33.531 1 95.31 209 VAL B CA 1
ATOM 6051 C C . VAL B 1 209 ? 22.859 32 33.406 1 95.31 209 VAL B C 1
ATOM 6053 O O . VAL B 1 209 ? 23.797 32.25 34.188 1 95.31 209 VAL B O 1
ATOM 6056 N N . LEU B 1 210 ? 22.938 31.156 32.469 1 94.69 210 LEU B N 1
ATOM 6057 C CA . LEU B 1 210 ? 24.109 30.312 32.312 1 94.69 210 LEU B CA 1
ATOM 6058 C C . LEU B 1 210 ? 25.172 30.984 31.438 1 94.69 210 LEU B C 1
ATOM 6060 O O . LEU B 1 210 ? 26.281 30.484 31.312 1 94.69 210 LEU B O 1
ATOM 6064 N N . ARG B 1 211 ? 24.859 32.125 30.781 1 93.5 211 ARG B N 1
ATOM 6065 C CA . ARG B 1 211 ? 25.75 32.938 29.984 1 93.5 211 ARG B CA 1
ATOM 6066 C C . ARG B 1 211 ? 26.281 32.156 28.781 1 93.5 211 ARG B C 1
ATOM 6068 O O . ARG B 1 211 ? 27.484 32.125 28.531 1 93.5 211 ARG B O 1
ATOM 6075 N N . TRP B 1 212 ? 25.391 31.438 28.141 1 93.19 212 TRP B N 1
ATOM 6076 C CA . TRP B 1 212 ? 25.766 30.609 27 1 93.19 212 TRP B CA 1
ATOM 6077 C C . TRP B 1 212 ? 25.734 31.438 25.719 1 93.19 212 TRP B C 1
ATOM 6079 O O . TRP B 1 212 ? 26.25 31 24.688 1 93.19 212 TRP B O 1
ATOM 6089 N N . ALA B 1 213 ? 25.141 32.656 25.688 1 93.81 213 ALA B N 1
ATOM 6090 C CA . ALA B 1 213 ? 25.094 33.594 24.562 1 93.81 213 ALA B CA 1
ATOM 6091 C C . ALA B 1 213 ? 25.203 35.031 25.047 1 93.81 213 ALA B C 1
ATOM 6093 O O . ALA B 1 213 ? 24.969 35.312 26.234 1 93.81 213 ALA B O 1
ATOM 6094 N N . PRO B 1 214 ? 25.625 35.938 24.172 1 94.88 214 PRO B N 1
ATOM 6095 C CA . PRO B 1 214 ? 25.688 37.344 24.594 1 94.88 214 PRO B CA 1
ATOM 6096 C C . PRO B 1 214 ? 24.344 37.875 25.094 1 94.88 214 PRO B C 1
ATOM 6098 O O . PRO B 1 214 ? 23.312 37.625 24.469 1 94.88 214 PRO B O 1
ATOM 6101 N N . TRP B 1 215 ? 24.391 38.625 26.172 1 94.88 215 TRP B N 1
ATOM 6102 C CA . TRP B 1 215 ? 23.172 39.094 26.844 1 94.88 215 TRP B CA 1
ATOM 6103 C C . TRP B 1 215 ? 22.359 40 25.922 1 94.88 215 TRP B C 1
ATOM 6105 O O . TRP B 1 215 ? 21.125 40 25.969 1 94.88 215 TRP B O 1
ATOM 6115 N N . ARG B 1 216 ? 22.938 40.75 25.047 1 95.62 216 ARG B N 1
ATOM 6116 C CA . ARG B 1 216 ? 22.25 41.688 24.141 1 95.62 216 ARG B CA 1
ATOM 6117 C C . ARG B 1 216 ? 21.391 40.938 23.156 1 95.62 216 ARG B C 1
ATOM 6119 O O . ARG B 1 216 ? 20.281 41.375 22.828 1 95.62 216 ARG B O 1
ATOM 6126 N N . THR B 1 217 ? 21.969 39.844 22.688 1 97.25 217 THR B N 1
ATOM 6127 C CA . THR B 1 217 ? 21.203 39.031 21.719 1 97.25 217 THR B CA 1
ATOM 6128 C C . THR B 1 217 ? 20.047 38.344 22.422 1 97.25 217 THR B C 1
ATOM 6130 O O . THR B 1 217 ? 18.969 38.219 21.844 1 97.25 217 THR B O 1
ATOM 6133 N N . THR B 1 218 ? 20.281 37.875 23.641 1 97.19 218 THR B N 1
ATOM 6134 C CA . THR B 1 218 ? 19.234 37.219 24.422 1 97.19 218 THR B CA 1
ATOM 6135 C C . THR B 1 218 ? 18.109 38.188 24.734 1 97.19 218 THR B C 1
ATOM 6137 O O . THR B 1 218 ? 16.922 37.812 24.688 1 97.19 218 THR B O 1
ATOM 6140 N N . LEU B 1 219 ? 18.438 39.406 25.062 1 96.38 219 LEU B N 1
ATOM 6141 C CA . LEU B 1 219 ? 17.438 40.438 25.344 1 96.38 219 LEU B CA 1
ATOM 6142 C C . LEU B 1 219 ? 16.641 40.781 24.094 1 96.38 219 LEU B C 1
ATOM 6144 O O . LEU B 1 219 ? 15.445 41.062 24.172 1 96.38 219 LEU B O 1
ATOM 6148 N N . ALA B 1 220 ? 17.344 40.844 22.969 1 97.5 220 ALA B N 1
ATOM 6149 C CA . ALA B 1 220 ? 16.641 41.031 21.703 1 97.5 220 ALA B CA 1
ATOM 6150 C C . ALA B 1 220 ? 15.609 39.969 21.453 1 97.5 220 ALA B C 1
ATOM 6152 O O . ALA B 1 220 ? 14.508 40.25 20.969 1 97.5 220 ALA B O 1
ATOM 6153 N N . GLY B 1 221 ? 16.047 38.719 21.734 1 97.94 221 GLY B N 1
ATOM 6154 C CA . GLY B 1 221 ? 15.109 37.625 21.609 1 97.94 221 GLY B CA 1
ATOM 6155 C C . GLY B 1 221 ? 13.922 37.719 22.562 1 97.94 221 GLY B C 1
ATOM 6156 O O . GLY B 1 221 ? 12.789 37.469 22.172 1 97.94 221 GLY B O 1
ATOM 6157 N N . LEU B 1 222 ? 14.172 38.062 23.797 1 97.25 222 LEU B N 1
ATOM 6158 C CA . LEU B 1 222 ? 13.125 38.25 24.781 1 97.25 222 LEU B CA 1
ATOM 6159 C C . LEU B 1 222 ? 12.172 39.375 24.375 1 97.25 222 LEU B C 1
ATOM 6161 O O . LEU B 1 222 ? 10.961 39.25 24.547 1 97.25 222 LEU B O 1
ATOM 6165 N N . GLY B 1 223 ? 12.75 40.469 23.922 1 97.69 223 GLY B N 1
ATOM 6166 C CA . GLY B 1 223 ? 11.938 41.562 23.422 1 97.69 223 GLY B CA 1
ATOM 6167 C C . GLY B 1 223 ? 11.039 41.156 22.266 1 97.69 223 GLY B C 1
ATOM 6168 O O . GLY B 1 223 ? 9.859 41.5 22.234 1 97.69 223 GLY B O 1
ATOM 6169 N N . ALA B 1 224 ? 11.633 40.469 21.297 1 98.44 224 ALA B N 1
ATOM 6170 C CA . ALA B 1 224 ? 10.867 40 20.141 1 98.44 224 ALA B CA 1
ATOM 6171 C C . ALA B 1 224 ? 9.773 39.031 20.578 1 98.44 224 ALA B C 1
ATOM 6173 O O . ALA B 1 224 ? 8.672 39.031 20.031 1 98.44 224 ALA B O 1
ATOM 6174 N N . LEU B 1 225 ? 10.117 38.125 21.5 1 98.12 225 LEU B N 1
ATOM 6175 C CA . LEU B 1 225 ? 9.133 37.219 22.078 1 98.12 225 LEU B CA 1
ATOM 6176 C C . LEU B 1 225 ? 7.98 38 22.703 1 98.12 225 LEU B C 1
ATOM 6178 O O . LEU B 1 225 ? 6.816 37.625 22.516 1 98.12 225 LEU B O 1
ATOM 6182 N N . GLY B 1 226 ? 8.273 38.938 23.516 1 97.69 226 GLY B N 1
ATOM 6183 C CA . GLY B 1 226 ? 7.258 39.781 24.141 1 97.69 226 GLY B CA 1
ATOM 6184 C C . GLY B 1 226 ? 6.371 40.469 23.125 1 97.69 226 GLY B C 1
ATOM 6185 O O . GLY B 1 226 ? 5.148 40.5 23.281 1 97.69 226 GLY B O 1
ATOM 6186 N N . VAL B 1 227 ? 7 41.094 22.125 1 97.94 227 VAL B N 1
ATOM 6187 C CA . VAL B 1 227 ? 6.258 41.781 21.078 1 97.94 227 VAL B CA 1
ATOM 6188 C C . VAL B 1 227 ? 5.355 40.781 20.344 1 97.94 227 VAL B C 1
ATOM 6190 O O . VAL B 1 227 ? 4.184 41.062 20.094 1 97.94 227 VAL B O 1
ATOM 6193 N N . GLY B 1 228 ? 5.977 39.656 19.984 1 97.69 228 GLY B N 1
ATOM 6194 C CA . GLY B 1 228 ? 5.199 38.625 19.281 1 97.69 228 GLY B CA 1
ATOM 6195 C C . GLY B 1 228 ? 4.039 38.094 20.109 1 97.69 228 GLY B C 1
ATOM 6196 O O . GLY B 1 228 ? 2.91 38.031 19.609 1 97.69 228 GLY B O 1
ATOM 6197 N N . ALA B 1 229 ? 4.309 37.719 21.328 1 97.25 229 ALA B N 1
ATOM 6198 C CA . ALA B 1 229 ? 3.27 37.219 22.219 1 97.25 229 ALA B CA 1
ATOM 6199 C C . ALA B 1 229 ? 2.223 38.281 22.5 1 97.25 229 ALA B C 1
ATOM 6201 O O . ALA B 1 229 ? 1.027 38 22.578 1 97.25 229 ALA B O 1
ATOM 6202 N N . GLY B 1 230 ? 2.656 39.469 22.734 1 97.31 230 GLY B N 1
ATOM 6203 C CA . GLY B 1 230 ? 1.732 40.562 22.938 1 97.31 230 GLY B CA 1
ATOM 6204 C C . GLY B 1 230 ? 0.824 40.812 21.75 1 97.31 230 GLY B C 1
ATOM 6205 O O . GLY B 1 230 ? -0.376 41.062 21.906 1 97.31 230 GLY B O 1
ATOM 6206 N N . ALA B 1 231 ? 1.417 40.812 20.578 1 97.75 231 ALA B N 1
ATOM 6207 C CA . ALA B 1 231 ? 0.625 40.969 19.359 1 97.75 231 ALA B CA 1
ATOM 6208 C C . ALA B 1 231 ? -0.388 39.844 19.219 1 97.75 231 ALA B C 1
ATOM 6210 O O . ALA B 1 231 ? -1.515 40.062 18.766 1 97.75 231 ALA B O 1
ATOM 6211 N N . ALA B 1 232 ? 0.074 38.656 19.516 1 97.19 232 ALA B N 1
ATOM 6212 C CA . ALA B 1 232 ? -0.831 37.5 19.469 1 97.19 232 ALA B CA 1
ATOM 6213 C C . ALA B 1 232 ? -2.008 37.688 20.422 1 97.19 232 ALA B C 1
ATOM 6215 O O . ALA B 1 232 ? -3.156 37.438 20.047 1 97.19 232 ALA B O 1
ATOM 6216 N N . LYS B 1 233 ? -1.737 38.125 21.594 1 95.69 233 LYS B N 1
ATOM 6217 C CA . LYS B 1 233 ? -2.781 38.375 22.594 1 95.69 233 LYS B CA 1
ATOM 6218 C C . LYS B 1 233 ? -3.695 39.531 22.156 1 95.69 233 LYS B C 1
ATOM 6220 O O . LYS B 1 233 ? -4.902 39.469 22.406 1 95.69 233 LYS B O 1
ATOM 6225 N N . ALA B 1 234 ? -3.117 40.531 21.609 1 97.25 234 ALA B N 1
ATOM 6226 C CA . ALA B 1 234 ? -3.908 41.656 21.109 1 97.25 234 ALA B CA 1
ATOM 6227 C C . ALA B 1 234 ? -4.863 41.219 20.016 1 97.25 234 ALA B C 1
ATOM 6229 O O . ALA B 1 234 ? -6.023 41.656 19.984 1 97.25 234 ALA B O 1
ATOM 6230 N N . LEU B 1 235 ? -4.336 40.438 19.125 1 96.88 235 LEU B N 1
ATOM 6231 C CA . LEU B 1 235 ? -5.176 39.906 18.062 1 96.88 235 LEU B CA 1
ATOM 6232 C C . LEU B 1 235 ? -6.312 39.062 18.625 1 96.88 235 LEU B C 1
ATOM 6234 O O . LEU B 1 235 ? -7.457 39.188 18.172 1 96.88 235 LEU B O 1
ATOM 6238 N N . ALA B 1 236 ? -5.977 38.219 19.531 1 94.94 236 ALA B N 1
ATOM 6239 C CA . ALA B 1 236 ? -6.988 37.375 20.172 1 94.94 236 ALA B CA 1
ATOM 6240 C C . ALA B 1 236 ? -8.047 38.219 20.859 1 94.94 236 ALA B C 1
ATOM 6242 O O . ALA B 1 236 ? -9.242 37.969 20.75 1 94.94 236 ALA B O 1
ATOM 6243 N N . TRP B 1 237 ? -7.578 39.188 21.562 1 94.5 237 TRP B N 1
ATOM 6244 C CA . TRP B 1 237 ? -8.469 40.125 22.281 1 94.5 237 TRP B CA 1
ATOM 6245 C C . TRP B 1 237 ? -9.406 40.812 21.312 1 94.5 237 TRP B C 1
ATOM 6247 O O . TRP B 1 237 ? -10.609 40.938 21.562 1 94.5 237 TRP B O 1
ATOM 6257 N N . TRP B 1 238 ? -8.859 41.281 20.297 1 96 238 TRP B N 1
ATOM 6258 C CA . TRP B 1 238 ? -9.664 41.938 19.297 1 96 238 TRP B CA 1
ATOM 6259 C C . TRP B 1 238 ? -10.703 41 18.703 1 96 238 TRP B C 1
ATOM 6261 O O . TRP B 1 238 ? -11.867 41.375 18.547 1 96 238 TRP B O 1
ATOM 6271 N N . LEU B 1 239 ? -10.344 39.844 18.344 1 95.38 239 LEU B N 1
ATOM 6272 C CA . LEU B 1 239 ? -11.25 38.875 17.734 1 95.38 239 LEU B CA 1
ATOM 6273 C C . LEU B 1 239 ? -12.344 38.469 18.719 1 95.38 239 LEU B C 1
ATOM 6275 O O . LEU B 1 239 ? -13.5 38.312 18.328 1 95.38 239 LEU B O 1
ATOM 6279 N N . GLU B 1 240 ? -11.953 38.281 19.938 1 94.38 240 GLU B N 1
ATOM 6280 C CA . GLU B 1 240 ? -12.914 37.875 20.969 1 94.38 240 GLU B CA 1
ATOM 6281 C C . GLU B 1 240 ? -14.016 38.906 21.125 1 94.38 240 GLU B C 1
ATOM 6283 O O . GLU B 1 240 ? -15.156 38.562 21.453 1 94.38 240 GLU B O 1
ATOM 6288 N N . ARG B 1 241 ? -13.758 40.062 20.812 1 93.88 241 ARG B N 1
ATOM 6289 C CA . ARG B 1 241 ? -14.734 41.156 20.953 1 93.88 241 ARG B CA 1
ATOM 6290 C C . ARG B 1 241 ? -15.688 41.188 19.766 1 93.88 241 ARG B C 1
ATOM 6292 O O . ARG B 1 241 ? -16.719 41.875 19.812 1 93.88 241 ARG B O 1
ATOM 6299 N N . GLN B 1 242 ? -15.273 40.531 18.734 1 92.88 242 GLN B N 1
ATOM 6300 C CA . GLN B 1 242 ? -16.125 40.5 17.562 1 92.88 242 GLN B CA 1
ATOM 6301 C C . GLN B 1 242 ? -17.234 39.438 17.688 1 92.88 242 GLN B C 1
ATOM 6303 O O . GLN B 1 242 ? -18.188 39.438 16.922 1 92.88 242 GLN B O 1
ATOM 6308 N N . PHE B 1 243 ? -17.094 38.594 18.641 1 92.69 243 PHE B N 1
ATOM 6309 C CA . PHE B 1 243 ? -18.016 37.469 18.797 1 92.69 243 PHE B CA 1
ATOM 6310 C C . PHE B 1 243 ? -18.578 37.406 20.203 1 92.69 243 PHE B C 1
ATOM 6312 O O . PHE B 1 243 ? -18.078 38.062 21.109 1 92.69 243 PHE B O 1
ATOM 6319 N N . THR B 1 244 ? -19.641 36.562 20.422 1 86.38 244 THR B N 1
ATOM 6320 C CA . THR B 1 244 ? -20.281 36.438 21.719 1 86.38 244 THR B CA 1
ATOM 6321 C C . THR B 1 244 ? -19.891 35.125 22.391 1 86.38 244 THR B C 1
ATOM 6323 O O . THR B 1 244 ? -20.234 34.906 23.547 1 86.38 244 THR B O 1
ATOM 6326 N N . VAL B 1 245 ? -19.172 34.375 21.688 1 87.25 245 VAL B N 1
ATOM 6327 C CA . VAL B 1 245 ? -18.75 33.094 22.234 1 87.25 245 VAL B CA 1
ATOM 6328 C C . VAL B 1 245 ? -17.484 33.281 23.062 1 87.25 245 VAL B C 1
ATOM 6330 O O . VAL B 1 245 ? -16.734 34.25 22.875 1 87.25 245 VAL B O 1
ATOM 6333 N N . PRO B 1 246 ? -17.25 32.281 23.969 1 85.56 246 PRO B N 1
ATOM 6334 C CA . PRO B 1 246 ? -16.062 32.375 24.812 1 85.56 246 PRO B CA 1
ATOM 6335 C C . PRO B 1 246 ? -14.766 32.125 24.062 1 85.56 246 PRO B C 1
ATOM 6337 O O . PRO B 1 246 ? -14.797 31.641 22.922 1 85.56 246 PRO B O 1
ATOM 6340 N N . PRO B 1 247 ? -13.617 32.469 24.719 1 84.75 247 PRO B N 1
ATOM 6341 C CA . PRO B 1 247 ? -12.312 32.125 24.125 1 84.75 247 PRO B CA 1
ATOM 6342 C C . PRO B 1 247 ? -12 30.641 24.188 1 84.75 247 PRO B C 1
ATOM 6344 O O . PRO B 1 247 ? -12.727 29.875 24.812 1 84.75 247 PRO B O 1
ATOM 6347 N N . SER B 1 248 ? -10.906 30.281 23.547 1 83.44 248 SER B N 1
ATOM 6348 C CA . SER B 1 248 ? -10.469 28.891 23.484 1 83.44 248 SER B CA 1
ATOM 6349 C C . SER B 1 248 ? -10.25 28.312 24.875 1 83.44 248 SER B C 1
ATOM 6351 O O . SER B 1 248 ? -9.734 29 25.766 1 83.44 248 SER B O 1
ATOM 6353 N N . GLN B 1 249 ? -10.633 27.062 25.031 1 73.12 249 GLN B N 1
ATOM 6354 C CA . GLN B 1 249 ? -10.57 26.406 26.344 1 73.12 249 GLN B CA 1
ATOM 6355 C C . GLN B 1 249 ? -9.555 25.266 26.344 1 73.12 249 GLN B C 1
ATOM 6357 O O . GLN B 1 249 ? -9.594 24.391 27.203 1 73.12 249 GLN B O 1
ATOM 6362 N N . VAL B 1 250 ? -8.742 25.234 25.406 1 73.94 250 VAL B N 1
ATOM 6363 C CA . VAL B 1 250 ? -7.789 24.141 25.25 1 73.94 250 VAL B CA 1
ATOM 6364 C C . VAL B 1 250 ? -6.871 24.078 26.469 1 73.94 250 VAL B C 1
ATOM 6366 O O . VAL B 1 250 ? -6.578 23 26.984 1 73.94 250 VAL B O 1
ATOM 6369 N N . GLY B 1 251 ? -6.406 25.203 26.938 1 71.25 251 GLY B N 1
ATOM 6370 C CA . GLY B 1 251 ? -5.57 25.25 28.125 1 71.25 251 GLY B CA 1
ATOM 6371 C C . GLY B 1 251 ? -6.25 24.672 29.344 1 71.25 251 GLY B C 1
ATOM 6372 O O . GLY B 1 251 ? -5.621 23.969 30.141 1 71.25 251 GLY B O 1
ATOM 6373 N N . THR B 1 252 ? -7.469 24.984 29.469 1 70.06 252 THR B N 1
ATOM 6374 C CA . THR B 1 252 ? -8.242 24.469 30.594 1 70.06 252 THR B CA 1
ATOM 6375 C C . THR B 1 252 ? -8.398 22.953 30.5 1 70.06 252 THR B C 1
ATOM 6377 O O . THR B 1 252 ? -8.234 22.234 31.484 1 70.06 252 THR B O 1
ATOM 6380 N N . PHE B 1 253 ? -8.688 22.562 29.375 1 72.69 253 PHE B N 1
ATOM 6381 C CA . PHE B 1 253 ? -8.852 21.125 29.172 1 72.69 253 PHE B CA 1
ATOM 6382 C C . PHE B 1 253 ? -7.547 20.391 29.469 1 72.69 253 PHE B C 1
ATOM 6384 O O . PHE B 1 253 ? -7.559 19.297 30.031 1 72.69 253 PHE B O 1
ATOM 6391 N N . LEU B 1 254 ? -6.512 20.969 29.062 1 74.88 254 LEU B N 1
ATOM 6392 C CA . LEU B 1 254 ? -5.195 20.406 29.328 1 74.88 254 LEU B CA 1
ATOM 6393 C C . LEU B 1 254 ? -4.938 20.281 30.828 1 74.88 254 LEU B C 1
ATOM 6395 O O . LEU B 1 254 ? -4.547 19.219 31.312 1 74.88 254 LEU B O 1
ATOM 6399 N N . MET B 1 255 ? -5.219 21.312 31.547 1 77.25 255 MET B N 1
ATOM 6400 C CA . MET B 1 255 ? -4.945 21.328 32.969 1 77.25 255 MET B CA 1
ATOM 6401 C C . MET B 1 255 ? -5.867 20.359 33.719 1 77.25 255 MET B C 1
ATOM 6403 O O . MET B 1 255 ? -5.434 19.656 34.625 1 77.25 255 MET B O 1
ATOM 6407 N N . ASP B 1 256 ? -7.047 20.328 33.281 1 78.62 256 ASP B N 1
ATOM 6408 C CA . ASP B 1 256 ? -8 19.406 33.875 1 78.62 256 ASP B CA 1
ATOM 6409 C C . ASP B 1 256 ? -7.602 17.953 33.594 1 78.62 256 ASP B C 1
ATOM 6411 O O . ASP B 1 256 ? -7.711 17.094 34.469 1 78.62 256 ASP B O 1
ATOM 6415 N N . GLY B 1 257 ? -7.152 17.75 32.469 1 77.06 257 GLY B N 1
ATOM 6416 C CA . GLY B 1 257 ? -6.723 16.422 32.094 1 77.06 257 GLY B CA 1
ATOM 6417 C C . GLY B 1 257 ? -5.496 15.953 32.875 1 77.06 257 GLY B C 1
ATOM 6418 O O . GLY B 1 257 ? -5.43 14.805 33.312 1 77.06 257 GLY B O 1
ATOM 6419 N N . LEU B 1 258 ? -4.645 16.797 33.062 1 78.38 258 LEU B N 1
ATOM 6420 C CA . LEU B 1 258 ? -3.4 16.469 33.75 1 78.38 258 LEU B CA 1
ATOM 6421 C C . LEU B 1 258 ? -3.643 16.234 35.219 1 78.38 258 LEU B C 1
ATOM 6423 O O . LEU B 1 258 ? -2.934 15.461 35.875 1 78.38 258 LEU B O 1
ATOM 6427 N N . LYS B 1 259 ? -4.699 16.812 35.688 1 80.31 259 LYS B N 1
ATOM 6428 C CA . LYS B 1 259 ? -5.008 16.719 37.094 1 80.31 259 LYS B CA 1
ATOM 6429 C C . LYS B 1 259 ? -5.855 15.484 37.406 1 80.31 259 LYS B C 1
ATOM 6431 O O . LYS B 1 259 ? -5.949 15.047 38.531 1 80.31 259 LYS B O 1
ATOM 6436 N N . ASP B 1 260 ? -6.461 15.031 36.344 1 82.25 260 ASP B N 1
ATOM 6437 C CA . ASP B 1 260 ? -7.328 13.875 36.531 1 82.25 260 ASP B CA 1
ATOM 6438 C C . ASP B 1 260 ? -6.535 12.57 36.438 1 82.25 260 ASP B C 1
ATOM 6440 O O . ASP B 1 260 ? -6.359 12.023 35.344 1 82.25 260 ASP B O 1
ATOM 6444 N N . PHE B 1 261 ? -6.207 11.977 37.531 1 80.94 261 PHE B N 1
ATOM 6445 C CA . PHE B 1 261 ? -5.367 10.789 37.594 1 80.94 261 PHE B CA 1
ATOM 6446 C C . PHE B 1 261 ? -6.156 9.547 37.188 1 80.94 261 PHE B C 1
ATOM 6448 O O . PHE B 1 261 ? -5.57 8.508 36.875 1 80.94 261 PHE B O 1
ATOM 6455 N N . SER B 1 262 ? -7.477 9.68 37.156 1 80.31 262 SER B N 1
ATOM 6456 C CA . SER B 1 262 ? -8.297 8.531 36.781 1 80.31 262 SER B CA 1
ATOM 6457 C C . SER B 1 262 ? -8.117 8.156 35.312 1 80.31 262 SER B C 1
ATOM 6459 O O . SER B 1 262 ? -8.359 7.016 34.938 1 80.31 262 SER B O 1
ATOM 6461 N N . ILE B 1 263 ? -7.617 9.172 34.594 1 86.56 263 ILE B N 1
ATOM 6462 C CA . ILE B 1 263 ? -7.492 8.875 33.188 1 86.56 263 ILE B CA 1
ATOM 6463 C C . ILE B 1 263 ? -6.012 8.805 32.812 1 86.56 263 ILE B C 1
ATOM 6465 O O . ILE B 1 263 ? -5.664 8.914 31.625 1 86.56 263 ILE B O 1
ATOM 6469 N N . LEU B 1 264 ? -5.227 8.695 33.75 1 87.62 264 LEU B N 1
ATOM 6470 C CA . LEU B 1 264 ? -3.783 8.719 33.562 1 87.62 264 LEU B CA 1
ATOM 6471 C C . LEU B 1 264 ? -3.35 7.617 32.594 1 87.62 264 LEU B C 1
ATOM 6473 O O . LEU B 1 264 ? -2.52 7.852 31.703 1 87.62 264 LEU B O 1
ATOM 6477 N N . ARG B 1 265 ? -3.852 6.43 32.781 1 89.06 265 ARG B N 1
ATOM 6478 C CA . ARG B 1 265 ? -3.479 5.32 31.906 1 89.06 265 ARG B CA 1
ATOM 6479 C C . ARG B 1 265 ? -3.842 5.621 30.453 1 89.06 265 ARG B C 1
ATOM 6481 O O . ARG B 1 265 ? -3.047 5.371 29.547 1 89.06 265 ARG B O 1
ATOM 6488 N N . ARG B 1 266 ? -4.965 6.098 30.234 1 92.12 266 ARG B N 1
ATOM 6489 C CA . ARG B 1 266 ? -5.414 6.461 28.891 1 92.12 266 ARG B CA 1
ATOM 6490 C C . ARG B 1 266 ? -4.539 7.562 28.297 1 92.12 266 ARG B C 1
ATOM 6492 O O . ARG B 1 266 ? -4.148 7.488 27.141 1 92.12 266 ARG B O 1
ATOM 6499 N N . THR B 1 267 ? -4.301 8.57 29.141 1 92.62 267 THR B N 1
ATOM 6500 C CA . THR B 1 267 ? -3.488 9.703 28.703 1 92.62 267 THR B CA 1
ATOM 6501 C C . THR B 1 267 ? -2.092 9.242 28.297 1 92.62 267 THR B C 1
ATOM 6503 O O . THR B 1 267 ? -1.577 9.641 27.25 1 92.62 267 THR B O 1
ATOM 6506 N N . LEU B 1 268 ? -1.524 8.391 29.047 1 94.19 268 LEU B N 1
ATOM 6507 C CA . LEU B 1 268 ? -0.184 7.895 28.766 1 94.19 268 LEU B CA 1
ATOM 6508 C C . LEU B 1 268 ? -0.191 7.008 27.516 1 94.19 268 LEU B C 1
ATOM 6510 O O . LEU B 1 268 ? 0.725 7.078 26.688 1 94.19 268 LEU B O 1
ATOM 6514 N N . THR B 1 269 ? -1.188 6.176 27.391 1 95.88 269 THR B N 1
ATOM 6515 C CA . THR B 1 269 ? -1.3 5.312 26.219 1 95.88 269 THR B CA 1
ATOM 6516 C C . THR B 1 269 ? -1.438 6.141 24.953 1 95.88 269 THR B C 1
ATOM 6518 O O . THR B 1 269 ? -0.789 5.852 23.938 1 95.88 269 THR B O 1
ATOM 6521 N N . ARG B 1 270 ? -2.244 7.152 25.031 1 96.12 270 ARG B N 1
ATOM 6522 C CA . ARG B 1 270 ? -2.445 8.023 23.891 1 96.12 270 ARG B CA 1
ATOM 6523 C C . ARG B 1 270 ? -1.169 8.789 23.547 1 96.12 270 ARG B C 1
ATOM 6525 O O . ARG B 1 270 ? -0.888 9.062 22.375 1 96.12 270 ARG B O 1
ATOM 6532 N N . THR B 1 271 ? -0.447 9.164 24.562 1 96 271 THR B N 1
ATOM 6533 C CA . THR B 1 271 ? 0.833 9.828 24.344 1 96 271 THR B CA 1
ATOM 6534 C C . THR B 1 271 ? 1.8 8.914 23.594 1 96 271 THR B C 1
ATOM 6536 O O . THR B 1 271 ? 2.396 9.32 22.594 1 96 271 THR B O 1
ATOM 6539 N N . VAL B 1 272 ? 1.909 7.711 24.078 1 97.25 272 VAL B N 1
ATOM 6540 C CA . VAL B 1 272 ? 2.768 6.699 23.469 1 97.25 272 VAL B CA 1
ATOM 6541 C C . VAL B 1 272 ? 2.328 6.445 22.031 1 97.25 272 VAL B C 1
ATOM 6543 O O . VAL B 1 272 ? 3.162 6.324 21.125 1 97.25 272 VAL B O 1
ATOM 6546 N N . GLY B 1 273 ? 1.064 6.379 21.844 1 98.25 273 GLY B N 1
ATOM 6547 C CA . GLY B 1 273 ? 0.522 6.145 20.516 1 98.25 273 GLY B CA 1
ATOM 6548 C C . GLY B 1 273 ? 0.851 7.254 19.531 1 98.25 273 GLY B C 1
ATOM 6549 O O . GLY B 1 273 ? 1.147 6.988 18.375 1 98.25 273 GLY B O 1
ATOM 6550 N N . GLN B 1 274 ? 0.79 8.492 19.984 1 97.94 274 GLN B N 1
ATOM 6551 C CA . GLN B 1 274 ? 1.091 9.625 19.125 1 97.94 274 GLN B CA 1
ATOM 6552 C C . GLN B 1 274 ? 2.568 9.648 18.75 1 97.94 274 GLN B C 1
ATOM 6554 O O . GLN B 1 274 ? 2.916 10 17.609 1 97.94 274 GLN B O 1
ATOM 6559 N N . VAL B 1 275 ? 3.41 9.281 19.625 1 98.31 275 VAL B N 1
ATOM 6560 C CA . VAL B 1 275 ? 4.84 9.227 19.328 1 98.31 275 VAL B CA 1
ATOM 6561 C C . VAL B 1 275 ? 5.125 8.094 18.344 1 98.31 275 VAL B C 1
ATOM 6563 O O . VAL B 1 275 ? 5.93 8.258 17.422 1 98.31 275 VAL B O 1
ATOM 6566 N N . TRP B 1 276 ? 4.496 6.957 18.578 1 98.62 276 TRP B N 1
ATOM 6567 C CA . TRP B 1 276 ? 4.613 5.859 17.641 1 98.62 276 TRP B CA 1
ATOM 6568 C C . TRP B 1 276 ? 4.227 6.309 16.234 1 98.62 276 TRP B C 1
ATOM 6570 O O . TRP B 1 276 ? 4.965 6.082 15.273 1 98.62 276 TRP B O 1
ATOM 6580 N N . TYR B 1 277 ? 3.045 6.938 16.125 1 98.62 277 TYR B N 1
ATOM 6581 C CA . TYR B 1 277 ? 2.553 7.402 14.828 1 98.62 277 TYR B CA 1
ATOM 6582 C C . TYR B 1 277 ? 3.539 8.367 14.188 1 98.62 277 TYR B C 1
ATOM 6584 O O . TYR B 1 277 ? 3.777 8.305 12.977 1 98.62 277 TYR B O 1
ATOM 6592 N N . PHE B 1 278 ? 4.102 9.242 15.016 1 98.38 278 PHE B N 1
ATOM 6593 C CA . PHE B 1 278 ? 5.074 10.234 14.578 1 98.38 278 PHE B CA 1
ATOM 6594 C C . PHE B 1 278 ? 6.273 9.562 13.914 1 98.38 278 PHE B C 1
ATOM 6596 O O . PHE B 1 278 ? 6.699 9.969 12.828 1 98.38 278 PHE B O 1
ATOM 6603 N N . ILE B 1 279 ? 6.773 8.508 14.492 1 98.69 279 ILE B N 1
ATOM 6604 C CA . ILE B 1 279 ? 7.945 7.797 13.984 1 98.69 279 ILE B CA 1
ATOM 6605 C C . ILE B 1 279 ? 7.586 7.062 12.695 1 98.69 279 ILE B C 1
ATOM 6607 O O . ILE B 1 279 ? 8.312 7.16 11.703 1 98.69 279 ILE B O 1
ATOM 6611 N N . VAL B 1 280 ? 6.465 6.402 12.68 1 98.5 280 VAL B N 1
ATOM 6612 C CA . VAL B 1 280 ? 6.055 5.578 11.547 1 98.5 280 VAL B CA 1
ATOM 6613 C C . VAL B 1 280 ? 5.734 6.469 10.352 1 98.5 280 VAL B C 1
ATOM 6615 O O . VAL B 1 280 ? 6.051 6.125 9.211 1 98.5 280 VAL B O 1
ATOM 6618 N N . S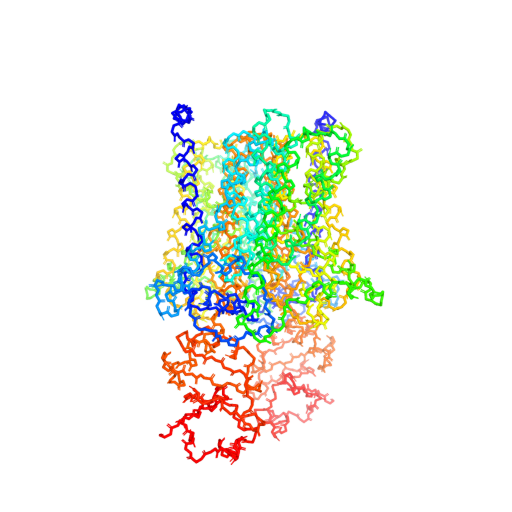ER B 1 281 ? 5.188 7.66 10.562 1 98.06 281 SER B N 1
ATOM 6619 C CA . SER B 1 281 ? 4.785 8.555 9.484 1 98.06 281 SER B CA 1
ATOM 6620 C C . SER B 1 281 ? 5.996 9.211 8.828 1 98.06 281 SER B C 1
ATOM 6622 O O . SER B 1 281 ? 5.891 9.773 7.734 1 98.06 281 SER B O 1
ATOM 6624 N N . THR B 1 282 ? 7.148 9.102 9.453 1 98.31 282 THR B N 1
ATOM 6625 C CA . THR B 1 282 ? 8.398 9.594 8.883 1 98.31 282 THR B CA 1
ATOM 6626 C C . THR B 1 282 ? 9.266 8.43 8.406 1 98.31 282 THR B C 1
ATOM 6628 O O . THR B 1 282 ? 10.477 8.578 8.258 1 98.31 282 THR B O 1
ATOM 6631 N N . TRP B 1 283 ? 8.656 7.254 8.32 1 98.44 283 TRP B N 1
ATOM 6632 C CA . TRP B 1 283 ? 9.273 6.031 7.82 1 98.44 283 TRP B CA 1
ATOM 6633 C C . TRP B 1 283 ? 10.484 5.641 8.664 1 98.44 283 TRP B C 1
ATOM 6635 O O . TRP B 1 283 ? 11.453 5.082 8.141 1 98.44 283 TRP B O 1
ATOM 6645 N N . GLY B 1 284 ? 10.531 6.105 9.938 1 98.38 284 GLY B N 1
ATOM 6646 C CA . GLY B 1 284 ? 11.594 5.758 10.859 1 98.38 284 GLY B CA 1
ATOM 6647 C C . GLY B 1 284 ? 12.711 6.777 10.898 1 98.38 284 GLY B C 1
ATOM 6648 O O . GLY B 1 284 ? 13.492 6.82 11.852 1 98.38 284 GLY B O 1
ATOM 6649 N N . ILE B 1 285 ? 12.82 7.652 9.93 1 98.5 285 ILE B N 1
ATOM 6650 C CA . ILE B 1 285 ? 13.906 8.625 9.844 1 98.5 285 ILE B CA 1
ATOM 6651 C C . ILE B 1 285 ? 13.742 9.664 10.945 1 98.5 285 ILE B C 1
ATOM 6653 O O . ILE B 1 285 ? 14.727 10.07 11.57 1 98.5 285 ILE B O 1
ATOM 6657 N N . GLY B 1 286 ? 12.484 10.125 11.18 1 98.25 286 GLY B N 1
ATOM 6658 C CA . GLY B 1 286 ? 12.242 10.992 12.32 1 98.25 286 GLY B CA 1
ATOM 6659 C C . GLY B 1 286 ? 12.539 10.32 13.648 1 98.25 286 GLY B C 1
ATOM 6660 O O . GLY B 1 286 ? 12.938 10.992 14.609 1 98.25 286 GLY B O 1
ATOM 6661 N N . GLY B 1 287 ? 12.328 8.977 13.711 1 98.31 287 GLY B N 1
ATOM 6662 C CA . GLY B 1 287 ? 12.664 8.219 14.906 1 98.31 287 GLY B CA 1
ATOM 6663 C C . GLY B 1 287 ? 14.148 8.203 15.211 1 98.31 287 GLY B C 1
ATOM 6664 O O . GLY B 1 287 ? 14.547 8.242 16.375 1 98.31 287 GLY B O 1
ATOM 6665 N N . LEU B 1 288 ? 14.961 8.188 14.141 1 98.19 288 LEU B N 1
ATOM 6666 C CA . LEU B 1 288 ? 16.406 8.297 14.297 1 98.19 288 LEU B CA 1
ATOM 6667 C C . LEU B 1 288 ? 16.781 9.586 15.023 1 98.19 288 LEU B C 1
ATOM 6669 O O . LEU B 1 288 ? 17.625 9.57 15.922 1 98.19 288 LEU B O 1
ATOM 6673 N N . ALA B 1 289 ? 16.125 10.656 14.594 1 98.25 289 ALA B N 1
ATOM 6674 C CA . ALA B 1 289 ? 16.359 11.953 15.211 1 98.25 289 ALA B CA 1
ATOM 6675 C C . ALA B 1 289 ? 15.984 11.945 16.688 1 98.25 289 ALA B C 1
ATOM 6677 O O . ALA B 1 289 ? 16.719 12.445 17.531 1 98.25 289 ALA B O 1
ATOM 6678 N N . ILE B 1 290 ? 14.852 11.367 16.984 1 98.12 290 ILE B N 1
ATOM 6679 C CA . ILE B 1 290 ? 14.352 11.344 18.359 1 98.12 290 ILE B CA 1
ATOM 6680 C C . ILE B 1 290 ? 15.328 10.578 19.25 1 98.12 290 ILE B C 1
ATOM 6682 O O . ILE B 1 290 ? 15.742 11.078 20.297 1 98.12 290 ILE B O 1
ATOM 6686 N N . VAL B 1 291 ? 15.734 9.414 18.828 1 97.75 291 VAL B N 1
ATOM 6687 C CA . VAL B 1 291 ? 16.578 8.539 19.625 1 97.75 291 VAL B CA 1
ATOM 6688 C C . VAL B 1 291 ? 17.938 9.195 19.859 1 97.75 291 VAL B C 1
ATOM 6690 O O . VAL B 1 291 ? 18.438 9.242 20.984 1 97.75 291 VAL B O 1
ATOM 6693 N N . VAL B 1 292 ? 18.516 9.758 18.828 1 97.56 292 VAL B N 1
ATOM 6694 C CA . VAL B 1 292 ? 19.844 10.352 18.938 1 97.56 292 VAL B CA 1
ATOM 6695 C C . VAL B 1 292 ? 19.781 11.633 19.75 1 97.56 292 VAL B C 1
ATOM 6697 O O . VAL B 1 292 ? 20.688 11.922 20.547 1 97.56 292 VAL B O 1
ATOM 6700 N N . CYS B 1 293 ? 18.734 12.438 19.578 1 97.25 293 CYS B N 1
ATOM 6701 C CA . CYS B 1 293 ? 18.609 13.688 20.312 1 97.25 293 CYS B CA 1
ATOM 6702 C C . CYS B 1 293 ? 18.422 13.414 21.797 1 97.25 293 CYS B C 1
ATOM 6704 O O . CYS B 1 293 ? 18.891 14.18 22.641 1 97.25 293 CYS B O 1
ATOM 6706 N N . ILE B 1 294 ? 17.75 12.312 22.141 1 96.19 294 ILE B N 1
ATOM 6707 C CA . ILE B 1 294 ? 17.594 11.93 23.547 1 96.19 294 ILE B CA 1
ATOM 6708 C C . ILE B 1 294 ? 18.953 11.617 24.156 1 96.19 294 ILE B C 1
ATOM 6710 O O . ILE B 1 294 ? 19.266 12.07 25.25 1 96.19 294 ILE B O 1
ATOM 6714 N N . VAL B 1 295 ? 19.766 10.961 23.391 1 94.56 295 VAL B N 1
ATOM 6715 C CA . VAL B 1 295 ? 21.094 10.602 23.859 1 94.56 295 VAL B CA 1
ATOM 6716 C C . VAL B 1 295 ? 22 11.828 23.875 1 94.56 295 VAL B C 1
ATOM 6718 O O . VAL B 1 295 ? 22.812 12.008 24.781 1 94.56 295 VAL B O 1
ATOM 6721 N N . ALA B 1 296 ? 21.828 12.68 22.922 1 94.19 296 ALA B N 1
ATOM 6722 C CA . ALA B 1 296 ? 22.703 13.844 22.719 1 94.19 296 ALA B CA 1
ATOM 6723 C C . ALA B 1 296 ? 22.578 14.82 23.891 1 94.19 296 ALA B C 1
ATOM 6725 O O . ALA B 1 296 ? 23.562 15.484 24.25 1 94.19 296 ALA B O 1
ATOM 6726 N N . VAL B 1 297 ? 21.469 14.922 24.484 1 92.44 297 VAL B N 1
ATOM 6727 C CA . VAL B 1 297 ? 21.234 15.859 25.594 1 92.44 297 VAL B CA 1
ATOM 6728 C C . VAL B 1 297 ? 22.188 15.531 26.75 1 92.44 297 VAL B C 1
ATOM 6730 O O . VAL B 1 297 ? 22.641 16.438 27.469 1 92.44 297 VAL B O 1
ATOM 6733 N N . PHE B 1 298 ? 22.594 14.273 26.812 1 91.5 298 PHE B N 1
ATOM 6734 C CA . PHE B 1 298 ? 23.406 13.844 27.938 1 91.5 298 PHE B CA 1
ATOM 6735 C C . PHE B 1 298 ? 24.844 13.578 27.5 1 91.5 298 PHE B C 1
ATOM 6737 O O . PHE B 1 298 ? 25.641 13.055 28.281 1 91.5 298 PHE B O 1
ATOM 6744 N N . SER B 1 299 ? 25.125 13.859 26.297 1 91.88 299 SER B N 1
ATOM 6745 C CA . SER B 1 299 ? 26.453 13.547 25.797 1 91.88 299 SER B CA 1
ATOM 6746 C C . SER B 1 299 ? 27.234 14.812 25.469 1 91.88 299 SER B C 1
ATOM 6748 O O . SER B 1 299 ? 26.734 15.688 24.75 1 91.88 299 SER B O 1
ATOM 6750 N N . SER B 1 300 ? 28.406 14.93 25.859 1 90.5 300 SER B N 1
ATOM 6751 C CA . SER B 1 300 ? 29.25 16.094 25.609 1 90.5 300 SER B CA 1
ATOM 6752 C C . SER B 1 300 ? 29.922 16.016 24.25 1 90.5 300 SER B C 1
ATOM 6754 O O . SER B 1 300 ? 30.609 16.953 23.828 1 90.5 300 SER B O 1
ATOM 6756 N N . ARG B 1 301 ? 29.578 14.953 23.469 1 88.44 301 ARG B N 1
ATOM 6757 C CA . ARG B 1 301 ? 30.156 14.781 22.141 1 88.44 301 ARG B CA 1
ATOM 6758 C C . ARG B 1 301 ? 29.453 15.68 21.109 1 88.44 301 ARG B C 1
ATOM 6760 O O . ARG B 1 301 ? 30.016 15.969 20.047 1 88.44 301 ARG B O 1
ATOM 6767 N N . PHE B 1 302 ? 28.281 16.078 21.469 1 92.69 302 PHE B N 1
ATOM 6768 C CA . PHE B 1 302 ? 27.516 16.953 20.578 1 92.69 302 PHE B CA 1
ATOM 6769 C C . PHE B 1 302 ? 27.719 18.406 20.953 1 92.69 302 PHE B C 1
ATOM 6771 O O . PHE B 1 302 ? 27.922 18.734 22.125 1 92.69 302 PHE B O 1
ATOM 6778 N N . ARG B 1 303 ? 27.75 19.266 19.984 1 91.69 303 ARG B N 1
ATOM 6779 C CA . ARG B 1 303 ? 27.875 20.688 20.234 1 91.69 303 ARG B CA 1
ATOM 6780 C C . ARG B 1 303 ? 26.688 21.219 21.016 1 91.69 303 ARG B C 1
ATOM 6782 O O . ARG B 1 303 ? 25.562 20.719 20.859 1 91.69 303 ARG B O 1
ATOM 6789 N N . ARG B 1 304 ? 26.781 22.188 21.766 1 93 304 ARG B N 1
ATOM 6790 C CA . ARG B 1 304 ? 25.781 22.719 22.672 1 93 304 ARG B CA 1
ATOM 6791 C C . ARG B 1 304 ? 24.516 23.125 21.906 1 93 304 ARG B C 1
ATOM 6793 O O . ARG B 1 304 ? 23.406 22.766 22.312 1 93 304 ARG B O 1
ATOM 6800 N N . PRO B 1 305 ? 24.578 23.953 20.766 1 95.19 305 PRO B N 1
ATOM 6801 C CA . PRO B 1 305 ? 23.344 24.297 20.031 1 95.19 305 PRO B CA 1
ATOM 6802 C C . PRO B 1 305 ? 22.562 23.062 19.578 1 95.19 305 PRO B C 1
ATOM 6804 O O . PRO B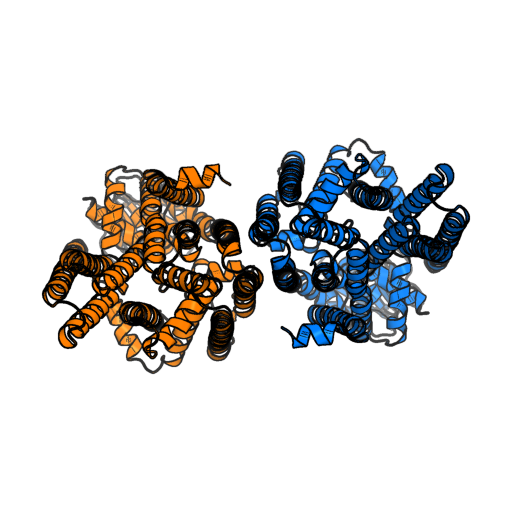 1 305 ? 21.328 23.062 19.625 1 95.19 305 PRO B O 1
ATOM 6807 N N . ASP B 1 306 ? 23.312 21.984 19.156 1 95.88 306 ASP B N 1
ATOM 6808 C CA . ASP B 1 306 ? 22.656 20.75 18.719 1 95.88 306 ASP B CA 1
ATOM 6809 C C . ASP B 1 306 ? 21.938 20.078 19.891 1 95.88 306 ASP B C 1
ATOM 6811 O O . ASP B 1 306 ? 20.828 19.562 19.719 1 95.88 306 ASP B O 1
ATOM 6815 N N . ARG B 1 307 ? 22.531 20.094 21.031 1 95.62 307 ARG B N 1
ATOM 6816 C CA . ARG B 1 307 ? 21.953 19.469 22.219 1 95.62 307 ARG B CA 1
ATOM 6817 C C . ARG B 1 307 ? 20.703 20.203 22.672 1 95.62 307 ARG B C 1
ATOM 6819 O O . ARG B 1 307 ? 19.672 19.578 22.969 1 95.62 307 ARG B O 1
ATOM 6826 N N . ILE B 1 308 ? 20.828 21.516 22.703 1 95.5 308 ILE B N 1
ATOM 6827 C CA . ILE B 1 308 ? 19.719 22.328 23.203 1 95.5 308 ILE B CA 1
ATOM 6828 C C . ILE B 1 308 ? 18.562 22.25 22.219 1 95.5 308 ILE B C 1
ATOM 6830 O O . ILE B 1 308 ? 17.422 21.953 22.609 1 95.5 308 ILE B O 1
ATOM 6834 N N . VAL B 1 309 ? 18.781 22.5 20.922 1 97.62 309 VAL B N 1
ATOM 6835 C CA . VAL B 1 309 ? 17.719 22.516 19.906 1 97.62 309 VAL B CA 1
ATOM 6836 C C . VAL B 1 309 ? 17.109 21.109 19.781 1 97.62 309 VAL B C 1
ATOM 6838 O O . VAL B 1 309 ? 15.891 20.969 19.672 1 97.62 309 VAL B O 1
ATOM 6841 N N . GLY B 1 310 ? 18 20.047 19.75 1 97.44 310 GLY B N 1
ATOM 6842 C CA . GLY B 1 310 ? 17.5 18.688 19.734 1 97.44 310 GLY B CA 1
ATOM 6843 C C . GLY B 1 310 ? 16.656 18.344 20.953 1 97.44 310 GLY B C 1
ATOM 6844 O O . GLY B 1 310 ? 15.617 17.703 20.844 1 97.44 310 GLY B O 1
ATOM 6845 N N . GLY B 1 311 ? 17.141 18.75 22.125 1 96.81 311 GLY B N 1
ATOM 6846 C CA . GLY B 1 311 ? 16.375 18.547 23.344 1 96.81 311 GLY B CA 1
ATOM 6847 C C . GLY B 1 311 ? 15.039 19.266 23.344 1 96.81 311 GLY B C 1
ATOM 6848 O O . GLY B 1 311 ? 14.039 18.703 23.797 1 96.81 311 GLY B O 1
ATOM 6849 N N . VAL B 1 312 ? 15.008 20.484 22.859 1 97.56 312 VAL B N 1
ATOM 6850 C CA . VAL B 1 312 ? 13.789 21.281 22.781 1 97.56 312 VAL B CA 1
ATOM 6851 C C . VAL B 1 312 ? 12.797 20.609 21.828 1 97.56 312 VAL B C 1
ATOM 6853 O O . VAL B 1 312 ? 11.602 20.531 22.125 1 97.56 312 VAL B O 1
ATOM 6856 N N . MET B 1 313 ? 13.266 20.125 20.672 1 97.69 313 MET B N 1
ATOM 6857 C CA . MET B 1 313 ? 12.422 19.453 19.703 1 97.69 313 MET B CA 1
ATOM 6858 C C . MET B 1 313 ? 11.773 18.219 20.312 1 97.69 313 MET B C 1
ATOM 6860 O O . MET B 1 313 ? 10.57 18 20.172 1 97.69 313 MET B O 1
ATOM 6864 N N . VAL B 1 314 ? 12.562 17.375 21.016 1 97.19 314 VAL B N 1
ATOM 6865 C CA . VAL B 1 314 ? 12.078 16.141 21.625 1 97.19 314 VAL B CA 1
ATOM 6866 C C . VAL B 1 314 ? 11.109 16.469 22.766 1 97.19 314 VAL B C 1
ATOM 6868 O O . VAL B 1 314 ? 10.062 15.836 22.891 1 97.19 314 VAL B O 1
ATOM 6871 N N . ALA B 1 315 ? 11.453 17.484 23.594 1 94.88 315 ALA B N 1
ATOM 6872 C CA . ALA B 1 315 ? 10.57 17.906 24.688 1 94.88 315 ALA B CA 1
ATOM 6873 C C . ALA B 1 315 ? 9.234 18.406 24.141 1 94.88 315 ALA B C 1
ATOM 6875 O O . ALA B 1 315 ? 8.18 18.125 24.719 1 94.88 315 ALA B O 1
ATOM 6876 N N . LEU B 1 316 ? 9.312 19.156 23.109 1 96.06 316 LEU B N 1
ATOM 6877 C CA . LEU B 1 316 ? 8.086 19.672 22.5 1 96.06 316 LEU B CA 1
ATOM 6878 C C . LEU B 1 316 ? 7.242 18.531 21.938 1 96.06 316 LEU B C 1
ATOM 6880 O O . LEU B 1 316 ? 6.012 18.578 22.016 1 96.06 316 LEU B O 1
ATOM 6884 N N . LEU B 1 317 ? 7.883 17.516 21.297 1 96.38 317 LEU B N 1
ATOM 6885 C CA . LEU B 1 317 ? 7.16 16.359 20.766 1 96.38 317 LEU B CA 1
ATOM 6886 C C . LEU B 1 317 ? 6.414 15.633 21.891 1 96.38 317 LEU B C 1
ATOM 6888 O O . LEU B 1 317 ? 5.199 15.438 21.797 1 96.38 317 LEU B O 1
ATOM 6892 N N . PHE B 1 318 ? 7.086 15.305 22.953 1 94.12 318 PHE B N 1
ATOM 6893 C CA . PHE B 1 318 ? 6.48 14.555 24.047 1 94.12 318 PHE B CA 1
ATOM 6894 C C . PHE B 1 318 ? 5.496 15.43 24.812 1 94.12 318 PHE B C 1
ATOM 6896 O O . PHE B 1 318 ? 4.441 14.953 25.25 1 94.12 318 PHE B O 1
ATOM 6903 N N . GLY B 1 319 ? 5.855 16.688 24.984 1 90.06 319 GLY B N 1
ATOM 6904 C CA . GLY B 1 319 ? 4.949 17.609 25.656 1 90.06 319 GLY B CA 1
ATOM 6905 C C . GLY B 1 319 ? 3.648 17.812 24.906 1 90.06 319 GLY B C 1
ATOM 6906 O O . GLY B 1 319 ? 2.572 17.828 25.516 1 90.06 319 GLY B O 1
ATOM 6907 N N . THR B 1 320 ? 3.744 18.016 23.609 1 92.69 320 THR B N 1
ATOM 6908 C CA . THR B 1 320 ? 2.551 18.188 22.797 1 92.69 320 THR B CA 1
ATOM 6909 C C . THR B 1 320 ? 1.718 16.906 22.781 1 92.69 320 THR B C 1
ATOM 6911 O O . THR B 1 320 ? 0.489 16.953 22.859 1 92.69 320 THR B O 1
ATOM 6914 N N . ALA B 1 321 ? 2.387 15.758 22.641 1 93.88 321 ALA B N 1
ATOM 6915 C CA . ALA B 1 321 ? 1.676 14.484 22.656 1 93.88 321 ALA B CA 1
ATOM 6916 C C . ALA B 1 321 ? 0.92 14.297 23.969 1 93.88 321 ALA B C 1
ATOM 6918 O O . ALA B 1 321 ? -0.234 13.859 23.969 1 93.88 321 ALA B O 1
ATOM 6919 N N . LEU B 1 322 ? 1.563 14.633 25.047 1 90.31 322 LEU B N 1
ATOM 6920 C CA . LEU B 1 322 ? 0.947 14.5 26.359 1 90.31 322 LEU B CA 1
ATOM 6921 C C . LEU B 1 322 ? -0.225 15.461 26.516 1 90.31 322 LEU B C 1
ATOM 6923 O O . LEU B 1 322 ? -1.292 15.07 27 1 90.31 322 LEU B O 1
ATOM 6927 N N . ALA B 1 323 ? -0.019 16.688 26.125 1 87.56 323 ALA B N 1
ATOM 6928 C CA . ALA B 1 323 ? -1.062 17.703 26.25 1 87.56 323 ALA B CA 1
ATOM 6929 C C . ALA B 1 323 ? -2.283 17.344 25.422 1 87.56 323 ALA B C 1
ATOM 6931 O O . ALA B 1 323 ? -3.42 17.469 25.875 1 87.56 323 ALA B O 1
ATOM 6932 N N . SER B 1 324 ? -2.037 16.953 24.219 1 89.31 324 SER B N 1
ATOM 6933 C CA . SER B 1 324 ? -3.131 16.562 23.344 1 89.31 324 SER B CA 1
ATOM 6934 C C . SER B 1 324 ? -3.846 15.32 23.859 1 89.31 324 SER B C 1
ATOM 6936 O O . SER B 1 324 ? -5.07 15.227 23.781 1 89.31 324 SER B O 1
ATOM 6938 N N . ALA B 1 325 ? -3.088 14.359 24.375 1 90.62 325 ALA B N 1
ATOM 6939 C CA . ALA B 1 325 ? -3.66 13.133 24.922 1 90.62 325 ALA B CA 1
ATOM 6940 C C . ALA B 1 325 ? -4.57 13.438 26.109 1 90.62 325 ALA B C 1
ATOM 6942 O O . ALA B 1 325 ? -5.602 12.789 26.297 1 90.62 325 ALA B O 1
ATOM 6943 N N . ALA B 1 326 ? -4.18 14.438 26.859 1 86.69 326 ALA B N 1
ATOM 6944 C CA . ALA B 1 326 ? -4.941 14.812 28.047 1 86.69 326 ALA B CA 1
ATOM 6945 C C . ALA B 1 326 ? -6.184 15.617 27.672 1 86.69 326 ALA B C 1
ATOM 6947 O O . ALA B 1 326 ? -7.211 15.531 28.359 1 86.69 326 ALA B O 1
ATOM 6948 N N . ALA B 1 327 ? -6.082 16.312 26.625 1 83.69 327 ALA B N 1
ATOM 6949 C CA . ALA B 1 327 ? -7.152 17.234 26.266 1 83.69 327 ALA B CA 1
ATOM 6950 C C . ALA B 1 327 ? -8.211 16.547 25.422 1 83.69 327 ALA B C 1
ATOM 6952 O O . ALA B 1 327 ? -9.375 16.969 25.391 1 83.69 327 ALA B O 1
ATOM 6953 N N . LEU B 1 328 ? -7.863 15.516 24.703 1 83.06 328 LEU B N 1
ATOM 6954 C CA . LEU B 1 328 ? -8.805 14.836 23.812 1 83.06 328 LEU B CA 1
ATOM 6955 C C . LEU B 1 328 ? -9.898 14.141 24.625 1 83.06 328 LEU B C 1
ATOM 6957 O O . LEU B 1 328 ? -9.617 13.5 25.641 1 83.06 328 LEU B O 1
ATOM 6961 N N . PRO B 1 329 ? -11.102 14.32 24.156 1 82.06 329 PRO B N 1
ATOM 6962 C CA . PRO B 1 329 ? -12.227 13.688 24.859 1 82.06 329 PRO B CA 1
ATOM 6963 C C . PRO B 1 329 ? -12.273 12.172 24.656 1 82.06 329 PRO B C 1
ATOM 6965 O O . PRO B 1 329 ? -11.531 11.633 23.844 1 82.06 329 PRO B O 1
ATOM 6968 N N . ASP B 1 330 ? -13.016 11.539 25.469 1 82.75 330 ASP B N 1
ATOM 6969 C CA . ASP B 1 330 ? -13.242 10.102 25.312 1 82.75 330 ASP B CA 1
ATOM 6970 C C . ASP B 1 330 ? -14.422 9.828 24.391 1 82.75 330 ASP B C 1
ATOM 6972 O O . ASP B 1 330 ? -15.5 9.438 24.844 1 82.75 330 ASP B O 1
ATOM 6976 N N . ASP B 1 331 ? -14.297 9.93 23.141 1 87.06 331 ASP B N 1
ATOM 6977 C CA . ASP B 1 331 ? -15.367 9.805 22.156 1 87.06 331 ASP B CA 1
ATOM 6978 C C . ASP B 1 331 ? -15.367 8.406 21.531 1 87.06 331 ASP B C 1
ATOM 6980 O O . ASP B 1 331 ? -16 8.188 20.484 1 87.06 331 ASP B O 1
ATOM 6984 N N . ALA B 1 332 ? -14.609 7.48 22.078 1 91.88 332 ALA B N 1
ATOM 6985 C CA . ALA B 1 332 ? -14.586 6.09 21.641 1 91.88 332 ALA B CA 1
ATOM 6986 C C . ALA B 1 332 ? -14.148 5.992 20.172 1 91.88 332 ALA B C 1
ATOM 6988 O O . ALA B 1 332 ? -14.805 5.328 19.375 1 91.88 332 ALA B O 1
ATOM 6989 N N . ARG B 1 333 ? -13.117 6.711 19.875 1 94.38 333 ARG B N 1
ATOM 6990 C CA . ARG B 1 333 ? -12.539 6.672 18.531 1 94.38 333 ARG B CA 1
ATOM 6991 C C . ARG B 1 333 ? -11.18 5.977 18.547 1 94.38 333 ARG B C 1
ATOM 6993 O O . ARG B 1 333 ? -10.383 6.176 19.453 1 94.38 333 ARG B O 1
ATOM 7000 N N . ILE B 1 334 ? -10.961 5.176 17.562 1 95.56 334 ILE B N 1
ATOM 7001 C CA . ILE B 1 334 ? -9.719 4.422 17.453 1 95.56 334 ILE B CA 1
ATOM 7002 C C . ILE B 1 334 ? -8.555 5.379 17.219 1 95.56 334 ILE B C 1
ATOM 7004 O O . ILE B 1 334 ? -7.465 5.184 17.75 1 95.56 334 ILE B O 1
ATOM 7008 N N . ASP B 1 335 ? -8.719 6.453 16.391 1 94.62 335 ASP B N 1
ATOM 7009 C CA . ASP B 1 335 ? -7.637 7.355 16.016 1 94.62 335 ASP B CA 1
ATOM 7010 C C . ASP B 1 335 ? -7.137 8.141 17.234 1 94.62 335 ASP B C 1
ATOM 7012 O O . ASP B 1 335 ? -6.012 8.641 17.234 1 94.62 335 ASP B O 1
ATOM 7016 N N . ASP B 1 336 ? -7.902 8.234 18.297 1 94.31 336 ASP B N 1
ATOM 7017 C CA . ASP B 1 336 ? -7.492 8.969 19.484 1 94.31 336 ASP B CA 1
ATOM 7018 C C . ASP B 1 336 ? -6.309 8.297 20.172 1 94.31 336 ASP B C 1
ATOM 7020 O O . ASP B 1 336 ? -5.566 8.938 20.906 1 94.31 336 ASP B O 1
ATOM 7024 N N . TRP B 1 337 ? -6.16 6.992 19.922 1 95.25 337 TRP B N 1
ATOM 7025 C CA . TRP B 1 337 ? -5.09 6.234 20.562 1 95.25 337 TRP B CA 1
ATOM 7026 C C . TRP B 1 337 ? -3.748 6.52 19.891 1 95.25 337 TRP B C 1
ATOM 7028 O O . TRP B 1 337 ? -2.695 6.348 20.516 1 95.25 337 TRP B O 1
ATOM 7038 N N . VAL B 1 338 ? -3.803 6.879 18.578 1 95.88 338 VAL B N 1
ATOM 7039 C CA . VAL B 1 338 ? -2.58 7.105 17.812 1 95.88 338 VAL B CA 1
ATOM 7040 C C . VAL B 1 338 ? -2.688 8.414 17.047 1 95.88 338 VAL B C 1
ATOM 7042 O O . VAL B 1 338 ? -2.188 8.523 15.914 1 95.88 338 VAL B O 1
ATOM 7045 N N . TYR B 1 339 ? -3.254 9.375 17.469 1 91.06 339 TYR B N 1
ATOM 7046 C CA . TYR B 1 339 ? -3.678 10.602 16.797 1 91.06 339 TYR B CA 1
ATOM 7047 C C . TYR B 1 339 ? -2.527 11.227 16.016 1 91.06 339 TYR B C 1
ATOM 7049 O O . TYR B 1 339 ? -1.457 11.484 16.578 1 91.06 339 TYR B O 1
ATOM 7057 N N . ALA B 1 340 ? -2.705 11.555 14.789 1 89.69 340 ALA B N 1
ATOM 7058 C CA . ALA B 1 340 ? -1.684 11.93 13.812 1 89.69 340 ALA B CA 1
ATOM 7059 C C . ALA B 1 340 ? -1.429 13.43 13.836 1 89.69 340 ALA B C 1
ATOM 7061 O O . ALA B 1 340 ? -0.281 13.875 13.75 1 89.69 340 ALA B O 1
ATOM 7062 N N . ARG B 1 341 ? -2.354 14.258 14.008 1 93.19 341 ARG B N 1
ATOM 7063 C CA . ARG B 1 341 ? -2.418 15.648 13.57 1 93.19 341 ARG B CA 1
ATOM 7064 C C . ARG B 1 341 ? -1.597 16.547 14.492 1 93.19 341 ARG B C 1
ATOM 7066 O O . ARG B 1 341 ? -0.819 17.375 14.023 1 93.19 341 ARG B O 1
ATOM 7073 N N . TYR B 1 342 ? -1.628 16.359 15.766 1 92.5 342 TYR B N 1
ATOM 7074 C CA . TYR B 1 342 ? -1.193 17.391 16.703 1 92.5 342 TYR B CA 1
ATOM 7075 C C . TYR B 1 342 ? 0.327 17.422 16.812 1 92.5 342 TYR B C 1
ATOM 7077 O O . TYR B 1 342 ? 0.911 18.469 17.141 1 92.5 342 TYR B O 1
ATOM 7085 N N . THR B 1 343 ? 0.95 16.344 16.484 1 95.44 343 THR B N 1
ATOM 7086 C CA . THR B 1 343 ? 2.406 16.344 16.531 1 95.44 343 THR B CA 1
ATOM 7087 C C . THR B 1 343 ? 3.002 16.547 15.141 1 95.44 343 THR B C 1
ATOM 7089 O O . THR B 1 343 ? 4.219 16.656 14.992 1 95.44 343 THR B O 1
ATOM 7092 N N . SER B 1 344 ? 2.215 16.641 14.125 1 96.69 344 SER B N 1
ATOM 7093 C CA . SER B 1 344 ? 2.67 16.641 12.742 1 96.69 344 SER B CA 1
ATOM 7094 C C . SER B 1 344 ? 3.518 17.875 12.438 1 96.69 344 SER B C 1
ATOM 7096 O O . SER B 1 344 ? 4.359 17.844 11.531 1 96.69 344 SER B O 1
ATOM 7098 N N . TYR B 1 345 ? 3.33 18.984 13.172 1 97.31 345 TYR B N 1
ATOM 7099 C CA . TYR B 1 345 ? 4.039 20.219 12.875 1 97.31 345 TYR B CA 1
ATOM 7100 C C . TYR B 1 345 ? 5.531 20.078 13.156 1 97.31 345 TYR B C 1
ATOM 7102 O O . TYR B 1 345 ? 6.332 20.906 12.703 1 97.31 345 TYR B O 1
ATOM 7110 N N . LEU B 1 346 ? 5.93 19 13.836 1 98.12 346 LEU B N 1
ATOM 7111 C CA . LEU B 1 346 ? 7.336 18.781 14.164 1 98.12 346 LEU B CA 1
ATOM 7112 C C . LEU B 1 346 ? 7.996 17.859 13.141 1 98.12 346 LEU B C 1
ATOM 7114 O O . LEU B 1 346 ? 9.211 17.656 13.172 1 98.12 346 LEU B O 1
ATOM 7118 N N . ILE B 1 347 ? 7.262 17.312 12.227 1 98.5 347 ILE B N 1
ATOM 7119 C CA . ILE B 1 347 ? 7.723 16.281 11.297 1 98.5 347 ILE B CA 1
ATOM 7120 C C . ILE B 1 347 ? 8.859 16.844 10.438 1 98.5 347 ILE B C 1
ATOM 7122 O O . ILE B 1 347 ? 9.891 16.188 10.273 1 98.5 347 ILE B O 1
ATOM 7126 N N . PRO B 1 348 ? 8.711 18.078 9.859 1 98.69 348 PRO B N 1
ATOM 7127 C CA . PRO B 1 348 ? 9.828 18.562 9.047 1 98.69 348 PRO B CA 1
ATOM 7128 C C . PRO B 1 348 ? 11.133 18.672 9.844 1 98.69 348 PRO B C 1
ATOM 7130 O O . PRO B 1 348 ? 12.195 18.312 9.344 1 98.69 348 PRO B O 1
ATOM 7133 N N . ALA B 1 349 ? 11.055 19.141 11.086 1 98.62 349 ALA B N 1
ATOM 7134 C CA . ALA B 1 349 ? 12.242 19.312 11.914 1 98.62 349 ALA B CA 1
ATOM 7135 C C . ALA B 1 349 ? 12.898 17.953 12.219 1 98.62 349 ALA B C 1
ATOM 7137 O O . ALA B 1 349 ? 14.117 17.812 12.102 1 98.62 349 ALA B O 1
ATOM 7138 N N . ALA B 1 350 ? 12.07 17 12.57 1 98.62 350 ALA B N 1
ATOM 7139 C CA . ALA B 1 350 ? 12.594 15.688 12.906 1 98.62 350 ALA B CA 1
ATOM 7140 C C . ALA B 1 350 ? 13.188 15 11.68 1 98.62 350 ALA B C 1
ATOM 7142 O O . ALA B 1 350 ? 14.219 14.328 11.773 1 98.62 350 ALA B O 1
ATOM 7143 N N . PHE B 1 351 ? 12.508 15.133 10.547 1 98.81 351 PHE B N 1
ATOM 7144 C CA . PHE B 1 351 ? 13.008 14.5 9.328 1 98.81 351 PHE B CA 1
ATOM 7145 C C . PHE B 1 351 ? 14.312 15.141 8.883 1 98.81 351 PHE B C 1
ATOM 7147 O O . PHE B 1 351 ? 15.227 14.445 8.43 1 98.81 351 PHE B O 1
ATOM 7154 N N . VAL B 1 352 ? 14.445 16.453 8.992 1 98.75 352 VAL B N 1
ATOM 7155 C CA . VAL B 1 352 ? 15.672 17.172 8.68 1 98.75 352 VAL B CA 1
ATOM 7156 C C . VAL B 1 352 ? 16.797 16.688 9.578 1 98.75 352 VAL B C 1
ATOM 7158 O O . VAL B 1 352 ? 17.906 16.391 9.102 1 98.75 352 VAL B O 1
ATOM 7161 N N . ALA B 1 353 ? 16.516 16.609 10.844 1 98.56 353 ALA B N 1
ATOM 7162 C CA . ALA B 1 353 ? 17.516 16.125 11.781 1 98.56 353 ALA B CA 1
ATOM 7163 C C . ALA B 1 353 ? 17.922 14.688 11.469 1 98.56 353 ALA B C 1
ATOM 7165 O O . ALA B 1 353 ? 19.094 14.344 11.5 1 98.56 353 ALA B O 1
ATOM 7166 N N . GLY B 1 354 ? 16.906 13.859 11.195 1 98.56 354 GLY B N 1
ATOM 7167 C CA . GLY B 1 354 ? 17.188 12.492 10.812 1 98.56 354 GLY B CA 1
ATOM 7168 C C . GLY B 1 354 ? 18.031 12.383 9.555 1 98.56 354 GLY B C 1
ATOM 7169 O O . GLY B 1 354 ? 18.938 11.555 9.484 1 98.56 354 GLY B O 1
ATOM 7170 N N . THR B 1 355 ? 17.75 13.203 8.586 1 98.38 355 THR B N 1
ATOM 7171 C CA . THR B 1 355 ? 18.516 13.234 7.34 1 98.38 355 THR B CA 1
ATOM 7172 C C . THR B 1 355 ? 19.953 13.648 7.59 1 98.38 355 THR B C 1
ATOM 7174 O O . THR B 1 355 ? 20.891 13.086 7.008 1 98.38 355 THR B O 1
ATOM 7177 N N . ALA B 1 356 ? 20.156 14.664 8.438 1 97.94 356 ALA B N 1
ATOM 7178 C CA . ALA B 1 356 ? 21.516 15.102 8.789 1 97.94 356 ALA B CA 1
ATOM 7179 C C . ALA B 1 356 ? 22.297 13.969 9.438 1 97.94 356 ALA B C 1
ATOM 7181 O O . ALA B 1 356 ? 23.5 13.805 9.188 1 97.94 356 ALA B O 1
ATOM 7182 N N . LEU B 1 357 ? 21.625 13.211 10.281 1 97.31 357 LEU B N 1
ATOM 7183 C CA . LEU B 1 357 ? 22.266 12.078 10.938 1 97.31 357 LEU B CA 1
ATOM 7184 C C . LEU B 1 357 ? 22.656 11.016 9.914 1 97.31 357 LEU B C 1
ATOM 7186 O O . LEU B 1 357 ? 23.75 10.438 9.992 1 97.31 357 LEU B O 1
ATOM 7190 N N . LEU B 1 358 ? 21.766 10.75 8.953 1 97.5 358 LEU B N 1
ATOM 7191 C CA . LEU B 1 358 ? 22.078 9.805 7.883 1 97.5 358 LEU B CA 1
ATOM 7192 C C . LEU B 1 358 ? 23.328 10.242 7.113 1 97.5 358 LEU B C 1
ATOM 7194 O O . LEU B 1 358 ? 24.125 9.406 6.703 1 97.5 358 LEU B O 1
ATOM 7198 N N . ALA B 1 359 ? 23.484 11.531 6.961 1 96.25 359 ALA B N 1
ATOM 7199 C CA . ALA B 1 359 ? 24.562 12.078 6.145 1 96.25 359 ALA B CA 1
ATOM 7200 C C . ALA B 1 359 ? 25.875 12.141 6.93 1 96.25 359 ALA B C 1
ATOM 7202 O O . ALA B 1 359 ? 26.969 12.086 6.348 1 96.25 359 ALA B O 1
ATOM 7203 N N . ARG B 1 360 ? 25.797 12.164 8.258 1 93.44 360 ARG B N 1
ATOM 7204 C CA . ARG B 1 360 ? 27 12.562 8.984 1 93.44 360 ARG B CA 1
ATOM 7205 C C . ARG B 1 360 ? 27.469 11.453 9.922 1 93.44 360 ARG B C 1
ATOM 7207 O O . ARG B 1 360 ? 28.656 11.375 10.258 1 93.44 360 ARG B O 1
ATOM 7214 N N . LEU B 1 361 ? 26.609 10.625 10.375 1 94 361 LEU B N 1
ATOM 7215 C CA . LEU B 1 361 ? 27 9.594 11.336 1 94 361 LEU B CA 1
ATOM 7216 C C . LEU B 1 361 ? 27.875 8.531 10.664 1 94 361 LEU B C 1
ATOM 7218 O O . LEU B 1 361 ? 27.625 8.156 9.516 1 94 361 LEU B O 1
ATOM 7222 N N . PRO B 1 362 ? 28.891 8.117 11.422 1 94.44 362 PRO B N 1
ATOM 7223 C CA . PRO B 1 362 ? 29.625 6.953 10.914 1 94.44 362 PRO B CA 1
ATOM 7224 C C . PRO B 1 362 ? 28.75 5.707 10.797 1 94.44 362 PRO B C 1
ATOM 7226 O O . PRO B 1 362 ? 27.766 5.566 11.523 1 94.44 362 PRO B O 1
ATOM 7229 N N . ARG B 1 363 ? 29.141 4.801 9.984 1 93.12 363 ARG B N 1
ATOM 7230 C CA . ARG B 1 363 ? 28.359 3.637 9.594 1 93.12 363 ARG B CA 1
ATOM 7231 C C . ARG B 1 363 ? 27.953 2.818 10.82 1 93.12 363 ARG B C 1
ATOM 7233 O O . ARG B 1 363 ? 26.781 2.43 10.961 1 93.12 363 ARG B O 1
ATOM 7240 N N . ARG B 1 364 ? 28.844 2.568 11.734 1 93.44 364 ARG B N 1
ATOM 7241 C CA . ARG B 1 364 ? 28.578 1.733 12.891 1 93.44 364 ARG B CA 1
ATOM 7242 C C . ARG B 1 364 ? 27.547 2.395 13.812 1 93.44 364 ARG B C 1
ATOM 7244 O O . ARG B 1 364 ? 26.625 1.733 14.305 1 93.44 364 ARG B O 1
ATOM 7251 N N . ARG B 1 365 ? 27.688 3.676 14.016 1 94.94 365 ARG B N 1
ATOM 7252 C CA . ARG B 1 365 ? 26.766 4.41 14.875 1 94.94 365 ARG B CA 1
ATOM 7253 C C . ARG B 1 365 ? 25.375 4.512 14.242 1 94.94 365 ARG B C 1
ATOM 7255 O O . ARG B 1 365 ? 24.359 4.504 14.938 1 94.94 365 ARG B O 1
ATOM 7262 N N . LEU B 1 366 ? 25.406 4.645 12.953 1 96.06 366 LEU B N 1
ATOM 7263 C CA . LEU B 1 366 ? 24.141 4.684 12.234 1 96.06 366 LEU B CA 1
ATOM 7264 C C . LEU B 1 366 ? 23.391 3.373 12.398 1 96.06 366 LEU B C 1
ATOM 7266 O O . LEU B 1 366 ? 22.172 3.375 12.594 1 96.06 366 LEU B O 1
ATOM 7270 N N . GLY B 1 367 ? 24.109 2.223 12.289 1 96.12 367 GLY B N 1
ATOM 7271 C CA . GLY B 1 367 ? 23.5 0.924 12.508 1 96.12 367 GLY B CA 1
ATOM 7272 C C . GLY B 1 367 ? 22.891 0.782 13.891 1 96.12 367 GLY B C 1
ATOM 7273 O O . GLY B 1 367 ? 21.75 0.32 14.031 1 96.12 367 GLY B O 1
ATOM 7274 N N . TYR B 1 368 ? 23.609 1.264 14.914 1 96.25 368 TYR B N 1
ATOM 7275 C CA . TYR B 1 368 ? 23.125 1.188 16.281 1 96.25 368 TYR B CA 1
ATOM 7276 C C . TYR B 1 368 ? 21.891 2.076 16.484 1 96.25 368 TYR B C 1
ATOM 7278 O O . TYR B 1 368 ? 20.938 1.68 17.141 1 96.25 368 TYR B O 1
ATOM 7286 N N . ALA B 1 369 ? 21.984 3.262 15.922 1 97.44 369 ALA B N 1
ATOM 7287 C CA . ALA B 1 369 ? 20.859 4.191 16.031 1 97.44 369 ALA B CA 1
ATOM 7288 C C . ALA B 1 369 ? 19.609 3.625 15.359 1 97.44 369 ALA B C 1
ATOM 7290 O O . ALA B 1 369 ? 18.5 3.791 15.859 1 97.44 369 ALA B O 1
ATOM 7291 N N . ALA B 1 370 ? 19.781 2.977 14.211 1 98 370 ALA B N 1
ATOM 7292 C CA . ALA B 1 370 ? 18.656 2.389 13.492 1 98 370 ALA B CA 1
ATOM 7293 C C . ALA B 1 370 ? 18.016 1.258 14.297 1 98 370 ALA B C 1
ATOM 7295 O O . ALA B 1 370 ? 16.797 1.147 14.359 1 98 370 ALA B O 1
ATOM 7296 N N . VAL B 1 371 ? 18.828 0.41 14.906 1 97.88 371 VAL B N 1
ATOM 7297 C CA . VAL B 1 371 ? 18.344 -0.7 15.711 1 97.88 371 VAL B CA 1
ATOM 7298 C C . VAL B 1 371 ? 17.609 -0.161 16.938 1 97.88 371 VAL B C 1
ATOM 7300 O O . VAL B 1 371 ? 16.547 -0.66 17.297 1 97.88 371 VAL B O 1
ATOM 7303 N N . ALA B 1 372 ? 18.203 0.838 17.562 1 98.12 372 ALA B N 1
ATOM 7304 C CA . ALA B 1 372 ? 17.562 1.462 18.719 1 98.12 372 ALA B CA 1
ATOM 7305 C C . ALA B 1 372 ? 16.219 2.074 18.344 1 98.12 372 ALA B C 1
ATOM 7307 O O . ALA B 1 372 ? 15.258 1.99 19.094 1 98.12 372 ALA B O 1
ATOM 7308 N N . THR B 1 373 ? 16.172 2.742 17.219 1 98.5 373 THR B N 1
ATOM 7309 C CA . THR B 1 373 ? 14.93 3.336 16.719 1 98.5 373 THR B CA 1
ATOM 7310 C C . THR B 1 373 ? 13.875 2.262 16.484 1 98.5 373 THR B C 1
ATOM 7312 O O . THR B 1 373 ? 12.711 2.434 16.844 1 98.5 373 THR B O 1
ATOM 7315 N N . ALA B 1 374 ? 14.297 1.163 15.836 1 98.31 374 ALA B N 1
ATOM 7316 C CA . ALA B 1 374 ? 13.375 0.058 15.578 1 98.31 374 ALA B CA 1
ATOM 7317 C C . ALA B 1 374 ? 12.836 -0.524 16.891 1 98.31 374 ALA B C 1
ATOM 7319 O O . ALA B 1 374 ? 11.633 -0.765 17.016 1 98.31 374 ALA B O 1
ATOM 7320 N N . ALA B 1 375 ? 13.727 -0.767 17.844 1 98.31 375 ALA B N 1
ATOM 7321 C CA . ALA B 1 375 ? 13.328 -1.317 19.141 1 98.31 375 ALA B CA 1
ATOM 7322 C C . ALA B 1 375 ? 12.375 -0.369 19.859 1 98.31 375 ALA B C 1
ATOM 7324 O O . ALA B 1 375 ? 11.375 -0.802 20.438 1 98.31 375 ALA B O 1
ATOM 7325 N N . PHE B 1 376 ? 12.727 0.937 19.844 1 98.38 376 PHE B N 1
ATOM 7326 C CA . PHE B 1 376 ? 11.898 1.952 20.484 1 98.38 376 PHE B CA 1
ATOM 7327 C C . PHE B 1 376 ? 10.508 1.999 19.859 1 98.38 376 PHE B C 1
ATOM 7329 O O . PHE B 1 376 ? 9.5 2.043 20.562 1 98.38 376 PHE B O 1
ATOM 7336 N N . THR B 1 377 ? 10.445 1.948 18.531 1 98.56 377 THR B N 1
ATOM 7337 C CA . THR B 1 377 ? 9.18 1.993 17.797 1 98.56 377 THR B CA 1
ATOM 7338 C C . THR B 1 377 ? 8.32 0.782 18.141 1 98.56 377 THR B C 1
ATOM 7340 O O . THR B 1 377 ? 7.113 0.912 18.344 1 98.56 377 THR B O 1
ATOM 7343 N N . LEU B 1 378 ? 8.945 -0.439 18.188 1 98.5 378 LEU B N 1
ATOM 7344 C CA . LEU B 1 378 ? 8.227 -1.668 18.516 1 98.5 378 LEU B CA 1
ATOM 7345 C C . LEU B 1 378 ? 7.707 -1.632 19.953 1 98.5 378 LEU B C 1
ATOM 7347 O O . LEU B 1 378 ? 6.598 -2.104 20.219 1 98.5 378 LEU B O 1
ATOM 7351 N N . LEU B 1 379 ? 8.523 -1.091 20.859 1 98.19 379 LEU B N 1
ATOM 7352 C CA . LEU B 1 379 ? 8.102 -0.965 22.25 1 98.19 379 LEU B CA 1
ATOM 7353 C C . LEU B 1 379 ? 6.879 -0.057 22.359 1 98.19 379 LEU B C 1
ATOM 7355 O O . LEU B 1 379 ? 5.953 -0.35 23.125 1 98.19 379 LEU B O 1
ATOM 7359 N N . LEU B 1 380 ? 6.887 1.047 21.672 1 98.5 380 LEU B N 1
ATOM 7360 C CA . LEU B 1 380 ? 5.75 1.964 21.672 1 98.5 380 LEU B CA 1
ATOM 7361 C C . LEU B 1 380 ? 4.504 1.29 21.109 1 98.5 380 LEU B C 1
ATOM 7363 O O . LEU B 1 380 ? 3.424 1.388 21.703 1 98.5 380 LEU B O 1
ATOM 7367 N N . ALA B 1 381 ? 4.656 0.625 19.953 1 98.38 381 ALA B N 1
ATOM 7368 C CA . ALA B 1 381 ? 3.525 -0.055 19.344 1 98.38 381 ALA B CA 1
ATOM 7369 C C . ALA B 1 381 ? 2.924 -1.097 20.281 1 98.38 381 ALA B C 1
ATOM 7371 O O . ALA B 1 381 ? 1.706 -1.149 20.453 1 98.38 381 ALA B O 1
ATOM 7372 N N . GLN B 1 382 ? 3.787 -1.936 20.859 1 97.56 382 GLN B N 1
ATOM 7373 C CA . GLN B 1 382 ? 3.334 -2.986 21.766 1 97.56 382 GLN B CA 1
ATOM 7374 C C . GLN B 1 382 ? 2.672 -2.395 23.016 1 97.56 382 GLN B C 1
ATOM 7376 O O . GLN B 1 382 ? 1.722 -2.969 23.547 1 97.56 382 GLN B O 1
ATOM 7381 N N . GLY B 1 383 ? 3.225 -1.271 23.484 1 97.44 383 GLY B N 1
ATOM 7382 C CA . GLY B 1 383 ? 2.609 -0.585 24.609 1 97.44 383 GLY B CA 1
ATOM 7383 C C . GLY B 1 383 ? 1.175 -0.167 24.328 1 97.44 383 GLY B C 1
ATOM 7384 O O . GLY B 1 383 ? 0.3 -0.354 25.188 1 97.44 383 GLY B O 1
ATOM 7385 N N . VAL B 1 384 ? 0.878 0.352 23.172 1 98 384 VAL B N 1
ATOM 7386 C CA . VAL B 1 384 ? -0.47 0.776 22.812 1 98 384 VAL B CA 1
ATOM 7387 C C . VAL B 1 384 ? -1.374 -0.446 22.672 1 98 384 VAL B C 1
ATOM 7389 O O . VAL B 1 384 ? -2.502 -0.456 23.172 1 98 384 VAL B O 1
ATOM 7392 N N . ILE B 1 385 ? -0.881 -1.509 21.984 1 97.25 385 ILE B N 1
ATOM 7393 C CA . ILE B 1 385 ? -1.669 -2.705 21.703 1 97.25 385 ILE B CA 1
ATOM 7394 C C . ILE B 1 385 ? -2.051 -3.391 23.016 1 97.25 385 ILE B C 1
ATOM 7396 O O . ILE B 1 385 ? -3.191 -3.828 23.188 1 97.25 385 ILE B O 1
ATOM 7400 N N . TRP B 1 386 ? -1.115 -3.42 23.922 1 96.25 386 TRP B N 1
ATOM 7401 C CA . TRP B 1 386 ? -1.362 -4.082 25.203 1 96.25 386 TRP B CA 1
ATOM 7402 C C . TRP B 1 386 ? -2.312 -3.26 26.062 1 96.25 386 TRP B C 1
ATOM 7404 O O . TRP B 1 386 ? -3.201 -3.811 26.719 1 96.25 386 TRP B O 1
ATOM 7414 N N . SER B 1 387 ? -2.166 -1.971 26.078 1 95.31 387 SER B N 1
ATOM 7415 C CA . SER B 1 387 ? -2.934 -1.104 26.969 1 95.31 387 SER B CA 1
ATOM 7416 C C . SER B 1 387 ? -4.344 -0.873 26.438 1 95.31 387 SER B C 1
ATOM 7418 O O . SER B 1 387 ? -5.324 -1.025 27.156 1 95.31 387 SER B O 1
ATOM 7420 N N . ALA B 1 388 ? -4.512 -0.52 25.172 1 95 388 ALA B N 1
ATOM 7421 C CA . ALA B 1 388 ? -5.824 -0.253 24.594 1 95 388 ALA B CA 1
ATOM 7422 C C . ALA B 1 388 ? -6.566 -1.553 24.297 1 95 388 ALA B C 1
ATOM 7424 O O . ALA B 1 388 ? -7.793 -1.608 24.391 1 95 388 ALA B O 1
ATOM 7425 N N . GLY B 1 389 ? -5.887 -2.641 23.859 1 94.06 389 GLY B N 1
ATOM 7426 C CA . GLY B 1 389 ? -6.453 -3.967 23.672 1 94.06 389 GLY B CA 1
ATOM 7427 C C . GLY B 1 389 ? -7.547 -4 22.609 1 94.06 389 GLY B C 1
ATOM 7428 O O . GLY B 1 389 ? -7.348 -3.541 21.484 1 94.06 389 GLY B O 1
ATOM 7429 N N . SER B 1 390 ? -8.688 -4.445 23 1 93 390 SER B N 1
ATOM 7430 C CA . SER B 1 390 ? -9.797 -4.676 22.078 1 93 390 SER B CA 1
ATOM 7431 C C . SER B 1 390 ? -10.398 -3.361 21.609 1 93 390 SER B C 1
ATOM 7433 O O . SER B 1 390 ? -11.102 -3.328 20.594 1 93 390 SER B O 1
ATOM 7435 N N . LYS B 1 391 ? -10.148 -2.271 22.281 1 94.31 391 LYS B N 1
ATOM 7436 C CA . LYS B 1 391 ? -10.68 -0.966 21.906 1 94.31 391 LYS B CA 1
ATOM 7437 C C . LYS B 1 391 ? -10.148 -0.538 20.531 1 94.31 391 LYS B C 1
ATOM 7439 O O . LYS B 1 391 ? -10.766 0.284 19.859 1 94.31 391 LYS B O 1
ATOM 7444 N N . LEU B 1 392 ? -9.039 -1.12 20.141 1 95.19 392 LEU B N 1
ATOM 7445 C CA . LEU B 1 392 ? -8.445 -0.805 18.844 1 95.19 392 LEU B CA 1
ATOM 7446 C C . LEU B 1 392 ? -9.242 -1.433 17.719 1 95.19 392 LEU B C 1
ATOM 7448 O O . LEU B 1 392 ? -9.039 -1.093 16.547 1 95.19 392 LEU B O 1
ATOM 7452 N N . ARG B 1 393 ? -10.195 -2.242 18 1 92.5 393 ARG B N 1
ATOM 7453 C CA . ARG B 1 393 ? -10.969 -2.928 16.969 1 92.5 393 ARG B CA 1
ATOM 7454 C C . ARG B 1 393 ? -12.461 -2.648 17.141 1 92.5 393 ARG B C 1
ATOM 7456 O O . ARG B 1 393 ? -13.242 -2.834 16.203 1 92.5 393 ARG B O 1
ATOM 7463 N N . THR B 1 394 ? -12.875 -2.191 18.312 1 92.88 394 THR B N 1
ATOM 7464 C CA . THR B 1 394 ? -14.305 -2.098 18.594 1 92.88 394 THR B CA 1
ATOM 7465 C C . THR B 1 394 ? -14.781 -0.651 18.5 1 92.88 394 THR B C 1
ATOM 7467 O O . THR B 1 394 ? -15.969 -0.393 18.312 1 92.88 394 THR B O 1
ATOM 7470 N N . GLN B 1 395 ? -13.867 0.255 18.672 1 94.94 395 GLN B N 1
ATOM 7471 C CA . GLN B 1 395 ? -14.266 1.659 18.641 1 94.94 395 GLN B CA 1
ATOM 7472 C C . GLN B 1 395 ? -14.43 2.164 17.219 1 94.94 395 GLN B C 1
ATOM 7474 O O . GLN B 1 395 ? -14.18 1.425 16.266 1 94.94 395 GLN B O 1
ATOM 7479 N N . VAL B 1 396 ? -14.875 3.383 17.156 1 93.19 396 VAL B N 1
ATOM 7480 C CA . VAL B 1 396 ? -15.219 3.955 15.859 1 93.19 396 VAL B CA 1
ATOM 7481 C C . VAL B 1 396 ? -13.953 4.246 15.07 1 93.19 396 VAL B C 1
ATOM 7483 O O . VAL B 1 396 ? -13.016 4.855 15.586 1 93.19 396 VAL B O 1
ATOM 7486 N N . PHE B 1 397 ? -13.938 3.828 13.859 1 93.88 397 PHE B N 1
ATOM 7487 C CA . PHE B 1 397 ? -12.805 4.031 12.969 1 93.88 397 PHE B CA 1
ATOM 7488 C C . PHE B 1 397 ? -12.977 5.309 12.156 1 93.88 397 PHE B C 1
ATOM 7490 O O . PHE B 1 397 ? -13.898 5.422 11.352 1 93.88 397 PHE B O 1
ATOM 7497 N N . VAL B 1 398 ? -12.086 6.293 12.375 1 93.31 398 VAL B N 1
ATOM 7498 C CA . VAL B 1 398 ? -12.094 7.555 11.641 1 93.31 398 VAL B CA 1
ATOM 7499 C C . VAL B 1 398 ? -10.836 7.664 10.789 1 93.31 398 VAL B C 1
ATOM 7501 O O . VAL B 1 398 ? -9.789 8.102 11.266 1 93.31 398 VAL B O 1
ATOM 7504 N N . LEU B 1 399 ? -10.961 7.434 9.508 1 94.56 399 LEU B N 1
ATOM 7505 C CA . LEU B 1 399 ? -9.852 7.336 8.562 1 94.56 399 LEU B CA 1
ATOM 7506 C C . LEU B 1 399 ? -9.086 8.656 8.484 1 94.56 399 LEU B C 1
ATOM 7508 O O . LEU B 1 399 ? -7.859 8.656 8.383 1 94.56 399 LEU B O 1
ATOM 7512 N N . TRP B 1 400 ? -9.758 9.789 8.531 1 94.19 400 TRP B N 1
ATOM 7513 C CA . TRP B 1 400 ? -9.148 11.117 8.398 1 94.19 400 TRP B CA 1
ATOM 7514 C C . TRP B 1 400 ? -8.117 11.352 9.5 1 94.19 400 TRP B C 1
ATOM 7516 O O . TRP B 1 400 ? -7.148 12.078 9.305 1 94.19 400 TRP B O 1
ATOM 7526 N N . GLY B 1 401 ? -8.266 10.695 10.641 1 94.06 401 GLY B N 1
ATOM 7527 C CA . GLY B 1 401 ? -7.387 10.906 11.781 1 94.06 401 GLY B CA 1
ATOM 7528 C C . GLY B 1 401 ? -6.113 10.086 11.719 1 94.06 401 GLY B C 1
ATOM 7529 O O . GLY B 1 401 ? -5.223 10.242 12.555 1 94.06 401 GLY B O 1
ATOM 7530 N N . MET B 1 402 ? -6.004 9.141 10.727 1 95.75 402 MET B N 1
ATOM 7531 C CA . MET B 1 402 ? -4.816 8.297 10.641 1 95.75 402 MET B CA 1
ATOM 7532 C C . MET B 1 402 ? -4.48 7.965 9.195 1 95.75 402 MET B C 1
ATOM 7534 O O . MET B 1 402 ? -4.344 6.793 8.836 1 95.75 402 MET B O 1
ATOM 7538 N N . PRO B 1 403 ? -4.297 8.969 8.312 1 97 403 PRO B N 1
ATOM 7539 C CA . PRO B 1 403 ? -4.133 8.711 6.883 1 97 403 PRO B CA 1
ATOM 7540 C C . PRO B 1 403 ? -2.822 7.992 6.562 1 97 403 PRO B C 1
ATOM 7542 O O . PRO B 1 403 ? -2.799 7.094 5.715 1 97 403 PRO B O 1
ATOM 7545 N N . ASP B 1 404 ? -1.7 8.336 7.223 1 97.88 404 ASP B N 1
ATOM 7546 C CA . ASP B 1 404 ? -0.387 7.793 6.883 1 97.88 404 ASP B CA 1
ATOM 7547 C C . ASP B 1 404 ? -0.314 6.297 7.184 1 97.88 404 ASP B C 1
ATOM 7549 O O . ASP B 1 404 ? 0.194 5.52 6.375 1 97.88 404 ASP B O 1
ATOM 7553 N N . VAL B 1 405 ? -0.834 5.93 8.352 1 97.69 405 VAL B N 1
ATOM 7554 C CA . VAL B 1 405 ? -0.751 4.539 8.781 1 97.69 405 VAL B CA 1
ATOM 7555 C C . VAL B 1 405 ? -1.688 3.68 7.934 1 97.69 405 VAL B C 1
ATOM 7557 O O . VAL B 1 405 ? -1.383 2.523 7.637 1 97.69 405 VAL B O 1
ATOM 7560 N N . ALA B 1 406 ? -2.855 4.281 7.543 1 97.75 406 ALA B N 1
ATOM 7561 C CA . ALA B 1 406 ? -3.752 3.559 6.645 1 97.75 406 ALA B CA 1
ATOM 7562 C C . ALA B 1 406 ? -3.064 3.246 5.32 1 97.75 406 ALA B C 1
ATOM 7564 O O . ALA B 1 406 ? -3.172 2.131 4.805 1 97.75 406 ALA B O 1
ATOM 7565 N N . PHE B 1 407 ? -2.312 4.195 4.785 1 98.25 407 PHE B N 1
ATOM 7566 C CA . PHE B 1 407 ? -1.576 3.99 3.545 1 98.25 407 PHE B CA 1
ATOM 7567 C C . PHE B 1 407 ? -0.469 2.961 3.736 1 98.25 407 PHE B C 1
ATOM 7569 O O . PHE B 1 407 ? -0.337 2.027 2.941 1 98.25 407 PHE B O 1
ATOM 7576 N N . LEU B 1 408 ? 0.36 3.119 4.785 1 98.12 408 LEU B N 1
ATOM 7577 C CA . LEU B 1 408 ? 1.516 2.258 5.016 1 98.12 408 LEU B CA 1
ATOM 7578 C C . LEU B 1 408 ? 1.079 0.816 5.25 1 98.12 408 LEU B C 1
ATOM 7580 O O . LEU B 1 408 ? 1.771 -0.12 4.84 1 98.12 408 LEU B O 1
ATOM 7584 N N . SER B 1 409 ? -0.053 0.607 5.902 1 97.19 409 SER B N 1
ATOM 7585 C CA . SER B 1 409 ? -0.525 -0.748 6.168 1 97.19 409 SER B CA 1
ATOM 7586 C C . SER B 1 409 ? -1.337 -1.29 4.996 1 97.19 409 SER B C 1
ATOM 7588 O O . SER B 1 409 ? -1.772 -2.443 5.02 1 97.19 409 SER B O 1
ATOM 7590 N N . ALA B 1 410 ? -1.562 -0.42 3.934 1 96 410 ALA B N 1
ATOM 7591 C CA . ALA B 1 410 ? -2.395 -0.771 2.787 1 96 410 ALA B CA 1
ATOM 7592 C C . ALA B 1 410 ? -3.781 -1.226 3.234 1 96 410 ALA B C 1
ATOM 7594 O O . ALA B 1 410 ? -4.301 -2.229 2.74 1 96 410 ALA B O 1
ATOM 7595 N N . ASP B 1 411 ? -4.332 -0.608 4.238 1 96.19 411 ASP B N 1
ATOM 7596 C CA . ASP B 1 411 ? -5.656 -0.915 4.777 1 96.19 411 ASP B CA 1
ATOM 7597 C C . ASP B 1 411 ? -6.398 0.362 5.164 1 96.19 411 ASP B C 1
ATOM 7599 O O . ASP B 1 411 ? -5.996 1.062 6.094 1 96.19 411 ASP B O 1
ATOM 7603 N N . TRP B 1 412 ? -7.445 0.65 4.461 1 96.75 412 TRP B N 1
ATOM 7604 C CA . TRP B 1 412 ? -8.172 1.9 4.648 1 96.75 412 TRP B CA 1
ATOM 7605 C C . TRP B 1 412 ? -9.359 1.703 5.586 1 96.75 412 TRP B C 1
ATOM 7607 O O . TRP B 1 412 ? -10.148 2.629 5.805 1 96.75 412 TRP B O 1
ATOM 7617 N N . THR B 1 413 ? -9.555 0.476 6.211 1 94.5 413 THR B N 1
ATOM 7618 C CA . THR B 1 413 ? -10.789 0.171 6.922 1 94.5 413 THR B CA 1
ATOM 7619 C C . THR B 1 413 ? -10.508 -0.166 8.383 1 94.5 413 THR B C 1
ATOM 7621 O O . THR B 1 413 ? -11.414 -0.174 9.211 1 94.5 413 THR B O 1
ATOM 7624 N N . LYS B 1 414 ? -9.258 -0.46 8.688 1 95.25 414 LYS B N 1
ATOM 7625 C CA . LYS B 1 414 ? -8.906 -0.791 10.07 1 95.25 414 LYS B CA 1
ATOM 7626 C C . LYS B 1 414 ? -7.48 -0.362 10.391 1 95.25 414 LYS B C 1
ATOM 7628 O O . LYS B 1 414 ? -6.664 -0.175 9.492 1 95.25 414 LYS B O 1
ATOM 7633 N N . LEU B 1 415 ? -7.234 -0.233 11.664 1 96.94 415 LEU B N 1
ATOM 7634 C CA . LEU B 1 415 ? -5.898 0.124 12.133 1 96.94 415 LEU B CA 1
ATOM 7635 C C . LEU B 1 415 ? -5.031 -1.118 12.305 1 96.94 415 LEU B C 1
ATOM 7637 O O . LEU B 1 415 ? -5.375 -2.021 13.07 1 96.94 415 LEU B O 1
ATOM 7641 N N . ASN B 1 416 ? -3.996 -1.217 11.531 1 96.88 416 ASN B N 1
ATOM 7642 C CA . ASN B 1 416 ? -2.998 -2.271 11.672 1 96.88 416 ASN B CA 1
ATOM 7643 C C . ASN B 1 416 ? -1.63 -1.702 12.039 1 96.88 416 ASN B C 1
ATOM 7645 O O . ASN B 1 416 ? -0.792 -1.473 11.164 1 96.88 416 ASN B O 1
ATOM 7649 N N . MET B 1 417 ? -1.345 -1.622 13.305 1 97.75 417 MET B N 1
ATOM 7650 C CA . MET B 1 417 ? -0.155 -0.938 13.805 1 97.75 417 MET B CA 1
ATOM 7651 C C . MET B 1 417 ? 1.11 -1.703 13.43 1 97.75 417 MET B C 1
ATOM 7653 O O . MET B 1 417 ? 2.102 -1.103 13.008 1 97.75 417 MET B O 1
ATOM 7657 N N . MET B 1 418 ? 1.074 -2.998 13.5 1 97.44 418 MET B N 1
ATOM 7658 C CA . MET B 1 418 ? 2.277 -3.787 13.242 1 97.44 418 MET B CA 1
ATOM 7659 C C . MET B 1 418 ? 2.621 -3.797 11.758 1 97.44 418 MET B C 1
ATOM 7661 O O . MET B 1 418 ? 3.797 -3.76 11.391 1 97.44 418 MET B O 1
ATOM 7665 N N . ARG B 1 419 ? 1.652 -3.918 10.906 1 97.38 419 ARG B N 1
ATOM 7666 C CA . ARG B 1 419 ? 1.921 -3.877 9.469 1 97.38 419 ARG B CA 1
ATOM 7667 C C . ARG B 1 419 ? 2.473 -2.516 9.055 1 97.38 419 ARG B C 1
ATOM 7669 O O . ARG B 1 419 ? 3.369 -2.434 8.219 1 97.38 419 ARG B O 1
ATOM 7676 N N . ALA B 1 420 ? 1.849 -1.419 9.602 1 98.31 420 ALA B N 1
ATOM 7677 C CA . ALA B 1 420 ? 2.373 -0.086 9.32 1 98.31 420 ALA B CA 1
ATOM 7678 C C . ALA B 1 420 ? 3.82 0.044 9.789 1 98.31 420 ALA B C 1
ATOM 7680 O O . ALA B 1 420 ? 4.648 0.644 9.102 1 98.31 420 ALA B O 1
ATOM 7681 N N . THR B 1 421 ? 4.105 -0.495 10.969 1 98.56 421 THR B N 1
ATOM 7682 C CA . THR B 1 421 ? 5.465 -0.49 11.5 1 98.56 421 THR B CA 1
ATOM 7683 C C . THR B 1 421 ? 6.41 -1.249 10.57 1 98.56 421 THR B C 1
ATOM 7685 O O . THR B 1 421 ? 7.516 -0.784 10.281 1 98.56 421 THR B O 1
ATOM 7688 N N . ALA B 1 422 ? 5.941 -2.41 10.086 1 98.19 422 ALA B N 1
ATOM 7689 C CA . ALA B 1 422 ? 6.75 -3.213 9.172 1 98.19 422 ALA B CA 1
ATOM 7690 C C . ALA B 1 422 ? 7.07 -2.438 7.895 1 98.19 422 ALA B C 1
ATOM 7692 O O . ALA B 1 422 ? 8.188 -2.504 7.387 1 98.19 422 ALA B O 1
ATOM 7693 N N . ALA B 1 423 ? 6.102 -1.738 7.352 1 98.25 423 ALA B N 1
ATOM 7694 C CA . ALA B 1 423 ? 6.312 -0.936 6.152 1 98.25 423 ALA B CA 1
ATOM 7695 C C . ALA B 1 423 ? 7.371 0.137 6.387 1 98.25 423 ALA B C 1
ATOM 7697 O O . ALA B 1 423 ? 8.258 0.335 5.555 1 98.25 423 ALA B O 1
ATOM 7698 N N . ALA B 1 424 ? 7.277 0.875 7.523 1 98.31 424 ALA B N 1
ATOM 7699 C CA . ALA B 1 424 ? 8.258 1.903 7.867 1 98.31 424 ALA B CA 1
ATOM 7700 C C . ALA B 1 424 ? 9.648 1.304 8.016 1 98.31 424 ALA B C 1
ATOM 7702 O O . ALA B 1 424 ? 10.641 1.924 7.625 1 98.31 424 ALA B O 1
ATOM 7703 N N . PHE B 1 425 ? 9.727 0.063 8.547 1 97.69 425 PHE B N 1
ATOM 7704 C CA . PHE B 1 425 ? 10.992 -0.616 8.758 1 97.69 425 PHE B CA 1
ATOM 7705 C C . PHE B 1 425 ? 11.625 -1.001 7.422 1 97.69 425 PHE B C 1
ATOM 7707 O O . PHE B 1 425 ? 12.852 -0.994 7.285 1 97.69 425 PHE B O 1
ATOM 7714 N N . VAL B 1 426 ? 10.797 -1.363 6.445 1 97.5 426 VAL B N 1
ATOM 7715 C CA . VAL B 1 426 ? 11.336 -1.685 5.125 1 97.5 426 VAL B CA 1
ATOM 7716 C C . VAL B 1 426 ? 12.055 -0.468 4.551 1 97.5 426 VAL B C 1
ATOM 7718 O O . VAL B 1 426 ? 13.156 -0.589 4.008 1 97.5 426 VAL B O 1
ATOM 7721 N N . VAL B 1 427 ? 11.469 0.728 4.715 1 97.88 427 VAL B N 1
ATOM 7722 C CA . VAL B 1 427 ? 12.07 1.952 4.195 1 97.88 427 VAL B CA 1
ATOM 7723 C C . VAL B 1 427 ? 13.328 2.287 4.992 1 97.88 427 VAL B C 1
ATOM 7725 O O . VAL B 1 427 ? 14.391 2.516 4.414 1 97.88 427 VAL B O 1
ATOM 7728 N N . LEU B 1 428 ? 13.219 2.256 6.336 1 98.06 428 LEU B N 1
ATOM 7729 C CA . LEU B 1 428 ? 14.352 2.613 7.184 1 98.06 428 LEU B CA 1
ATOM 7730 C C . LEU B 1 428 ? 15.516 1.661 6.965 1 98.06 428 LEU B C 1
ATOM 7732 O O . LEU B 1 428 ? 16.656 2.1 6.785 1 98.06 428 LEU B O 1
ATOM 7736 N N . ALA B 1 429 ? 15.227 0.349 6.992 1 97.31 429 ALA B N 1
ATOM 7737 C CA . ALA B 1 429 ? 16.266 -0.652 6.781 1 97.31 429 ALA B CA 1
ATOM 7738 C C . ALA B 1 429 ? 16.906 -0.501 5.402 1 97.31 429 ALA B C 1
ATOM 7740 O O . ALA B 1 429 ? 18.125 -0.632 5.258 1 97.31 429 ALA B O 1
ATOM 7741 N N . GLY B 1 430 ? 16.031 -0.239 4.383 1 97.5 430 GLY B N 1
ATOM 7742 C CA . GLY B 1 430 ? 16.562 -0.019 3.047 1 97.5 430 GLY B CA 1
ATOM 7743 C C . GLY B 1 430 ? 17.531 1.146 2.973 1 97.5 430 GLY B C 1
ATOM 7744 O O . GLY B 1 430 ? 18.625 1.015 2.42 1 97.5 430 GLY B O 1
ATOM 7745 N N . VAL B 1 431 ? 17.141 2.26 3.576 1 97.94 431 VAL B N 1
ATOM 7746 C CA . VAL B 1 431 ? 17.969 3.457 3.561 1 97.94 431 VAL B CA 1
ATOM 7747 C C . VAL B 1 431 ? 19.297 3.174 4.258 1 97.94 431 VAL B C 1
ATOM 7749 O O . VAL B 1 431 ? 20.375 3.5 3.734 1 97.94 431 VAL B O 1
ATOM 7752 N N . VAL B 1 432 ? 19.281 2.52 5.387 1 97.38 432 VAL B N 1
ATOM 7753 C CA . VAL B 1 432 ? 20.484 2.268 6.188 1 97.38 432 VAL B CA 1
ATOM 7754 C C . VAL B 1 432 ? 21.375 1.259 5.477 1 97.38 432 VAL B C 1
ATOM 7756 O O . VAL B 1 432 ? 22.594 1.454 5.383 1 97.38 432 VAL B O 1
ATOM 7759 N N . LEU B 1 433 ? 20.797 0.19 4.914 1 96.62 433 LEU B N 1
ATOM 7760 C CA . LEU B 1 433 ? 21.578 -0.823 4.211 1 96.62 433 LEU B CA 1
ATOM 7761 C C . LEU B 1 433 ? 22.281 -0.225 2.992 1 96.62 433 LEU B C 1
ATOM 7763 O O . LEU B 1 433 ? 23.438 -0.54 2.721 1 96.62 433 LEU B O 1
ATOM 7767 N N . LEU B 1 434 ? 21.594 0.602 2.303 1 96.81 434 LEU B N 1
ATOM 7768 C CA . LEU B 1 434 ? 22.172 1.221 1.107 1 96.81 434 LEU B CA 1
ATOM 7769 C C . LEU B 1 434 ? 23.312 2.164 1.471 1 96.81 434 LEU B C 1
ATOM 7771 O O . LEU B 1 434 ? 24.312 2.236 0.754 1 96.81 434 LEU B O 1
ATOM 7775 N N . LEU B 1 435 ? 23.141 2.855 2.559 1 96.56 435 LEU B N 1
ATOM 7776 C CA . LEU B 1 435 ? 24.203 3.746 3 1 96.56 435 LEU B CA 1
ATOM 7777 C C . LEU B 1 435 ? 25.406 2.949 3.494 1 96.56 435 LEU B C 1
ATOM 7779 O O . LEU B 1 435 ? 26.562 3.365 3.309 1 96.56 435 LEU B O 1
ATOM 7783 N N . LEU B 1 436 ? 25.141 1.841 4.152 1 94.12 436 LEU B N 1
ATOM 7784 C CA . LEU B 1 436 ? 26.234 0.984 4.598 1 94.12 436 LEU B CA 1
ATOM 7785 C C . LEU B 1 436 ? 26.984 0.394 3.41 1 94.12 436 LEU B C 1
ATOM 7787 O O . LEU B 1 436 ? 28.219 0.243 3.455 1 94.12 436 LEU B O 1
ATOM 7791 N N . ALA B 1 437 ? 26.281 0.147 2.371 1 94.12 437 ALA B N 1
ATOM 7792 C CA . ALA B 1 437 ? 26.859 -0.498 1.194 1 94.12 437 ALA B CA 1
ATOM 7793 C C . ALA B 1 437 ? 27.547 0.523 0.291 1 94.12 437 ALA B C 1
ATOM 7795 O O . ALA B 1 437 ? 28.656 0.279 -0.208 1 94.12 437 ALA B O 1
ATOM 7796 N N . GLY B 1 438 ? 26.859 1.664 0.049 1 93.81 438 GLY B N 1
ATOM 7797 C CA . GLY B 1 438 ? 27.328 2.578 -0.979 1 93.81 438 GLY B CA 1
ATOM 7798 C C . GLY B 1 438 ? 27.938 3.848 -0.415 1 93.81 438 GLY B C 1
ATOM 7799 O O . GLY B 1 438 ? 28.562 4.621 -1.145 1 93.81 438 GLY B O 1
ATOM 7800 N N . GLY B 1 439 ? 27.812 4.062 0.845 1 92.25 439 GLY B N 1
ATOM 7801 C CA . GLY B 1 439 ? 28.328 5.285 1.444 1 92.25 439 GLY B CA 1
ATOM 7802 C C . GLY B 1 439 ? 27.547 6.523 1.032 1 92.25 439 GLY B C 1
ATOM 7803 O O . GLY B 1 439 ? 26.391 6.434 0.645 1 92.25 439 GLY B O 1
ATOM 7804 N N . ARG B 1 440 ? 28.172 7.66 1.085 1 90.06 440 ARG B N 1
ATOM 7805 C CA . ARG B 1 440 ? 27.516 8.945 0.874 1 90.06 440 ARG B CA 1
ATOM 7806 C C . ARG B 1 440 ? 27.219 9.172 -0.605 1 90.06 440 ARG B C 1
ATOM 7808 O O . ARG B 1 440 ? 26.375 10 -0.956 1 90.06 440 ARG B O 1
ATOM 7815 N N . LYS B 1 441 ? 27.859 8.398 -1.421 1 92.25 441 LYS B N 1
ATOM 7816 C CA . LYS B 1 441 ? 27.703 8.586 -2.861 1 92.25 441 LYS B CA 1
ATOM 7817 C C . LYS B 1 441 ? 26.312 8.195 -3.318 1 92.25 441 LYS B C 1
ATOM 7819 O O . LYS B 1 441 ? 25.844 8.648 -4.367 1 92.25 441 LYS B O 1
ATOM 7824 N N . VAL B 1 442 ? 25.594 7.371 -2.555 1 96.38 442 VAL B N 1
ATOM 7825 C CA . VAL B 1 442 ? 24.281 6.895 -2.994 1 96.38 442 VAL B CA 1
ATOM 7826 C C . VAL B 1 442 ? 23.188 7.754 -2.373 1 96.38 442 VAL B C 1
ATOM 7828 O O . VAL B 1 442 ? 22 7.562 -2.664 1 96.38 442 VAL B O 1
ATOM 7831 N N . MET B 1 443 ? 23.516 8.719 -1.583 1 96.75 443 MET B N 1
ATOM 7832 C CA . MET B 1 443 ? 22.531 9.461 -0.793 1 96.75 443 MET B CA 1
ATOM 7833 C C . MET B 1 443 ? 21.594 10.258 -1.696 1 96.75 443 MET B C 1
ATOM 7835 O O . MET B 1 443 ? 20.406 10.391 -1.399 1 96.75 443 MET B O 1
ATOM 7839 N N . TRP B 1 444 ? 22.188 10.852 -2.752 1 96.44 444 TRP B N 1
ATOM 7840 C CA . TRP B 1 444 ? 21.312 11.625 -3.623 1 96.44 444 TRP B CA 1
ATOM 7841 C C . TRP B 1 444 ? 20.266 10.719 -4.277 1 96.44 444 TRP B C 1
ATOM 7843 O O . TRP B 1 444 ? 19.109 11.109 -4.445 1 96.44 444 TRP B O 1
ATOM 7853 N N . ALA B 1 445 ? 20.609 9.43 -4.676 1 97.62 445 ALA B N 1
ATOM 7854 C CA . ALA B 1 445 ? 19.688 8.469 -5.27 1 97.62 445 ALA B CA 1
ATOM 7855 C C . ALA B 1 445 ? 18.625 8.031 -4.262 1 97.62 445 ALA B C 1
ATOM 7857 O O . ALA B 1 445 ? 17.453 7.844 -4.617 1 97.62 445 ALA B O 1
ATOM 7858 N N . ILE B 1 446 ? 19.062 7.852 -2.992 1 98.25 446 ILE B N 1
ATOM 7859 C CA . ILE B 1 446 ? 18.125 7.551 -1.917 1 98.25 446 ILE B CA 1
ATOM 7860 C C . ILE B 1 446 ? 17.094 8.68 -1.795 1 98.25 446 ILE B C 1
ATOM 7862 O O . ILE B 1 446 ? 15.898 8.43 -1.713 1 98.25 446 ILE B O 1
ATOM 7866 N N . GLY B 1 447 ? 17.578 9.945 -1.822 1 98.5 447 GLY B N 1
ATOM 7867 C CA . GLY B 1 447 ? 16.703 11.102 -1.702 1 98.5 447 GLY B CA 1
ATOM 7868 C C . GLY B 1 447 ? 15.68 11.195 -2.816 1 98.5 447 GLY B C 1
ATOM 7869 O O . GLY B 1 447 ? 14.492 11.422 -2.561 1 98.5 447 GLY B O 1
ATOM 7870 N N . ILE B 1 448 ? 16.109 10.977 -4.039 1 98.19 448 ILE B N 1
ATOM 7871 C CA . ILE B 1 448 ? 15.203 11.047 -5.18 1 98.19 448 ILE B CA 1
ATOM 7872 C C . ILE B 1 448 ? 14.164 9.93 -5.094 1 98.19 448 ILE B C 1
ATOM 7874 O O . ILE B 1 448 ? 12.984 10.148 -5.375 1 98.19 448 ILE B O 1
ATOM 7878 N N . THR B 1 449 ? 14.586 8.734 -4.707 1 98 449 THR B N 1
ATOM 7879 C CA . THR B 1 449 ? 13.68 7.605 -4.551 1 98 449 THR B CA 1
ATOM 7880 C C . THR B 1 449 ? 12.641 7.891 -3.471 1 98 449 THR B C 1
ATOM 7882 O O . THR B 1 449 ? 11.453 7.609 -3.65 1 98 449 THR B O 1
ATOM 7885 N N . LEU B 1 450 ? 13.086 8.469 -2.344 1 98.5 450 LEU B N 1
ATOM 7886 C CA . LEU B 1 450 ? 12.172 8.82 -1.264 1 98.5 450 LEU B CA 1
ATOM 7887 C C . LEU B 1 450 ? 11.203 9.906 -1.706 1 98.5 450 LEU B C 1
ATOM 7889 O O . LEU B 1 450 ? 10.047 9.922 -1.28 1 98.5 450 LEU B O 1
ATOM 7893 N N . ALA B 1 451 ? 11.688 10.867 -2.545 1 98.62 451 ALA B N 1
ATOM 7894 C CA . ALA B 1 451 ? 10.805 11.914 -3.074 1 98.62 451 ALA B CA 1
ATOM 7895 C C . ALA B 1 451 ? 9.695 11.305 -3.924 1 98.62 451 ALA B C 1
ATOM 7897 O O . ALA B 1 451 ? 8.531 11.688 -3.793 1 98.62 451 ALA B O 1
ATOM 7898 N N . PHE B 1 452 ? 10.047 10.305 -4.789 1 98.25 452 PHE B N 1
ATOM 7899 C CA . PHE B 1 452 ? 9.047 9.625 -5.602 1 98.25 452 PHE B CA 1
ATOM 7900 C C . PHE B 1 452 ? 8.055 8.875 -4.723 1 98.25 452 PHE B C 1
ATOM 7902 O O . PHE B 1 452 ? 6.852 8.883 -4.984 1 98.25 452 PHE B O 1
ATOM 7909 N N . PHE B 1 453 ? 8.578 8.227 -3.705 1 98.44 453 PHE B N 1
ATOM 7910 C CA . PHE B 1 453 ? 7.711 7.473 -2.801 1 98.44 453 PHE B CA 1
ATOM 7911 C C . PHE B 1 453 ? 6.773 8.406 -2.049 1 98.44 453 PHE B C 1
ATOM 7913 O O . PHE B 1 453 ? 5.598 8.094 -1.856 1 98.44 453 PHE B O 1
ATOM 7920 N N . ALA B 1 454 ? 7.285 9.578 -1.613 1 98.69 454 ALA B N 1
ATOM 7921 C CA . ALA B 1 454 ? 6.461 10.562 -0.918 1 98.69 454 ALA B CA 1
ATOM 7922 C C . ALA B 1 454 ? 5.34 11.078 -1.82 1 98.69 454 ALA B C 1
ATOM 7924 O O . ALA B 1 454 ? 4.191 11.195 -1.39 1 98.69 454 ALA B O 1
ATOM 7925 N N . CYS B 1 455 ? 5.664 11.375 -3.09 1 98.5 455 CYS B N 1
ATOM 7926 C CA . CYS B 1 455 ? 4.664 11.836 -4.047 1 98.5 455 CYS B CA 1
ATOM 7927 C C . CYS B 1 455 ? 3.592 10.773 -4.262 1 98.5 455 CYS B C 1
ATOM 7929 O O . CYS B 1 455 ? 2.4 11.086 -4.297 1 98.5 455 CYS B O 1
ATOM 7931 N N . PHE B 1 456 ? 4.078 9.555 -4.375 1 98.38 456 PHE B N 1
ATOM 7932 C CA . PHE B 1 456 ? 3.139 8.453 -4.559 1 98.38 456 PHE B CA 1
ATOM 7933 C C . PHE B 1 456 ? 2.227 8.312 -3.346 1 98.38 456 PHE B C 1
ATOM 7935 O O . PHE B 1 456 ? 1.013 8.148 -3.49 1 98.38 456 PHE B O 1
ATOM 7942 N N . SER B 1 457 ? 2.832 8.336 -2.176 1 98.31 457 SER B N 1
ATOM 7943 C CA . SER B 1 457 ? 2.105 8.148 -0.923 1 98.31 457 SER B CA 1
ATOM 7944 C C . SER B 1 457 ? 1.035 9.219 -0.738 1 98.31 457 SER B C 1
ATOM 7946 O O . SER B 1 457 ? -0.137 8.898 -0.525 1 98.31 457 SER B O 1
ATOM 7948 N N . ILE B 1 458 ? 1.395 10.5 -0.894 1 98.62 458 ILE B N 1
ATOM 7949 C CA . ILE B 1 458 ? 0.46 11.578 -0.609 1 98.62 458 ILE B CA 1
ATOM 7950 C C . ILE B 1 458 ? -0.612 11.633 -1.694 1 98.62 458 ILE B C 1
ATOM 7952 O O . ILE B 1 458 ? -1.77 11.961 -1.416 1 98.62 458 ILE B O 1
ATOM 7956 N N . SER B 1 459 ? -0.276 11.328 -2.959 1 98.38 459 SER B N 1
ATOM 7957 C CA . SER B 1 459 ? -1.282 11.273 -4.016 1 98.38 459 SER B CA 1
ATOM 7958 C C . SER B 1 459 ? -2.311 10.18 -3.738 1 98.38 459 SER B C 1
ATOM 7960 O O . SER B 1 459 ? -3.506 10.375 -3.961 1 98.38 459 SER B O 1
ATOM 7962 N N . THR B 1 460 ? -1.821 9.062 -3.225 1 98.31 460 THR B N 1
ATOM 7963 C CA . THR B 1 460 ? -2.703 7.953 -2.895 1 98.31 460 THR B CA 1
ATOM 7964 C C . THR B 1 460 ? -3.584 8.297 -1.696 1 98.31 460 THR B C 1
ATOM 7966 O O . THR B 1 460 ? -4.781 8.008 -1.696 1 98.31 460 THR B O 1
ATOM 7969 N N . ILE B 1 461 ? -3.029 8.922 -0.696 1 98.38 461 ILE B N 1
ATOM 7970 C CA . ILE B 1 461 ? -3.768 9.336 0.491 1 98.38 461 ILE B CA 1
ATOM 7971 C C . ILE B 1 461 ? -4.848 10.344 0.102 1 98.38 461 ILE B C 1
ATOM 7973 O O . ILE B 1 461 ? -5.984 10.258 0.568 1 98.38 461 ILE B O 1
ATOM 7977 N N . THR B 1 462 ? -4.484 11.273 -0.76 1 98.31 462 THR B N 1
ATOM 7978 C CA . THR B 1 462 ? -5.438 12.281 -1.214 1 98.31 462 THR B CA 1
ATOM 7979 C C . THR B 1 462 ? -6.625 11.625 -1.91 1 98.31 462 THR B C 1
ATOM 7981 O O . THR B 1 462 ? -7.777 11.992 -1.662 1 98.31 462 THR B O 1
ATOM 7984 N N . GLU B 1 463 ? -6.422 10.625 -2.664 1 96.75 463 GLU B N 1
ATOM 7985 C CA . GLU B 1 463 ? -7.469 9.961 -3.432 1 96.75 463 GLU B CA 1
ATOM 7986 C C . GLU B 1 463 ? -8.359 9.109 -2.527 1 96.75 463 GLU B C 1
ATOM 7988 O O . GLU B 1 463 ? -9.547 8.922 -2.811 1 96.75 463 GLU B O 1
ATOM 7993 N N . HIS B 1 464 ? -7.77 8.617 -1.412 1 96.94 464 HIS B N 1
ATOM 7994 C CA . HIS B 1 464 ? -8.523 7.688 -0.574 1 96.94 464 HIS B CA 1
ATOM 7995 C C . HIS B 1 464 ? -9.125 8.398 0.631 1 96.94 464 HIS B C 1
ATOM 7997 O O . HIS B 1 464 ? -10.047 7.883 1.27 1 96.94 464 HIS B O 1
ATOM 8003 N N . VAL B 1 465 ? -8.578 9.539 0.926 1 96.94 465 VAL B N 1
ATOM 8004 C CA . VAL B 1 465 ? -9.008 10.156 2.174 1 96.94 465 VAL B CA 1
ATOM 8005 C C . VAL B 1 465 ? -9.602 11.539 1.888 1 96.94 465 VAL B C 1
ATOM 8007 O O . VAL B 1 465 ? -10.805 11.742 2.049 1 96.94 465 VAL B O 1
ATOM 8010 N N . SER B 1 466 ? -8.875 12.438 1.274 1 97.25 466 SER B N 1
ATOM 8011 C CA . SER B 1 466 ? -9.281 13.828 1.121 1 97.25 466 SER B CA 1
ATOM 8012 C C . SER B 1 466 ? -10.453 13.953 0.151 1 97.25 466 SER B C 1
ATOM 8014 O O . SER B 1 466 ? -11.453 14.602 0.461 1 97.25 466 SER B O 1
ATOM 8016 N N . LYS B 1 467 ? -10.336 13.359 -0.991 1 95.69 467 LYS B N 1
ATOM 8017 C CA . LYS B 1 467 ? -11.344 13.539 -2.033 1 95.69 467 LYS B CA 1
ATOM 8018 C C . LYS B 1 467 ? -12.656 12.875 -1.651 1 95.69 467 LYS B C 1
ATOM 8020 O O . LYS B 1 467 ? -13.719 13.492 -1.719 1 95.69 467 LYS B O 1
ATOM 8025 N N . PRO B 1 468 ? -12.57 11.602 -1.197 1 93.88 468 PRO B N 1
ATOM 8026 C CA . PRO B 1 468 ? -13.836 11.016 -0.758 1 93.88 468 PRO B CA 1
ATOM 8027 C C . PRO B 1 468 ? -14.453 11.758 0.428 1 93.88 468 PRO B C 1
ATOM 8029 O O . PRO B 1 468 ? -15.672 11.883 0.518 1 93.88 468 PRO B O 1
ATOM 8032 N N . PHE B 1 469 ? -13.625 12.203 1.334 1 91.62 469 PHE B N 1
ATOM 8033 C CA . PHE B 1 469 ? -14.086 12.953 2.498 1 91.62 469 PHE B CA 1
ATOM 8034 C C . PHE B 1 469 ? -14.844 14.203 2.074 1 91.62 469 PHE B C 1
ATOM 8036 O O . PHE B 1 469 ? -15.891 14.523 2.639 1 91.62 469 PHE B O 1
ATOM 8043 N N . SER B 1 470 ? -14.398 14.883 1.1 1 92.81 470 SER B N 1
ATOM 8044 C CA . SER B 1 470 ? -15.055 16.062 0.547 1 92.81 470 SER B CA 1
ATOM 8045 C C . SER B 1 470 ? -16.297 15.695 -0.241 1 92.81 470 SER B C 1
ATOM 8047 O O . SER B 1 470 ? -17.344 16.328 -0.104 1 92.81 470 SER B O 1
ATOM 8049 N N . HIS B 1 471 ? -16.219 14.633 -1.014 1 91.81 471 HIS B N 1
ATOM 8050 C CA . HIS B 1 471 ? -17.312 14.227 -1.87 1 91.81 471 HIS B CA 1
ATOM 8051 C C . HIS B 1 471 ? -18.547 13.859 -1.044 1 91.81 471 HIS B C 1
ATOM 8053 O O . HIS B 1 471 ? -19.672 14.195 -1.417 1 91.81 471 HIS B O 1
ATOM 8059 N N . TRP B 1 472 ? -18.312 13.25 0.048 1 90.5 472 TRP B N 1
ATOM 8060 C CA . TRP B 1 472 ? -19.406 12.805 0.907 1 90.5 472 TRP B CA 1
ATOM 8061 C C . TRP B 1 472 ? -20.125 14 1.524 1 90.5 472 TRP B C 1
ATOM 8063 O O . TRP B 1 472 ? -21.25 13.867 1.993 1 90.5 472 TRP B O 1
ATOM 8073 N N . ARG B 1 473 ? -19.562 15.133 1.501 1 91.56 473 ARG B N 1
ATOM 8074 C CA . ARG B 1 473 ? -20.109 16.297 2.182 1 91.56 473 ARG B CA 1
ATOM 8075 C C . ARG B 1 473 ? -20.609 17.328 1.177 1 91.56 473 ARG B C 1
ATOM 8077 O O . ARG B 1 473 ? -21 18.438 1.557 1 91.56 473 ARG B O 1
ATOM 8084 N N . LYS B 1 474 ? -20.625 16.969 -0.076 1 90.94 474 LYS B N 1
ATOM 8085 C CA . LYS B 1 474 ? -21.047 17.875 -1.141 1 90.94 474 LYS B CA 1
ATOM 8086 C C . LYS B 1 474 ? -22.516 18.25 -0.983 1 90.94 474 LYS B C 1
ATOM 8088 O O . LYS B 1 474 ? -22.891 19.406 -1.174 1 90.94 474 LYS B O 1
ATOM 8093 N N . SER B 1 475 ? -23.359 17.328 -0.579 1 89.69 475 SER B N 1
ATOM 8094 C CA . SER B 1 475 ? -24.781 17.562 -0.461 1 89.69 475 SER B CA 1
ATOM 8095 C C . SER B 1 475 ? -25.094 18.578 0.625 1 89.69 475 SER B C 1
ATOM 8097 O O . SER B 1 475 ? -25.938 19.469 0.439 1 89.69 475 SER B O 1
ATOM 8099 N N . ALA B 1 476 ? -24.391 18.484 1.72 1 89.75 476 ALA B N 1
ATOM 8100 C CA . ALA B 1 476 ? -24.609 19.406 2.828 1 89.75 476 ALA B CA 1
ATOM 8101 C C . ALA B 1 476 ? -23.984 20.766 2.533 1 89.75 476 ALA B C 1
ATOM 8103 O O . ALA B 1 476 ? -24.516 21.797 2.969 1 89.75 476 ALA B O 1
ATOM 8104 N N . ALA B 1 477 ? -22.953 20.781 1.808 1 91.12 477 ALA B N 1
ATOM 8105 C CA . ALA B 1 477 ? -22.25 22.031 1.506 1 91.12 477 ALA B CA 1
ATOM 8106 C C . ALA B 1 477 ? -22.922 22.766 0.353 1 91.12 477 ALA B C 1
ATOM 8108 O O . ALA B 1 477 ? -23.953 23.422 0.544 1 91.12 477 ALA B O 1
ATOM 8109 N N . THR B 1 478 ? -22.656 22.547 -0.831 1 87.44 478 THR B N 1
ATOM 8110 C CA . THR B 1 478 ? -23.156 23.297 -1.969 1 87.44 478 THR B CA 1
ATOM 8111 C C . THR B 1 478 ? -24.5 22.766 -2.438 1 87.44 478 THR B C 1
ATOM 8113 O O . THR B 1 478 ? -25.312 23.5 -3.014 1 87.44 478 THR B O 1
ATOM 8116 N N . GLY B 1 479 ? -24.703 21.547 -2.195 1 88.19 479 GLY B N 1
ATOM 8117 C CA . GLY B 1 479 ? -25.984 20.969 -2.58 1 88.19 479 GLY B CA 1
ATOM 8118 C C . GLY B 1 479 ? -27.156 21.578 -1.838 1 88.19 479 GLY B C 1
ATOM 8119 O O . GLY B 1 479 ? -28.203 21.844 -2.432 1 88.19 479 GLY B O 1
ATOM 8120 N N . PHE B 1 480 ? -27.047 21.766 -0.571 1 91.44 480 PHE B N 1
ATOM 8121 C CA . PHE B 1 480 ? -28.094 22.359 0.266 1 91.44 480 PHE B CA 1
ATOM 8122 C C . PHE B 1 480 ? -28.438 23.75 -0.206 1 91.44 480 PHE B C 1
ATOM 8124 O O . PHE B 1 480 ? -29.625 24.078 -0.401 1 91.44 480 PHE B O 1
ATOM 8131 N N . THR B 1 481 ? -27.484 24.641 -0.388 1 90.81 481 THR B N 1
ATOM 8132 C CA . THR B 1 481 ? -27.75 26.016 -0.763 1 90.81 481 THR B CA 1
ATOM 8133 C C . THR B 1 481 ? -28.516 26.094 -2.082 1 90.81 481 THR B C 1
ATOM 8135 O O . THR B 1 481 ? -29.406 26.922 -2.25 1 90.81 481 THR B O 1
ATOM 8138 N N . LYS B 1 482 ? -28.125 25.141 -2.938 1 90.19 482 LYS B N 1
ATOM 8139 C CA . LYS B 1 482 ? -28.797 25.109 -4.234 1 90.19 482 LYS B CA 1
ATOM 8140 C C . LYS B 1 482 ? -30.234 24.609 -4.09 1 90.19 482 LYS B C 1
ATOM 8142 O O . LYS B 1 482 ? -31.172 25.234 -4.586 1 90.19 482 LYS B O 1
ATOM 8147 N N . THR B 1 483 ? -30.391 23.562 -3.363 1 92.62 483 THR B N 1
ATOM 8148 C CA . THR B 1 483 ? -31.703 22.938 -3.242 1 92.62 483 THR B CA 1
ATOM 8149 C C . THR B 1 483 ? -32.625 23.766 -2.363 1 92.62 483 THR B C 1
ATOM 8151 O O . THR B 1 483 ? -33.844 23.828 -2.605 1 92.62 483 THR B O 1
ATOM 8154 N N . ALA B 1 484 ? -32.094 24.406 -1.35 1 93.56 484 ALA B N 1
ATOM 8155 C CA . ALA B 1 484 ? -32.875 25.203 -0.409 1 93.56 484 ALA B CA 1
ATOM 8156 C C . ALA B 1 484 ? -33.125 26.594 -0.968 1 93.56 484 ALA B C 1
ATOM 8158 O O . ALA B 1 484 ? -33.969 27.344 -0.435 1 93.56 484 ALA B O 1
ATOM 8159 N N . GLY B 1 485 ? -32.469 26.938 -2.049 1 92.25 485 GLY B N 1
ATOM 8160 C CA . GLY B 1 485 ? -32.656 28.234 -2.67 1 92.25 485 GLY B CA 1
ATOM 8161 C C . GLY B 1 485 ? -32.062 29.391 -1.859 1 92.25 485 GLY B C 1
ATOM 8162 O O . GLY B 1 485 ? -32.656 30.469 -1.789 1 92.25 485 GLY B O 1
ATOM 8163 N N . ILE B 1 486 ? -31.094 29.125 -1.147 1 91.5 486 ILE B N 1
ATOM 8164 C CA . ILE B 1 486 ? -30.438 30.156 -0.363 1 91.5 486 ILE B CA 1
ATOM 8165 C C . ILE B 1 486 ? -29.703 31.125 -1.293 1 91.5 486 ILE B C 1
ATOM 8167 O O . ILE B 1 486 ? -28.891 30.703 -2.117 1 91.5 486 ILE B O 1
ATOM 8171 N N . LYS B 1 487 ? -29.969 32.312 -1.161 1 87.56 487 LYS B N 1
ATOM 8172 C CA . LYS B 1 487 ? -29.328 33.375 -1.95 1 87.56 487 LYS B CA 1
ATOM 8173 C C . LYS B 1 487 ? -28.203 34.031 -1.169 1 87.56 487 LYS B C 1
ATOM 8175 O O . LYS B 1 487 ? -28.141 33.938 0.057 1 87.56 487 LYS B O 1
ATOM 8180 N N . PRO B 1 488 ? -27.328 34.75 -1.805 1 82 488 PRO B N 1
ATOM 8181 C CA . PRO B 1 488 ? -26.141 35.312 -1.164 1 82 488 PRO B CA 1
ATOM 8182 C C . PRO B 1 488 ? -26.516 36.312 -0.064 1 82 488 PRO B C 1
ATOM 8184 O O . PRO B 1 488 ? -25.797 36.438 0.933 1 82 488 PRO B O 1
ATOM 8187 N N . LYS B 1 489 ? -27.594 36.969 -0.182 1 83.38 489 LYS B N 1
ATOM 8188 C CA . LYS B 1 489 ? -27.938 38 0.786 1 83.38 489 LYS B CA 1
ATOM 8189 C C . LYS B 1 489 ? -28.844 37.438 1.892 1 83.38 489 LYS B C 1
ATOM 8191 O O . LYS B 1 489 ? -29.219 38.188 2.811 1 83.38 489 LYS B O 1
ATOM 8196 N N . ASP B 1 490 ? -29.094 36.219 1.832 1 91.88 490 ASP B N 1
ATOM 8197 C CA . ASP B 1 490 ? -29.938 35.594 2.852 1 91.88 490 ASP B CA 1
ATOM 8198 C C . ASP B 1 490 ? -29.219 35.531 4.199 1 91.88 490 ASP B C 1
ATOM 8200 O O . ASP B 1 490 ? -28.016 35.281 4.25 1 91.88 490 ASP B O 1
ATOM 8204 N N . ASN B 1 491 ? -29.922 35.906 5.188 1 94.81 491 ASN B N 1
ATOM 8205 C CA . ASN B 1 491 ? -29.547 35.625 6.574 1 94.81 491 ASN B CA 1
ATOM 8206 C C . ASN B 1 491 ? -30.297 34.438 7.148 1 94.81 491 ASN B C 1
ATOM 8208 O O . ASN B 1 491 ? -31.531 34.469 7.266 1 94.81 491 ASN B O 1
ATOM 8212 N N . LEU B 1 492 ? -29.547 33.5 7.566 1 95.38 492 LEU B N 1
ATOM 8213 C CA . LEU B 1 492 ? -30.125 32.219 7.828 1 95.38 492 LEU B CA 1
ATOM 8214 C C . LEU B 1 492 ? -30.078 31.875 9.32 1 95.38 492 LEU B C 1
ATOM 8216 O O . LEU B 1 492 ? -29.016 31.969 9.945 1 95.38 492 LEU B O 1
ATOM 8220 N N . VAL B 1 493 ? -31.172 31.562 9.891 1 96.62 493 VAL B N 1
ATOM 8221 C CA . VAL B 1 493 ? -31.234 31 11.242 1 96.62 493 VAL B CA 1
ATOM 8222 C C . VAL B 1 493 ? -31.375 29.484 11.164 1 96.62 493 VAL B C 1
ATOM 8224 O O . VAL B 1 493 ? -32.25 28.969 10.461 1 96.62 493 VAL B O 1
ATOM 8227 N N . ILE B 1 494 ? -30.547 28.781 11.859 1 96.38 494 ILE B N 1
ATOM 8228 C CA . ILE B 1 494 ? -30.578 27.328 11.828 1 96.38 494 ILE B CA 1
ATOM 8229 C C . ILE B 1 494 ? -30.922 26.781 13.211 1 96.38 494 ILE B C 1
ATOM 8231 O O . ILE B 1 494 ? -30.234 27.094 14.188 1 96.38 494 ILE B O 1
ATOM 8235 N N . ALA B 1 495 ? -31.875 25.922 13.211 1 95.06 495 ALA B N 1
ATOM 8236 C CA . ALA B 1 495 ? -32.25 25.266 14.461 1 95.06 495 ALA B CA 1
ATOM 8237 C C . ALA B 1 495 ? -31.172 24.312 14.93 1 95.06 495 ALA B C 1
ATOM 8239 O O . ALA B 1 495 ? -30.484 23.688 14.117 1 95.06 495 ALA B O 1
ATOM 8240 N N . TRP B 1 496 ? -31.031 24.078 16.188 1 89.19 496 TRP B N 1
ATOM 8241 C CA . TRP B 1 496 ? -29.938 23.312 16.797 1 89.19 496 TRP B CA 1
ATOM 8242 C C . TRP B 1 496 ? -30.062 21.828 16.469 1 89.19 496 TRP B C 1
ATOM 8244 O O . TRP B 1 496 ? -29.078 21.094 16.516 1 89.19 496 TRP B O 1
ATOM 8254 N N . ASP B 1 497 ? -31.234 21.359 16.203 1 90.69 497 ASP B N 1
ATOM 8255 C CA . ASP B 1 497 ? -31.469 19.938 16 1 90.69 497 ASP B CA 1
ATOM 8256 C C . ASP B 1 497 ? -31.266 19.547 14.531 1 90.69 497 ASP B C 1
ATOM 8258 O O . ASP B 1 497 ? -31.484 18.391 14.156 1 90.69 497 ASP B O 1
ATOM 8262 N N . VAL B 1 498 ? -30.938 20.562 13.766 1 93.19 498 VAL B N 1
ATOM 8263 C CA . VAL B 1 498 ? -30.531 20.25 12.398 1 93.19 498 VAL B CA 1
ATOM 8264 C C . VAL B 1 498 ? -29.188 19.531 12.406 1 93.19 498 VAL B C 1
ATOM 8266 O O . VAL B 1 498 ? -28.422 19.625 13.375 1 93.19 498 VAL B O 1
ATOM 8269 N N . ASP B 1 499 ? -28.984 18.719 11.367 1 91.94 499 ASP B N 1
ATOM 8270 C CA . ASP B 1 499 ? -27.75 17.953 11.25 1 91.94 499 ASP B CA 1
ATOM 8271 C C . ASP B 1 499 ? -26.531 18.844 11.516 1 91.94 499 ASP B C 1
ATOM 8273 O O . ASP B 1 499 ? -26.438 19.953 10.992 1 91.94 499 ASP B O 1
ATOM 8277 N N . TRP B 1 500 ? -25.672 18.328 12.328 1 90 500 TRP B N 1
ATOM 8278 C CA . TRP B 1 500 ? -24.516 19.062 12.805 1 90 500 TRP B CA 1
ATOM 8279 C C . TRP B 1 500 ? -23.625 19.484 11.648 1 90 500 TRP B C 1
ATOM 8281 O O . TRP B 1 500 ? -23.141 20.625 11.609 1 90 500 TRP B O 1
ATOM 8291 N N . GLY B 1 501 ? -23.281 18.594 10.727 1 90.62 501 GLY B N 1
ATOM 8292 C CA . GLY B 1 501 ? -22.438 18.906 9.578 1 90.62 501 GLY B CA 1
ATOM 8293 C C . GLY B 1 501 ? -23.047 19.969 8.68 1 90.62 501 GLY B C 1
ATOM 8294 O O . GLY B 1 501 ? -22.328 20.844 8.18 1 90.62 501 GLY B O 1
ATOM 8295 N N . LEU B 1 502 ? -24.297 19.859 8.523 1 92.19 502 LEU B N 1
ATOM 8296 C CA . LEU B 1 502 ? -25 20.844 7.723 1 92.19 502 LEU B CA 1
ATOM 8297 C C . LEU B 1 502 ? -24.953 22.219 8.383 1 92.19 502 LEU B C 1
ATOM 8299 O O . LEU B 1 502 ? -24.734 23.234 7.711 1 92.19 502 LEU B O 1
ATOM 8303 N N . ARG B 1 503 ? -25.141 22.234 9.625 1 93 503 ARG B N 1
ATOM 8304 C CA . ARG B 1 503 ? -25.094 23.5 10.352 1 93 503 ARG B CA 1
ATOM 8305 C C . ARG B 1 503 ? -23.719 24.141 10.242 1 93 503 ARG B C 1
ATOM 8307 O O . ARG B 1 503 ? -23.594 25.312 9.922 1 93 503 ARG B O 1
ATOM 8314 N N . ALA B 1 504 ? -22.703 23.359 10.453 1 93.06 504 ALA B N 1
ATOM 8315 C CA . ALA B 1 504 ? -21.344 23.875 10.492 1 93.06 504 ALA B CA 1
ATOM 8316 C C . ALA B 1 504 ? -20.922 24.422 9.125 1 93.06 504 ALA B C 1
ATOM 8318 O O . ALA B 1 504 ? -20.312 25.484 9.031 1 93.06 504 ALA B O 1
ATOM 8319 N N . THR B 1 505 ? -21.25 23.734 8.141 1 92.31 505 THR B N 1
ATOM 8320 C CA . THR B 1 505 ? -20.781 24.078 6.797 1 92.31 505 THR B CA 1
ATOM 8321 C C . THR B 1 505 ? -21.422 25.375 6.305 1 92.31 505 THR B C 1
ATOM 8323 O O . THR B 1 505 ? -20.812 26.125 5.547 1 92.31 505 THR B O 1
ATOM 8326 N N . GLN B 1 506 ? -22.594 25.672 6.758 1 92.81 506 GLN B N 1
ATOM 8327 C CA . GLN B 1 506 ? -23.312 26.828 6.23 1 92.81 506 GLN B CA 1
ATOM 8328 C C . GLN B 1 506 ? -22.75 28.141 6.766 1 92.81 506 GLN B C 1
ATOM 8330 O O . GLN B 1 506 ? -22.969 29.203 6.191 1 92.81 506 GLN B O 1
ATOM 8335 N N . THR B 1 507 ? -22.016 28.047 7.805 1 92.56 507 THR B N 1
ATOM 8336 C CA . THR B 1 507 ? -21.375 29.266 8.312 1 92.56 507 THR B CA 1
ATOM 8337 C C . THR B 1 507 ? -20.391 29.812 7.293 1 92.56 507 THR B C 1
ATOM 8339 O O . THR B 1 507 ? -20.047 31 7.332 1 92.56 507 THR B O 1
ATOM 8342 N N . TYR B 1 508 ? -19.938 28.953 6.449 1 92 508 TYR B N 1
ATOM 8343 C CA . TYR B 1 508 ? -19.047 29.391 5.379 1 92 508 TYR B CA 1
ATOM 8344 C C . TYR B 1 508 ? -19.828 29.594 4.074 1 92 508 TYR B C 1
ATOM 8346 O O . TYR B 1 508 ? -19.609 30.562 3.355 1 92 508 TYR B O 1
ATOM 8354 N N . GLU B 1 509 ? -20.75 28.719 3.805 1 90.88 509 GLU B N 1
ATOM 8355 C CA . GLU B 1 509 ? -21.406 28.719 2.5 1 90.88 509 GLU B CA 1
ATOM 8356 C C . GLU B 1 509 ? -22.344 29.906 2.354 1 90.88 509 GLU B C 1
ATOM 8358 O O . GLU B 1 509 ? -22.578 30.391 1.242 1 90.88 509 GLU B O 1
ATOM 8363 N N . VAL B 1 510 ? -22.953 30.266 3.486 1 89.06 510 VAL B N 1
ATOM 8364 C CA . VAL B 1 510 ? -23.688 31.531 3.492 1 89.06 510 VAL B CA 1
ATOM 8365 C C . VAL B 1 510 ? -22.719 32.688 3.703 1 89.06 510 VAL B C 1
ATOM 8367 O O . VAL B 1 510 ? -22.578 33.188 4.82 1 89.06 510 VAL B O 1
ATOM 8370 N N . TYR B 1 511 ? -22.172 33.125 2.682 1 82 511 TYR B N 1
ATOM 8371 C CA . TYR B 1 511 ? -20.906 33.844 2.703 1 82 511 TYR B CA 1
ATOM 8372 C C . TYR B 1 511 ? -21.156 35.344 2.902 1 82 511 TYR B C 1
ATOM 8374 O O . TYR B 1 511 ? -20.594 35.969 3.814 1 82 511 TYR B O 1
ATOM 8382 N N . PRO B 1 512 ? -21.969 35.938 2.105 1 81.62 512 PRO B N 1
ATOM 8383 C CA . PRO B 1 512 ? -22.266 37.344 2.393 1 81.62 512 PRO B CA 1
ATOM 8384 C C . PRO B 1 512 ? -23.266 37.531 3.525 1 81.62 512 PRO B C 1
ATOM 8386 O O . PRO B 1 512 ? -23.203 38.5 4.277 1 81.62 512 PRO B O 1
ATOM 8389 N N . GLY B 1 513 ? -24.062 36.594 3.668 1 88.12 513 GLY B N 1
ATOM 8390 C CA . GLY B 1 513 ? -25.078 36.625 4.707 1 88.12 513 GLY B CA 1
ATOM 8391 C C . GLY B 1 513 ? -24.578 36.156 6.055 1 88.12 513 GLY B C 1
ATOM 8392 O O . GLY B 1 513 ? -23.391 35.844 6.215 1 88.12 513 GLY B O 1
ATOM 8393 N N . ARG B 1 514 ? -25.5 36.188 6.992 1 92 514 ARG B N 1
ATOM 8394 C CA . ARG B 1 514 ? -25.172 35.781 8.359 1 92 514 ARG B CA 1
ATOM 8395 C C . ARG B 1 514 ? -25.938 34.531 8.75 1 92 514 ARG B C 1
ATOM 8397 O O . ARG B 1 514 ? -27.047 34.281 8.273 1 92 514 ARG B O 1
ATOM 8404 N N . VAL B 1 515 ? -25.281 33.75 9.586 1 94.5 515 VAL B N 1
ATOM 8405 C CA . VAL B 1 515 ? -25.906 32.531 10.109 1 94.5 515 VAL B CA 1
ATOM 8406 C C . VAL B 1 515 ? -26.016 32.625 11.625 1 94.5 515 VAL B C 1
ATOM 8408 O O . VAL B 1 515 ? -25.109 33.156 12.297 1 94.5 515 VAL B O 1
ATOM 8411 N N . TRP B 1 516 ? -27.156 32.219 12.18 1 94.31 516 TRP B N 1
ATOM 8412 C CA . TRP B 1 516 ? -27.344 32.062 13.617 1 94.31 516 TRP B CA 1
ATOM 8413 C C . TRP B 1 516 ? -27.828 30.672 13.969 1 94.31 516 TRP B C 1
ATOM 8415 O O . TRP B 1 516 ? -28.609 30.078 13.227 1 94.31 516 TRP B O 1
ATOM 8425 N N . TYR B 1 517 ? -27.281 30.172 15.117 1 94 517 TYR B N 1
ATOM 8426 C CA . TYR B 1 517 ? -27.859 28.969 15.703 1 94 517 TYR B CA 1
ATOM 8427 C C . TYR B 1 517 ? -28.906 29.328 16.766 1 94 517 TYR B C 1
ATOM 8429 O O . TYR B 1 517 ? -28.547 29.75 17.875 1 94 517 TYR B O 1
ATOM 8437 N N . ARG B 1 518 ? -30.172 29.125 16.375 1 92.81 518 ARG B N 1
ATOM 8438 C CA . ARG B 1 518 ? -31.281 29.438 17.281 1 92.81 518 ARG B CA 1
ATOM 8439 C C . ARG B 1 518 ? -32.469 28.516 17.016 1 92.81 518 ARG B C 1
ATOM 8441 O O . ARG B 1 518 ? -32.781 28.219 15.867 1 92.81 518 ARG B O 1
ATOM 8448 N N . ASP B 1 519 ? -33.031 28.062 18.094 1 92.75 519 ASP B N 1
ATOM 8449 C CA . ASP B 1 519 ? -34.281 27.312 17.953 1 92.75 519 ASP B CA 1
ATOM 8450 C C . ASP B 1 519 ? -35.469 28.25 17.984 1 92.75 519 ASP B C 1
ATOM 8452 O O . ASP B 1 519 ? -35.812 28.828 19.016 1 92.75 519 ASP B O 1
ATOM 8456 N N . PRO B 1 520 ? -36.188 28.281 16.828 1 92.12 520 PRO B N 1
ATOM 8457 C CA . PRO B 1 520 ? -37.25 29.25 16.75 1 92.12 520 PRO B CA 1
ATOM 8458 C C . PRO B 1 520 ? -38.438 28.906 17.672 1 92.12 520 PRO B C 1
ATOM 8460 O O . PRO B 1 520 ? -39.281 29.75 17.922 1 92.12 520 PRO B O 1
ATOM 8463 N N . ARG B 1 521 ? -38.531 27.734 18.25 1 91.5 521 ARG B N 1
ATOM 8464 C CA . ARG B 1 521 ? -39.625 27.328 19.141 1 91.5 521 ARG B CA 1
ATOM 8465 C C . ARG B 1 521 ? -39.469 27.984 20.516 1 91.5 521 ARG B C 1
ATOM 8467 O O . ARG B 1 521 ? -40.438 28.219 21.219 1 91.5 521 ARG B O 1
ATOM 8474 N N . TRP B 1 522 ? -38.125 28.375 20.781 1 92.19 522 TRP B N 1
ATOM 8475 C CA . TRP B 1 522 ? -37.844 28.812 22.156 1 92.19 522 TRP B CA 1
ATOM 8476 C C . TRP B 1 522 ? -37.12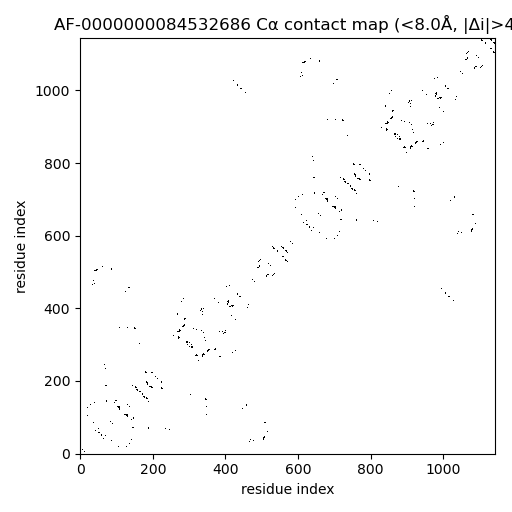5 30.156 22.188 1 92.19 522 TRP B C 1
ATOM 8478 O O . TRP B 1 522 ? -37.062 30.812 23.219 1 92.19 522 TRP B O 1
ATOM 8488 N N . GLN B 1 523 ? -36.5 30.562 21.141 1 92.81 523 GLN B N 1
ATOM 8489 C CA . GLN B 1 523 ? -35.75 31.797 21.031 1 92.81 523 GLN B CA 1
ATOM 8490 C C . GLN B 1 523 ? -36.281 32.688 19.906 1 92.81 523 GLN B C 1
ATOM 8492 O O . GLN B 1 523 ? -36.688 32.188 18.859 1 92.81 523 GLN B O 1
ATOM 8497 N N . PRO B 1 524 ? -36.312 33.875 20.203 1 91.06 524 PRO B N 1
ATOM 8498 C CA . PRO B 1 524 ? -36.812 34.75 19.156 1 91.06 524 PRO B CA 1
ATOM 8499 C C . PRO B 1 524 ? -35.938 34.781 17.906 1 91.06 524 PRO B C 1
ATOM 8501 O O . PRO B 1 524 ? -34.688 34.719 18.016 1 91.06 524 PRO B O 1
ATOM 8504 N N . VAL B 1 525 ? -36.531 34.812 16.75 1 94.12 525 VAL B N 1
ATOM 8505 C CA . VAL B 1 525 ? -35.812 34.938 15.484 1 94.12 525 VAL B CA 1
ATOM 8506 C C . VAL B 1 525 ? -35.281 36.344 15.32 1 94.12 525 VAL B C 1
ATOM 8508 O O . VAL B 1 525 ? -36.031 37.312 15.445 1 94.12 525 VAL B O 1
ATOM 8511 N N . PRO B 1 526 ? -34.031 36.469 15.039 1 92.56 526 PRO B N 1
ATOM 8512 C CA . PRO B 1 526 ? -33.469 37.812 14.875 1 92.56 526 PRO B CA 1
ATOM 8513 C C . PRO B 1 526 ? -34.156 38.625 13.758 1 92.56 526 PRO B C 1
ATOM 8515 O O . PRO B 1 526 ? -34.531 38.031 12.742 1 92.56 526 PRO B O 1
ATOM 8518 N N . GLU B 1 527 ? -34.344 39.906 13.867 1 89.5 527 GLU B N 1
ATOM 8519 C CA . GLU B 1 527 ? -35.062 40.781 12.938 1 89.5 527 GLU B CA 1
ATOM 8520 C C . GLU B 1 527 ? -34.406 40.75 11.547 1 89.5 527 GLU B C 1
ATOM 8522 O O . GLU B 1 527 ? -35.125 40.812 10.539 1 89.5 527 GLU B O 1
ATOM 8527 N N . GLY B 1 528 ? -33.156 40.562 11.438 1 89.38 528 GLY B N 1
ATOM 8528 C CA . GLY B 1 528 ? -32.5 40.562 10.156 1 89.38 528 GLY B CA 1
ATOM 8529 C C . GLY B 1 528 ? -32.5 39.219 9.461 1 89.38 528 GLY B C 1
ATOM 8530 O O . GLY B 1 528 ? -32.094 39.094 8.312 1 89.38 528 GLY B O 1
ATOM 8531 N N . ALA B 1 529 ? -33.219 38.219 9.977 1 94.88 529 ALA B N 1
ATOM 8532 C CA . ALA B 1 529 ? -33.281 36.875 9.398 1 94.88 529 ALA B CA 1
ATOM 8533 C C . ALA B 1 529 ? -34.219 36.844 8.203 1 94.88 529 ALA B C 1
ATOM 8535 O O . ALA B 1 529 ? -35.312 37.406 8.25 1 94.88 529 ALA B O 1
ATOM 8536 N N . THR B 1 530 ? -33.781 36.219 7.129 1 95.12 530 THR B N 1
ATOM 8537 C CA . THR B 1 530 ? -34.625 36.125 5.93 1 95.12 530 THR B CA 1
ATOM 8538 C C . THR B 1 530 ? -35.094 34.688 5.715 1 95.12 530 THR B C 1
ATOM 8540 O O . THR B 1 530 ? -36 34.438 4.945 1 95.12 530 THR B O 1
ATOM 8543 N N . ALA B 1 531 ? -34.406 33.812 6.324 1 96 531 ALA B N 1
ATOM 8544 C CA . ALA B 1 531 ? -34.75 32.406 6.223 1 96 531 ALA B CA 1
ATOM 8545 C C . ALA B 1 531 ? -34.469 31.672 7.539 1 96 531 ALA B C 1
ATOM 8547 O O . ALA B 1 531 ? -33.594 32.062 8.297 1 96 531 ALA B O 1
ATOM 8548 N N . VAL B 1 532 ? -35.219 30.672 7.801 1 96.81 532 VAL B N 1
ATOM 8549 C CA . VAL B 1 532 ? -35.062 29.797 8.961 1 96.81 532 VAL B CA 1
ATOM 8550 C C . VAL B 1 532 ? -35.031 28.344 8.523 1 96.81 532 VAL B C 1
ATOM 8552 O O . VAL B 1 532 ? -35.875 27.906 7.754 1 96.81 532 VAL B O 1
ATOM 8555 N N . LEU B 1 533 ? -34 27.672 8.969 1 96.69 533 LEU B N 1
ATOM 8556 C CA . LEU B 1 533 ? -33.844 26.25 8.664 1 96.69 533 LEU B CA 1
ATOM 8557 C C . LEU B 1 533 ? -34.188 25.391 9.875 1 96.69 533 LEU B C 1
ATOM 8559 O O . LEU B 1 533 ? -33.562 25.531 10.938 1 96.69 533 LEU B O 1
ATOM 8563 N N . THR B 1 534 ? -35.125 24.516 9.742 1 96.12 534 THR B N 1
ATOM 8564 C CA . THR B 1 534 ? -35.562 23.594 10.797 1 96.12 534 THR B CA 1
ATOM 8565 C C . THR B 1 534 ? -35.562 22.156 10.289 1 96.12 534 THR B C 1
ATOM 8567 O O . THR B 1 534 ? -35.531 21.906 9.086 1 96.12 534 THR B O 1
ATOM 8570 N N . PRO B 1 535 ? -35.469 21.219 11.195 1 95.31 535 PRO B N 1
ATOM 8571 C CA . PRO B 1 535 ? -35.594 19.828 10.75 1 95.31 535 PRO B CA 1
ATOM 8572 C C . PRO B 1 535 ? -37.031 19.453 10.375 1 95.31 535 PRO B C 1
ATOM 8574 O O . PRO B 1 535 ? -37.969 20.172 10.742 1 95.31 535 PRO B O 1
ATOM 8577 N N . LEU B 1 536 ? -37.125 18.391 9.602 1 93.06 536 LEU B N 1
ATOM 8578 C CA . LEU B 1 536 ? -38.438 17.812 9.398 1 93.06 536 LEU B CA 1
ATOM 8579 C C . LEU B 1 536 ? -39 17.266 10.711 1 93.06 536 LEU B C 1
ATOM 8581 O O . LEU B 1 536 ? -38.25 16.797 11.57 1 93.06 536 LEU B O 1
ATOM 8585 N N . PRO B 1 537 ? -40.344 17.391 10.766 1 89 537 PRO B N 1
ATOM 8586 C CA . PRO B 1 537 ? -40.906 16.797 11.969 1 89 537 PRO B CA 1
ATOM 8587 C C . PRO B 1 537 ? -40.656 15.297 12.078 1 89 537 PRO B C 1
ATOM 8589 O O . PRO B 1 537 ? -40.562 14.609 11.055 1 89 537 PRO B O 1
ATOM 8592 N N . SER B 1 538 ? -40.469 14.805 13.273 1 84.38 538 SER B N 1
ATOM 8593 C CA . SER B 1 538 ? -40.156 13.398 13.539 1 84.38 538 SER B CA 1
ATOM 8594 C C . SER B 1 538 ? -41.25 12.492 12.977 1 84.38 538 SER B C 1
ATOM 8596 O O . SER B 1 538 ? -40.969 11.391 12.516 1 84.38 538 SER B O 1
ATOM 8598 N N . ASP B 1 539 ? -42.5 12.977 13.047 1 82.44 539 ASP B N 1
ATOM 8599 C CA . ASP B 1 539 ? -43.625 12.273 12.453 1 82.44 539 ASP B CA 1
ATOM 8600 C C . ASP B 1 539 ? -43.719 12.562 10.953 1 82.44 539 ASP B C 1
ATOM 8602 O O . ASP B 1 539 ? -43.969 13.695 10.555 1 82.44 539 ASP B O 1
ATOM 8606 N N . PRO B 1 540 ? -43.5 11.523 10.172 1 83.62 540 PRO B N 1
ATOM 8607 C CA . PRO B 1 540 ? -43.531 11.734 8.719 1 83.62 540 PRO B CA 1
ATOM 8608 C C . PRO B 1 540 ? -44.906 12.195 8.227 1 83.62 540 PRO B C 1
ATOM 8610 O O . PRO B 1 540 ? -45 12.766 7.137 1 83.62 540 PRO B O 1
ATOM 8613 N N . LYS B 1 541 ? -45.969 12.008 9.047 1 82.25 541 LYS B N 1
ATOM 8614 C CA . LYS B 1 541 ? -47.344 12.352 8.633 1 82.25 541 LYS B CA 1
ATOM 8615 C C . LYS B 1 541 ? -47.688 13.773 9.062 1 82.25 541 LYS B C 1
ATOM 8617 O O . LYS B 1 541 ? -48.656 14.344 8.578 1 82.25 541 LYS B O 1
ATOM 8622 N N . ALA B 1 542 ? -46.781 14.344 9.812 1 90.44 542 ALA B N 1
ATOM 8623 C CA . ALA B 1 542 ? -47.062 15.688 10.32 1 90.44 542 ALA B CA 1
ATOM 8624 C C . ALA B 1 542 ? -46.688 16.75 9.297 1 90.44 542 ALA B C 1
ATOM 8626 O O . ALA B 1 542 ? -45.75 16.562 8.516 1 90.44 542 ALA B O 1
ATOM 8627 N N . ALA B 1 543 ? -47.469 17.828 9.336 1 92.38 543 ALA B N 1
ATOM 8628 C CA . ALA B 1 543 ? -47.125 18.938 8.453 1 92.38 543 ALA B CA 1
ATOM 8629 C C . ALA B 1 543 ? -45.844 19.625 8.859 1 92.38 543 ALA B C 1
ATOM 8631 O O . ALA B 1 543 ? -45.531 19.703 10.047 1 92.38 543 ALA B O 1
ATOM 8632 N N . PRO B 1 544 ? -45.062 20.125 7.953 1 93.31 544 PRO B N 1
ATOM 8633 C CA . PRO B 1 544 ? -43.812 20.797 8.273 1 93.31 544 PRO B CA 1
ATOM 8634 C C . PRO B 1 544 ? -43.969 21.953 9.266 1 93.31 544 PRO B C 1
ATOM 8636 O O . PRO B 1 544 ? -43.094 22.234 10.062 1 93.31 544 PRO B O 1
ATOM 8639 N N . GLU B 1 545 ? -45.094 22.5 9.266 1 93.5 545 GLU B N 1
ATOM 8640 C CA . GLU B 1 545 ? -45.344 23.641 10.125 1 93.5 545 GLU B CA 1
ATOM 8641 C C . GLU B 1 545 ? -45.469 23.219 11.594 1 93.5 545 GLU B C 1
ATOM 8643 O O . GLU B 1 545 ? -45.375 24.062 12.492 1 93.5 545 GLU B O 1
ATOM 8648 N N . SER B 1 546 ? -45.594 21.953 11.836 1 93.19 546 SER B N 1
ATOM 8649 C CA . SER B 1 546 ? -45.781 21.469 13.203 1 93.19 546 SER B CA 1
ATOM 8650 C C . SER B 1 546 ? -44.5 21.625 14.023 1 93.19 546 SER B C 1
ATOM 8652 O O . SER B 1 546 ? -44.562 21.609 15.258 1 93.19 546 SER B O 1
ATOM 8654 N N . TYR B 1 547 ? -43.375 21.766 13.43 1 93.56 547 TYR B N 1
ATOM 8655 C CA . TYR B 1 547 ? -42.125 22 14.156 1 93.56 547 TYR B CA 1
ATOM 8656 C C . TYR B 1 547 ? -42.156 23.344 14.867 1 93.56 547 TYR B C 1
ATOM 8658 O O . TYR B 1 547 ? -41.625 23.484 15.969 1 93.56 547 TYR B O 1
ATOM 8666 N N . TRP B 1 548 ? -42.719 24.297 14.203 1 93.94 548 TRP B N 1
ATOM 8667 C CA . TRP B 1 548 ? -42.781 25.672 14.703 1 93.94 548 TRP B CA 1
ATOM 8668 C C . TRP B 1 548 ? -44.219 26.172 14.719 1 93.94 548 TRP B C 1
ATOM 8670 O O . TRP B 1 548 ? -44.594 27.078 13.961 1 93.94 548 TRP B O 1
ATOM 8680 N N . PRO B 1 549 ? -44.969 25.641 15.68 1 90.62 549 PRO B N 1
ATOM 8681 C CA . PRO B 1 549 ? -46.406 25.938 15.695 1 90.62 549 PRO B CA 1
ATOM 8682 C C . PRO B 1 549 ? -46.688 27.406 15.969 1 90.62 549 PRO B C 1
ATOM 8684 O O . PRO B 1 549 ? -47.719 27.938 15.508 1 90.62 549 PRO B O 1
ATOM 8687 N N . THR B 1 550 ? -45.938 28.062 16.734 1 92.06 550 THR B N 1
ATOM 8688 C CA . THR B 1 550 ? -46.188 29.438 17.141 1 92.06 550 THR B CA 1
ATOM 8689 C C . THR B 1 550 ? -45.5 30.422 16.172 1 92.06 550 THR B C 1
ATOM 8691 O O . THR B 1 550 ? -45.25 31.562 16.531 1 92.06 550 THR B O 1
ATOM 8694 N N . HIS B 1 551 ? -45.125 29.922 15.008 1 93.44 551 HIS B N 1
ATOM 8695 C CA . HIS B 1 551 ? -44.438 30.812 14.07 1 93.44 551 HIS B CA 1
ATOM 8696 C C . HIS B 1 551 ? -45.25 32.062 13.781 1 93.44 551 HIS B C 1
ATOM 8698 O O . HIS B 1 551 ? -46.5 31.984 13.695 1 93.44 551 HIS B O 1
ATOM 8704 N N . PRO B 1 552 ? -44.594 33.188 13.688 1 92.69 552 PRO B N 1
ATOM 8705 C CA . PRO B 1 552 ? -45.344 34.375 13.297 1 92.69 552 PRO B CA 1
ATOM 8706 C C . PRO B 1 552 ? -46.031 34.25 11.953 1 92.69 552 PRO B C 1
ATOM 8708 O O . PRO B 1 552 ? -45.562 33.5 11.078 1 92.69 552 PRO B O 1
ATOM 8711 N N . ALA B 1 553 ? -47.125 35.031 11.68 1 91.75 553 ALA B N 1
ATOM 8712 C CA . ALA B 1 553 ? -48 34.906 10.516 1 91.75 553 ALA B CA 1
ATOM 8713 C C . ALA B 1 553 ? -47.25 35.25 9.234 1 91.75 553 ALA B C 1
ATOM 8715 O O . ALA B 1 553 ? -47.594 34.75 8.156 1 91.75 553 ALA B O 1
ATOM 8716 N N . ASN B 1 554 ? -46.25 36 9.438 1 93.19 554 ASN B N 1
ATOM 8717 C CA . ASN B 1 554 ? -45.531 36.469 8.242 1 93.19 554 ASN B CA 1
ATOM 8718 C C . ASN B 1 554 ? -44.531 35.406 7.762 1 93.19 554 ASN B C 1
ATOM 8720 O O . ASN B 1 554 ? -43.938 35.562 6.699 1 93.19 554 ASN B O 1
ATOM 8724 N N . TRP B 1 555 ? -44.25 34.406 8.508 1 95.44 555 TRP B N 1
ATOM 8725 C CA . TRP B 1 555 ? -43.344 33.312 8.109 1 95.44 555 TRP B CA 1
ATOM 8726 C C . TRP B 1 555 ? -44.125 32.156 7.516 1 95.44 555 TRP B C 1
ATOM 8728 O O . TRP B 1 555 ? -45.219 31.797 8.008 1 95.44 555 TRP B O 1
ATOM 8738 N N . TYR B 1 556 ? -43.625 31.547 6.406 1 95.38 556 TYR B N 1
ATOM 8739 C CA . TYR B 1 556 ? -44.25 30.391 5.777 1 95.38 556 TYR B CA 1
ATOM 8740 C C . TYR B 1 556 ? -43.219 29.375 5.324 1 95.38 556 TYR B C 1
ATOM 8742 O O . TYR B 1 556 ? -42.031 29.703 5.18 1 95.38 556 TYR B O 1
ATOM 8750 N N . VAL B 1 557 ? -43.688 28.156 5.16 1 96.31 557 VAL B N 1
ATOM 8751 C CA . VAL B 1 557 ? -42.812 27.094 4.648 1 96.31 557 VAL B CA 1
ATOM 8752 C C . VAL B 1 557 ? -42.594 27.297 3.15 1 96.31 557 VAL B C 1
ATOM 8754 O O . VAL B 1 557 ? -43.531 27.219 2.355 1 96.31 557 VAL B O 1
ATOM 8757 N N . ASP B 1 558 ? -41.406 27.562 2.816 1 95.25 558 ASP B N 1
ATOM 8758 C CA . ASP B 1 558 ? -41.062 27.797 1.419 1 95.25 558 ASP B CA 1
ATOM 8759 C C . ASP B 1 558 ? -40.781 26.484 0.69 1 95.25 558 ASP B C 1
ATOM 8761 O O . ASP B 1 558 ? -41.188 26.312 -0.457 1 95.25 558 ASP B O 1
ATOM 8765 N N . ARG B 1 559 ? -39.812 25.688 1.304 1 93.69 559 ARG B N 1
ATOM 8766 C CA . ARG B 1 559 ? -39.375 24.422 0.693 1 93.69 559 ARG B CA 1
ATOM 8767 C C . ARG B 1 559 ? -39.094 23.375 1.756 1 93.69 559 ARG B C 1
ATOM 8769 O O . ARG B 1 559 ? -38.719 23.703 2.881 1 93.69 559 ARG B O 1
ATOM 8776 N N . THR B 1 560 ? -39.406 22.188 1.366 1 93.81 560 THR B N 1
ATOM 8777 C CA . THR B 1 560 ? -39.062 21.031 2.199 1 93.81 560 THR B CA 1
ATOM 8778 C C . THR B 1 560 ? -38.25 20.016 1.412 1 93.81 560 THR B C 1
ATOM 8780 O O . THR B 1 560 ? -38.406 19.891 0.196 1 93.81 560 THR B O 1
ATOM 8783 N N . ASP B 1 561 ? -37.312 19.422 1.992 1 92.88 561 ASP B N 1
ATOM 8784 C CA . ASP B 1 561 ? -36.531 18.344 1.385 1 92.88 561 ASP B CA 1
ATOM 8785 C C . ASP B 1 561 ? -36.562 17.094 2.252 1 92.88 561 ASP B C 1
ATOM 8787 O O . ASP B 1 561 ? -35.906 17.031 3.299 1 92.88 561 ASP B O 1
ATOM 8791 N N . LYS B 1 562 ? -37.188 16.031 1.805 1 88.69 562 LYS B N 1
ATOM 8792 C CA . LYS B 1 562 ? -37.375 14.797 2.57 1 88.69 562 LYS B CA 1
ATOM 8793 C C . LYS B 1 562 ? -36.062 14.023 2.666 1 88.69 562 LYS B C 1
ATOM 8795 O O . LYS B 1 562 ? -35.781 13.406 3.695 1 88.69 562 LYS B O 1
ATOM 8800 N N . GLN B 1 563 ? -35.344 14.07 1.643 1 84.31 563 GLN B N 1
ATOM 8801 C CA . GLN B 1 563 ? -34.062 13.344 1.628 1 84.31 563 GLN B CA 1
ATOM 8802 C C . GLN B 1 563 ? -33.062 13.984 2.566 1 84.31 563 GLN B C 1
ATOM 8804 O O . GLN B 1 563 ? -32.312 13.289 3.271 1 84.31 563 GLN B O 1
ATOM 8809 N N . GLY B 1 564 ? -33.094 15.281 2.605 1 87.5 564 GLY B N 1
ATOM 8810 C CA . GLY B 1 564 ? -32.156 16 3.469 1 87.5 564 GLY B CA 1
ATOM 8811 C C . GLY B 1 564 ? -32.688 16.156 4.887 1 87.5 564 GLY B C 1
ATOM 8812 O O . GLY B 1 564 ? -31.906 16.469 5.801 1 87.5 564 GLY B O 1
ATOM 8813 N N . GLY B 1 565 ? -33.938 16.047 5.043 1 90.38 565 GLY B N 1
ATOM 8814 C CA . GLY B 1 565 ? -34.562 16.094 6.359 1 90.38 565 GLY B CA 1
ATOM 8815 C C . GLY B 1 565 ? -34.719 17.516 6.895 1 90.38 565 GLY B C 1
ATOM 8816 O O . GLY B 1 565 ? -34.531 17.75 8.094 1 90.38 565 GLY B O 1
ATOM 8817 N N . TRP B 1 566 ? -34.906 18.484 6.051 1 94.31 566 TRP B N 1
ATOM 8818 C CA . TRP B 1 566 ? -34.969 19.859 6.555 1 94.31 566 TRP B CA 1
ATOM 8819 C C . TRP B 1 566 ? -36.125 20.625 5.922 1 94.31 566 TRP B C 1
ATOM 8821 O O . TRP B 1 566 ? -36.688 20.188 4.93 1 94.31 566 TRP B O 1
ATOM 8831 N N . VAL B 1 567 ? -36.5 21.75 6.512 1 95.75 567 VAL B N 1
ATOM 8832 C CA . VAL B 1 567 ? -37.562 22.672 6.086 1 95.75 567 VAL B CA 1
ATOM 8833 C C . VAL B 1 567 ? -37 24.094 6.078 1 95.75 567 VAL B C 1
ATOM 8835 O O . VAL B 1 567 ? -36.312 24.516 7.023 1 95.75 567 VAL B O 1
ATOM 8838 N N . ILE B 1 568 ? -37.25 24.797 5.02 1 96.75 568 ILE B N 1
ATOM 8839 C CA . ILE B 1 568 ? -36.875 26.203 4.941 1 96.75 568 ILE B CA 1
ATOM 8840 C C . ILE B 1 568 ? -38.125 27.094 5.098 1 96.75 568 ILE B C 1
ATOM 8842 O O . ILE B 1 568 ? -39.094 26.906 4.395 1 96.75 568 ILE B O 1
ATOM 8846 N N . TRP B 1 569 ? -38 27.953 6.031 1 96.19 569 TRP B N 1
ATOM 8847 C CA . TRP B 1 569 ? -39.031 28.953 6.25 1 96.19 569 TRP B CA 1
ATOM 8848 C C . TRP B 1 569 ? -38.594 30.297 5.684 1 96.19 569 TRP B C 1
ATOM 8850 O O . TRP B 1 569 ? -37.438 30.672 5.754 1 96.19 569 TRP B O 1
ATOM 8860 N N . ARG B 1 570 ? -39.562 31.094 5.121 1 96.25 570 ARG B N 1
ATOM 8861 C CA . ARG B 1 570 ? -39.281 32.438 4.625 1 96.25 570 ARG B CA 1
ATOM 8862 C C . ARG B 1 570 ? -40.375 33.406 5.051 1 96.25 570 ARG B C 1
ATOM 8864 O O . ARG B 1 570 ? -41.438 33 5.547 1 96.25 570 ARG B O 1
ATOM 8871 N N . GLN B 1 571 ? -40.031 34.625 4.844 1 92.25 571 GLN B N 1
ATOM 8872 C CA . GLN B 1 571 ? -41 35.656 5.152 1 92.25 571 GLN B CA 1
ATOM 8873 C C . GLN B 1 571 ? -41.781 36.094 3.91 1 92.25 571 GLN B C 1
ATOM 8875 O O . GLN B 1 571 ? -41.25 36.062 2.799 1 92.25 571 GLN B O 1
ATOM 8880 N N . ARG B 1 572 ? -43.094 36.5 4.145 1 84.81 572 ARG B N 1
ATOM 8881 C CA . ARG B 1 572 ? -43.938 37 3.072 1 84.81 572 ARG B CA 1
ATOM 8882 C C . ARG B 1 572 ? -43.562 38.438 2.691 1 84.81 572 ARG B C 1
ATOM 8884 O O . ARG B 1 572 ? -43.188 39.219 3.553 1 84.81 572 ARG B O 1
#

Organism: Streptomyces rubellomurinus (strain ATCC 31215) (NCBI:txid359131)

Sequence (1144 aa):
MRRFDEIRTRRWFWPVALVVGYALEVAFRLVLVRGLDFPSVHPDEDTYLVLSRVLAGRSATEVPVGVVIPGGYPLLISPAMRLSSDPTTVYHLILGINALLNALVFPLAYLALRRLGVRRLLAYVFGGVTALLPPVIFYSQFAMADTVLPVLILAWLLCMHGWLTEGTVKRRAWCAVGMGLAAGYSMATHDRGGVVVAVTGVVLVGVLVLRWAPWRTTLAGLGALGVGAGAAKALAWWLERQFTVPPSQVGTFLMDGLKDFSILRRTLTRTVGQVWYFIVSTWGIGGLAIVVCIVAVFSSRFRRPDRIVGGVMVALLFGTALASAAALPDDARIDDWVYARYTSYLIPAAFVAGTALLARLPRRRLGYAAVATAAFTLLLAQGVIWSAGSKLRTQVFVLWGMPDVAFLSADWTKLNMMRATAAAFVVLAGVVLLLLAGGRKVMWAIGITLAFFACFSISTITEHVSKPFSHWRKSAATGFTKTAGIKPKDNLVIAWDVDWGLRATQTYEVYPGRVWYRDPRWQPVPEGATAVLTPLPSDPKAAPESYWPTHPANWYVDRTDKQGGWVIWRQRMRRFDEIRTRRWFWPVALVVGYALEVAFRLVLVRGLDFPSVHPDEDTYLVLSRVLAGRSATEVPVGVVIPGGYPLLISPAMRLSSDPTTVYHLILGINALLNALVFPLAYLALRRLGVRRLLAYVFGGVTALLPPVIFYSQFAMADTVLPVLILAWLLCMHGWLTEGTVKRRAWCAVGMGLAAGYSMATHDRGGVVVAVTGVVLVGVLVLRWAPWRTTLAGLGALGVGAGAAKALAWWLERQFTVPPSQVGTFLMDGLKDFSILRRTLTRTVGQVWYFIVSTWGIGGLAIVVCIVAVFSSRFRRPDRIVGGVMVALLFGTALASAAALPDDARIDDWVYARYTSYLIPAAFVAGTALLARLPRRRLGYAAVATAAFTLLLAQGVIWSAGSKLRTQVFVLWGMPDVAFLSADWTKLNMMRATAAAFVVLAGVVLLLLAGGRKVMWAIGITLAFFACFSISTITEHVSKPFSHWRKSAATGFTKTAGIKPKDNLVIAWDVDWGLRATQTYEVYPGRVWYRDPRWQPVPEGATAVLTPLPSDPKAAPESYWPTHPANWYVDRTDKQGGWVIWRQR

pLDDT: mean 94.33, std 5.26, range [61.5, 98.88]